Protein 4DRS (pdb70)

CATH classification: 3.40.1380.20 (+2 more: 3.20.20.60, 2.40.33.10)

Secondary structure (DSSP, 8-state):
-HHHHHHHH-----SEEEEE--GGG-SHHHHHHHHHHT--EEEEETTSS-HHHHHHHHHHHHHHHHT-TT---EEEEE---S--BB--BSTT--EE--TTSEEEEES--SS-B-SSEEEBS-TTSTTT--TT-EEEETTTTEEEEEEEE-SSEEEEE--S--EE-SS-BEE-TT------SS-HHHHHHIIIIIITTT-SEEEETT--SHHHHHHHHHHHHT--TTTTTPPP-PEEEEEE-SHHHHHTHHHHHHHSSEEEEE-TTHHHHS-GGGHHHHHHHHHHHHHHHT--EEEES-TTGGGGSSSS--HHHHHHHHHHHHHT-SEEEESHHHHS-S-HHHHHHHHHHHHHHHHTT--HHHHHHHHHHHSPSS--HHHHHHHHHHHHHHHTT-SEEEEE-SSSHHHHHHHHT--SSEEEEEES-HHHHHHGGGSTTEEEEE-S----HHHHHHHHHHHHHHTTS--TT-EEEEE---EEEEE--/-HHHHHHHH-----SEEEEE--GGG-SHHHHHHHHHHT--EEEEETTS--HHHHHHHHHHHHHHHHT-TT---EEEEE---S--BB-EESTT--EE--TTSEEEEES-SSSEE-SSEEEBS-TTSTTT--TT-EEEETTTTEEEEEEEE-SSEEEEEE-S--EE-SS-BEE-TTS-----SS-HHHHHHIIIIIITTT-SEEEETT--SHHHHHHHHHHHHH--TTTTTPPP--EEEEEE-SHHHHHTHHHHHHHSSEEEE--TTHHHHS-GGGHHHHHHHHHHHHHHHT--EEE-S-TTGGGGSSSS--HHHHHHHHHHHHHT-SEEEE-HHHHS-S-HHHHHHHHHHHHHHHHTT--HHHHHHHHHHHS-SSPPHHHHHHHHHHHHHHHTT-SEEEEE-SSSHHHHHHHHT--SSEEEEEES-HHHHHHGGGSTTEEEEE-S----HHHHHHHHHHHHHHTTS--TT-EEEEE---EEEEE--

Sequence (970 aa):
KATCLGMDKITQRKTQIICTIGPSCNNVESLIGLIDKGMSVARLNFSHGDHESHFKTLQNIREAAKARPHSTVGIMLDTKGPEIRTGMLEGGKPIELKAGQTLKITTDYSMLGNSECISCSYSLLPKSVQIGSTVLIADGSLSTQVLEIGDDFIVCKVLNSVTIGERKNMNLPGCKVHLPIIGDKDRHDIVDFALKYNLDFIALSFVQNGADVQLCRQIISENTQYSNGIPSSIKIISKIENLEGVINFDSICSESDGIMVARGDLGMEIPPEKIFVAQKCMISKCNVAGKPVVTATQMLESMIKSNRPTRAEMTDVANAVLDGSDCVMLSGETANGAFPFDAVNVMSRVCAQAETCIDYPVLYHAIHSSVPKPVAVPEAIACSAVESAHDVNAKLIITITETGNTARLISKYRPSQTIIACTAKPEVARGLKIARGVKTYVLNSIHHSEVVISNALALAKEESLIESGDFAIAVHNLMKIVRCPKATCLGMDKITQRKTQIICTIGPSCNNVESLIGLIDKGMSVARLNFSHGDHESHFKTLQNIREAAKARPHSTVGIMLDTKGPEIRTGMLEGGKPIELKAGQTLKITTDYSMLGNSECISCSYSLLPKSVQIGSTVLIADGSLSTQVLEIGDDFIVCKVLNSVTIGERKNMNLPGCKVHLPIIGDKDRHDIVDFALKYNLDFIALSFVQNGADVQLCRQIISENTQYSNGIPSSIKIISKIENLEGVINFDSICSESDGIMVARGDLGMEIPPEKIFVAQKCMISKCNVAGKPVVTATQMLESMIKSNRPTRAEMTDVANAVLDGSDCVMLSGETANGAFPFDAVNVMSRVCAQAETCIDYPVLYHAIHSSVPKPVAVPEAIACSAVESAHDVNAKLIITITETGNTARLISKYRPSQTIIACTAKPEVARGLKIARGVKTYVLNSIHHSEVVISNALALAKEESLIESGDFAIAVHNLMKIVRCP

B-factor: mean 62.02, std 28.25, range [27.48, 191.65]

Structure (mmCIF, N/CA/C/O backbone):
data_4DRS
#
_entry.id   4DRS
#
_cell.length_a   129.895
_cell.length_b   136.941
_cell.length_c   77.233
_cell.angle_alpha   90.00
_cell.angle_beta   90.00
_cell.angle_gamma   90.00
#
_symmetry.space_group_name_H-M   'P 21 21 2'
#
loop_
_entity.id
_entity.type
_entity.pdbx_description
1 polymer 'Pyruvate kinase'
2 non-polymer 'SULFATE ION'
3 non-polymer GLYCEROL
4 non-polymer 'ACETATE ION'
5 water water
#
loop_
_atom_site.group_PDB
_atom_site.id
_atom_site.type_symbol
_atom_site.label_atom_id
_atom_site.label_alt_id
_atom_site.label_comp_id
_atom_site.label_asym_id
_atom_site.label_entity_id
_atom_site.label_seq_id
_atom_site.pdbx_PDB_ins_code
_atom_site.Cartn_x
_atom_site.Cartn_y
_atom_site.Cartn_z
_atom_site.occupancy
_atom_site.B_iso_or_equiv
_atom_site.auth_seq_id
_atom_site.auth_comp_id
_atom_site.auth_asym_id
_atom_site.auth_atom_id
_atom_site.pdbx_PDB_model_num
ATOM 1 N N . LYS A 1 23 ? 0.426 -13.941 -29.456 1.00 76.78 23 LYS A N 1
ATOM 2 C CA . LYS A 1 23 ? 1.122 -12.832 -30.175 1.00 79.15 23 LYS A CA 1
ATOM 3 C C . LYS A 1 23 ? 2.536 -13.241 -30.588 1.00 77.34 23 LYS A C 1
ATOM 4 O O . LYS A 1 23 ? 2.852 -13.291 -31.777 1.00 77.87 23 LYS A O 1
ATOM 10 N N . ALA A 1 24 ? 3.382 -13.519 -29.600 1.00 76.29 24 ALA A N 1
ATOM 11 C CA . ALA A 1 24 ? 4.726 -14.030 -29.850 1.00 75.09 24 ALA A CA 1
ATOM 12 C C . ALA A 1 24 ? 4.661 -15.509 -30.218 1.00 74.68 24 ALA A C 1
ATOM 13 O O . ALA A 1 24 ? 5.439 -15.986 -31.050 1.00 74.49 24 ALA A O 1
ATOM 15 N N . THR A 1 25 ? 3.719 -16.220 -29.597 1.00 74.35 25 THR A N 1
ATOM 16 C CA . THR A 1 25 ? 3.481 -17.639 -29.869 1.00 73.49 25 THR A CA 1
ATOM 17 C C . THR A 1 25 ? 2.967 -17.871 -31.290 1.00 73.94 25 THR A C 1
ATOM 18 O O . THR A 1 25 ? 3.256 -18.904 -31.899 1.00 74.28 25 THR A O 1
ATOM 22 N N . CYS A 1 26 ? 2.206 -16.912 -31.813 1.00 73.14 26 CYS A N 1
ATOM 23 C CA . CYS A 1 26 ? 1.639 -17.040 -33.152 1.00 73.66 26 CYS A CA 1
ATOM 24 C C . CYS A 1 26 ? 2.624 -16.744 -34.280 1.00 76.43 26 CYS A C 1
ATOM 25 O O . CYS A 1 26 ? 2.526 -17.329 -35.362 1.00 76.48 26 CYS A O 1
ATOM 28 N N . LEU A 1 27 ? 3.564 -15.834 -34.025 1.00 78.77 27 LEU A N 1
ATOM 29 C CA . LEU A 1 27 ? 4.650 -15.554 -34.966 1.00 81.90 27 LEU A CA 1
ATOM 30 C C . LEU A 1 27 ? 5.499 -16.807 -35.188 1.00 81.74 27 LEU A C 1
ATOM 31 O O . LEU A 1 27 ? 6.008 -17.036 -36.289 1.00 82.37 27 LEU A O 1
ATOM 36 N N . GLY A 1 28 ? 5.633 -17.611 -34.133 1.00 80.22 28 GLY A N 1
ATOM 37 C CA . GLY A 1 28 ? 6.326 -18.895 -34.199 1.00 80.24 28 GLY A CA 1
ATOM 38 C C . GLY A 1 28 ? 5.600 -19.920 -35.054 1.00 81.81 28 GLY A C 1
ATOM 39 O O . GLY A 1 28 ? 6.238 -20.730 -35.729 1.00 82.14 28 GLY A O 1
ATOM 40 N N . MET A 1 29 ? 4.267 -19.878 -35.027 1.00 82.33 29 MET A N 1
ATOM 41 C CA . MET A 1 29 ? 3.436 -20.802 -35.805 1.00 83.55 29 MET A CA 1
ATOM 42 C C . MET A 1 29 ? 3.534 -20.538 -37.308 1.00 86.78 29 MET A C 1
ATOM 43 O O . MET A 1 29 ? 3.468 -21.470 -38.113 1.00 87.54 29 MET A O 1
ATOM 48 N N . ASP A 1 30 ? 3.691 -19.267 -37.674 1.00 90.32 30 ASP A N 1
ATOM 49 C CA . ASP A 1 30 ? 3.850 -18.864 -39.073 1.00 94.19 30 ASP A CA 1
ATOM 50 C C . ASP A 1 30 ? 5.160 -19.382 -39.673 1.00 95.23 30 ASP A C 1
ATOM 51 O O . ASP A 1 30 ? 5.264 -19.562 -40.888 1.00 96.65 30 ASP A O 1
ATOM 56 N N . LYS A 1 31 ? 6.146 -19.623 -38.811 1.00 95.42 31 LYS A N 1
ATOM 57 C CA . LYS A 1 31 ? 7.449 -20.146 -39.222 1.00 97.74 31 LYS A CA 1
ATOM 58 C C . LYS A 1 31 ? 7.458 -21.673 -39.317 1.00 98.11 31 LYS A C 1
ATOM 59 O O . LYS A 1 31 ? 8.271 -22.246 -40.046 1.00 98.96 31 LYS A O 1
ATOM 65 N N . ILE A 1 32 ? 6.560 -22.320 -38.575 1.00 98.21 32 ILE A N 1
ATOM 66 C CA . ILE A 1 32 ? 6.429 -23.782 -38.579 1.00 97.79 32 ILE A CA 1
ATOM 67 C C . ILE A 1 32 ? 6.058 -24.294 -39.973 1.00 100.54 32 ILE A C 1
ATOM 68 O O . ILE A 1 32 ? 6.653 -25.250 -40.474 1.00 102.82 32 ILE A O 1
ATOM 73 N N . THR A 1 42 ? 20.021 -17.933 -32.976 1.00 75.14 42 THR A N 1
ATOM 74 C CA . THR A 1 42 ? 19.345 -17.840 -31.645 1.00 72.68 42 THR A CA 1
ATOM 75 C C . THR A 1 42 ? 19.407 -19.163 -30.871 1.00 69.75 42 THR A C 1
ATOM 76 O O . THR A 1 42 ? 18.567 -20.054 -31.046 1.00 69.42 42 THR A O 1
ATOM 80 N N . GLN A 1 43 ? 20.417 -19.281 -30.014 1.00 66.03 43 GLN A N 1
ATOM 81 C CA . GLN A 1 43 ? 20.652 -20.510 -29.257 1.00 61.85 43 GLN A CA 1
ATOM 82 C C . GLN A 1 43 ? 19.901 -20.550 -27.922 1.00 55.94 43 GLN A C 1
ATOM 83 O O . GLN A 1 43 ? 19.549 -19.512 -27.363 1.00 54.79 43 GLN A O 1
ATOM 89 N N . ARG A 1 44 ? 19.668 -21.763 -27.429 1.00 50.55 44 ARG A N 1
ATOM 90 C CA . ARG A 1 44 ? 18.974 -22.009 -26.168 1.00 46.20 44 ARG A CA 1
ATOM 91 C C . ARG A 1 44 ? 19.598 -21.277 -24.968 1.00 44.14 44 ARG A C 1
ATOM 92 O O . ARG A 1 44 ? 20.822 -21.220 -24.822 1.00 43.53 44 ARG A O 1
ATOM 100 N N . LYS A 1 45 ? 18.740 -20.719 -24.118 1.00 41.67 45 LYS A N 1
ATOM 101 C CA . LYS A 1 45 ? 19.187 -19.959 -22.946 1.00 40.37 45 LYS A CA 1
ATOM 102 C C . LYS A 1 45 ? 19.098 -20.774 -21.664 1.00 37.92 45 LYS A C 1
ATOM 103 O O . LYS A 1 45 ? 19.986 -20.708 -20.814 1.00 36.97 45 LYS A O 1
ATOM 109 N N . THR A 1 46 ? 18.025 -21.544 -21.538 1.00 37.18 46 THR A N 1
ATOM 110 C CA . THR A 1 46 ? 17.820 -22.387 -20.372 1.00 37.12 46 THR A CA 1
ATOM 111 C C . THR A 1 46 ? 18.904 -23.457 -20.282 1.00 36.89 46 THR A C 1
ATOM 112 O O . THR A 1 46 ? 19.176 -24.170 -21.247 1.00 37.01 46 THR A O 1
ATOM 116 N N . GLN A 1 47 ? 19.526 -23.541 -19.113 1.00 36.12 47 GLN A N 1
ATOM 117 C CA . GLN A 1 47 ? 20.594 -24.494 -18.875 1.00 36.06 47 GLN A CA 1
ATOM 118 C C . GLN A 1 47 ? 20.026 -25.888 -18.640 1.00 36.19 47 GLN A C 1
ATOM 119 O O . GLN A 1 47 ? 18.891 -26.043 -18.180 1.00 36.16 47 GLN A O 1
ATOM 125 N N . ILE A 1 48 ? 20.821 -26.902 -18.963 1.00 36.53 48 ILE A N 1
ATOM 126 C CA . ILE A 1 48 ? 20.386 -28.287 -18.838 1.00 36.60 48 ILE A CA 1
ATOM 127 C C . ILE A 1 48 ? 21.313 -29.061 -17.914 1.00 37.34 48 ILE A C 1
ATOM 128 O O . ILE A 1 48 ? 22.525 -29.129 -18.144 1.00 37.45 48 ILE A O 1
ATOM 133 N N . ILE A 1 49 ? 20.723 -29.630 -16.865 1.00 33.78 49 ILE A N 1
ATOM 134 C CA . ILE A 1 49 ? 21.418 -30.528 -15.952 1.00 34.11 49 ILE A CA 1
ATOM 135 C C . ILE A 1 49 ? 21.088 -31.979 -16.311 1.00 34.39 49 ILE A C 1
ATOM 136 O O . ILE A 1 49 ? 19.917 -32.323 -16.492 1.00 34.77 49 ILE A O 1
ATOM 141 N N . CYS A 1 50 ? 22.119 -32.815 -16.423 1.00 34.45 50 CYS A N 1
ATOM 142 C CA . CYS A 1 50 ? 21.939 -34.252 -16.667 1.00 35.71 50 CYS A CA 1
ATOM 143 C C . CYS A 1 50 ? 22.501 -35.054 -15.516 1.00 35.58 50 CYS A C 1
ATOM 144 O O . CYS A 1 50 ? 23.615 -34.801 -15.061 1.00 35.12 50 CYS A O 1
ATOM 147 N N . THR A 1 51 ? 21.721 -36.022 -15.051 1.00 36.89 51 THR A N 1
ATOM 148 C CA . THR A 1 51 ? 22.157 -36.928 -14.006 1.00 38.21 51 THR A CA 1
ATOM 149 C C . THR A 1 51 ? 22.968 -38.040 -14.641 1.00 39.31 51 THR A C 1
ATOM 150 O O . THR A 1 51 ? 22.506 -38.702 -15.578 1.00 39.90 51 THR A O 1
ATOM 154 N N . ILE A 1 52 ? 24.183 -38.232 -14.138 1.00 39.87 52 ILE A N 1
ATOM 155 C CA . ILE A 1 52 ? 25.076 -39.237 -14.692 1.00 41.55 52 ILE A CA 1
ATOM 156 C C . ILE A 1 52 ? 24.977 -40.537 -13.905 1.00 43.47 52 ILE A C 1
ATOM 157 O O . ILE A 1 52 ? 25.169 -40.560 -12.691 1.00 44.17 52 ILE A O 1
ATOM 162 N N . GLY A 1 53 ? 24.664 -41.615 -14.611 1.00 46.19 53 GLY A N 1
ATOM 163 C CA . GLY A 1 53 ? 24.606 -42.940 -14.015 1.00 49.41 53 GLY A CA 1
ATOM 164 C C . GLY A 1 53 ? 25.203 -43.979 -14.944 1.00 52.44 53 GLY A C 1
ATOM 165 O O . GLY A 1 53 ? 25.925 -43.630 -15.884 1.00 51.27 53 GLY A O 1
ATOM 166 N N . PRO A 1 54 ? 24.889 -45.267 -14.700 1.00 55.28 54 PRO A N 1
ATOM 167 C CA . PRO A 1 54 ? 25.448 -46.391 -15.465 1.00 56.72 54 PRO A CA 1
ATOM 168 C C . PRO A 1 54 ? 25.306 -46.242 -16.981 1.00 57.80 54 PRO A C 1
ATOM 169 O O . PRO A 1 54 ? 26.242 -46.562 -17.714 1.00 59.68 54 PRO A O 1
ATOM 173 N N . SER A 1 55 ? 24.157 -45.745 -17.437 1.00 58.21 55 SER A N 1
ATOM 174 C CA . SER A 1 55 ? 23.860 -45.619 -18.869 1.00 58.36 55 SER A CA 1
ATOM 175 C C . SER A 1 55 ? 24.741 -44.632 -19.637 1.00 57.08 55 SER A C 1
ATOM 176 O O . SER A 1 55 ? 24.813 -44.699 -20.863 1.00 58.12 55 SER A O 1
ATOM 179 N N . CYS A 1 56 ? 25.398 -43.714 -18.928 1.00 54.82 56 CYS A N 1
ATOM 180 C CA . CYS A 1 56 ? 26.197 -42.676 -19.583 1.00 54.02 56 CYS A CA 1
ATOM 181 C C . CYS A 1 56 ? 27.443 -42.287 -18.788 1.00 52.33 56 CYS A C 1
ATOM 182 O O . CYS A 1 56 ? 27.860 -41.126 -18.786 1.00 51.19 56 CYS A O 1
ATOM 185 N N . ASN A 1 57 ? 28.047 -43.275 -18.141 1.00 52.75 57 ASN A N 1
ATOM 186 C CA . ASN A 1 57 ? 29.187 -43.056 -17.264 1.00 53.49 57 ASN A CA 1
ATOM 187 C C . ASN A 1 57 ? 30.541 -42.909 -17.973 1.00 53.69 57 ASN A C 1
ATOM 188 O O . ASN A 1 57 ? 31.503 -42.400 -17.383 1.00 53.18 57 ASN A O 1
ATOM 193 N N . ASN A 1 58 ? 30.622 -43.360 -19.223 1.00 51.90 58 ASN A N 1
ATOM 194 C CA . ASN A 1 58 ? 31.882 -43.337 -19.961 1.00 51.47 58 ASN A CA 1
ATOM 195 C C . ASN A 1 58 ? 32.116 -42.027 -20.720 1.00 49.96 58 ASN A C 1
ATOM 196 O O . ASN A 1 58 ? 31.169 -41.286 -20.998 1.00 49.13 58 ASN A O 1
ATOM 201 N N . VAL A 1 59 ? 33.385 -41.765 -21.043 1.00 48.44 59 VAL A N 1
ATOM 202 C CA . VAL A 1 59 ? 33.826 -40.535 -21.709 1.00 47.50 59 VAL A CA 1
ATOM 203 C C . VAL A 1 59 ? 33.046 -40.244 -22.994 1.00 47.89 59 VAL A C 1
ATOM 204 O O . VAL A 1 59 ? 32.560 -39.129 -23.194 1.00 47.42 59 VAL A O 1
ATOM 208 N N . GLU A 1 60 ? 32.932 -41.252 -23.854 1.00 49.25 60 GLU A N 1
ATOM 209 C CA . GLU A 1 60 ? 32.232 -41.115 -25.126 1.00 50.44 60 GLU A CA 1
ATOM 210 C C . GLU A 1 60 ? 30.794 -40.623 -24.942 1.00 48.68 60 GLU A C 1
ATOM 211 O O . GLU A 1 60 ? 30.360 -39.700 -25.637 1.00 47.89 60 GLU A O 1
ATOM 217 N N . SER A 1 61 ? 30.071 -41.235 -24.004 1.00 46.98 61 SER A N 1
ATOM 218 C CA . SER A 1 61 ? 28.695 -40.838 -23.700 1.00 45.95 61 SER A CA 1
ATOM 219 C C . SER A 1 61 ? 28.608 -39.424 -23.135 1.00 44.33 61 SER A C 1
ATOM 220 O O . SER A 1 61 ? 27.683 -38.674 -23.457 1.00 44.22 61 SER A O 1
ATOM 223 N N . LEU A 1 62 ? 29.568 -39.070 -22.286 1.00 41.93 62 LEU A N 1
ATOM 224 C CA . LEU A 1 62 ? 29.590 -37.750 -21.671 1.00 41.03 62 LEU A CA 1
ATOM 225 C C . LEU A 1 62 ? 29.859 -36.640 -22.694 1.00 40.09 62 LEU A C 1
ATOM 226 O O . LEU A 1 62 ? 29.240 -35.581 -22.638 1.00 38.64 62 LEU A O 1
ATOM 231 N N . ILE A 1 63 ? 30.764 -36.904 -23.633 1.00 40.30 63 ILE A N 1
ATOM 232 C CA . ILE A 1 63 ? 31.006 -36.006 -24.759 1.00 40.55 63 ILE A CA 1
ATOM 233 C C . ILE A 1 63 ? 29.706 -35.803 -25.537 1.00 41.01 63 ILE A C 1
ATOM 234 O O . ILE A 1 63 ? 29.330 -34.664 -25.851 1.00 41.25 63 ILE A O 1
ATOM 239 N N . GLY A 1 64 ? 29.019 -36.909 -25.825 1.00 40.77 64 GLY A N 1
ATOM 240 C CA . GLY A 1 64 ? 27.721 -36.871 -26.485 1.00 41.41 64 GLY A CA 1
ATOM 241 C C . GLY A 1 64 ? 26.736 -35.969 -25.760 1.00 41.29 64 GLY A C 1
ATOM 242 O O . GLY A 1 64 ? 26.079 -35.138 -26.385 1.00 41.47 64 GLY A O 1
ATOM 243 N N . LEU A 1 65 ? 26.655 -36.122 -24.438 1.00 40.26 65 LEU A N 1
ATOM 244 C CA . LEU A 1 65 ? 25.768 -35.304 -23.611 1.00 40.40 65 LEU A CA 1
ATOM 245 C C . LEU A 1 65 ? 26.082 -33.810 -23.689 1.00 40.05 65 LEU A C 1
ATOM 246 O O . LEU A 1 65 ? 25.164 -32.983 -23.710 1.00 40.16 65 LEU A O 1
ATOM 251 N N . ILE A 1 66 ? 27.370 -33.473 -23.738 1.00 39.09 66 ILE A N 1
ATOM 252 C CA . ILE A 1 66 ? 27.791 -32.093 -23.965 1.00 39.41 66 ILE A CA 1
ATOM 253 C C . ILE A 1 66 ? 27.290 -31.594 -25.331 1.00 41.14 66 ILE A C 1
ATOM 254 O O . ILE A 1 66 ? 26.730 -30.499 -25.429 1.00 40.65 66 ILE A O 1
ATOM 259 N N . ASP A 1 67 ? 27.467 -32.411 -26.371 1.00 42.72 67 ASP A N 1
ATOM 260 C CA . ASP A 1 67 ? 27.047 -32.045 -27.728 1.00 44.28 67 ASP A CA 1
ATOM 261 C C . ASP A 1 67 ? 25.538 -31.844 -27.844 1.00 45.47 67 ASP A C 1
ATOM 262 O O . ASP A 1 67 ? 25.076 -31.026 -28.644 1.00 45.42 67 ASP A O 1
ATOM 267 N N . LYS A 1 68 ? 24.781 -32.587 -27.039 1.00 45.01 68 LYS A N 1
ATOM 268 C CA . LYS A 1 68 ? 23.327 -32.501 -27.050 1.00 45.23 68 LYS A CA 1
ATOM 269 C C . LYS A 1 68 ? 22.820 -31.321 -26.219 1.00 44.62 68 LYS A C 1
ATOM 270 O O . LYS A 1 68 ? 21.678 -30.887 -26.387 1.00 45.65 68 LYS A O 1
ATOM 276 N N . GLY A 1 69 ? 23.654 -30.814 -25.313 1.00 43.08 69 GLY A N 1
ATOM 277 C CA . GLY A 1 69 ? 23.310 -29.609 -24.559 1.00 41.36 69 GLY A CA 1
ATOM 278 C C . GLY A 1 69 ? 23.529 -29.589 -23.056 1.00 40.05 69 GLY A C 1
ATOM 279 O O . GLY A 1 69 ? 23.080 -28.655 -22.388 1.00 39.52 69 GLY A O 1
ATOM 280 N N . MET A 1 70 ? 24.214 -30.595 -22.512 1.00 39.36 70 MET A N 1
ATOM 281 C CA . MET A 1 70 ? 24.452 -30.648 -21.058 1.00 39.07 70 MET A CA 1
ATOM 282 C C . MET A 1 70 ? 25.309 -29.477 -20.581 1.00 38.31 70 MET A C 1
ATOM 283 O O . MET A 1 70 ? 26.411 -29.262 -21.086 1.00 39.21 70 MET A O 1
ATOM 288 N N . SER A 1 71 ? 24.786 -28.721 -19.620 1.00 37.69 71 SER A N 1
ATOM 289 C CA . SER A 1 71 ? 25.525 -27.622 -18.993 1.00 37.28 71 SER A CA 1
ATOM 290 C C . SER A 1 71 ? 26.201 -28.101 -17.715 1.00 35.45 71 SER A C 1
ATOM 291 O O . SER A 1 71 ? 27.339 -27.727 -17.424 1.00 35.34 71 SER A O 1
ATOM 294 N N . VAL A 1 72 ? 25.472 -28.912 -16.951 1.00 34.06 72 VAL A N 1
ATOM 295 C CA . VAL A 1 72 ? 25.908 -29.383 -15.641 1.00 33.35 72 VAL A CA 1
ATOM 296 C C . VAL A 1 72 ? 25.703 -30.898 -15.543 1.00 33.48 72 VAL A C 1
ATOM 297 O O . VAL A 1 72 ? 24.649 -31.415 -15.930 1.00 33.57 72 VAL A O 1
ATOM 301 N N . ALA A 1 73 ? 26.714 -31.598 -15.033 1.00 33.23 73 ALA A N 1
ATOM 302 C CA . ALA A 1 73 ? 26.591 -33.020 -14.724 1.00 34.11 73 ALA A CA 1
ATOM 303 C C . ALA A 1 73 ? 26.301 -33.209 -13.235 1.00 34.47 73 ALA A C 1
ATOM 304 O O . ALA A 1 73 ? 26.978 -32.624 -12.382 1.00 34.63 73 ALA A O 1
ATOM 306 N N . ARG A 1 74 ? 25.287 -34.021 -12.936 1.00 34.69 74 ARG A N 1
ATOM 307 C CA . ARG A 1 74 ? 24.850 -34.267 -11.563 1.00 34.89 74 ARG A CA 1
ATOM 308 C C . ARG A 1 74 ? 25.151 -35.686 -11.112 1.00 35.44 74 ARG A C 1
ATOM 309 O O . ARG A 1 74 ? 24.881 -36.655 -11.827 1.00 35.46 74 ARG A O 1
ATOM 317 N N . LEU A 1 75 ? 25.712 -35.787 -9.913 1.00 36.26 75 LEU A N 1
ATOM 318 C CA . LEU A 1 75 ? 26.018 -37.059 -9.293 1.00 37.32 75 LEU A CA 1
ATOM 319 C C . LEU A 1 75 ? 25.069 -37.250 -8.133 1.00 38.36 75 LEU A C 1
ATOM 320 O O . LEU A 1 75 ? 25.147 -36.534 -7.132 1.00 39.06 75 LEU A O 1
ATOM 325 N N . ASN A 1 76 ? 24.153 -38.200 -8.282 1.00 39.36 76 ASN A N 1
ATOM 326 C CA . ASN A 1 76 ? 23.212 -38.529 -7.225 1.00 39.41 76 ASN A CA 1
ATOM 327 C C . ASN A 1 76 ? 23.866 -39.431 -6.184 1.00 40.13 76 ASN A C 1
ATOM 328 O O . ASN A 1 76 ? 24.050 -40.624 -6.416 1.00 41.54 76 ASN A O 1
ATOM 333 N N . PHE A 1 77 ? 24.207 -38.862 -5.032 1.00 40.45 77 PHE A N 1
ATOM 334 C CA . PHE A 1 77 ? 24.893 -39.624 -3.981 1.00 40.86 77 PHE A CA 1
ATOM 335 C C . PHE A 1 77 ? 23.957 -40.512 -3.150 1.00 42.14 77 PHE A C 1
ATOM 336 O O . PHE A 1 77 ? 24.352 -41.058 -2.120 1.00 42.71 77 PHE A O 1
ATOM 344 N N . SER A 1 78 ? 22.721 -40.664 -3.617 1.00 43.15 78 SER A N 1
ATOM 345 C CA . SER A 1 78 ? 21.839 -41.716 -3.122 1.00 45.33 78 SER A CA 1
ATOM 346 C C . SER A 1 78 ? 22.271 -43.072 -3.685 1.00 47.87 78 SER A C 1
ATOM 347 O O . SER A 1 78 ? 21.903 -44.118 -3.149 1.00 48.53 78 SER A O 1
ATOM 350 N N . HIS A 1 79 ? 23.056 -43.040 -4.763 1.00 49.41 79 HIS A N 1
ATOM 351 C CA . HIS A 1 79 ? 23.486 -44.252 -5.463 1.00 52.26 79 HIS A CA 1
ATOM 352 C C . HIS A 1 79 ? 24.977 -44.306 -5.622 1.00 53.73 79 HIS A C 1
ATOM 353 O O . HIS A 1 79 ? 25.662 -43.297 -5.456 1.00 52.74 79 HIS A O 1
ATOM 360 N N . GLY A 1 80 ? 25.488 -45.495 -5.935 1.00 57.34 80 GLY A N 1
ATOM 361 C CA . GLY A 1 80 ? 26.919 -45.711 -6.166 1.00 59.62 80 GLY A CA 1
ATOM 362 C C . GLY A 1 80 ? 27.766 -45.712 -4.905 1.00 62.69 80 GLY A C 1
ATOM 363 O O . GLY A 1 80 ? 27.255 -45.539 -3.795 1.00 62.82 80 GLY A O 1
ATOM 364 N N . ASP A 1 81 ? 29.068 -45.916 -5.086 1.00 66.43 81 ASP A N 1
ATOM 365 C CA . ASP A 1 81 ? 30.035 -45.871 -3.991 1.00 70.49 81 ASP A CA 1
ATOM 366 C C . ASP A 1 81 ? 31.147 -44.875 -4.313 1.00 71.74 81 ASP A C 1
ATOM 367 O O . ASP A 1 81 ? 31.109 -44.216 -5.355 1.00 70.35 81 ASP A O 1
ATOM 372 N N . HIS A 1 82 ? 32.134 -44.777 -3.422 1.00 74.12 82 HIS A N 1
ATOM 373 C CA . HIS A 1 82 ? 33.246 -43.841 -3.591 1.00 76.08 82 HIS A CA 1
ATOM 374 C C . HIS A 1 82 ? 33.985 -44.044 -4.883 1.00 74.69 82 HIS A C 1
ATOM 375 O O . HIS A 1 82 ? 34.372 -43.074 -5.540 1.00 73.20 82 HIS A O 1
ATOM 382 N N . GLU A 1 83 ? 34.190 -45.305 -5.258 1.00 74.25 83 GLU A N 1
ATOM 383 C CA . GLU A 1 83 ? 34.944 -45.627 -6.461 1.00 72.22 83 GLU A CA 1
ATOM 384 C C . GLU A 1 83 ? 34.158 -45.322 -7.732 1.00 67.55 83 GLU A C 1
ATOM 385 O O . GLU A 1 83 ? 34.733 -44.886 -8.725 1.00 67.00 83 GLU A O 1
ATOM 391 N N . SER A 1 84 ? 32.849 -45.559 -7.692 1.00 63.94 84 SER A N 1
ATOM 392 C CA . SER A 1 84 ? 31.964 -45.260 -8.814 1.00 59.88 84 SER A CA 1
ATOM 393 C C . SER A 1 84 ? 31.880 -43.748 -9.055 1.00 56.26 84 SER A C 1
ATOM 394 O O . SER A 1 84 ? 31.925 -43.292 -10.198 1.00 52.70 84 SER A O 1
ATOM 397 N N . HIS A 1 85 ? 31.766 -42.986 -7.966 1.00 53.94 85 HIS A N 1
ATOM 398 C CA . HIS A 1 85 ? 31.660 -41.527 -8.025 1.00 50.64 85 HIS A CA 1
ATOM 399 C C . HIS A 1 85 ? 32.916 -40.892 -8.551 1.00 49.63 85 HIS A C 1
ATOM 400 O O . HIS A 1 85 ? 32.856 -39.998 -9.400 1.00 47.48 85 HIS A O 1
ATOM 407 N N . PHE A 1 86 ? 34.062 -41.365 -8.058 1.00 49.54 86 PHE A N 1
ATOM 408 C CA . PHE A 1 86 ? 35.368 -40.841 -8.458 1.00 49.62 86 PHE A CA 1
ATOM 409 C C . PHE A 1 86 ? 35.674 -41.084 -9.942 1.00 49.26 86 PHE A C 1
ATOM 410 O O . PHE A 1 86 ? 36.153 -40.180 -10.631 1.00 48.45 86 PHE A O 1
ATOM 418 N N . LYS A 1 87 ? 35.398 -42.297 -10.420 1.00 50.06 87 LYS A N 1
ATOM 419 C CA . LYS A 1 87 ? 35.573 -42.638 -11.835 1.00 51.24 87 LYS A CA 1
ATOM 420 C C . LYS A 1 87 ? 34.708 -41.740 -12.717 1.00 48.83 87 LYS A C 1
ATOM 421 O O . LYS A 1 87 ? 35.190 -41.188 -13.713 1.00 46.89 87 LYS A O 1
ATOM 427 N N . THR A 1 88 ? 33.436 -41.604 -12.338 1.00 46.63 88 THR A N 1
ATOM 428 C CA . THR A 1 88 ? 32.490 -40.740 -13.039 1.00 45.85 88 THR A CA 1
ATOM 429 C C . THR A 1 88 ? 33.043 -39.311 -13.157 1.00 44.37 88 THR A C 1
ATOM 430 O O . THR A 1 88 ? 33.008 -38.704 -14.228 1.00 43.28 88 THR A O 1
ATOM 434 N N . LEU A 1 89 ? 33.561 -38.797 -12.046 1.00 43.55 89 LEU A N 1
ATOM 435 C CA . LEU A 1 89 ? 34.141 -37.466 -11.997 1.00 43.35 89 LEU A CA 1
ATOM 436 C C . LEU A 1 89 ? 35.303 -37.306 -12.979 1.00 43.41 89 LEU A C 1
ATOM 437 O O . LEU A 1 89 ? 35.393 -36.297 -13.680 1.00 43.90 89 LEU A O 1
ATOM 442 N N . GLN A 1 90 ? 36.188 -38.300 -13.019 1.00 43.73 90 GLN A N 1
ATOM 443 C CA . GLN A 1 90 ? 37.326 -38.298 -13.937 1.00 43.50 90 GLN A CA 1
ATOM 444 C C . GLN A 1 90 ? 36.857 -38.297 -15.385 1.00 41.96 90 GLN A C 1
ATOM 445 O O . GLN A 1 90 ? 37.403 -37.582 -16.229 1.00 41.36 90 GLN A O 1
ATOM 451 N N . ASN A 1 91 ? 35.839 -39.106 -15.653 1.00 41.04 91 ASN A N 1
ATOM 452 C CA . ASN A 1 91 ? 35.239 -39.199 -16.968 1.00 40.22 91 ASN A CA 1
ATOM 453 C C . ASN A 1 91 ? 34.592 -37.891 -17.416 1.00 39.29 91 ASN A C 1
ATOM 454 O O . ASN A 1 91 ? 34.768 -37.487 -18.566 1.00 38.58 91 ASN A O 1
ATOM 459 N N . ILE A 1 92 ? 33.867 -37.231 -16.508 1.00 38.33 92 ILE A N 1
ATOM 460 C CA . ILE A 1 92 ? 33.262 -35.924 -16.794 1.00 37.75 92 ILE A CA 1
ATOM 461 C C . ILE A 1 92 ? 34.339 -34.918 -17.203 1.00 37.85 92 ILE A C 1
ATOM 462 O O . ILE A 1 92 ? 34.209 -34.241 -18.225 1.00 37.09 92 ILE A O 1
ATOM 467 N N . ARG A 1 93 ? 35.409 -34.852 -16.413 1.00 38.93 93 ARG A N 1
ATOM 468 C CA . ARG A 1 93 ? 36.505 -33.915 -16.660 1.00 40.88 93 ARG A CA 1
ATOM 469 C C . ARG A 1 93 ? 37.308 -34.224 -17.924 1.00 41.73 93 ARG A C 1
ATOM 470 O O . ARG A 1 93 ? 37.712 -33.306 -18.639 1.00 42.69 93 ARG A O 1
ATOM 478 N N . GLU A 1 94 ? 37.518 -35.509 -18.201 1.00 42.68 94 GLU A N 1
ATOM 479 C CA . GLU A 1 94 ? 38.171 -35.932 -19.436 1.00 44.09 94 GLU A CA 1
ATOM 480 C C . GLU A 1 94 ? 37.304 -35.558 -20.641 1.00 43.49 94 GLU A C 1
ATOM 481 O O . GLU A 1 94 ? 37.809 -35.029 -21.637 1.00 44.45 94 GLU A O 1
ATOM 487 N N . ALA A 1 95 ? 36.002 -35.818 -20.533 1.00 41.65 95 ALA A N 1
ATOM 488 C CA . ALA A 1 95 ? 35.053 -35.462 -21.579 1.00 41.77 95 ALA A CA 1
ATOM 489 C C . ALA A 1 95 ? 35.012 -33.954 -21.804 1.00 41.88 95 ALA A C 1
ATOM 490 O O . ALA A 1 95 ? 34.916 -33.500 -22.946 1.00 42.29 95 ALA A O 1
ATOM 492 N N . ALA A 1 96 ? 35.092 -33.189 -20.717 1.00 41.45 96 ALA A N 1
ATOM 493 C CA . ALA A 1 96 ? 35.116 -31.728 -20.801 1.00 42.73 96 ALA A CA 1
ATOM 494 C C . ALA A 1 96 ? 36.372 -31.232 -21.503 1.00 43.04 96 ALA A C 1
ATOM 495 O O . ALA A 1 96 ? 36.312 -30.265 -22.260 1.00 43.25 96 ALA A O 1
ATOM 497 N N . LYS A 1 97 ? 37.499 -31.901 -21.259 1.00 44.47 97 LYS A N 1
ATOM 498 C CA . LYS A 1 97 ? 38.756 -31.565 -21.933 1.00 46.78 97 LYS A CA 1
ATOM 499 C C . LYS A 1 97 ? 38.660 -31.757 -23.441 1.00 45.35 97 LYS A C 1
ATOM 500 O O . LYS A 1 97 ? 39.274 -31.017 -24.204 1.00 45.94 97 LYS A O 1
ATOM 506 N N . ALA A 1 98 ? 37.872 -32.743 -23.860 1.00 44.25 98 ALA A N 1
ATOM 507 C CA . ALA A 1 98 ? 37.658 -33.021 -25.275 1.00 44.27 98 ALA A CA 1
ATOM 508 C C . ALA A 1 98 ? 36.731 -31.991 -25.935 1.00 44.39 98 ALA A C 1
ATOM 509 O O . ALA A 1 98 ? 36.486 -32.047 -27.142 1.00 43.84 98 ALA A O 1
ATOM 511 N N . ARG A 1 99 ? 36.218 -31.058 -25.135 1.00 44.71 99 ARG A N 1
ATOM 512 C CA . ARG A 1 99 ? 35.315 -30.019 -25.624 1.00 45.74 99 ARG A CA 1
ATOM 513 C C . ARG A 1 99 ? 35.731 -28.636 -25.111 1.00 46.70 99 ARG A C 1
ATOM 514 O O . ARG A 1 99 ? 35.034 -28.052 -24.278 1.00 47.03 99 ARG A O 1
ATOM 522 N N . PRO A 1 100 ? 36.856 -28.098 -25.631 1.00 47.78 100 PRO A N 1
ATOM 523 C CA . PRO A 1 100 ? 37.453 -26.852 -25.132 1.00 48.60 100 PRO A CA 1
ATOM 524 C C . PRO A 1 100 ? 36.558 -25.613 -25.261 1.00 49.81 100 PRO A C 1
ATOM 525 O O . PRO A 1 100 ? 36.763 -24.637 -24.534 1.00 50.86 100 PRO A O 1
ATOM 529 N N . HIS A 1 101 ? 35.588 -25.650 -26.173 1.00 50.97 101 HIS A N 1
ATOM 530 C CA . HIS A 1 101 ? 34.639 -24.540 -26.338 1.00 53.26 101 HIS A CA 1
ATOM 531 C C . HIS A 1 101 ? 33.416 -24.668 -25.461 1.00 52.27 101 HIS A C 1
ATOM 532 O O . HIS A 1 101 ? 32.455 -23.905 -25.603 1.00 52.69 101 HIS A O 1
ATOM 539 N N . SER A 1 102 ? 33.439 -25.636 -24.549 1.00 49.37 102 SER A N 1
ATOM 540 C CA . SER A 1 102 ? 32.343 -25.830 -23.611 1.00 47.71 102 SER A CA 1
ATOM 541 C C . SER A 1 102 ? 32.841 -25.755 -22.180 1.00 45.79 102 SER A C 1
ATOM 542 O O . SER A 1 102 ? 34.005 -26.042 -21.901 1.00 46.27 102 SER A O 1
ATOM 545 N N . THR A 1 103 ? 31.949 -25.342 -21.287 1.00 43.88 103 THR A N 1
ATOM 546 C CA . THR A 1 103 ? 32.212 -25.343 -19.855 1.00 41.88 103 THR A CA 1
ATOM 547 C C . THR A 1 103 ? 31.169 -26.247 -19.215 1.00 40.12 103 THR A C 1
ATOM 548 O O . THR A 1 103 ? 29.976 -26.098 -19.475 1.00 40.64 103 THR A O 1
ATOM 552 N N . VAL A 1 104 ? 31.621 -27.197 -18.401 1.00 39.10 104 VAL A N 1
ATOM 553 C CA . VAL A 1 104 ? 30.716 -28.119 -17.713 1.00 37.45 104 VAL A CA 1
ATOM 554 C C . VAL A 1 104 ? 30.850 -27.948 -16.203 1.00 37.14 104 VAL A C 1
ATOM 555 O O . VAL A 1 104 ? 31.947 -28.068 -15.655 1.00 37.44 104 VAL A O 1
ATOM 559 N N . GLY A 1 105 ? 29.734 -27.661 -15.536 1.00 36.23 105 GLY A N 1
ATOM 560 C CA . GLY A 1 105 ? 29.711 -27.615 -14.079 1.00 35.67 105 GLY A CA 1
ATOM 561 C C . GLY A 1 105 ? 29.425 -28.996 -13.521 1.00 35.76 105 GLY A C 1
ATOM 562 O O . GLY A 1 105 ? 28.794 -29.825 -14.188 1.00 35.92 105 GLY A O 1
ATOM 563 N N . ILE A 1 106 ? 29.892 -29.253 -12.301 1.00 35.36 106 ILE A N 1
ATOM 564 C CA . ILE A 1 106 ? 29.648 -30.541 -11.648 1.00 34.72 106 ILE A CA 1
ATOM 565 C C . ILE A 1 106 ? 28.921 -30.350 -10.319 1.00 34.93 106 ILE A C 1
ATOM 566 O O . ILE A 1 106 ? 29.345 -29.553 -9.479 1.00 34.78 106 ILE A O 1
ATOM 571 N N . MET A 1 107 ? 27.823 -31.093 -10.158 1.00 34.65 107 MET A N 1
ATOM 572 C CA . MET A 1 107 ? 26.914 -30.979 -9.021 1.00 34.46 107 MET A CA 1
ATOM 573 C C . MET A 1 107 ? 26.879 -32.276 -8.205 1.00 34.67 107 MET A C 1
ATOM 574 O O . MET A 1 107 ? 26.669 -33.366 -8.748 1.00 33.66 107 MET A O 1
ATOM 579 N N . LEU A 1 108 ? 27.081 -32.141 -6.897 1.00 34.86 108 LEU A N 1
ATOM 580 C CA . LEU A 1 108 ? 26.877 -33.240 -5.970 1.00 35.21 108 LEU A CA 1
ATOM 581 C C . LEU A 1 108 ? 25.508 -33.065 -5.305 1.00 35.69 108 LEU A C 1
ATOM 582 O O . LEU A 1 108 ? 25.221 -32.027 -4.702 1.00 34.58 108 LEU A O 1
ATOM 587 N N . ASP A 1 109 ? 24.665 -34.082 -5.452 1.00 37.09 109 ASP A N 1
ATOM 588 C CA . ASP A 1 109 ? 23.317 -34.091 -4.889 1.00 38.55 109 ASP A CA 1
ATOM 589 C C . ASP A 1 109 ? 23.355 -35.031 -3.692 1.00 39.32 109 ASP A C 1
ATOM 590 O O . ASP A 1 109 ? 23.583 -36.232 -3.858 1.00 39.82 109 ASP A O 1
ATOM 595 N N . THR A 1 110 ? 23.157 -34.487 -2.492 1.00 39.54 110 THR A N 1
ATOM 596 C CA . THR A 1 110 ? 23.304 -35.275 -1.262 1.00 41.42 110 THR A CA 1
ATOM 597 C C . THR A 1 110 ? 22.222 -36.331 -1.127 1.00 41.96 110 THR A C 1
ATOM 598 O O . THR A 1 110 ? 21.097 -36.144 -1.590 1.00 41.25 110 THR A O 1
ATOM 602 N N . LYS A 1 111 ? 22.587 -37.443 -0.496 1.00 44.45 111 LYS A N 1
ATOM 603 C CA . LYS A 1 111 ? 21.647 -38.501 -0.148 1.00 46.46 111 LYS A CA 1
ATOM 604 C C . LYS A 1 111 ? 20.541 -37.959 0.770 1.00 45.82 111 LYS A C 1
ATOM 605 O O . LYS A 1 111 ? 19.363 -38.216 0.543 1.00 45.93 111 LYS A O 1
ATOM 611 N N . GLY A 1 112 ? 20.929 -37.207 1.796 1.00 45.19 112 GLY A N 1
ATOM 612 C CA . GLY A 1 112 ? 19.972 -36.608 2.714 1.00 46.83 112 GLY A CA 1
ATOM 613 C C . GLY A 1 112 ? 19.239 -37.607 3.601 1.00 48.79 112 GLY A C 1
ATOM 614 O O . GLY A 1 112 ? 19.604 -38.786 3.657 1.00 48.53 112 GLY A O 1
ATOM 615 N N . PRO A 1 113 ? 18.190 -37.140 4.301 1.00 49.84 113 PRO A N 1
ATOM 616 C CA . PRO A 1 113 ? 17.479 -37.970 5.271 1.00 52.69 113 PRO A CA 1
ATOM 617 C C . PRO A 1 113 ? 16.475 -38.919 4.616 1.00 55.87 113 PRO A C 1
ATOM 618 O O . PRO A 1 113 ? 15.268 -38.781 4.823 1.00 58.55 113 PRO A O 1
ATOM 622 N N . GLU A 1 114 ? 16.973 -39.878 3.841 1.00 62.08 114 GLU A N 1
ATOM 623 C CA . GLU A 1 114 ? 16.111 -40.856 3.184 1.00 62.11 114 GLU A CA 1
ATOM 624 C C . GLU A 1 114 ? 16.116 -42.207 3.894 1.00 60.53 114 GLU A C 1
ATOM 625 O O . GLU A 1 114 ? 17.075 -42.557 4.579 1.00 60.80 114 GLU A O 1
ATOM 631 N N . ILE A 1 115 ? 15.024 -42.948 3.733 1.00 60.98 115 ILE A N 1
ATOM 632 C CA . ILE A 1 115 ? 14.911 -44.305 4.255 1.00 60.79 115 ILE A CA 1
ATOM 633 C C . ILE A 1 115 ? 14.871 -45.275 3.079 1.00 62.57 115 ILE A C 1
ATOM 634 O O . ILE A 1 115 ? 14.053 -45.124 2.166 1.00 62.56 115 ILE A O 1
ATOM 639 N N . ARG A 1 116 ? 15.760 -46.262 3.098 1.00 64.63 116 ARG A N 1
ATOM 640 C CA . ARG A 1 116 ? 15.787 -47.268 2.041 1.00 69.74 116 ARG A CA 1
ATOM 641 C C . ARG A 1 116 ? 15.681 -48.688 2.590 1.00 71.03 116 ARG A C 1
ATOM 642 O O . ARG A 1 116 ? 15.994 -48.939 3.759 1.00 71.02 116 ARG A O 1
ATOM 650 N N . THR A 1 117 ? 15.216 -49.603 1.743 1.00 73.61 117 THR A N 1
ATOM 651 C CA . THR A 1 117 ? 15.152 -51.023 2.092 1.00 77.29 117 THR A CA 1
ATOM 652 C C . THR A 1 117 ? 16.511 -51.688 1.859 1.00 79.91 117 THR A C 1
ATOM 653 O O . THR A 1 117 ? 17.392 -51.104 1.226 1.00 79.23 117 THR A O 1
ATOM 657 N N . GLY A 1 118 ? 16.676 -52.900 2.384 1.00 84.92 118 GLY A N 1
ATOM 658 C CA . GLY A 1 118 ? 17.936 -53.630 2.264 1.00 90.83 118 GLY A CA 1
ATOM 659 C C . GLY A 1 118 ? 18.029 -54.489 1.018 1.00 95.30 118 GLY A C 1
ATOM 660 O O . GLY A 1 118 ? 17.225 -54.350 0.092 1.00 94.80 118 GLY A O 1
ATOM 661 N N . MET A 1 119 ? 19.021 -55.375 1.001 1.00 100.35 119 MET A N 1
ATOM 662 C CA . MET A 1 119 ? 19.228 -56.300 -0.111 1.00 105.43 119 MET A CA 1
ATOM 663 C C . MET A 1 119 ? 18.266 -57.481 -0.011 1.00 107.91 119 MET A C 1
ATOM 664 O O . MET A 1 119 ? 17.939 -57.931 1.090 1.00 108.07 119 MET A O 1
ATOM 669 N N . LEU A 1 120 ? 17.819 -57.976 -1.164 1.00 110.69 120 LEU A N 1
ATOM 670 C CA . LEU A 1 120 ? 16.840 -59.063 -1.214 1.00 113.35 120 LEU A CA 1
ATOM 671 C C . LEU A 1 120 ? 17.480 -60.457 -1.270 1.00 117.73 120 LEU A C 1
ATOM 672 O O . LEU A 1 120 ? 18.698 -60.596 -1.125 1.00 117.59 120 LEU A O 1
ATOM 677 N N . GLU A 1 121 ? 16.641 -61.476 -1.473 1.00 122.86 121 GLU A N 1
ATOM 678 C CA . GLU A 1 121 ? 17.052 -62.884 -1.467 1.00 128.04 121 GLU A CA 1
ATOM 679 C C . GLU A 1 121 ? 18.209 -63.164 -2.430 1.00 129.88 121 GLU A C 1
ATOM 680 O O . GLU A 1 121 ? 18.003 -63.334 -3.637 1.00 129.85 121 GLU A O 1
ATOM 686 N N . GLY A 1 122 ? 19.423 -63.203 -1.883 1.00 131.30 122 GLY A N 1
ATOM 687 C CA . GLY A 1 122 ? 20.638 -63.401 -2.676 1.00 133.63 122 GLY A CA 1
ATOM 688 C C . GLY A 1 122 ? 20.963 -62.188 -3.528 1.00 132.68 122 GLY A C 1
ATOM 689 O O . GLY A 1 122 ? 22.050 -61.615 -3.424 1.00 133.80 122 GLY A O 1
ATOM 690 N N . GLY A 1 123 ? 20.009 -61.806 -4.373 1.00 131.08 123 GLY A N 1
ATOM 691 C CA . GLY A 1 123 ? 20.121 -60.630 -5.229 1.00 127.86 123 GLY A CA 1
ATOM 692 C C . GLY A 1 123 ? 18.950 -60.497 -6.186 1.00 127.01 123 GLY A C 1
ATOM 693 O O . GLY A 1 123 ? 18.950 -59.622 -7.052 1.00 126.52 123 GLY A O 1
ATOM 694 N N . LYS A 1 124 ? 17.948 -61.360 -6.022 1.00 127.64 124 LYS A N 1
ATOM 695 C CA . LYS A 1 124 ? 16.803 -61.409 -6.935 1.00 128.27 124 LYS A CA 1
ATOM 696 C C . LYS A 1 124 ? 15.547 -60.750 -6.353 1.00 126.56 124 LYS A C 1
ATOM 697 O O . LYS A 1 124 ? 15.201 -61.002 -5.196 1.00 126.32 124 LYS A O 1
ATOM 703 N N . PRO A 1 125 ? 14.860 -59.910 -7.161 1.00 126.58 125 PRO A N 1
ATOM 704 C CA . PRO A 1 125 ? 13.673 -59.139 -6.751 1.00 125.56 125 PRO A CA 1
ATOM 705 C C . PRO A 1 125 ? 12.509 -59.992 -6.248 1.00 127.99 125 PRO A C 1
ATOM 706 O O . PRO A 1 125 ? 12.404 -61.168 -6.604 1.00 131.20 125 PRO A O 1
ATOM 710 N N . ILE A 1 126 ? 11.643 -59.392 -5.428 1.00 129.38 126 ILE A N 1
ATOM 711 C CA . ILE A 1 126 ? 10.550 -60.118 -4.764 1.00 131.85 126 ILE A CA 1
ATOM 712 C C . ILE A 1 126 ? 9.208 -59.369 -4.800 1.00 131.15 126 ILE A C 1
ATOM 713 O O . ILE A 1 126 ? 9.151 -58.155 -4.585 1.00 128.84 126 ILE A O 1
ATOM 718 N N . GLU A 1 127 ? 8.137 -60.118 -5.066 1.00 134.09 127 GLU A N 1
ATOM 719 C CA . GLU A 1 127 ? 6.773 -59.584 -5.099 1.00 135.37 127 GLU A CA 1
ATOM 720 C C . GLU A 1 127 ? 6.004 -59.958 -3.835 1.00 133.97 127 GLU A C 1
ATOM 721 O O . GLU A 1 127 ? 6.330 -60.947 -3.172 1.00 134.03 127 GLU A O 1
ATOM 727 N N . LEU A 1 128 ? 4.974 -59.175 -3.516 1.00 131.62 128 LEU A N 1
ATOM 728 C CA . LEU A 1 128 ? 4.139 -59.434 -2.341 1.00 129.48 128 LEU A CA 1
ATOM 729 C C . LEU A 1 128 ? 2.643 -59.424 -2.661 1.00 129.46 128 LEU A C 1
ATOM 730 O O . LEU A 1 128 ? 2.204 -58.780 -3.617 1.00 129.47 128 LEU A O 1
ATOM 735 N N . LYS A 1 129 ? 1.877 -60.150 -1.849 1.00 129.23 129 LYS A N 1
ATOM 736 C CA . LYS A 1 129 ? 0.428 -60.258 -2.005 1.00 130.61 129 LYS A CA 1
ATOM 737 C C . LYS A 1 129 ? -0.291 -59.723 -0.764 1.00 128.10 129 LYS A C 1
ATOM 738 O O . LYS A 1 129 ? 0.132 -59.978 0.365 1.00 125.88 129 LYS A O 1
ATOM 744 N N . ALA A 1 130 ? -1.376 -58.981 -0.988 1.00 127.68 130 ALA A N 1
ATOM 745 C CA . ALA A 1 130 ? -2.186 -58.411 0.090 1.00 125.71 130 ALA A CA 1
ATOM 746 C C . ALA A 1 130 ? -2.691 -59.475 1.061 1.00 127.55 130 ALA A C 1
ATOM 747 O O . ALA A 1 130 ? -3.097 -60.562 0.644 1.00 131.40 130 ALA A O 1
ATOM 749 N N . GLY A 1 131 ? -2.654 -59.158 2.353 1.00 125.07 131 GLY A N 1
ATOM 750 C CA . GLY A 1 131 ? -3.108 -60.081 3.392 1.00 126.87 131 GLY A CA 1
ATOM 751 C C . GLY A 1 131 ? -1.988 -60.695 4.213 1.00 124.48 131 GLY A C 1
ATOM 752 O O . GLY A 1 131 ? -2.150 -60.927 5.414 1.00 124.60 131 GLY A O 1
ATOM 753 N N . GLN A 1 132 ? -0.855 -60.966 3.564 1.00 122.38 132 GLN A N 1
ATOM 754 C CA . GLN A 1 132 ? 0.316 -61.527 4.239 1.00 120.07 132 GLN A CA 1
ATOM 755 C C . GLN A 1 132 ? 0.909 -60.520 5.226 1.00 115.59 132 GLN A C 1
ATOM 756 O O . GLN A 1 132 ? 0.786 -59.306 5.036 1.00 112.61 132 GLN A O 1
ATOM 762 N N . THR A 1 133 ? 1.539 -61.029 6.281 1.00 114.20 133 THR A N 1
ATOM 763 C CA . THR A 1 133 ? 2.177 -60.167 7.274 1.00 109.30 133 THR A CA 1
ATOM 764 C C . THR A 1 133 ? 3.677 -60.057 7.001 1.00 106.02 133 THR A C 1
ATOM 765 O O . THR A 1 133 ? 4.428 -61.020 7.187 1.00 107.83 133 THR A O 1
ATOM 769 N N . LEU A 1 134 ? 4.098 -58.879 6.544 1.00 99.67 134 LEU A N 1
ATOM 770 C CA . LEU A 1 134 ? 5.501 -58.619 6.233 1.00 94.96 134 LEU A CA 1
ATOM 771 C C . LEU A 1 134 ? 6.240 -58.009 7.420 1.00 90.84 134 LEU A C 1
ATOM 772 O O . LEU A 1 134 ? 5.792 -57.019 8.001 1.00 88.01 134 LEU A O 1
ATOM 777 N N . LYS A 1 135 ? 7.374 -58.612 7.764 1.00 89.58 135 LYS A N 1
ATOM 778 C CA . LYS A 1 135 ? 8.245 -58.114 8.823 1.00 87.25 135 LYS A CA 1
ATOM 779 C C . LYS A 1 135 ? 9.302 -57.180 8.232 1.00 84.38 135 LYS A C 1
ATOM 780 O O . LYS A 1 135 ? 9.757 -57.384 7.103 1.00 84.91 135 LYS A O 1
ATOM 786 N N . ILE A 1 136 ? 9.673 -56.151 8.991 1.00 80.75 136 ILE A N 1
ATOM 787 C CA . ILE A 1 136 ? 10.715 -55.211 8.580 1.00 77.02 136 ILE A CA 1
ATOM 788 C C . ILE A 1 136 ? 11.693 -54.990 9.734 1.00 76.39 136 ILE A C 1
ATOM 789 O O . ILE A 1 136 ? 11.364 -54.324 10.716 1.00 75.63 136 ILE A O 1
ATOM 794 N N . THR A 1 137 ? 12.888 -55.564 9.612 1.00 76.73 137 THR A N 1
ATOM 795 C CA . THR A 1 137 ? 13.929 -55.427 10.635 1.00 76.52 137 THR A CA 1
ATOM 796 C C . THR A 1 137 ? 14.787 -54.182 10.397 1.00 73.65 137 THR A C 1
ATOM 797 O O . THR A 1 137 ? 14.839 -53.666 9.279 1.00 71.43 137 THR A O 1
ATOM 801 N N . THR A 1 138 ? 15.441 -53.703 11.454 1.00 73.95 138 THR A N 1
ATOM 802 C CA . THR A 1 138 ? 16.353 -52.558 11.361 1.00 73.87 138 THR A CA 1
ATOM 803 C C . THR A 1 138 ? 17.809 -53.017 11.226 1.00 77.69 138 THR A C 1
ATOM 804 O O . THR A 1 138 ? 18.724 -52.197 11.092 1.00 76.83 138 THR A O 1
ATOM 808 N N . ASP A 1 139 ? 18.011 -54.333 11.267 1.00 81.60 139 ASP A N 1
ATOM 809 C CA . ASP A 1 139 ? 19.308 -54.937 10.988 1.00 86.05 139 ASP A CA 1
ATOM 810 C C . ASP A 1 139 ? 19.571 -54.785 9.491 1.00 85.24 139 ASP A C 1
ATOM 811 O O . ASP A 1 139 ? 19.175 -55.639 8.692 1.00 85.92 139 ASP A O 1
ATOM 816 N N . TYR A 1 140 ? 20.224 -53.684 9.122 1.00 85.59 140 TYR A N 1
ATOM 817 C CA . TYR A 1 140 ? 20.394 -53.317 7.714 1.00 86.91 140 TYR A CA 1
ATOM 818 C C . TYR A 1 140 ? 21.217 -54.335 6.914 1.00 90.74 140 TYR A C 1
ATOM 819 O O . TYR A 1 140 ? 20.837 -54.701 5.799 1.00 91.01 140 TYR A O 1
ATOM 828 N N . SER A 1 141 ? 22.322 -54.801 7.493 1.00 95.93 141 SER A N 1
ATOM 829 C CA . SER A 1 141 ? 23.182 -55.791 6.838 1.00 101.02 141 SER A CA 1
ATOM 830 C C . SER A 1 141 ? 22.601 -57.202 6.946 1.00 102.67 141 SER A C 1
ATOM 831 O O . SER A 1 141 ? 23.184 -58.088 7.576 1.00 105.08 141 SER A O 1
ATOM 834 N N . MET A 1 142 ? 21.441 -57.393 6.323 1.00 102.58 142 MET A N 1
ATOM 835 C CA . MET A 1 142 ? 20.751 -58.677 6.309 1.00 105.34 142 MET A CA 1
ATOM 836 C C . MET A 1 142 ? 19.994 -58.839 4.998 1.00 104.65 142 MET A C 1
ATOM 837 O O . MET A 1 142 ? 19.293 -57.922 4.559 1.00 101.48 142 MET A O 1
ATOM 842 N N . LEU A 1 143 ? 20.143 -60.009 4.382 1.00 108.45 143 LEU A N 1
ATOM 843 C CA . LEU A 1 143 ? 19.426 -60.338 3.155 1.00 108.49 143 LEU A CA 1
ATOM 844 C C . LEU A 1 143 ? 17.962 -60.636 3.467 1.00 107.32 143 LEU A C 1
ATOM 845 O O . LEU A 1 143 ? 17.657 -61.513 4.278 1.00 109.09 143 LEU A O 1
ATOM 850 N N . GLY A 1 144 ? 17.066 -59.897 2.820 1.00 106.04 144 GLY A N 1
ATOM 851 C CA . GLY A 1 144 ? 15.636 -59.990 3.096 1.00 107.83 144 GLY A CA 1
ATOM 852 C C . GLY A 1 144 ? 14.849 -60.787 2.076 1.00 110.03 144 GLY A C 1
ATOM 853 O O . GLY A 1 144 ? 15.017 -60.607 0.870 1.00 108.56 144 GLY A O 1
ATOM 854 N N . ASN A 1 145 ? 13.983 -61.668 2.569 1.00 113.82 145 ASN A N 1
ATOM 855 C CA . ASN A 1 145 ? 13.127 -62.484 1.709 1.00 116.33 145 ASN A CA 1
ATOM 856 C C . ASN A 1 145 ? 11.743 -61.863 1.486 1.00 116.39 145 ASN A C 1
ATOM 857 O O . ASN A 1 145 ? 11.574 -60.644 1.586 1.00 113.63 145 ASN A O 1
ATOM 862 N N . SER A 1 146 ? 10.765 -62.714 1.179 1.00 119.71 146 SER A N 1
ATOM 863 C CA . SER A 1 146 ? 9.387 -62.296 0.930 1.00 119.65 146 SER A CA 1
ATOM 864 C C . SER A 1 146 ? 8.602 -62.109 2.230 1.00 120.22 146 SER A C 1
ATOM 865 O O . SER A 1 146 ? 7.426 -61.733 2.209 1.00 120.89 146 SER A O 1
ATOM 868 N N . GLU A 1 147 ? 9.260 -62.370 3.357 1.00 119.66 147 GLU A N 1
ATOM 869 C CA . GLU A 1 147 ? 8.605 -62.354 4.663 1.00 118.41 147 GLU A CA 1
ATOM 870 C C . GLU A 1 147 ? 9.234 -61.336 5.615 1.00 114.21 147 GLU A C 1
ATOM 871 O O . GLU A 1 147 ? 8.532 -60.720 6.420 1.00 114.22 147 GLU A O 1
ATOM 877 N N . CYS A 1 148 ? 10.551 -61.162 5.519 1.00 110.25 148 CYS A N 1
ATOM 878 C CA . CYS A 1 148 ? 11.278 -60.232 6.382 1.00 105.28 148 CYS A CA 1
ATOM 879 C C . CYS A 1 148 ? 12.324 -59.431 5.607 1.00 102.23 148 CYS A C 1
ATOM 880 O O . CYS A 1 148 ? 13.421 -59.926 5.334 1.00 104.58 148 CYS A O 1
ATOM 883 N N . ILE A 1 149 ? 11.973 -58.195 5.252 1.00 96.26 149 ILE A N 1
ATOM 884 C CA . ILE A 1 149 ? 12.904 -57.283 4.578 1.00 91.69 149 ILE A CA 1
ATOM 885 C C . ILE A 1 149 ? 13.663 -56.405 5.577 1.00 88.65 149 ILE A C 1
ATOM 886 O O . ILE A 1 149 ? 13.357 -56.397 6.774 1.00 88.55 149 ILE A O 1
ATOM 891 N N . SER A 1 150 ? 14.646 -55.667 5.072 1.00 85.29 150 SER A N 1
ATOM 892 C CA . SER A 1 150 ? 15.499 -54.835 5.910 1.00 82.40 150 SER A CA 1
ATOM 893 C C . SER A 1 150 ? 15.180 -53.348 5.755 1.00 77.95 150 SER A C 1
ATOM 894 O O . SER A 1 150 ? 14.473 -52.946 4.828 1.00 75.92 150 SER A O 1
ATOM 897 N N . CYS A 1 151 ? 15.715 -52.542 6.670 1.00 74.45 151 CYS A N 1
ATOM 898 C CA . CYS A 1 151 ? 15.457 -51.106 6.711 1.00 69.95 151 CYS A CA 1
ATOM 899 C C . CYS A 1 151 ? 16.689 -50.356 7.219 1.00 68.26 151 CYS A C 1
ATOM 900 O O . CYS A 1 151 ? 17.352 -50.800 8.162 1.00 70.17 151 CYS A O 1
ATOM 903 N N . SER A 1 152 ? 16.987 -49.220 6.594 1.00 64.45 152 SER A N 1
ATOM 904 C CA . SER A 1 152 ? 18.156 -48.416 6.953 1.00 63.81 152 SER A CA 1
ATOM 905 C C . SER A 1 152 ? 17.924 -47.539 8.183 1.00 62.24 152 SER A C 1
ATOM 906 O O . SER A 1 152 ? 18.875 -47.094 8.824 1.00 63.00 152 SER A O 1
ATOM 909 N N . TYR A 1 153 ? 16.655 -47.303 8.505 1.00 59.85 153 TYR A N 1
ATOM 910 C CA . TYR A 1 153 ? 16.265 -46.397 9.583 1.00 58.66 153 TYR A CA 1
ATOM 911 C C . TYR A 1 153 ? 16.118 -47.163 10.905 1.00 58.49 153 TYR A C 1
ATOM 912 O O . TYR A 1 153 ? 15.109 -47.829 11.142 1.00 58.31 153 TYR A O 1
ATOM 921 N N . SER A 1 154 ? 17.136 -47.069 11.758 1.00 60.13 154 SER A N 1
ATOM 922 C CA . SER A 1 154 ? 17.175 -47.840 13.009 1.00 61.76 154 SER A CA 1
ATOM 923 C C . SER A 1 154 ? 16.178 -47.345 14.063 1.00 62.08 154 SER A C 1
ATOM 924 O O . SER A 1 154 ? 15.843 -48.073 15.001 1.00 62.37 154 SER A O 1
ATOM 927 N N . LEU A 1 155 ? 15.714 -46.107 13.899 1.00 61.90 155 LEU A N 1
ATOM 928 C CA . LEU A 1 155 ? 14.700 -45.526 14.777 1.00 61.69 155 LEU A CA 1
ATOM 929 C C . LEU A 1 155 ? 13.267 -45.767 14.277 1.00 60.73 155 LEU A C 1
ATOM 930 O O . LEU A 1 155 ? 12.324 -45.120 14.745 1.00 59.76 155 LEU A O 1
ATOM 935 N N . LEU A 1 156 ? 13.110 -46.704 13.341 1.00 60.53 156 LEU A N 1
ATOM 936 C CA . LEU A 1 156 ? 11.791 -47.057 12.798 1.00 60.34 156 LEU A CA 1
ATOM 937 C C . LEU A 1 156 ? 10.766 -47.490 13.859 1.00 62.54 156 LEU A C 1
ATOM 938 O O . LEU A 1 156 ? 9.634 -46.996 13.840 1.00 62.08 156 LEU A O 1
ATOM 943 N N . PRO A 1 157 ? 11.150 -48.406 14.782 1.00 65.72 157 PRO A N 1
ATOM 944 C CA . PRO A 1 157 ? 10.177 -48.856 15.792 1.00 66.86 157 PRO A CA 1
ATOM 945 C C . PRO A 1 157 ? 9.632 -47.724 16.670 1.00 66.82 157 PRO A C 1
ATOM 946 O O . PRO A 1 157 ? 8.465 -47.757 17.064 1.00 67.11 157 PRO A O 1
ATOM 950 N N . LYS A 1 158 ? 10.471 -46.728 16.950 1.00 66.41 158 LYS A N 1
ATOM 951 C CA . LYS A 1 158 ? 10.106 -45.605 17.810 1.00 66.98 158 LYS A CA 1
ATOM 952 C C . LYS A 1 158 ? 9.499 -44.431 17.031 1.00 66.03 158 LYS A C 1
ATOM 953 O O . LYS A 1 158 ? 9.350 -43.335 17.571 1.00 68.33 158 LYS A O 1
ATOM 959 N N . SER A 1 159 ? 9.142 -44.668 15.770 1.00 64.92 159 SER A N 1
ATOM 960 C CA . SER A 1 159 ? 8.617 -43.614 14.896 1.00 64.34 159 SER A CA 1
ATOM 961 C C . SER A 1 159 ? 7.205 -43.897 14.384 1.00 62.84 159 SER A C 1
ATOM 962 O O . SER A 1 159 ? 6.531 -42.997 13.876 1.00 61.95 159 SER A O 1
ATOM 965 N N . VAL A 1 160 ? 6.774 -45.149 14.507 1.00 61.96 160 VAL A N 1
ATOM 966 C CA . VAL A 1 160 ? 5.418 -45.547 14.130 1.00 63.74 160 VAL A CA 1
ATOM 967 C C . VAL A 1 160 ? 4.606 -45.972 15.356 1.00 64.47 160 VAL A C 1
ATOM 968 O O . VAL A 1 160 ? 5.143 -46.090 16.458 1.00 65.11 160 VAL A O 1
ATOM 972 N N . GLN A 1 161 ? 3.310 -46.183 15.154 1.00 66.26 161 GLN A N 1
ATOM 973 C CA . GLN A 1 161 ? 2.445 -46.780 16.172 1.00 68.39 161 GLN A CA 1
ATOM 974 C C . GLN A 1 161 ? 1.535 -47.818 15.519 1.00 68.84 161 GLN A C 1
ATOM 975 O O . GLN A 1 161 ? 1.418 -47.854 14.293 1.00 67.47 161 GLN A O 1
ATOM 981 N N . ILE A 1 162 ? 0.914 -48.673 16.331 1.00 71.17 162 ILE A N 1
ATOM 982 C CA . ILE A 1 162 ? -0.028 -49.668 15.818 1.00 73.55 162 ILE A CA 1
ATOM 983 C C . ILE A 1 162 ? -1.080 -48.949 14.975 1.00 74.42 162 ILE A C 1
ATOM 984 O O . ILE A 1 162 ? -1.792 -48.076 15.475 1.00 75.37 162 ILE A O 1
ATOM 989 N N . GLY A 1 163 ? -1.146 -49.291 13.692 1.00 74.38 163 GLY A N 1
ATOM 990 C CA . GLY A 1 163 ? -2.109 -48.673 12.783 1.00 76.31 163 GLY A CA 1
ATOM 991 C C . GLY A 1 163 ? -1.520 -47.706 11.769 1.00 75.58 163 GLY A C 1
ATOM 992 O O . GLY A 1 163 ? -2.181 -47.368 10.782 1.00 76.16 163 GLY A O 1
ATOM 993 N N . SER A 1 164 ? -0.286 -47.258 12.008 1.00 73.29 164 SER A N 1
ATOM 994 C CA . SER A 1 164 ? 0.426 -46.376 11.071 1.00 72.35 164 SER A CA 1
ATOM 995 C C . SER A 1 164 ? 0.647 -47.055 9.722 1.00 71.97 164 SER A C 1
ATOM 996 O O . SER A 1 164 ? 0.773 -48.281 9.646 1.00 71.84 164 SER A O 1
ATOM 999 N N . THR A 1 165 ? 0.692 -46.250 8.665 1.00 72.34 165 THR A N 1
ATOM 1000 C CA . THR A 1 165 ? 0.929 -46.761 7.317 1.00 75.22 165 THR A CA 1
ATOM 1001 C C . THR A 1 165 ? 2.382 -46.547 6.885 1.00 72.51 165 THR A C 1
ATOM 1002 O O . THR A 1 165 ? 2.941 -45.463 7.067 1.00 70.27 165 THR A O 1
ATOM 1006 N N . VAL A 1 166 ? 2.988 -47.594 6.331 1.00 72.28 166 VAL A N 1
ATOM 1007 C CA . VAL A 1 166 ? 4.359 -47.530 5.835 1.00 71.64 166 VAL A CA 1
ATOM 1008 C C . VAL A 1 166 ? 4.342 -47.743 4.325 1.00 73.78 166 VAL A C 1
ATOM 1009 O O . VAL A 1 166 ? 3.825 -48.753 3.841 1.00 75.91 166 VAL A O 1
ATOM 1013 N N . LEU A 1 167 ? 4.894 -46.780 3.588 1.00 74.88 167 LEU A N 1
ATOM 1014 C CA . LEU A 1 167 ? 4.922 -46.837 2.125 1.00 77.18 167 LEU A CA 1
ATOM 1015 C C . LEU A 1 167 ? 6.311 -47.164 1.595 1.00 77.21 167 LEU A C 1
ATOM 1016 O O . LEU A 1 167 ? 7.303 -46.596 2.044 1.00 74.71 167 LEU A O 1
ATOM 1021 N N . ILE A 1 168 ? 6.371 -48.083 0.637 1.00 81.24 168 ILE A N 1
ATOM 1022 C CA . ILE A 1 168 ? 7.638 -48.493 0.038 1.00 83.43 168 ILE A CA 1
ATOM 1023 C C . ILE A 1 168 ? 7.616 -48.260 -1.474 1.00 88.28 168 ILE A C 1
ATOM 1024 O O . ILE A 1 168 ? 6.594 -48.487 -2.127 1.00 91.16 168 ILE A O 1
ATOM 1029 N N . ALA A 1 169 ? 8.749 -47.794 -2.006 1.00 91.17 169 ALA A N 1
ATOM 1030 C CA . ALA A 1 169 ? 8.930 -47.476 -3.431 1.00 95.29 169 ALA A CA 1
ATOM 1031 C C . ALA A 1 169 ? 7.970 -46.392 -3.940 1.00 99.42 169 ALA A C 1
ATOM 1032 O O . ALA A 1 169 ? 7.436 -46.488 -5.049 1.00 100.25 169 ALA A O 1
ATOM 1034 N N . ASP A 1 170 ? 7.774 -45.362 -3.114 1.00 102.90 170 ASP A N 1
ATOM 1035 C CA . ASP A 1 170 ? 6.887 -44.227 -3.410 1.00 107.01 170 ASP A CA 1
ATOM 1036 C C . ASP A 1 170 ? 5.465 -44.652 -3.789 1.00 109.75 170 ASP A C 1
ATOM 1037 O O . ASP A 1 170 ? 4.994 -44.379 -4.897 1.00 112.99 170 ASP A O 1
ATOM 1042 N N . GLY A 1 171 ? 4.792 -45.321 -2.857 1.00 109.23 171 GLY A N 1
ATOM 1043 C CA . GLY A 1 171 ? 3.413 -45.760 -3.054 1.00 112.89 171 GLY A CA 1
ATOM 1044 C C . GLY A 1 171 ? 3.285 -46.983 -3.942 1.00 113.40 171 GLY A C 1
ATOM 1045 O O . GLY A 1 171 ? 2.490 -46.992 -4.884 1.00 117.81 171 GLY A O 1
ATOM 1046 N N . SER A 1 172 ? 4.075 -48.010 -3.642 1.00 110.68 172 SER A N 1
ATOM 1047 C CA . SER A 1 172 ? 3.980 -49.290 -4.336 1.00 111.38 172 SER A CA 1
ATOM 1048 C C . SER A 1 172 ? 3.536 -50.362 -3.352 1.00 109.56 172 SER A C 1
ATOM 1049 O O . SER A 1 172 ? 2.508 -51.007 -3.550 1.00 113.64 172 SER A O 1
ATOM 1052 N N . LEU A 1 173 ? 4.310 -50.535 -2.284 1.00 105.53 173 LEU A N 1
ATOM 1053 C CA . LEU A 1 173 ? 3.954 -51.451 -1.212 1.00 103.69 173 LEU A CA 1
ATOM 1054 C C . LEU A 1 173 ? 3.378 -50.672 -0.030 1.00 102.95 173 LEU A C 1
ATOM 1055 O O . LEU A 1 173 ? 4.116 -50.060 0.750 1.00 99.27 173 LEU A O 1
ATOM 1060 N N . SER A 1 174 ? 2.050 -50.687 0.073 1.00 103.32 174 SER A N 1
ATOM 1061 C CA . SER A 1 174 ? 1.340 -50.031 1.164 1.00 101.06 174 SER A CA 1
ATOM 1062 C C . SER A 1 174 ? 1.051 -51.046 2.262 1.00 100.91 174 SER A C 1
ATOM 1063 O O . SER A 1 174 ? 0.459 -52.097 2.009 1.00 102.54 174 SER A O 1
ATOM 1066 N N . THR A 1 175 ? 1.490 -50.729 3.477 1.00 99.45 175 THR A N 1
ATOM 1067 C CA . THR A 1 175 ? 1.341 -51.632 4.617 1.00 99.43 175 THR A CA 1
ATOM 1068 C C . THR A 1 175 ? 0.741 -50.918 5.828 1.00 98.41 175 THR A C 1
ATOM 1069 O O . THR A 1 175 ? 0.503 -49.708 5.795 1.00 97.88 175 THR A O 1
ATOM 1073 N N . GLN A 1 176 ? 0.495 -51.678 6.892 1.00 97.57 176 GLN A N 1
ATOM 1074 C CA . GLN A 1 176 ? -0.049 -51.133 8.129 1.00 96.05 176 GLN A CA 1
ATOM 1075 C C . GLN A 1 176 ? 0.513 -51.902 9.320 1.00 94.44 176 GLN A C 1
ATOM 1076 O O . GLN A 1 176 ? 0.452 -53.133 9.358 1.00 97.66 176 GLN A O 1
ATOM 1082 N N . VAL A 1 177 ? 1.055 -51.164 10.286 1.00 89.43 177 VAL A N 1
ATOM 1083 C CA . VAL A 1 177 ? 1.733 -51.756 11.441 1.00 87.18 177 VAL A CA 1
ATOM 1084 C C . VAL A 1 177 ? 0.790 -52.623 12.274 1.00 89.11 177 VAL A C 1
ATOM 1085 O O . VAL A 1 177 ? -0.322 -52.206 12.608 1.00 90.63 177 VAL A O 1
ATOM 1089 N N . LEU A 1 178 ? 1.247 -53.834 12.588 1.00 88.97 178 LEU A N 1
ATOM 1090 C CA . LEU A 1 178 ? 0.516 -54.761 13.450 1.00 90.87 178 LEU A CA 1
ATOM 1091 C C . LEU A 1 178 ? 1.228 -54.952 14.786 1.00 90.09 178 LEU A C 1
ATOM 1092 O O . LEU A 1 178 ? 0.587 -55.188 15.812 1.00 93.50 178 LEU A O 1
ATOM 1097 N N . GLU A 1 179 ? 2.555 -54.853 14.760 1.00 86.70 179 GLU A N 1
ATOM 1098 C CA . GLU A 1 179 ? 3.382 -55.053 15.945 1.00 85.96 179 GLU A CA 1
ATOM 1099 C C . GLU A 1 179 ? 4.644 -54.197 15.865 1.00 81.66 179 GLU A C 1
ATOM 1100 O O . GLU A 1 179 ? 5.129 -53.893 14.773 1.00 79.93 179 GLU A O 1
ATOM 1106 N N . ILE A 1 180 ? 5.162 -53.809 17.026 1.00 79.60 180 ILE A N 1
ATOM 1107 C CA . ILE A 1 180 ? 6.416 -53.067 17.119 1.00 76.83 180 ILE A CA 1
ATOM 1108 C C . ILE A 1 180 ? 7.323 -53.737 18.149 1.00 79.58 180 ILE A C 1
ATOM 1109 O O . ILE A 1 180 ? 6.939 -53.909 19.310 1.00 81.19 180 ILE A O 1
ATOM 1114 N N . GLY A 1 181 ? 8.521 -54.119 17.713 1.00 79.47 181 GLY A N 1
ATOM 1115 C CA . GLY A 1 181 ? 9.511 -54.724 18.601 1.00 83.53 181 GLY A CA 1
ATOM 1116 C C . GLY A 1 181 ? 10.666 -53.792 18.908 1.00 82.87 181 GLY A C 1
ATOM 1117 O O . GLY A 1 181 ? 10.593 -52.589 18.638 1.00 80.50 181 GLY A O 1
ATOM 1118 N N . ASP A 1 182 ? 11.733 -54.350 19.475 1.00 85.77 182 ASP A N 1
ATOM 1119 C CA . ASP A 1 182 ? 12.930 -53.579 19.808 1.00 86.13 182 ASP A CA 1
ATOM 1120 C C . ASP A 1 182 ? 13.644 -53.063 18.556 1.00 83.87 182 ASP A C 1
ATOM 1121 O O . ASP A 1 182 ? 14.026 -51.892 18.490 1.00 80.78 182 ASP A O 1
ATOM 1126 N N . ASP A 1 183 ? 13.809 -53.942 17.569 1.00 84.41 183 ASP A N 1
ATOM 1127 C CA . ASP A 1 183 ? 14.534 -53.610 16.344 1.00 82.70 183 ASP A CA 1
ATOM 1128 C C . ASP A 1 183 ? 13.800 -54.035 15.064 1.00 81.02 183 ASP A C 1
ATOM 1129 O O . ASP A 1 183 ? 14.433 -54.381 14.062 1.00 80.22 183 ASP A O 1
ATOM 1134 N N . PHE A 1 184 ? 12.468 -53.999 15.104 1.00 80.34 184 PHE A N 1
ATOM 1135 C CA . PHE A 1 184 ? 11.642 -54.425 13.970 1.00 78.65 184 PHE A CA 1
ATOM 1136 C C . PHE A 1 184 ? 10.188 -53.972 14.089 1.00 76.92 184 PHE A C 1
ATOM 1137 O O . PHE A 1 184 ? 9.738 -53.564 15.160 1.00 76.80 184 PHE A O 1
ATOM 1145 N N . ILE A 1 185 ? 9.466 -54.054 12.973 1.00 76.59 185 ILE A N 1
ATOM 1146 C CA . ILE A 1 185 ? 8.009 -53.906 12.954 1.00 77.65 185 ILE A CA 1
ATOM 1147 C C . ILE A 1 185 ? 7.392 -54.989 12.074 1.00 80.56 185 ILE A C 1
ATOM 1148 O O . ILE A 1 185 ? 8.030 -55.479 11.141 1.00 80.63 185 ILE A O 1
ATOM 1153 N N . VAL A 1 186 ? 6.158 -55.369 12.388 1.00 84.94 186 VAL A N 1
ATOM 1154 C CA . VAL A 1 186 ? 5.405 -56.308 11.564 1.00 88.64 186 VAL A CA 1
ATOM 1155 C C . VAL A 1 186 ? 4.223 -55.561 10.953 1.00 90.09 186 VAL A C 1
ATOM 1156 O O . VAL A 1 186 ? 3.431 -54.942 11.667 1.00 90.38 186 VAL A O 1
ATOM 1160 N N . CYS A 1 187 ? 4.126 -55.613 9.629 1.00 92.33 187 CYS A N 1
ATOM 1161 C CA . CYS A 1 187 ? 3.078 -54.910 8.901 1.00 94.76 187 CYS A CA 1
ATOM 1162 C C . CYS A 1 187 ? 2.149 -55.876 8.176 1.00 101.01 187 CYS A C 1
ATOM 1163 O O . CYS A 1 187 ? 2.461 -57.060 8.029 1.00 102.41 187 CYS A O 1
ATOM 1166 N N . LYS A 1 188 ? 1.007 -55.357 7.733 1.00 105.70 188 LYS A N 1
ATOM 1167 C CA . LYS A 1 188 ? 0.057 -56.130 6.944 1.00 111.02 188 LYS A CA 1
ATOM 1168 C C . LYS A 1 188 ? -0.020 -55.540 5.540 1.00 112.68 188 LYS A C 1
ATOM 1169 O O . LYS A 1 188 ? -0.461 -54.400 5.361 1.00 111.56 188 LYS A O 1
ATOM 1175 N N . VAL A 1 189 ? 0.426 -56.323 4.557 1.00 114.79 189 VAL A N 1
ATOM 1176 C CA . VAL A 1 189 ? 0.415 -55.909 3.151 1.00 115.55 189 VAL A CA 1
ATOM 1177 C C . VAL A 1 189 ? -1.017 -55.616 2.705 1.00 118.49 189 VAL A C 1
ATOM 1178 O O . VAL A 1 189 ? -1.883 -56.493 2.746 1.00 122.02 189 VAL A O 1
ATOM 1182 N N . LEU A 1 190 ? -1.255 -54.372 2.297 1.00 117.90 190 LEU A N 1
ATOM 1183 C CA . LEU A 1 190 ? -2.598 -53.910 1.948 1.00 122.10 190 LEU A CA 1
ATOM 1184 C C . LEU A 1 190 ? -2.926 -54.113 0.471 1.00 126.30 190 LEU A C 1
ATOM 1185 O O . LEU A 1 190 ? -4.058 -54.456 0.127 1.00 130.90 190 LEU A O 1
ATOM 1190 N N . ASN A 1 191 ? -1.939 -53.887 -0.396 1.00 125.83 191 ASN A N 1
ATOM 1191 C CA . ASN A 1 191 ? -2.126 -54.026 -1.842 1.00 128.44 191 ASN A CA 1
ATOM 1192 C C . ASN A 1 191 ? -0.980 -54.781 -2.517 1.00 127.16 191 ASN A C 1
ATOM 1193 O O . ASN A 1 191 ? 0.195 -54.474 -2.292 1.00 122.58 191 ASN A O 1
ATOM 1198 N N . SER A 1 192 ? -1.339 -55.762 -3.346 1.00 130.21 192 SER A N 1
ATOM 1199 C CA . SER A 1 192 ? -0.377 -56.660 -3.993 1.00 129.92 192 SER A CA 1
ATOM 1200 C C . SER A 1 192 ? 0.377 -55.987 -5.142 1.00 129.06 192 SER A C 1
ATOM 1201 O O . SER A 1 192 ? -0.209 -55.700 -6.190 1.00 131.67 192 SER A O 1
ATOM 1204 N N . VAL A 1 193 ? 1.674 -55.746 -4.938 1.00 126.40 193 VAL A N 1
ATOM 1205 C CA . VAL A 1 193 ? 2.537 -55.094 -5.940 1.00 124.90 193 VAL A CA 1
ATOM 1206 C C . VAL A 1 193 ? 3.945 -55.720 -5.944 1.00 121.93 193 VAL A C 1
ATOM 1207 O O . VAL A 1 193 ? 4.279 -56.525 -5.070 1.00 119.99 193 VAL A O 1
ATOM 1211 N N . THR A 1 194 ? 4.753 -55.348 -6.938 1.00 121.10 194 THR A N 1
ATOM 1212 C CA . THR A 1 194 ? 6.126 -55.840 -7.089 1.00 119.10 194 THR A CA 1
ATOM 1213 C C . THR A 1 194 ? 7.176 -54.741 -6.852 1.00 115.13 194 THR A C 1
ATOM 1214 O O . THR A 1 194 ? 7.047 -53.627 -7.367 1.00 115.74 194 THR A O 1
ATOM 1218 N N . ILE A 1 195 ? 8.208 -55.069 -6.072 1.00 111.21 195 ILE A N 1
ATOM 1219 C CA . ILE A 1 195 ? 9.286 -54.123 -5.729 1.00 107.50 195 ILE A CA 1
ATOM 1220 C C . ILE A 1 195 ? 10.676 -54.773 -5.738 1.00 104.29 195 ILE A C 1
ATOM 1221 O O . ILE A 1 195 ? 10.800 -55.992 -5.607 1.00 103.78 195 ILE A O 1
ATOM 1226 N N . GLY A 1 196 ? 11.713 -53.947 -5.879 1.00 102.19 196 GLY A N 1
ATOM 1227 C CA . GLY A 1 196 ? 13.099 -54.420 -5.870 1.00 101.44 196 GLY A CA 1
ATOM 1228 C C . GLY A 1 196 ? 13.871 -54.067 -4.609 1.00 99.14 196 GLY A C 1
ATOM 1229 O O . GLY A 1 196 ? 13.290 -53.915 -3.531 1.00 99.33 196 GLY A O 1
ATOM 1230 N N . GLU A 1 197 ? 15.190 -53.945 -4.753 1.00 98.71 197 GLU A N 1
ATOM 1231 C CA . GLU A 1 197 ? 16.087 -53.618 -3.642 1.00 96.54 197 GLU A CA 1
ATOM 1232 C C . GLU A 1 197 ? 16.275 -52.107 -3.524 1.00 96.20 197 GLU A C 1
ATOM 1233 O O . GLU A 1 197 ? 15.891 -51.358 -4.429 1.00 96.26 197 GLU A O 1
ATOM 1239 N N . ARG A 1 198 ? 16.864 -51.671 -2.407 1.00 95.54 198 ARG A N 1
ATOM 1240 C CA . ARG A 1 198 ? 17.199 -50.260 -2.166 1.00 95.44 198 ARG A CA 1
ATOM 1241 C C . ARG A 1 198 ? 16.044 -49.304 -2.466 1.00 93.04 198 ARG A C 1
ATOM 1242 O O . ARG A 1 198 ? 16.266 -48.164 -2.880 1.00 92.37 198 ARG A O 1
ATOM 1250 N N . LYS A 1 199 ? 14.815 -49.771 -2.271 1.00 90.27 199 LYS A N 1
ATOM 1251 C CA . LYS A 1 199 ? 13.645 -48.969 -2.601 1.00 89.85 199 LYS A CA 1
ATOM 1252 C C . LYS A 1 199 ? 13.347 -47.914 -1.540 1.00 88.11 199 LYS A C 1
ATOM 1253 O O . LYS A 1 199 ? 13.692 -48.080 -0.368 1.00 86.90 199 LYS A O 1
ATOM 1259 N N . ASN A 1 200 ? 12.714 -46.828 -1.978 1.00 88.12 200 ASN A N 1
ATOM 1260 C CA . ASN A 1 200 ? 12.292 -45.733 -1.105 1.00 86.60 200 ASN A CA 1
ATOM 1261 C C . ASN A 1 200 ? 11.320 -46.212 -0.028 1.00 82.94 200 ASN A C 1
ATOM 1262 O O . ASN A 1 200 ? 10.617 -47.206 -0.216 1.00 83.95 200 ASN A O 1
ATOM 1267 N N . MET A 1 201 ? 11.291 -45.509 1.100 1.00 78.13 201 MET A N 1
ATOM 1268 C CA . MET A 1 201 ? 10.330 -45.801 2.159 1.00 75.85 201 MET A CA 1
ATOM 1269 C C . MET A 1 201 ? 9.772 -44.505 2.733 1.00 74.59 201 MET A C 1
ATOM 1270 O O . MET A 1 201 ? 10.494 -43.519 2.873 1.00 74.74 201 MET A O 1
ATOM 1275 N N . ASN A 1 202 ? 8.481 -44.512 3.052 1.00 74.33 202 ASN A N 1
ATOM 1276 C CA . ASN A 1 202 ? 7.795 -43.321 3.544 1.00 74.65 202 ASN A CA 1
ATOM 1277 C C . ASN A 1 202 ? 6.937 -43.611 4.766 1.00 74.24 202 ASN A C 1
ATOM 1278 O O . ASN A 1 202 ? 6.321 -44.676 4.865 1.00 74.24 202 ASN A O 1
ATOM 1283 N N . LEU A 1 203 ? 6.897 -42.649 5.686 1.00 72.86 203 LEU A N 1
ATOM 1284 C CA . LEU A 1 203 ? 6.084 -42.757 6.894 1.00 72.09 203 LEU A CA 1
ATOM 1285 C C . LEU A 1 203 ? 5.130 -41.561 7.013 1.00 75.30 203 LEU A C 1
ATOM 1286 O O . LEU A 1 203 ? 5.439 -40.584 7.705 1.00 74.53 203 LEU A O 1
ATOM 1291 N N . PRO A 1 204 ? 3.964 -41.636 6.331 1.00 77.66 204 PRO A N 1
ATOM 1292 C CA . PRO A 1 204 ? 2.966 -40.560 6.339 1.00 80.37 204 PRO A CA 1
ATOM 1293 C C . PRO A 1 204 ? 2.480 -40.217 7.745 1.00 80.23 204 PRO A C 1
ATOM 1294 O O . PRO A 1 204 ? 2.158 -41.115 8.528 1.00 80.02 204 PRO A O 1
ATOM 1298 N N . GLY A 1 205 ? 2.445 -38.923 8.054 1.00 80.71 205 GLY A N 1
ATOM 1299 C CA . GLY A 1 205 ? 2.008 -38.440 9.363 1.00 80.81 205 GLY A CA 1
ATOM 1300 C C . GLY A 1 205 ? 2.961 -38.742 10.511 1.00 79.49 205 GLY A C 1
ATOM 1301 O O . GLY A 1 205 ? 2.623 -38.520 11.676 1.00 80.46 205 GLY A O 1
ATOM 1302 N N . CYS A 1 206 ? 4.149 -39.247 10.185 1.00 76.02 206 CYS A N 1
ATOM 1303 C CA . CYS A 1 206 ? 5.150 -39.583 11.193 1.00 73.20 206 CYS A CA 1
ATOM 1304 C C . CYS A 1 206 ? 6.398 -38.719 11.035 1.00 72.29 206 CYS A C 1
ATOM 1305 O O . CYS A 1 206 ? 6.835 -38.437 9.917 1.00 72.19 206 CYS A O 1
ATOM 1308 N N . LYS A 1 207 ? 6.955 -38.292 12.165 1.00 79.34 207 LYS A N 1
ATOM 1309 C CA . LYS A 1 207 ? 8.198 -37.530 12.176 1.00 77.64 207 LYS A CA 1
ATOM 1310 C C . LYS A 1 207 ? 9.379 -38.480 11.997 1.00 75.30 207 LYS A C 1
ATOM 1311 O O . LYS A 1 207 ? 9.542 -39.437 12.759 1.00 75.64 207 LYS A O 1
ATOM 1317 N N . VAL A 1 208 ? 10.183 -38.217 10.971 1.00 71.90 208 VAL A N 1
ATOM 1318 C CA . VAL A 1 208 ? 11.392 -38.988 10.707 1.00 70.06 208 VAL A CA 1
ATOM 1319 C C . VAL A 1 208 ? 12.558 -38.340 11.450 1.00 68.60 208 VAL A C 1
ATOM 1320 O O . VAL A 1 208 ? 12.897 -37.180 11.199 1.00 68.01 208 VAL A O 1
ATOM 1324 N N . HIS A 1 209 ? 13.165 -39.089 12.366 1.00 67.72 209 HIS A N 1
ATOM 1325 C CA . HIS A 1 209 ? 14.242 -38.554 13.198 1.00 66.56 209 HIS A CA 1
ATOM 1326 C C . HIS A 1 209 ? 15.600 -38.713 12.556 1.00 64.21 209 HIS A C 1
ATOM 1327 O O . HIS A 1 209 ? 16.486 -39.395 13.079 1.00 65.16 209 HIS A O 1
ATOM 1334 N N . LEU A 1 210 ? 15.765 -38.071 11.402 1.00 60.06 210 LEU A N 1
ATOM 1335 C CA . LEU A 1 210 ? 17.048 -38.026 10.705 1.00 56.96 210 LEU A CA 1
ATOM 1336 C C . LEU A 1 210 ? 17.486 -36.577 10.485 1.00 54.13 210 LEU A C 1
ATOM 1337 O O . LEU A 1 210 ? 16.641 -35.699 10.295 1.00 53.45 210 LEU A O 1
ATOM 1342 N N . PRO A 1 211 ? 18.807 -36.316 10.516 1.00 52.76 211 PRO A N 1
ATOM 1343 C CA . PRO A 1 211 ? 19.271 -34.961 10.215 1.00 51.61 211 PRO A CA 1
ATOM 1344 C C . PRO A 1 211 ? 19.178 -34.656 8.716 1.00 50.57 211 PRO A C 1
ATOM 1345 O O . PRO A 1 211 ? 19.208 -35.575 7.888 1.00 50.10 211 PRO A O 1
ATOM 1349 N N . ILE A 1 212 ? 19.053 -33.377 8.378 1.00 48.70 212 ILE A N 1
ATOM 1350 C CA . ILE A 1 212 ? 19.073 -32.952 6.984 1.00 48.11 212 ILE A CA 1
ATOM 1351 C C . ILE A 1 212 ? 20.469 -33.192 6.403 1.00 47.54 212 ILE A C 1
ATOM 1352 O O . ILE A 1 212 ? 20.615 -33.686 5.288 1.00 46.65 212 ILE A O 1
ATOM 1357 N N . ILE A 1 213 ? 21.490 -32.852 7.179 1.00 47.88 213 ILE A N 1
ATOM 1358 C CA . ILE A 1 213 ? 22.862 -33.171 6.824 1.00 47.55 213 ILE A CA 1
ATOM 1359 C C . ILE A 1 213 ? 23.397 -34.139 7.880 1.00 47.07 213 ILE A C 1
ATOM 1360 O O . ILE A 1 213 ? 23.803 -33.729 8.967 1.00 46.56 213 ILE A O 1
ATOM 1365 N N . GLY A 1 214 ? 23.363 -35.429 7.561 1.00 46.91 214 GLY A N 1
ATOM 1366 C CA . GLY A 1 214 ? 23.849 -36.461 8.470 1.00 48.05 214 GLY A CA 1
ATOM 1367 C C . GLY A 1 214 ? 25.355 -36.626 8.395 1.00 49.36 214 GLY A C 1
ATOM 1368 O O . GLY A 1 214 ? 26.061 -35.780 7.835 1.00 48.98 214 GLY A O 1
ATOM 1369 N N . ASP A 1 215 ? 25.850 -37.729 8.949 1.00 50.39 215 ASP A N 1
ATOM 1370 C CA . ASP A 1 215 ? 27.278 -38.009 8.947 1.00 50.05 215 ASP A CA 1
ATOM 1371 C C . ASP A 1 215 ? 27.814 -38.317 7.545 1.00 49.28 215 ASP A C 1
ATOM 1372 O O . ASP A 1 215 ? 28.887 -37.831 7.169 1.00 48.31 215 ASP A O 1
ATOM 1377 N N . LYS A 1 216 ? 27.069 -39.116 6.780 1.00 48.33 216 LYS A N 1
ATOM 1378 C CA . LYS A 1 216 ? 27.444 -39.426 5.401 1.00 48.04 216 LYS A CA 1
ATOM 1379 C C . LYS A 1 216 ? 27.413 -38.187 4.493 1.00 46.91 216 LYS A C 1
ATOM 1380 O O . LYS A 1 216 ? 28.294 -38.017 3.645 1.00 46.24 216 LYS A O 1
ATOM 1386 N N . ASP A 1 217 ? 26.406 -37.332 4.676 1.00 46.43 217 ASP A N 1
ATOM 1387 C CA . ASP A 1 217 ? 26.277 -36.107 3.878 1.00 45.58 217 ASP A CA 1
ATOM 1388 C C . ASP A 1 217 ? 27.482 -35.194 4.107 1.00 44.41 217 ASP A C 1
ATOM 1389 O O . ASP A 1 217 ? 28.063 -34.681 3.153 1.00 42.70 217 ASP A O 1
ATOM 1394 N N . ARG A 1 218 ? 27.855 -35.019 5.374 1.00 45.04 218 ARG A N 1
ATOM 1395 C CA . ARG A 1 218 ? 29.033 -34.237 5.756 1.00 45.44 218 ARG A CA 1
ATOM 1396 C C . ARG A 1 218 ? 30.291 -34.792 5.106 1.00 43.70 218 ARG A C 1
ATOM 1397 O O . ARG A 1 218 ? 31.109 -34.041 4.578 1.00 42.83 218 ARG A O 1
ATOM 1405 N N . HIS A 1 219 ? 30.428 -36.114 5.142 1.00 43.57 219 HIS A N 1
ATOM 1406 C CA . HIS A 1 219 ? 31.562 -36.797 4.542 1.00 43.39 219 HIS A CA 1
ATOM 1407 C C . HIS A 1 219 ? 31.633 -36.540 3.060 1.00 43.46 219 HIS A C 1
ATOM 1408 O O . HIS A 1 219 ? 32.705 -36.245 2.530 1.00 43.39 219 HIS A O 1
ATOM 1415 N N . ASP A 1 220 ? 30.494 -36.644 2.378 1.00 42.55 220 ASP A N 1
ATOM 1416 C CA . ASP A 1 220 ? 30.439 -36.390 0.942 1.00 41.81 220 ASP A CA 1
ATOM 1417 C C . ASP A 1 220 ? 30.726 -34.929 0.597 1.00 40.60 220 ASP A C 1
ATOM 1418 O O . ASP A 1 220 ? 31.369 -34.644 -0.413 1.00 40.76 220 ASP A O 1
ATOM 1423 N N . ILE A 1 221 ? 30.243 -34.009 1.429 1.00 39.15 221 ILE A N 1
ATOM 1424 C CA . ILE A 1 221 ? 30.445 -32.579 1.195 1.00 38.55 221 ILE A CA 1
ATOM 1425 C C . ILE A 1 221 ? 31.924 -32.217 1.328 1.00 39.43 221 ILE A C 1
ATOM 1426 O O . ILE A 1 221 ? 32.504 -31.605 0.423 1.00 39.51 221 ILE A O 1
ATOM 1431 N N . VAL A 1 222 ? 32.526 -32.618 2.449 1.00 39.83 222 VAL A N 1
ATOM 1432 C CA . VAL A 1 222 ? 33.916 -32.301 2.745 1.00 40.20 222 VAL A CA 1
ATOM 1433 C C . VAL A 1 222 ? 34.872 -33.113 1.879 1.00 41.10 222 VAL A C 1
ATOM 1434 O O . VAL A 1 222 ? 35.746 -32.544 1.224 1.00 42.25 222 VAL A O 1
ATOM 1438 N N . ASP A 1 223 ? 34.694 -34.434 1.869 1.00 41.86 223 ASP A N 1
ATOM 1439 C CA . ASP A 1 223 ? 35.668 -35.350 1.261 1.00 42.68 223 ASP A CA 1
ATOM 1440 C C . ASP A 1 223 ? 35.433 -35.661 -0.211 1.00 42.05 223 ASP A C 1
ATOM 1441 O O . ASP A 1 223 ? 36.170 -36.456 -0.802 1.00 42.96 223 ASP A O 1
ATOM 1446 N N . PHE A 1 224 ? 34.415 -35.051 -0.806 1.00 40.30 224 PHE A N 1
ATOM 1447 C CA . PHE A 1 224 ? 34.222 -35.184 -2.244 1.00 39.22 224 PHE A CA 1
ATOM 1448 C C . PHE A 1 224 ? 34.033 -33.828 -2.930 1.00 38.33 224 PHE A C 1
ATOM 1449 O O . PHE A 1 224 ? 34.866 -33.430 -3.745 1.00 38.04 224 PHE A O 1
ATOM 1457 N N . ALA A 1 225 ? 32.955 -33.122 -2.583 1.00 37.58 225 ALA A N 1
ATOM 1458 C CA . ALA A 1 225 ? 32.647 -31.811 -3.172 1.00 37.04 225 ALA A CA 1
ATOM 1459 C C . ALA A 1 225 ? 33.752 -30.777 -2.949 1.00 36.86 225 ALA A C 1
ATOM 1460 O O . ALA A 1 225 ? 34.207 -30.140 -3.894 1.00 36.72 225 ALA A O 1
ATOM 1462 N N . LEU A 1 226 ? 34.192 -30.617 -1.706 1.00 37.01 226 LEU A N 1
ATOM 1463 C CA . LEU A 1 226 ? 35.252 -29.664 -1.419 1.00 37.59 226 LEU A CA 1
ATOM 1464 C C . LEU A 1 226 ? 36.600 -30.210 -1.864 1.00 39.12 226 LEU A C 1
ATOM 1465 O O . LEU A 1 226 ? 37.379 -29.504 -2.515 1.00 39.45 226 LEU A O 1
ATOM 1470 N N . LYS A 1 227 ? 36.855 -31.474 -1.528 1.00 39.91 227 LYS A N 1
ATOM 1471 C CA . LYS A 1 227 ? 38.121 -32.128 -1.834 1.00 40.78 227 LYS A CA 1
ATOM 1472 C C . LYS A 1 227 ? 38.442 -32.077 -3.328 1.00 40.96 227 LYS A C 1
ATOM 1473 O O . LYS A 1 227 ? 39.548 -31.699 -3.714 1.00 41.99 227 LYS A O 1
ATOM 1479 N N . TYR A 1 228 ? 37.471 -32.438 -4.161 1.00 40.54 228 TYR A N 1
ATOM 1480 C CA . TYR A 1 228 ? 37.684 -32.470 -5.605 1.00 40.03 228 TYR A CA 1
ATOM 1481 C C . TYR A 1 228 ? 37.214 -31.209 -6.331 1.00 38.48 228 TYR A C 1
ATOM 1482 O O . TYR A 1 228 ? 37.127 -31.197 -7.562 1.00 37.80 228 TYR A O 1
ATOM 1491 N N . ASN A 1 229 ? 36.919 -30.155 -5.570 1.00 36.88 229 ASN A N 1
ATOM 1492 C CA . ASN A 1 229 ? 36.624 -28.841 -6.144 1.00 36.17 229 ASN A CA 1
ATOM 1493 C C . ASN A 1 229 ? 35.380 -28.828 -7.063 1.00 35.38 229 ASN A C 1
ATOM 1494 O O . ASN A 1 229 ? 35.422 -28.316 -8.184 1.00 35.36 229 ASN A O 1
ATOM 1499 N N . LEU A 1 230 ? 34.281 -29.403 -6.584 1.00 34.11 230 LEU A N 1
ATOM 1500 C CA . LEU A 1 230 ? 33.023 -29.386 -7.326 1.00 34.01 230 LEU A CA 1
ATOM 1501 C C . LEU A 1 230 ? 32.368 -27.996 -7.299 1.00 33.52 230 LEU A C 1
ATOM 1502 O O . LEU A 1 230 ? 32.793 -27.118 -6.554 1.00 33.03 230 LEU A O 1
ATOM 1507 N N . ASP A 1 231 ? 31.340 -27.804 -8.117 1.00 33.42 231 ASP A N 1
ATOM 1508 C CA . ASP A 1 231 ? 30.754 -26.479 -8.314 1.00 33.66 231 ASP A CA 1
ATOM 1509 C C . ASP A 1 231 ? 29.431 -26.237 -7.592 1.00 33.47 231 ASP A C 1
ATOM 1510 O O . ASP A 1 231 ? 29.117 -25.095 -7.226 1.00 34.07 231 ASP A O 1
ATOM 1515 N N . PHE A 1 232 ? 28.666 -27.301 -7.379 1.00 32.86 232 PHE A N 1
ATOM 1516 C CA . PHE A 1 232 ? 27.362 -27.187 -6.738 1.00 32.74 232 PHE A CA 1
ATOM 1517 C C . PHE A 1 232 ? 27.129 -28.311 -5.733 1.00 33.11 232 PHE A C 1
ATOM 1518 O O . PHE A 1 232 ? 27.562 -29.453 -5.942 1.00 33.83 232 PHE A O 1
ATOM 1526 N N . ILE A 1 233 ? 26.445 -27.968 -4.646 1.00 32.14 233 ILE A N 1
ATOM 1527 C CA . ILE A 1 233 ? 25.922 -28.940 -3.705 1.00 32.59 233 ILE A CA 1
ATOM 1528 C C . ILE A 1 233 ? 24.399 -28.811 -3.729 1.00 32.49 233 ILE A C 1
ATOM 1529 O O . ILE A 1 233 ? 23.843 -27.803 -3.282 1.00 32.32 233 ILE A O 1
ATOM 1534 N N . ALA A 1 234 ? 23.730 -29.819 -4.277 1.00 32.47 234 ALA A N 1
ATOM 1535 C CA . ALA A 1 234 ? 22.277 -29.878 -4.237 1.00 32.43 234 ALA A CA 1
ATOM 1536 C C . ALA A 1 234 ? 21.887 -30.536 -2.925 1.00 32.77 234 ALA A C 1
ATOM 1537 O O . ALA A 1 234 ? 22.043 -31.745 -2.747 1.00 33.68 234 ALA A O 1
ATOM 1539 N N . LEU A 1 235 ? 21.406 -29.720 -2.000 1.00 33.07 235 LEU A N 1
ATOM 1540 C CA . LEU A 1 235 ? 21.120 -30.162 -0.646 1.00 34.41 235 LEU A CA 1
ATOM 1541 C C . LEU A 1 235 ? 19.699 -30.728 -0.574 1.00 35.02 235 LEU A C 1
ATOM 1542 O O . LEU A 1 235 ? 18.718 -29.985 -0.710 1.00 35.51 235 LEU A O 1
ATOM 1547 N N . SER A 1 236 ? 19.593 -32.042 -0.389 1.00 35.08 236 SER A N 1
ATOM 1548 C CA . SER A 1 236 ? 18.288 -32.720 -0.374 1.00 36.22 236 SER A CA 1
ATOM 1549 C C . SER A 1 236 ? 17.461 -32.434 0.879 1.00 36.54 236 SER A C 1
ATOM 1550 O O . SER A 1 236 ? 17.998 -32.376 1.987 1.00 36.69 236 SER A O 1
ATOM 1553 N N . PHE A 1 237 ? 16.153 -32.271 0.684 1.00 37.19 237 PHE A N 1
ATOM 1554 C CA . PHE A 1 237 ? 15.172 -32.093 1.772 1.00 38.84 237 PHE A CA 1
ATOM 1555 C C . PHE A 1 237 ? 15.467 -30.951 2.749 1.00 39.33 237 PHE A C 1
ATOM 1556 O O . PHE A 1 237 ? 15.314 -31.117 3.956 1.00 40.20 237 PHE A O 1
ATOM 1564 N N . VAL A 1 238 ? 15.886 -29.801 2.232 1.00 39.78 238 VAL A N 1
ATOM 1565 C CA . VAL A 1 238 ? 16.064 -28.610 3.066 1.00 40.65 238 VAL A CA 1
ATOM 1566 C C . VAL A 1 238 ? 14.699 -28.173 3.589 1.00 42.30 238 VAL A C 1
ATOM 1567 O O . VAL A 1 238 ? 13.713 -28.196 2.850 1.00 42.24 238 VAL A O 1
ATOM 1571 N N . GLN A 1 239 ? 14.643 -27.792 4.863 1.00 44.73 239 GLN A N 1
ATOM 1572 C CA . GLN A 1 239 ? 13.371 -27.480 5.518 1.00 46.66 239 GLN A CA 1
ATOM 1573 C C . GLN A 1 239 ? 13.321 -26.097 6.165 1.00 47.86 239 GLN A C 1
ATOM 1574 O O . GLN A 1 239 ? 12.237 -25.585 6.451 1.00 48.59 239 GLN A O 1
ATOM 1580 N N . ASN A 1 240 ? 14.492 -25.503 6.394 1.00 48.18 240 ASN A N 1
ATOM 1581 C CA . ASN A 1 240 ? 14.600 -24.143 6.928 1.00 48.89 240 ASN A CA 1
ATOM 1582 C C . ASN A 1 240 ? 15.986 -23.566 6.681 1.00 48.09 240 ASN A C 1
ATOM 1583 O O . ASN A 1 240 ? 16.905 -24.296 6.311 1.00 47.68 240 ASN A O 1
ATOM 1588 N N . GLY A 1 241 ? 16.126 -22.257 6.893 1.00 48.17 241 GLY A N 1
ATOM 1589 C CA . GLY A 1 241 ? 17.398 -21.553 6.708 1.00 47.47 241 GLY A CA 1
ATOM 1590 C C . GLY A 1 241 ? 18.551 -22.107 7.527 1.00 47.81 241 GLY A C 1
ATOM 1591 O O . GLY A 1 241 ? 19.713 -21.977 7.138 1.00 48.33 241 GLY A O 1
ATOM 1592 N N . ALA A 1 242 ? 18.229 -22.730 8.660 1.00 47.21 242 ALA A N 1
ATOM 1593 C CA . ALA A 1 242 ? 19.235 -23.323 9.535 1.00 47.16 242 ALA A CA 1
ATOM 1594 C C . ALA A 1 242 ? 19.950 -24.499 8.868 1.00 46.60 242 ALA A C 1
ATOM 1595 O O . ALA A 1 242 ? 21.131 -24.739 9.141 1.00 46.01 242 ALA A O 1
ATOM 1597 N N . ASP A 1 243 ? 19.234 -25.220 8.003 1.00 45.47 243 ASP A N 1
ATOM 1598 C CA . ASP A 1 243 ? 19.826 -26.304 7.213 1.00 44.42 243 ASP A CA 1
ATOM 1599 C C . ASP A 1 243 ? 20.892 -25.755 6.269 1.00 43.52 243 ASP A C 1
ATOM 1600 O O . ASP A 1 243 ? 21.976 -26.330 6.140 1.00 42.59 243 ASP A O 1
ATOM 1605 N N . VAL A 1 244 ? 20.571 -24.638 5.616 1.00 43.03 244 VAL A N 1
ATOM 1606 C CA . VAL A 1 244 ? 21.496 -23.959 4.710 1.00 42.52 244 VAL A CA 1
ATOM 1607 C C . VAL A 1 244 ? 22.718 -23.449 5.481 1.00 42.85 244 VAL A C 1
ATOM 1608 O O . VAL A 1 244 ? 23.857 -23.623 5.038 1.00 41.57 244 VAL A O 1
ATOM 1612 N N . GLN A 1 245 ? 22.470 -22.836 6.638 1.00 44.91 245 GLN A N 1
ATOM 1613 C CA . GLN A 1 245 ? 23.532 -22.276 7.483 1.00 46.82 245 GLN A CA 1
ATOM 1614 C C . GLN A 1 245 ? 24.492 -23.319 8.053 1.00 44.98 245 GLN A C 1
ATOM 1615 O O . GLN A 1 245 ? 25.677 -23.035 8.224 1.00 44.24 245 GLN A O 1
ATOM 1621 N N . LEU A 1 246 ? 23.987 -24.519 8.334 1.00 43.55 246 LEU A N 1
ATOM 1622 C CA . LEU A 1 246 ? 24.850 -25.632 8.718 1.00 43.18 246 LEU A CA 1
ATOM 1623 C C . LEU A 1 246 ? 25.832 -25.958 7.589 1.00 42.84 246 LEU A C 1
ATOM 1624 O O . LEU A 1 246 ? 27.027 -26.151 7.831 1.00 44.01 246 LEU A O 1
ATOM 1629 N N . CYS A 1 247 ? 25.331 -25.996 6.357 1.00 41.30 247 CYS A N 1
ATOM 1630 C CA . CYS A 1 247 ? 26.173 -26.264 5.198 1.00 40.08 247 CYS A CA 1
ATOM 1631 C C . CYS A 1 247 ? 27.208 -25.155 4.964 1.00 40.00 247 CYS A C 1
ATOM 1632 O O . CYS A 1 247 ? 28.352 -25.438 4.603 1.00 38.84 247 CYS A O 1
ATOM 1635 N N . ARG A 1 248 ? 26.802 -23.902 5.173 1.00 40.00 248 ARG A N 1
ATOM 1636 C CA . ARG A 1 248 ? 27.722 -22.761 5.105 1.00 40.95 248 ARG A CA 1
ATOM 1637 C C . ARG A 1 248 ? 28.859 -22.925 6.108 1.00 42.12 248 ARG A C 1
ATOM 1638 O O . ARG A 1 248 ? 30.029 -22.704 5.778 1.00 42.91 248 ARG A O 1
ATOM 1646 N N . GLN A 1 249 ? 28.495 -23.306 7.332 1.00 43.18 249 GLN A N 1
ATOM 1647 C CA . GLN A 1 249 ? 29.449 -23.488 8.416 1.00 44.87 249 GLN A CA 1
ATOM 1648 C C . GLN A 1 249 ? 30.444 -24.597 8.086 1.00 43.37 249 GLN A C 1
ATOM 1649 O O . GLN A 1 249 ? 31.649 -24.418 8.250 1.00 43.00 249 GLN A O 1
ATOM 1655 N N . ILE A 1 250 ? 29.933 -25.729 7.603 1.00 41.91 250 ILE A N 1
ATOM 1656 C CA . ILE A 1 250 ? 30.784 -26.835 7.174 1.00 41.25 250 ILE A CA 1
ATOM 1657 C C . ILE A 1 250 ? 31.804 -26.366 6.130 1.00 41.39 250 ILE A C 1
ATOM 1658 O O . ILE A 1 250 ? 32.996 -26.657 6.250 1.00 43.29 250 ILE A O 1
ATOM 1663 N N . ILE A 1 251 ? 31.341 -25.625 5.126 1.00 39.90 251 ILE A N 1
ATOM 1664 C CA . ILE A 1 251 ? 32.226 -25.099 4.087 1.00 39.10 251 ILE A CA 1
ATOM 1665 C C . ILE A 1 251 ? 33.305 -24.198 4.694 1.00 40.30 251 ILE A C 1
ATOM 1666 O O . ILE A 1 251 ? 34.484 -24.345 4.373 1.00 39.64 251 ILE A O 1
ATOM 1671 N N . SER A 1 252 ? 32.905 -23.291 5.584 1.00 41.47 252 SER A N 1
ATOM 1672 C CA . SER A 1 252 ? 33.853 -22.355 6.195 1.00 43.37 252 SER A CA 1
ATOM 1673 C C . SER A 1 252 ? 34.861 -23.012 7.156 1.00 44.40 252 SER A C 1
ATOM 1674 O O . SER A 1 252 ? 35.966 -22.497 7.327 1.00 45.49 252 SER A O 1
ATOM 1677 N N . GLU A 1 253 ? 34.488 -24.144 7.758 1.00 44.86 253 GLU A N 1
ATOM 1678 C CA . GLU A 1 253 ? 35.365 -24.871 8.697 1.00 46.17 253 GLU A CA 1
ATOM 1679 C C . GLU A 1 253 ? 36.207 -25.959 8.032 1.00 45.81 253 GLU A C 1
ATOM 1680 O O . GLU A 1 253 ? 36.931 -26.691 8.713 1.00 46.53 253 GLU A O 1
ATOM 1686 N N . ASN A 1 254 ? 36.087 -26.088 6.717 1.00 44.74 254 ASN A N 1
ATOM 1687 C CA . ASN A 1 254 ? 36.798 -27.118 5.980 1.00 45.11 254 ASN A CA 1
ATOM 1688 C C . ASN A 1 254 ? 37.469 -26.534 4.756 1.00 46.30 254 ASN A C 1
ATOM 1689 O O . ASN A 1 254 ? 36.931 -26.583 3.652 1.00 47.17 254 ASN A O 1
ATOM 1694 N N . THR A 1 255 ? 38.654 -25.977 4.973 1.00 48.63 255 THR A N 1
ATOM 1695 C CA . THR A 1 255 ? 39.427 -25.327 3.925 1.00 49.53 255 THR A CA 1
ATOM 1696 C C . THR A 1 255 ? 40.766 -26.037 3.743 1.00 50.39 255 THR A C 1
ATOM 1697 O O . THR A 1 255 ? 41.672 -25.518 3.086 1.00 51.07 255 THR A O 1
ATOM 1701 N N . GLN A 1 256 ? 40.882 -27.231 4.324 1.00 50.41 256 GLN A N 1
ATOM 1702 C CA . GLN A 1 256 ? 42.119 -28.018 4.249 1.00 51.27 256 GLN A CA 1
ATOM 1703 C C . GLN A 1 256 ? 42.498 -28.427 2.823 1.00 52.04 256 GLN A C 1
ATOM 1704 O O . GLN A 1 256 ? 43.666 -28.710 2.548 1.00 53.19 256 GLN A O 1
ATOM 1710 N N . TYR A 1 257 ? 41.517 -28.450 1.922 1.00 52.00 257 TYR A N 1
ATOM 1711 C CA . TYR A 1 257 ? 41.767 -28.854 0.540 1.00 51.68 257 TYR A CA 1
ATOM 1712 C C . TYR A 1 257 ? 41.960 -27.673 -0.405 1.00 51.46 257 TYR A C 1
ATOM 1713 O O . TYR A 1 257 ? 42.139 -27.865 -1.607 1.00 52.08 257 TYR A O 1
ATOM 1722 N N . SER A 1 258 ? 41.940 -26.456 0.138 1.00 51.40 258 SER A N 1
ATOM 1723 C CA . SER A 1 258 ? 42.078 -25.248 -0.680 1.00 52.08 258 SER A CA 1
ATOM 1724 C C . SER A 1 258 ? 42.932 -24.153 -0.028 1.00 53.27 258 SER A C 1
ATOM 1725 O O . SER A 1 258 ? 42.609 -22.963 -0.117 1.00 53.49 258 SER A O 1
ATOM 1728 N N . ASN A 1 259 ? 44.022 -24.566 0.617 1.00 55.48 259 ASN A N 1
ATOM 1729 C CA . ASN A 1 259 ? 44.990 -23.649 1.241 1.00 57.55 259 ASN A CA 1
ATOM 1730 C C . ASN A 1 259 ? 44.387 -22.589 2.165 1.00 56.62 259 ASN A C 1
ATOM 1731 O O . ASN A 1 259 ? 44.817 -21.430 2.158 1.00 56.77 259 ASN A O 1
ATOM 1736 N N . GLY A 1 260 ? 43.390 -22.984 2.952 1.00 54.57 260 GLY A N 1
ATOM 1737 C CA . GLY A 1 260 ? 42.748 -22.067 3.888 1.00 53.84 260 GLY A CA 1
ATOM 1738 C C . GLY A 1 260 ? 41.782 -21.075 3.260 1.00 53.68 260 GLY A C 1
ATOM 1739 O O . GLY A 1 260 ? 41.248 -20.208 3.954 1.00 55.12 260 GLY A O 1
ATOM 1740 N N . ILE A 1 261 ? 41.553 -21.199 1.953 1.00 51.61 261 ILE A N 1
ATOM 1741 C CA . ILE A 1 261 ? 40.634 -20.310 1.241 1.00 51.18 261 ILE A CA 1
ATOM 1742 C C . ILE A 1 261 ? 39.256 -20.969 1.077 1.00 49.71 261 ILE A C 1
ATOM 1743 O O . ILE A 1 261 ? 39.136 -21.998 0.408 1.00 48.67 261 ILE A O 1
ATOM 1748 N N . PRO A 1 262 ? 38.215 -20.374 1.697 1.00 48.72 262 PRO A N 1
ATOM 1749 C CA . PRO A 1 262 ? 36.856 -20.930 1.652 1.00 47.24 262 PRO A CA 1
ATOM 1750 C C . PRO A 1 262 ? 36.368 -21.107 0.218 1.00 44.86 262 PRO A C 1
ATOM 1751 O O . PRO A 1 262 ? 36.468 -20.185 -0.594 1.00 44.29 262 PRO A O 1
ATOM 1755 N N . SER A 1 263 ? 35.863 -22.298 -0.083 1.00 42.33 263 SER A N 1
ATOM 1756 C CA . SER A 1 263 ? 35.351 -22.604 -1.405 1.00 41.45 263 SER A CA 1
ATOM 1757 C C . SER A 1 263 ? 34.199 -21.670 -1.779 1.00 40.61 263 SER A C 1
ATOM 1758 O O . SER A 1 263 ? 33.404 -21.274 -0.926 1.00 40.00 263 SER A O 1
ATOM 1761 N N . SER A 1 264 ? 34.117 -21.319 -3.056 1.00 40.00 264 SER A N 1
ATOM 1762 C CA . SER A 1 264 ? 32.978 -20.551 -3.547 1.00 39.96 264 SER A CA 1
ATOM 1763 C C . SER A 1 264 ? 31.905 -21.481 -4.140 1.00 38.76 264 SER A C 1
ATOM 1764 O O . SER A 1 264 ? 31.050 -21.047 -4.911 1.00 40.23 264 SER A O 1
ATOM 1767 N N . ILE A 1 265 ? 31.958 -22.758 -3.761 1.00 36.85 265 ILE A N 1
ATOM 1768 C CA . ILE A 1 265 ? 30.963 -23.754 -4.160 1.00 35.46 265 ILE A CA 1
ATOM 1769 C C . ILE A 1 265 ? 29.552 -23.291 -3.781 1.00 35.02 265 ILE A C 1
ATOM 1770 O O . ILE A 1 265 ? 29.335 -22.761 -2.694 1.00 33.98 265 ILE A O 1
ATOM 1775 N N . LYS A 1 266 ? 28.600 -23.501 -4.687 1.00 35.20 266 LYS A N 1
ATOM 1776 C CA . LYS A 1 266 ? 27.253 -22.957 -4.527 1.00 34.95 266 LYS A CA 1
ATOM 1777 C C . LYS A 1 266 ? 26.256 -23.942 -3.935 1.00 34.18 266 LYS A C 1
ATOM 1778 O O . LYS A 1 266 ? 26.202 -25.107 -4.325 1.00 34.05 266 LYS A O 1
ATOM 1784 N N . ILE A 1 267 ? 25.485 -23.454 -2.970 1.00 33.92 267 ILE A N 1
ATOM 1785 C CA . ILE A 1 267 ? 24.479 -24.253 -2.286 1.00 33.23 267 ILE A CA 1
ATOM 1786 C C . ILE A 1 267 ? 23.138 -24.091 -2.983 1.00 32.56 267 ILE A C 1
ATOM 1787 O O . ILE A 1 267 ? 22.596 -22.985 -3.073 1.00 32.70 267 ILE A O 1
ATOM 1792 N N . ILE A 1 268 ? 22.619 -25.204 -3.479 1.00 31.89 268 ILE A N 1
ATOM 1793 C CA . ILE A 1 268 ? 21.325 -25.227 -4.134 1.00 32.65 268 ILE A CA 1
ATOM 1794 C C . ILE A 1 268 ? 20.387 -26.060 -3.272 1.00 33.30 268 ILE A C 1
ATOM 1795 O O . ILE A 1 268 ? 20.568 -27.267 -3.134 1.00 33.95 268 ILE A O 1
ATOM 1800 N N . SER A 1 269 ? 19.413 -25.403 -2.654 1.00 33.74 269 SER A N 1
ATOM 1801 C CA . SER A 1 269 ? 18.506 -26.089 -1.745 1.00 34.66 269 SER A CA 1
ATOM 1802 C C . SER A 1 269 ? 17.340 -26.704 -2.503 1.00 35.30 269 SER A C 1
ATOM 1803 O O . SER A 1 269 ? 16.714 -26.047 -3.338 1.00 35.74 269 SER A O 1
ATOM 1806 N N . LYS A 1 270 ? 17.077 -27.974 -2.212 1.00 35.89 270 LYS A N 1
ATOM 1807 C CA . LYS A 1 270 ? 15.993 -28.715 -2.837 1.00 36.54 270 LYS A CA 1
ATOM 1808 C C . LYS A 1 270 ? 14.756 -28.669 -1.959 1.00 37.67 270 LYS A C 1
ATOM 1809 O O . LYS A 1 270 ? 14.768 -29.141 -0.816 1.00 37.39 270 LYS A O 1
ATOM 1815 N N . ILE A 1 271 ? 13.697 -28.072 -2.497 1.00 38.08 271 ILE A N 1
ATOM 1816 C CA . ILE A 1 271 ? 12.404 -28.051 -1.844 1.00 38.47 271 ILE A CA 1
ATOM 1817 C C . ILE A 1 271 ? 11.677 -29.323 -2.258 1.00 40.27 271 ILE A C 1
ATOM 1818 O O . ILE A 1 271 ? 11.277 -29.475 -3.414 1.00 42.25 271 ILE A O 1
ATOM 1823 N N . GLU A 1 272 ? 11.535 -30.241 -1.311 1.00 41.62 272 GLU A N 1
ATOM 1824 C CA . GLU A 1 272 ? 11.041 -31.588 -1.588 1.00 43.20 272 GLU A CA 1
ATOM 1825 C C . GLU A 1 272 ? 9.897 -31.998 -0.660 1.00 43.85 272 GLU A C 1
ATOM 1826 O O . GLU A 1 272 ? 9.427 -33.135 -0.718 1.00 44.22 272 GLU A O 1
ATOM 1832 N N . ASN A 1 273 ? 9.471 -31.087 0.210 1.00 43.47 273 ASN A N 1
ATOM 1833 C CA . ASN A 1 273 ? 8.366 -31.366 1.125 1.00 44.82 273 ASN A CA 1
ATOM 1834 C C . ASN A 1 273 ? 7.663 -30.110 1.629 1.00 45.23 273 ASN A C 1
ATOM 1835 O O . ASN A 1 273 ? 8.095 -28.989 1.334 1.00 44.94 273 ASN A O 1
ATOM 1840 N N . LEU A 1 274 ? 6.591 -30.313 2.392 1.00 46.52 274 LEU A N 1
ATOM 1841 C CA . LEU A 1 274 ? 5.734 -29.224 2.864 1.00 47.42 274 LEU A CA 1
ATOM 1842 C C . LEU A 1 274 ? 6.489 -28.208 3.722 1.00 47.45 274 LEU A C 1
ATOM 1843 O O . LEU A 1 274 ? 6.306 -27.000 3.552 1.00 47.73 274 LEU A O 1
ATOM 1848 N N . GLU A 1 275 ? 7.338 -28.698 4.626 1.00 48.00 275 GLU A N 1
ATOM 1849 C CA . GLU A 1 275 ? 8.150 -27.825 5.477 1.00 49.50 275 GLU A CA 1
ATOM 1850 C C . GLU A 1 275 ? 8.968 -26.838 4.653 1.00 47.61 275 GLU A C 1
ATOM 1851 O O . GLU A 1 275 ? 8.941 -25.630 4.910 1.00 47.47 275 GLU A O 1
ATOM 1857 N N . GLY A 1 276 ? 9.679 -27.362 3.658 1.00 45.77 276 GLY A N 1
ATOM 1858 C CA . GLY A 1 276 ? 10.447 -26.543 2.728 1.00 44.35 276 GLY A CA 1
ATOM 1859 C C . GLY A 1 276 ? 9.612 -25.489 2.025 1.00 43.59 276 GLY A C 1
ATOM 1860 O O . GLY A 1 276 ? 10.063 -24.356 1.856 1.00 43.59 276 GLY A O 1
ATOM 1861 N N . VAL A 1 277 ? 8.400 -25.863 1.614 1.00 42.66 277 VAL A N 1
ATOM 1862 C CA . VAL A 1 277 ? 7.470 -24.923 0.979 1.00 43.05 277 VAL A CA 1
ATOM 1863 C C . VAL A 1 277 ? 7.044 -23.814 1.956 1.00 44.25 277 VAL A C 1
ATOM 1864 O O . VAL A 1 277 ? 7.064 -22.632 1.602 1.00 44.05 277 VAL A O 1
ATOM 1868 N N . ILE A 1 278 ? 6.667 -24.205 3.177 1.00 45.27 278 ILE A N 1
ATOM 1869 C CA . ILE A 1 278 ? 6.291 -23.262 4.236 1.00 45.73 278 ILE A CA 1
ATOM 1870 C C . ILE A 1 278 ? 7.432 -22.281 4.530 1.00 45.79 278 ILE A C 1
ATOM 1871 O O . ILE A 1 278 ? 7.204 -21.076 4.658 1.00 46.28 278 ILE A O 1
ATOM 1876 N N . ASN A 1 279 ? 8.656 -22.796 4.612 1.00 44.85 279 ASN A N 1
ATOM 1877 C CA . ASN A 1 279 ? 9.816 -21.965 4.928 1.00 44.93 279 ASN A CA 1
ATOM 1878 C C . ASN A 1 279 ? 10.597 -21.479 3.707 1.00 44.21 279 ASN A C 1
ATOM 1879 O O . ASN A 1 279 ? 11.744 -21.037 3.838 1.00 43.96 279 ASN A O 1
ATOM 1884 N N . PHE A 1 280 ? 9.962 -21.532 2.535 1.00 43.64 280 PHE A N 1
ATOM 1885 C CA . PHE A 1 280 ? 10.630 -21.218 1.277 1.00 42.43 280 PHE A CA 1
ATOM 1886 C C . PHE A 1 280 ? 11.422 -19.917 1.308 1.00 43.07 280 PHE A C 1
ATOM 1887 O O . PHE A 1 280 ? 12.599 -19.909 0.963 1.00 43.66 280 PHE A O 1
ATOM 1895 N N . ASP A 1 281 ? 10.775 -18.828 1.717 1.00 45.08 281 ASP A N 1
ATOM 1896 C CA . ASP A 1 281 ? 11.387 -17.497 1.694 1.00 46.89 281 ASP A CA 1
ATOM 1897 C C . ASP A 1 281 ? 12.729 -17.459 2.414 1.00 46.39 281 ASP A C 1
ATOM 1898 O O . ASP A 1 281 ? 13.706 -16.934 1.890 1.00 46.26 281 ASP A O 1
ATOM 1903 N N . SER A 1 282 ? 12.758 -18.036 3.610 1.00 46.79 282 SER A N 1
ATOM 1904 C CA . SER A 1 282 ? 13.964 -18.148 4.413 1.00 46.77 282 SER A CA 1
ATOM 1905 C C . SER A 1 282 ? 15.041 -18.965 3.680 1.00 45.87 282 SER A C 1
ATOM 1906 O O . SER A 1 282 ? 16.194 -18.541 3.579 1.00 45.13 282 SER A O 1
ATOM 1909 N N . ILE A 1 283 ? 14.643 -20.119 3.152 1.00 43.99 283 ILE A N 1
ATOM 1910 C CA . ILE A 1 283 ? 15.551 -21.011 2.442 1.00 43.32 283 ILE A CA 1
ATOM 1911 C C . ILE A 1 283 ? 16.125 -20.338 1.188 1.00 43.88 283 ILE A C 1
ATOM 1912 O O . ILE A 1 283 ? 17.345 -20.321 0.985 1.00 43.95 283 ILE A O 1
ATOM 1917 N N . CYS A 1 284 ? 15.239 -19.768 0.375 1.00 43.90 284 CYS A N 1
ATOM 1918 C CA . CYS A 1 284 ? 15.615 -19.052 -0.841 1.00 44.37 284 CYS A CA 1
ATOM 1919 C C . CYS A 1 284 ? 16.568 -17.897 -0.548 1.00 44.95 284 CYS A C 1
ATOM 1920 O O . CYS A 1 284 ? 17.555 -17.703 -1.255 1.00 45.47 284 CYS A O 1
ATOM 1923 N N . SER A 1 285 ? 16.265 -17.143 0.500 1.00 46.43 285 SER A N 1
ATOM 1924 C CA . SER A 1 285 ? 17.086 -16.013 0.933 1.00 47.30 285 SER A CA 1
ATOM 1925 C C . SER A 1 285 ? 18.494 -16.436 1.394 1.00 47.29 285 SER A C 1
ATOM 1926 O O . SER A 1 285 ? 19.462 -15.707 1.191 1.00 46.01 285 SER A O 1
ATOM 1929 N N . GLU A 1 286 ? 18.597 -17.613 2.009 1.00 47.14 286 GLU A N 1
ATOM 1930 C CA . GLU A 1 286 ? 19.884 -18.125 2.494 1.00 47.09 286 GLU A CA 1
ATOM 1931 C C . GLU A 1 286 ? 20.724 -18.794 1.401 1.00 43.82 286 GLU A C 1
ATOM 1932 O O . GLU A 1 286 ? 21.950 -18.787 1.470 1.00 43.34 286 GLU A O 1
ATOM 1938 N N . SER A 1 287 ? 20.061 -19.375 0.404 1.00 41.09 287 SER A N 1
ATOM 1939 C CA . SER A 1 287 ? 20.728 -20.236 -0.575 1.00 38.95 287 SER A CA 1
ATOM 1940 C C . SER A 1 287 ? 21.298 -19.474 -1.773 1.00 37.51 287 SER A C 1
ATOM 1941 O O . SER A 1 287 ? 20.996 -18.304 -1.965 1.00 37.31 287 SER A O 1
ATOM 1944 N N . ASP A 1 288 ? 22.137 -20.143 -2.564 1.00 36.74 288 ASP A N 1
ATOM 1945 C CA . ASP A 1 288 ? 22.643 -19.578 -3.816 1.00 36.18 288 ASP A CA 1
ATOM 1946 C C . ASP A 1 288 ? 21.694 -19.908 -4.961 1.00 35.26 288 ASP A C 1
ATOM 1947 O O . ASP A 1 288 ? 21.783 -19.319 -6.032 1.00 35.74 288 ASP A O 1
ATOM 1952 N N . GLY A 1 289 ? 20.795 -20.858 -4.724 1.00 33.93 289 GLY A N 1
ATOM 1953 C CA . GLY A 1 289 ? 19.826 -21.285 -5.717 1.00 33.11 289 GLY A CA 1
ATOM 1954 C C . GLY A 1 289 ? 18.809 -22.252 -5.140 1.00 32.87 289 GLY A C 1
ATOM 1955 O O . GLY A 1 289 ? 18.987 -22.770 -4.032 1.00 32.14 289 GLY A O 1
ATOM 1956 N N . ILE A 1 290 ? 17.741 -22.486 -5.899 1.00 32.52 290 ILE A N 1
ATOM 1957 C CA . ILE A 1 290 ? 16.673 -23.411 -5.515 1.00 32.98 290 ILE A CA 1
ATOM 1958 C C . ILE A 1 290 ? 16.473 -24.512 -6.564 1.00 33.32 290 ILE A C 1
ATOM 1959 O O . ILE A 1 290 ? 16.552 -24.262 -7.767 1.00 32.37 290 ILE A O 1
ATOM 1964 N N . MET A 1 291 ? 16.237 -25.730 -6.093 1.00 34.82 291 MET A N 1
ATOM 1965 C CA . MET A 1 291 ? 15.757 -26.808 -6.947 1.00 36.96 291 MET A CA 1
ATOM 1966 C C . MET A 1 291 ? 14.371 -27.255 -6.481 1.00 38.16 291 MET A C 1
ATOM 1967 O O . MET A 1 291 ? 14.161 -27.533 -5.299 1.00 37.12 291 MET A O 1
ATOM 1972 N N . VAL A 1 292 ? 13.431 -27.295 -7.417 1.00 39.94 292 VAL A N 1
ATOM 1973 C CA . VAL A 1 292 ? 12.108 -27.838 -7.163 1.00 42.53 292 VAL A CA 1
ATOM 1974 C C . VAL A 1 292 ? 12.094 -29.277 -7.663 1.00 44.87 292 VAL A C 1
ATOM 1975 O O . VAL A 1 292 ? 12.235 -29.523 -8.864 1.00 43.62 292 VAL A O 1
ATOM 1979 N N . ALA A 1 293 ? 11.944 -30.217 -6.731 1.00 48.43 293 ALA A N 1
ATOM 1980 C CA . ALA A 1 293 ? 12.014 -31.646 -7.041 1.00 52.50 293 ALA A CA 1
ATOM 1981 C C . ALA A 1 293 ? 10.861 -32.449 -6.436 1.00 55.81 293 ALA A C 1
ATOM 1982 O O . ALA A 1 293 ? 10.170 -31.979 -5.532 1.00 55.42 293 ALA A O 1
ATOM 1984 N N . ARG A 1 294 ? 10.687 -33.670 -6.941 1.00 61.26 294 ARG A N 1
ATOM 1985 C CA . ARG A 1 294 ? 9.569 -34.555 -6.592 1.00 64.83 294 ARG A CA 1
ATOM 1986 C C . ARG A 1 294 ? 9.443 -34.801 -5.081 1.00 64.96 294 ARG A C 1
ATOM 1987 O O . ARG A 1 294 ? 8.416 -34.470 -4.479 1.00 65.62 294 ARG A O 1
ATOM 1995 N N . GLY A 1 295 ? 10.489 -35.367 -4.481 1.00 64.27 295 GLY A N 1
ATOM 1996 C CA . GLY A 1 295 ? 10.527 -35.642 -3.042 1.00 64.24 295 GLY A CA 1
ATOM 1997 C C . GLY A 1 295 ? 9.261 -36.257 -2.468 1.00 65.71 295 GLY A C 1
ATOM 1998 O O . GLY A 1 295 ? 8.687 -37.179 -3.049 1.00 65.28 295 GLY A O 1
ATOM 1999 N N . ASP A 1 296 ? 8.829 -35.730 -1.325 1.00 66.32 296 ASP A N 1
ATOM 2000 C CA . ASP A 1 296 ? 7.640 -36.212 -0.626 1.00 69.24 296 ASP A CA 1
ATOM 2001 C C . ASP A 1 296 ? 6.406 -35.346 -0.862 1.00 68.07 296 ASP A C 1
ATOM 2002 O O . ASP A 1 296 ? 5.295 -35.744 -0.504 1.00 69.40 296 ASP A O 1
ATOM 2007 N N . LEU A 1 297 ? 6.608 -34.170 -1.457 1.00 65.40 297 LEU A N 1
ATOM 2008 C CA . LEU A 1 297 ? 5.551 -33.169 -1.634 1.00 63.91 297 LEU A CA 1
ATOM 2009 C C . LEU A 1 297 ? 4.220 -33.756 -2.115 1.00 65.11 297 LEU A C 1
ATOM 2010 O O . LEU A 1 297 ? 3.160 -33.424 -1.573 1.00 63.62 297 LEU A O 1
ATOM 2015 N N . GLY A 1 298 ? 4.290 -34.643 -3.109 1.00 65.98 298 GLY A N 1
ATOM 2016 C CA . GLY A 1 298 ? 3.107 -35.284 -3.685 1.00 68.98 298 GLY A CA 1
ATOM 2017 C C . GLY A 1 298 ? 2.321 -36.187 -2.748 1.00 72.65 298 GLY A C 1
ATOM 2018 O O . GLY A 1 298 ? 1.319 -36.781 -3.151 1.00 74.25 298 GLY A O 1
ATOM 2019 N N . MET A 1 299 ? 2.772 -36.284 -1.499 1.00 74.26 299 MET A N 1
ATOM 2020 C CA . MET A 1 299 ? 2.130 -37.124 -0.491 1.00 75.71 299 MET A CA 1
ATOM 2021 C C . MET A 1 299 ? 1.644 -36.323 0.715 1.00 74.73 299 MET A C 1
ATOM 2022 O O . MET A 1 299 ? 0.951 -36.860 1.582 1.00 75.55 299 MET A O 1
ATOM 2027 N N . GLU A 1 300 ? 2.015 -35.046 0.770 1.00 72.02 300 GLU A N 1
ATOM 2028 C CA . GLU A 1 300 ? 1.706 -34.203 1.923 1.00 70.10 300 GLU A CA 1
ATOM 2029 C C . GLU A 1 300 ? 0.651 -33.153 1.583 1.00 69.19 300 GLU A C 1
ATOM 2030 O O . GLU A 1 300 ? -0.015 -32.615 2.469 1.00 70.80 300 GLU A O 1
ATOM 2036 N N . ILE A 1 301 ? 0.512 -32.871 0.291 1.00 67.24 301 ILE A N 1
ATOM 2037 C CA . ILE A 1 301 ? -0.489 -31.933 -0.209 1.00 65.75 301 ILE A CA 1
ATOM 2038 C C . ILE A 1 301 ? -1.286 -32.604 -1.330 1.00 65.03 301 ILE A C 1
ATOM 2039 O O . ILE A 1 301 ? -0.849 -33.626 -1.863 1.00 65.08 301 ILE A O 1
ATOM 2044 N N . PRO A 1 302 ? -2.471 -32.058 -1.672 1.00 64.78 302 PRO A N 1
ATOM 2045 C CA . PRO A 1 302 ? -3.179 -32.567 -2.848 1.00 64.18 302 PRO A CA 1
ATOM 2046 C C . PRO A 1 302 ? -2.351 -32.381 -4.125 1.00 63.02 302 PRO A C 1
ATOM 2047 O O . PRO A 1 302 ? -1.757 -31.319 -4.320 1.00 61.10 302 PRO A O 1
ATOM 2051 N N . PRO A 1 303 ? -2.301 -33.419 -4.982 1.00 63.86 303 PRO A N 1
ATOM 2052 C CA . PRO A 1 303 ? -1.487 -33.437 -6.206 1.00 62.05 303 PRO A CA 1
ATOM 2053 C C . PRO A 1 303 ? -1.849 -32.345 -7.212 1.00 60.19 303 PRO A C 1
ATOM 2054 O O . PRO A 1 303 ? -0.990 -31.914 -7.984 1.00 61.61 303 PRO A O 1
ATOM 2058 N N . GLU A 1 304 ? -3.105 -31.905 -7.201 1.00 58.54 304 GLU A N 1
ATOM 2059 C CA . GLU A 1 304 ? -3.536 -30.806 -8.061 1.00 56.64 304 GLU A CA 1
ATOM 2060 C C . GLU A 1 304 ? -2.903 -29.475 -7.654 1.00 53.70 304 GLU A C 1
ATOM 2061 O O . GLU A 1 304 ? -2.955 -28.511 -8.409 1.00 53.35 304 GLU A O 1
ATOM 2067 N N . LYS A 1 305 ? -2.302 -29.432 -6.469 1.00 51.89 305 LYS A N 1
ATOM 2068 C CA . LYS A 1 305 ? -1.712 -28.202 -5.949 1.00 50.13 305 LYS A CA 1
ATOM 2069 C C . LYS A 1 305 ? -0.214 -28.078 -6.220 1.00 47.79 305 LYS A C 1
ATOM 2070 O O . LYS A 1 305 ? 0.348 -26.990 -6.092 1.00 47.05 305 LYS A O 1
ATOM 2076 N N . ILE A 1 306 ? 0.423 -29.185 -6.602 1.00 45.84 306 ILE A N 1
ATOM 2077 C CA . ILE A 1 306 ? 1.871 -29.205 -6.837 1.00 45.01 306 ILE A CA 1
ATOM 2078 C C . ILE A 1 306 ? 2.325 -28.173 -7.882 1.00 43.02 306 ILE A C 1
ATOM 2079 O O . ILE A 1 306 ? 3.298 -27.446 -7.651 1.00 41.91 306 ILE A O 1
ATOM 2084 N N . PHE A 1 307 ? 1.614 -28.091 -9.007 1.00 41.15 307 PHE A N 1
ATOM 2085 C CA . PHE A 1 307 ? 1.982 -27.144 -10.065 1.00 39.65 307 PHE A CA 1
ATOM 2086 C C . PHE A 1 307 ? 1.888 -25.681 -9.604 1.00 38.87 307 PHE A C 1
ATOM 2087 O O . PHE A 1 307 ? 2.644 -24.832 -10.076 1.00 37.70 307 PHE A O 1
ATOM 2095 N N . VAL A 1 308 ? 0.964 -25.401 -8.685 1.00 39.01 308 VAL A N 1
ATOM 2096 C CA . VAL A 1 308 ? 0.783 -24.060 -8.125 1.00 39.24 308 VAL A CA 1
ATOM 2097 C C . VAL A 1 308 ? 2.013 -23.663 -7.305 1.00 39.53 308 VAL A C 1
ATOM 2098 O O . VAL A 1 308 ? 2.548 -22.563 -7.462 1.00 39.22 308 VAL A O 1
ATOM 2102 N N . ALA A 1 309 ? 2.463 -24.579 -6.450 1.00 39.95 309 ALA A N 1
ATOM 2103 C CA . ALA A 1 309 ? 3.633 -24.364 -5.612 1.00 39.93 309 ALA A CA 1
ATOM 2104 C C . ALA A 1 309 ? 4.890 -24.166 -6.451 1.00 39.35 309 ALA A C 1
ATOM 2105 O O . ALA A 1 309 ? 5.713 -23.302 -6.140 1.00 39.29 309 ALA A O 1
ATOM 2107 N N . GLN A 1 310 ? 5.027 -24.955 -7.518 1.00 39.52 310 GLN A N 1
ATOM 2108 C CA . GLN A 1 310 ? 6.170 -24.826 -8.425 1.00 39.55 310 GLN A CA 1
ATOM 2109 C C . GLN A 1 310 ? 6.193 -23.462 -9.111 1.00 38.66 310 GLN A C 1
ATOM 2110 O O . GLN A 1 310 ? 7.214 -22.780 -9.089 1.00 38.31 310 GLN A O 1
ATOM 2116 N N . LYS A 1 311 ? 5.068 -23.072 -9.705 1.00 38.75 311 LYS A N 1
ATOM 2117 C CA . LYS A 1 311 ? 4.948 -21.773 -10.371 1.00 39.76 311 LYS A CA 1
ATOM 2118 C C . LYS A 1 311 ? 5.312 -20.636 -9.422 1.00 39.74 311 LYS A C 1
ATOM 2119 O O . LYS A 1 311 ? 6.062 -19.732 -9.788 1.00 38.88 311 LYS A O 1
ATOM 2125 N N . CYS A 1 312 ? 4.793 -20.706 -8.200 1.00 41.56 312 CYS A N 1
ATOM 2126 C CA . CYS A 1 312 ? 5.039 -19.680 -7.194 1.00 44.02 312 CYS A CA 1
ATOM 2127 C C . CYS A 1 312 ? 6.513 -19.598 -6.774 1.00 42.52 312 CYS A C 1
ATOM 2128 O O . CYS A 1 312 ? 7.069 -18.502 -6.681 1.00 42.12 312 CYS A O 1
ATOM 2131 N N . MET A 1 313 ? 7.138 -20.751 -6.537 1.00 40.49 313 MET A N 1
ATOM 2132 C CA . MET A 1 313 ? 8.555 -20.793 -6.159 1.00 40.12 313 MET A CA 1
ATOM 2133 C C . MET A 1 313 ? 9.471 -20.273 -7.272 1.00 38.54 313 MET A C 1
ATOM 2134 O O . MET A 1 313 ? 10.464 -19.593 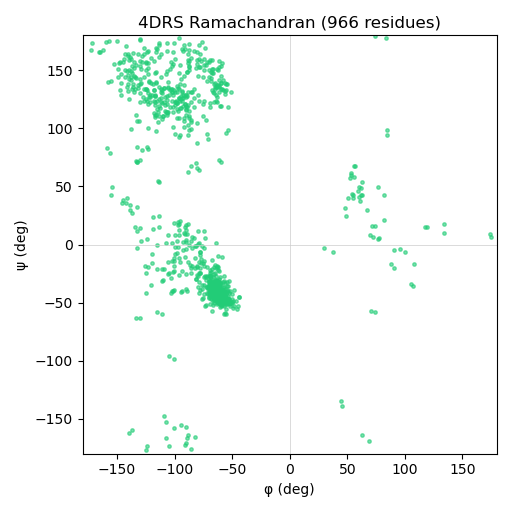-6.998 1.00 37.89 313 MET A O 1
ATOM 2139 N N . ILE A 1 314 ? 9.122 -20.579 -8.519 1.00 36.86 314 ILE A N 1
ATOM 2140 C CA . ILE A 1 314 ? 9.878 -20.082 -9.667 1.00 36.28 314 ILE A CA 1
ATOM 2141 C C . ILE A 1 314 ? 9.817 -18.553 -9.757 1.00 36.91 314 ILE A C 1
ATOM 2142 O O . ILE A 1 314 ? 10.854 -17.902 -9.895 1.00 37.23 314 ILE A O 1
ATOM 2147 N N . SER A 1 315 ? 8.613 -17.985 -9.657 1.00 38.20 315 SER A N 1
ATOM 2148 C CA . SER A 1 315 ? 8.429 -16.528 -9.699 1.00 39.27 315 SER A CA 1
ATOM 2149 C C . SER A 1 315 ? 9.217 -15.816 -8.608 1.00 39.32 315 SER A C 1
ATOM 2150 O O . SER A 1 315 ? 9.871 -14.802 -8.870 1.00 40.08 315 SER A O 1
ATOM 2153 N N . LYS A 1 316 ? 9.148 -16.350 -7.392 1.00 38.24 316 LYS A N 1
ATOM 2154 C CA . LYS A 1 316 ? 9.886 -15.795 -6.260 1.00 39.90 316 LYS A CA 1
ATOM 2155 C C . LYS A 1 316 ? 11.405 -15.824 -6.471 1.00 39.58 316 LYS A C 1
ATOM 2156 O O . LYS A 1 316 ? 12.096 -14.871 -6.103 1.00 40.22 316 LYS A O 1
ATOM 2162 N N . CYS A 1 317 ? 11.913 -16.902 -7.072 1.00 38.43 317 CYS A N 1
ATOM 2163 C CA . CYS A 1 317 ? 13.335 -16.989 -7.416 1.00 38.45 317 CYS A CA 1
ATOM 2164 C C . CYS A 1 317 ? 13.720 -15.981 -8.492 1.00 38.77 317 CYS A C 1
ATOM 2165 O O . CYS A 1 317 ? 14.810 -15.404 -8.438 1.00 38.94 317 CYS A O 1
ATOM 2168 N N . ASN A 1 318 ? 12.827 -15.774 -9.462 1.00 38.31 318 ASN A N 1
ATOM 2169 C CA . ASN A 1 318 ? 13.040 -14.769 -10.506 1.00 39.45 318 ASN A CA 1
ATOM 2170 C C . ASN A 1 318 ? 13.167 -13.355 -9.922 1.00 40.37 318 ASN A C 1
ATOM 2171 O O . ASN A 1 318 ? 14.074 -12.604 -10.290 1.00 40.63 318 ASN A O 1
ATOM 2176 N N . VAL A 1 319 ? 12.258 -13.013 -9.008 1.00 40.64 319 VAL A N 1
ATOM 2177 C CA . VAL A 1 319 ? 12.250 -11.703 -8.341 1.00 41.78 319 VAL A CA 1
ATOM 2178 C C . VAL A 1 319 ? 13.490 -11.514 -7.461 1.00 41.96 319 VAL A C 1
ATOM 2179 O O . VAL A 1 319 ? 14.068 -10.422 -7.414 1.00 43.01 319 VAL A O 1
ATOM 2183 N N . ALA A 1 320 ? 13.903 -12.580 -6.780 1.00 40.89 320 ALA A N 1
ATOM 2184 C CA . ALA A 1 320 ? 15.095 -12.531 -5.927 1.00 40.60 320 ALA A CA 1
ATOM 2185 C C . ALA A 1 320 ? 16.394 -12.596 -6.728 1.00 40.43 320 ALA A C 1
ATOM 2186 O O . ALA A 1 320 ? 17.469 -12.336 -6.188 1.00 41.84 320 ALA A O 1
ATOM 2188 N N . GLY A 1 321 ? 16.295 -12.940 -8.009 1.00 39.32 321 GLY A N 1
ATOM 2189 C CA . GLY A 1 321 ? 17.477 -13.126 -8.838 1.00 39.51 321 GLY A CA 1
ATOM 2190 C C . GLY A 1 321 ? 18.317 -14.322 -8.418 1.00 39.65 321 GLY A C 1
ATOM 2191 O O . GLY A 1 321 ? 19.539 -14.314 -8.580 1.00 41.10 321 GLY A O 1
ATOM 2192 N N . LYS A 1 322 ? 17.665 -15.342 -7.861 1.00 38.61 322 LYS A N 1
ATOM 2193 C CA . LYS A 1 322 ? 18.328 -16.599 -7.517 1.00 38.39 322 LYS A CA 1
ATOM 2194 C C . LYS A 1 322 ? 17.994 -17.640 -8.582 1.00 37.12 322 LYS A C 1
ATOM 2195 O O . LYS A 1 322 ? 16.826 -17.805 -8.929 1.00 36.58 322 LYS A O 1
ATOM 2201 N N . PRO A 1 323 ? 19.014 -18.348 -9.103 1.00 36.44 323 PRO A N 1
ATOM 2202 C CA . PRO A 1 323 ? 18.752 -19.378 -10.123 1.00 35.54 323 PRO A CA 1
ATOM 2203 C C . PRO A 1 323 ? 17.819 -20.459 -9.582 1.00 34.74 323 PRO A C 1
ATOM 2204 O O . PRO A 1 323 ? 17.947 -20.856 -8.423 1.00 34.20 323 PRO A O 1
ATOM 2208 N N . VAL A 1 324 ? 16.874 -20.903 -10.408 1.00 33.86 324 VAL A N 1
ATOM 2209 C CA . VAL A 1 324 ? 15.939 -21.959 -10.020 1.00 33.24 324 VAL A CA 1
ATOM 2210 C C . VAL A 1 324 ? 15.956 -23.117 -11.014 1.00 32.95 324 VAL A C 1
ATOM 2211 O O . VAL A 1 324 ? 15.914 -22.916 -12.231 1.00 32.19 324 VAL A O 1
ATOM 2215 N N . VAL A 1 325 ? 16.021 -24.327 -10.467 1.00 33.29 325 VAL A N 1
ATOM 2216 C CA . VAL A 1 325 ? 16.099 -25.549 -11.252 1.00 34.06 325 VAL A CA 1
ATOM 2217 C C . VAL A 1 325 ? 14.786 -26.321 -11.143 1.00 35.60 325 VAL A C 1
ATOM 2218 O O . VAL A 1 325 ? 14.348 -26.661 -10.042 1.00 35.40 325 VAL A O 1
ATOM 2222 N N . THR A 1 326 ? 14.161 -26.578 -12.290 1.00 38.32 326 THR A N 1
ATOM 2223 C CA . THR A 1 326 ? 12.990 -27.456 -12.371 1.00 41.38 326 THR A CA 1
ATOM 2224 C C . THR A 1 326 ? 13.431 -28.886 -12.696 1.00 43.74 326 THR A C 1
ATOM 2225 O O . THR A 1 326 ? 14.125 -29.122 -13.679 1.00 42.93 326 THR A O 1
ATOM 2229 N N . ALA A 1 327 ? 13.013 -29.834 -11.867 1.00 48.99 327 ALA A N 1
ATOM 2230 C CA . ALA A 1 327 ? 13.508 -31.203 -11.943 1.00 54.61 327 ALA A CA 1
ATOM 2231 C C . ALA A 1 327 ? 12.519 -32.188 -11.350 1.00 60.50 327 ALA A C 1
ATOM 2232 O O . ALA A 1 327 ? 12.694 -32.632 -10.214 1.00 64.54 327 ALA A O 1
ATOM 2234 N N . THR A 1 328 ? 11.483 -32.531 -12.108 1.00 86.72 328 THR A N 1
ATOM 2235 C CA . THR A 1 328 ? 10.470 -33.471 -11.619 1.00 91.26 328 THR A CA 1
ATOM 2236 C C . THR A 1 328 ? 10.493 -34.776 -12.418 1.00 90.43 328 THR A C 1
ATOM 2237 O O . THR A 1 328 ? 9.499 -35.507 -12.462 1.00 92.50 328 THR A O 1
ATOM 2241 N N . GLN A 1 329 ? 11.650 -35.066 -13.016 1.00 90.83 329 GLN A N 1
ATOM 2242 C CA . GLN A 1 329 ? 11.821 -36.159 -13.982 1.00 91.13 329 GLN A CA 1
ATOM 2243 C C . GLN A 1 329 ? 10.824 -35.992 -15.132 1.00 90.32 329 GLN A C 1
ATOM 2244 O O . GLN A 1 329 ? 9.894 -36.788 -15.298 1.00 91.22 329 GLN A O 1
ATOM 2250 N N . MET A 1 330 ? 11.035 -34.940 -15.917 1.00 90.69 330 MET A N 1
ATOM 2251 C CA . MET A 1 330 ? 10.064 -34.505 -16.920 1.00 92.36 330 MET A CA 1
ATOM 2252 C C . MET A 1 330 ? 9.854 -35.478 -18.085 1.00 90.77 330 MET A C 1
ATOM 2253 O O . MET A 1 330 ? 8.773 -35.506 -18.673 1.00 91.39 330 MET A O 1
ATOM 2258 N N . LEU A 1 331 ? 10.871 -36.274 -18.409 1.00 88.26 331 LEU A N 1
ATOM 2259 C CA . LEU A 1 331 ? 10.791 -37.172 -19.568 1.00 89.43 331 LEU A CA 1
ATOM 2260 C C . LEU A 1 331 ? 10.818 -38.660 -19.187 1.00 90.06 331 LEU A C 1
ATOM 2261 O O . LEU A 1 331 ? 11.639 -39.427 -19.695 1.00 87.77 331 LEU A O 1
ATOM 2266 N N . GLU A 1 332 ? 9.898 -39.058 -18.306 1.00 93.45 332 GLU A N 1
ATOM 2267 C CA . GLU A 1 332 ? 9.777 -40.451 -17.843 1.00 95.89 332 GLU A CA 1
ATOM 2268 C C . GLU A 1 332 ? 9.742 -41.467 -18.982 1.00 95.53 332 GLU A C 1
ATOM 2269 O O . GLU A 1 332 ? 10.480 -42.451 -18.960 1.00 97.63 332 GLU A O 1
ATOM 2275 N N . SER A 1 333 ? 8.884 -41.213 -19.969 1.00 94.72 333 SER A N 1
ATOM 2276 C CA . SER A 1 333 ? 8.684 -42.108 -21.111 1.00 97.18 333 SER A CA 1
ATOM 2277 C C . SER A 1 333 ? 9.948 -42.370 -21.934 1.00 95.72 333 SER A C 1
ATOM 2278 O O . SER A 1 333 ? 9.963 -43.262 -22.782 1.00 97.70 333 SER A O 1
ATOM 2281 N N . MET A 1 334 ? 11.004 -41.603 -21.674 1.00 92.74 334 MET A N 1
ATOM 2282 C CA . MET A 1 334 ? 12.242 -41.712 -22.448 1.00 94.18 334 MET A CA 1
ATOM 2283 C C . MET A 1 334 ? 13.307 -42.597 -21.788 1.00 95.52 334 MET A C 1
ATOM 2284 O O . MET A 1 334 ? 14.498 -42.512 -22.113 1.00 95.83 334 MET A O 1
ATOM 2289 N N . ILE A 1 335 ? 12.862 -43.446 -20.864 1.00 97.55 335 ILE A N 1
ATOM 2290 C CA . ILE A 1 335 ? 13.700 -44.492 -20.281 1.00 99.19 335 ILE A CA 1
ATOM 2291 C C . ILE A 1 335 ? 13.488 -45.781 -21.081 1.00 103.88 335 ILE A C 1
ATOM 2292 O O . ILE A 1 335 ? 14.348 -46.665 -21.100 1.00 105.87 335 ILE A O 1
ATOM 2297 N N . LYS A 1 336 ? 12.340 -45.866 -21.752 1.00 106.85 336 LYS A N 1
ATOM 2298 C CA . LYS A 1 336 ? 11.956 -47.052 -22.519 1.00 113.14 336 LYS A CA 1
ATOM 2299 C C . LYS A 1 336 ? 11.393 -46.713 -23.906 1.00 113.39 336 LYS A C 1
ATOM 2300 O O . LYS A 1 336 ? 10.774 -47.564 -24.552 1.00 119.16 336 LYS A O 1
ATOM 2306 N N . SER A 1 337 ? 11.607 -45.479 -24.361 1.00 109.17 337 SER A N 1
ATOM 2307 C CA . SER A 1 337 ? 11.093 -45.031 -25.661 1.00 110.01 337 SER A CA 1
ATOM 2308 C C . SER A 1 337 ? 12.016 -44.022 -26.348 1.00 106.55 337 SER A C 1
ATOM 2309 O O . SER A 1 337 ? 12.672 -43.215 -25.684 1.00 102.40 337 SER A O 1
ATOM 2312 N N . ASN A 1 338 ? 12.047 -44.083 -27.680 1.00 109.13 338 ASN A N 1
ATOM 2313 C CA . ASN A 1 338 ? 12.885 -43.219 -28.518 1.00 107.31 338 ASN A CA 1
ATOM 2314 C C . ASN A 1 338 ? 12.580 -41.728 -28.365 1.00 102.19 338 ASN A C 1
ATOM 2315 O O . ASN A 1 338 ? 13.479 -40.889 -28.453 1.00 100.07 338 ASN A O 1
ATOM 2320 N N . ARG A 1 339 ? 11.308 -41.410 -28.139 1.00 100.55 339 ARG A N 1
ATOM 2321 C CA . ARG A 1 339 ? 10.865 -40.026 -28.018 1.00 97.42 339 ARG A CA 1
ATOM 2322 C C . ARG A 1 339 ? 9.741 -39.908 -26.978 1.00 93.29 339 ARG A C 1
ATOM 2323 O O . ARG A 1 339 ? 9.059 -40.899 -26.691 1.00 92.95 339 ARG A O 1
ATOM 2331 N N . PRO A 1 340 ? 9.542 -38.700 -26.408 1.00 89.05 340 PRO A N 1
ATOM 2332 C CA . PRO A 1 340 ? 8.562 -38.577 -25.337 1.00 86.38 340 PRO A CA 1
ATOM 2333 C C . PRO A 1 340 ? 7.152 -38.345 -25.867 1.00 86.16 340 PRO A C 1
ATOM 2334 O O . PRO A 1 340 ? 6.928 -38.348 -27.083 1.00 86.06 340 PRO A O 1
ATOM 2338 N N . THR A 1 341 ? 6.212 -38.146 -24.949 1.00 83.21 341 THR A N 1
ATOM 2339 C CA . THR A 1 341 ? 4.858 -37.767 -25.316 1.00 81.81 341 THR A CA 1
ATOM 2340 C C . THR A 1 341 ? 4.674 -36.271 -25.096 1.00 76.59 341 THR A C 1
ATOM 2341 O O . THR A 1 341 ? 5.502 -35.629 -24.445 1.00 72.61 341 THR A O 1
ATOM 2345 N N . ARG A 1 342 ? 3.594 -35.731 -25.655 1.00 76.68 342 ARG A N 1
ATOM 2346 C CA . ARG A 1 342 ? 3.278 -34.306 -25.574 1.00 76.98 342 ARG A CA 1
ATOM 2347 C C . ARG A 1 342 ? 3.359 -33.727 -24.161 1.00 75.47 342 ARG A C 1
ATOM 2348 O O . ARG A 1 342 ? 3.989 -32.687 -23.955 1.00 74.68 342 ARG A O 1
ATOM 2356 N N . ALA A 1 343 ? 2.731 -34.411 -23.202 1.00 74.91 343 ALA A N 1
ATOM 2357 C CA . ALA A 1 343 ? 2.644 -33.948 -21.813 1.00 74.37 343 ALA A CA 1
ATOM 2358 C C . ALA A 1 343 ? 4.008 -33.628 -21.199 1.00 71.42 343 ALA A C 1
ATOM 2359 O O . ALA A 1 343 ? 4.144 -32.682 -20.419 1.00 71.20 343 ALA A O 1
ATOM 2361 N N . GLU A 1 344 ? 5.010 -34.416 -21.575 1.00 68.22 344 GLU A N 1
ATOM 2362 C CA . GLU A 1 344 ? 6.365 -34.268 -21.059 1.00 66.15 344 GLU A CA 1
ATOM 2363 C C . GLU A 1 344 ? 7.096 -33.087 -21.691 1.00 63.15 344 GLU A C 1
ATOM 2364 O O . GLU A 1 344 ? 7.846 -32.378 -21.015 1.00 62.92 344 GLU A O 1
ATOM 2370 N N . MET A 1 345 ? 6.876 -32.884 -22.987 1.00 58.88 345 MET A N 1
ATOM 2371 C CA . MET A 1 345 ? 7.467 -31.761 -23.704 1.00 55.96 345 MET A CA 1
ATOM 2372 C C . MET A 1 345 ? 6.856 -30.436 -23.255 1.00 53.03 345 MET A C 1
ATOM 2373 O O . MET A 1 345 ? 7.580 -29.467 -23.027 1.00 51.33 345 MET A O 1
ATOM 2378 N N . THR A 1 346 ? 5.532 -30.406 -23.111 1.00 51.37 346 THR A N 1
ATOM 2379 C CA . THR A 1 346 ? 4.841 -29.198 -22.654 1.00 51.15 346 THR A CA 1
ATOM 2380 C C . THR A 1 346 ? 5.232 -28.823 -21.219 1.00 49.16 346 THR A C 1
ATOM 2381 O O . THR A 1 346 ? 5.253 -27.642 -20.869 1.00 47.46 346 THR A O 1
ATOM 2385 N N . ASP A 1 347 ? 5.563 -29.829 -20.407 1.00 48.22 347 ASP A N 1
ATOM 2386 C CA . ASP A 1 347 ? 6.026 -29.604 -19.036 1.00 47.83 347 ASP A CA 1
ATOM 2387 C C . ASP A 1 347 ? 7.331 -28.812 -18.990 1.00 46.00 347 ASP A C 1
ATOM 2388 O O . ASP A 1 347 ? 7.474 -27.885 -18.187 1.00 44.78 347 ASP A O 1
ATOM 2393 N N . VAL A 1 348 ? 8.271 -29.176 -19.862 1.00 44.56 348 VAL A N 1
ATOM 2394 C CA . VAL A 1 348 ? 9.550 -28.472 -19.965 1.00 42.88 348 VAL A CA 1
ATOM 2395 C C . VAL A 1 348 ? 9.362 -27.090 -20.592 1.00 41.82 348 VAL A C 1
ATOM 2396 O O . VAL A 1 348 ? 9.950 -26.107 -20.130 1.00 41.77 348 VAL A O 1
ATOM 2400 N N . ALA A 1 349 ? 8.542 -27.024 -21.637 1.00 40.55 349 ALA A N 1
ATOM 2401 C CA . ALA A 1 349 ? 8.195 -25.763 -22.278 1.00 40.23 349 ALA A CA 1
ATOM 2402 C C . ALA A 1 349 ? 7.600 -24.775 -21.280 1.00 39.94 349 ALA A C 1
ATOM 2403 O O . ALA A 1 349 ? 8.006 -23.613 -21.224 1.00 39.46 349 ALA A O 1
ATOM 2405 N N . ASN A 1 350 ? 6.640 -25.245 -20.490 1.00 40.48 350 ASN A N 1
ATOM 2406 C CA . ASN A 1 350 ? 5.983 -24.394 -19.506 1.00 40.86 350 ASN A CA 1
ATOM 2407 C C . ASN A 1 350 ? 6.853 -24.077 -18.290 1.00 39.72 350 ASN A C 1
ATOM 2408 O O . ASN A 1 350 ? 6.682 -23.027 -17.671 1.00 39.84 350 ASN A O 1
ATOM 2413 N N . ALA A 1 351 ? 7.791 -24.963 -17.964 1.00 38.31 351 ALA A N 1
ATOM 2414 C CA . ALA A 1 351 ? 8.778 -24.656 -16.925 1.00 37.61 351 ALA A CA 1
ATOM 2415 C C . ALA A 1 351 ? 9.664 -23.495 -17.374 1.00 36.96 351 ALA A C 1
ATOM 2416 O O . ALA A 1 351 ? 9.901 -22.569 -16.603 1.00 37.17 351 ALA A O 1
ATOM 2418 N N . VAL A 1 352 ? 10.121 -23.529 -18.627 1.00 36.78 352 VAL A N 1
ATOM 2419 C CA . VAL A 1 352 ? 10.891 -22.418 -19.199 1.00 36.99 352 VAL A CA 1
ATOM 2420 C C . VAL A 1 352 ? 10.074 -21.117 -19.193 1.00 37.73 352 VAL A C 1
ATOM 2421 O O . VAL A 1 352 ? 10.582 -20.048 -18.827 1.00 37.56 352 VAL A O 1
ATOM 2425 N N . LEU A 1 353 ? 8.804 -21.216 -19.575 1.00 37.94 353 LEU A N 1
ATOM 2426 C CA . LEU A 1 353 ? 7.934 -20.048 -19.626 1.00 38.26 353 LEU A CA 1
ATOM 2427 C C . LEU A 1 353 ? 7.573 -19.518 -18.231 1.00 39.13 353 LEU A C 1
ATOM 2428 O O . LEU A 1 353 ? 7.310 -18.325 -18.063 1.00 39.00 353 LEU A O 1
ATOM 2433 N N . ASP A 1 354 ? 7.578 -20.398 -17.234 1.00 39.25 354 ASP A N 1
ATOM 2434 C CA . ASP A 1 354 ? 7.359 -19.981 -15.851 1.00 40.32 354 ASP A CA 1
ATOM 2435 C C . ASP A 1 354 ? 8.533 -19.156 -15.320 1.00 39.89 354 ASP A C 1
ATOM 2436 O O . ASP A 1 354 ? 8.377 -18.398 -14.366 1.00 41.03 354 ASP A O 1
ATOM 2441 N N . GLY A 1 355 ? 9.702 -19.312 -15.940 1.00 38.79 355 GLY A N 1
ATOM 2442 C CA . GLY A 1 355 ? 10.880 -18.523 -15.595 1.00 38.05 355 GLY A CA 1
ATOM 2443 C C . GLY A 1 355 ? 12.050 -19.334 -15.067 1.00 37.99 355 GLY A C 1
ATOM 2444 O O . GLY A 1 355 ? 12.991 -18.782 -14.492 1.00 38.08 355 GLY A O 1
ATOM 2445 N N . SER A 1 356 ? 11.998 -20.645 -15.271 1.00 38.07 356 SER A N 1
ATOM 2446 C CA . SER A 1 356 ? 13.050 -21.547 -14.808 1.00 38.47 356 SER A CA 1
ATOM 2447 C C . SER A 1 356 ? 14.412 -21.287 -15.471 1.00 37.97 356 SER A C 1
ATOM 2448 O O . SER A 1 356 ? 14.497 -21.090 -16.685 1.00 38.10 356 SER A O 1
ATOM 2451 N N . ASP A 1 357 ? 15.468 -21.288 -14.663 1.00 38.45 357 ASP A N 1
ATOM 2452 C CA . ASP A 1 357 ? 16.835 -21.101 -15.161 1.00 39.29 357 ASP A CA 1
ATOM 2453 C C . ASP A 1 357 ? 17.417 -22.370 -15.781 1.00 39.23 357 ASP A C 1
ATOM 2454 O O . ASP A 1 357 ? 18.089 -22.303 -16.811 1.00 39.17 357 ASP A O 1
ATOM 2459 N N . CYS A 1 358 ? 17.179 -23.512 -15.134 1.00 39.42 358 CYS A N 1
ATOM 2460 C CA . CYS A 1 358 ? 17.646 -24.805 -15.629 1.00 39.86 358 CYS A CA 1
ATOM 2461 C C . CYS A 1 358 ? 16.547 -25.831 -15.575 1.00 38.72 358 CYS A C 1
ATOM 2462 O O . CYS A 1 358 ? 15.636 -25.743 -14.752 1.00 38.37 358 CYS A O 1
ATOM 2465 N N . VAL A 1 359 ? 16.666 -26.819 -16.449 1.00 38.19 359 VAL A N 1
ATOM 2466 C CA . VAL A 1 359 ? 15.850 -28.018 -16.381 1.00 39.33 359 VAL A CA 1
ATOM 2467 C C . VAL A 1 359 ? 16.783 -29.198 -16.138 1.00 40.87 359 VAL A C 1
ATOM 2468 O O . VAL A 1 359 ? 17.935 -29.192 -16.583 1.00 40.88 359 VAL A O 1
ATOM 2472 N N . MET A 1 360 ? 16.291 -30.195 -15.416 1.00 43.19 360 MET A N 1
ATOM 2473 C CA . MET A 1 360 ? 17.104 -31.337 -15.049 1.00 46.38 360 MET A CA 1
ATOM 2474 C C . MET A 1 360 ? 16.488 -32.655 -15.497 1.00 48.39 360 MET A C 1
ATOM 2475 O O . MET A 1 360 ? 15.301 -32.892 -15.286 1.00 48.57 360 MET A O 1
ATOM 2480 N N . LEU A 1 361 ? 17.314 -33.502 -16.108 1.00 52.42 361 LEU A N 1
ATOM 2481 C CA . LEU A 1 361 ? 16.951 -34.881 -16.438 1.00 56.44 361 LEU A CA 1
ATOM 2482 C C . LEU A 1 361 ? 17.442 -35.833 -15.362 1.00 59.07 361 LEU A C 1
ATOM 2483 O O . LEU A 1 361 ? 18.589 -35.742 -14.927 1.00 59.69 361 LEU A O 1
ATOM 2488 N N . SER A 1 362 ? 16.575 -36.747 -14.941 1.00 63.74 362 SER A N 1
ATOM 2489 C CA . SER A 1 362 ? 16.924 -37.712 -13.902 1.00 69.20 362 SER A CA 1
ATOM 2490 C C . SER A 1 362 ? 17.294 -39.080 -14.481 1.00 72.74 362 SER A C 1
ATOM 2491 O O . SER A 1 362 ? 18.427 -39.284 -14.925 1.00 71.67 362 SER A O 1
ATOM 2494 N N . GLY A 1 363 ? 16.336 -40.007 -14.476 1.00 76.30 363 GLY A N 1
ATOM 2495 C CA . GLY A 1 363 ? 16.558 -41.374 -14.950 1.00 79.41 363 GLY A CA 1
ATOM 2496 C C . GLY A 1 363 ? 16.543 -41.538 -16.461 1.00 81.00 363 GLY A C 1
ATOM 2497 O O . GLY A 1 363 ? 16.701 -42.649 -16.970 1.00 83.42 363 GLY A O 1
ATOM 2498 N N . GLU A 1 364 ? 16.352 -40.431 -17.175 1.00 81.65 364 GLU A N 1
ATOM 2499 C CA . GLU A 1 364 ? 16.354 -40.422 -18.637 1.00 82.08 364 GLU A CA 1
ATOM 2500 C C . GLU A 1 364 ? 17.770 -40.616 -19.164 1.00 82.99 364 GLU A C 1
ATOM 2501 O O . GLU A 1 364 ? 17.980 -41.278 -20.185 1.00 85.38 364 GLU A O 1
ATOM 2507 N N . THR A 1 365 ? 18.733 -40.036 -18.451 1.00 82.58 365 THR A N 1
ATOM 2508 C CA . THR A 1 365 ? 20.150 -40.153 -18.788 1.00 82.29 365 THR A CA 1
ATOM 2509 C C . THR A 1 365 ? 20.882 -41.145 -17.875 1.00 83.16 365 THR A C 1
ATOM 2510 O O . THR A 1 365 ? 21.692 -41.945 -18.351 1.00 83.53 365 THR A O 1
ATOM 2514 N N . ALA A 1 366 ? 20.578 -41.092 -16.576 1.00 81.64 366 ALA A N 1
ATOM 2515 C CA . ALA A 1 366 ? 21.236 -41.926 -15.565 1.00 82.01 366 ALA A CA 1
ATOM 2516 C C . ALA A 1 366 ? 21.155 -43.426 -15.863 1.00 84.26 366 ALA A C 1
ATOM 2517 O O . ALA A 1 366 ? 22.180 -44.105 -15.934 1.00 82.60 366 ALA A O 1
ATOM 2519 N N . ASN A 1 367 ? 19.939 -43.936 -16.040 1.00 84.76 367 ASN A N 1
ATOM 2520 C CA . ASN A 1 367 ? 19.739 -45.356 -16.337 1.00 87.35 367 ASN A CA 1
ATOM 2521 C C . ASN A 1 367 ? 18.660 -45.623 -17.394 1.00 87.52 367 ASN A C 1
ATOM 2522 O O . ASN A 1 367 ? 18.009 -46.672 -17.385 1.00 89.48 367 ASN A O 1
ATOM 2527 N N . GLY A 1 368 ? 18.494 -44.668 -18.308 1.00 86.13 368 GLY A N 1
ATOM 2528 C CA . GLY A 1 368 ? 17.543 -44.793 -19.410 1.00 84.97 368 GLY A CA 1
ATOM 2529 C C . GLY A 1 368 ? 18.125 -45.514 -20.613 1.00 85.18 368 GLY A C 1
ATOM 2530 O O . GLY A 1 368 ? 19.346 -45.616 -20.759 1.00 84.54 368 GLY A O 1
ATOM 2531 N N . ALA A 1 369 ? 17.244 -46.015 -21.476 1.00 84.63 369 ALA A N 1
ATOM 2532 C CA . ALA A 1 369 ? 17.661 -46.701 -22.695 1.00 85.91 369 ALA A CA 1
ATOM 2533 C C . ALA A 1 369 ? 18.071 -45.712 -23.786 1.00 86.17 369 ALA A C 1
ATOM 2534 O O . ALA A 1 369 ? 18.857 -46.054 -24.672 1.00 87.01 369 ALA A O 1
ATOM 2536 N N . PHE A 1 370 ? 17.541 -44.490 -23.713 1.00 85.54 370 PHE A N 1
ATOM 2537 C CA . PHE A 1 370 ? 17.819 -43.455 -24.713 1.00 83.94 370 PHE A CA 1
ATOM 2538 C C . PHE A 1 370 ? 18.233 -42.122 -24.075 1.00 82.29 370 PHE A C 1
ATOM 2539 O O . PHE A 1 370 ? 17.457 -41.161 -24.081 1.00 80.55 370 PHE A O 1
ATOM 2547 N N . PRO A 1 371 ? 19.468 -42.057 -23.531 1.00 82.01 371 PRO A N 1
ATOM 2548 C CA . PRO A 1 371 ? 19.951 -40.860 -22.836 1.00 80.55 371 PRO A CA 1
ATOM 2549 C C . PRO A 1 371 ? 20.196 -39.673 -23.769 1.00 78.51 371 PRO A C 1
ATOM 2550 O O . PRO A 1 371 ? 19.857 -38.539 -23.418 1.00 78.29 371 PRO A O 1
ATOM 2554 N N . PHE A 1 372 ? 20.774 -39.936 -24.940 1.00 76.60 372 PHE A N 1
ATOM 2555 C CA . PHE A 1 372 ? 21.127 -38.883 -25.897 1.00 74.76 372 PHE A CA 1
ATOM 2556 C C . PHE A 1 372 ? 19.913 -38.238 -26.562 1.00 72.17 372 PHE A C 1
ATOM 2557 O O . PHE A 1 372 ? 19.881 -37.019 -26.748 1.00 69.86 372 PHE A O 1
ATOM 2565 N N . ASP A 1 373 ? 18.927 -39.063 -26.915 1.00 71.86 373 ASP A N 1
ATOM 2566 C CA . ASP A 1 373 ? 17.679 -38.588 -27.515 1.00 70.64 373 ASP A CA 1
ATOM 2567 C C . ASP A 1 373 ? 16.942 -37.589 -26.618 1.00 67.04 373 ASP A C 1
ATOM 2568 O O . ASP A 1 373 ? 16.483 -36.548 -27.091 1.00 65.78 373 ASP A O 1
ATOM 2573 N N . ALA A 1 374 ? 16.851 -37.910 -25.328 1.00 63.42 374 ALA A N 1
ATOM 2574 C CA . ALA A 1 374 ? 16.139 -37.084 -24.351 1.00 60.47 374 ALA A CA 1
ATOM 2575 C C . ALA A 1 374 ? 16.699 -35.665 -24.232 1.00 57.73 374 ALA A C 1
ATOM 2576 O O . ALA A 1 374 ? 15.955 -34.689 -24.363 1.00 55.63 374 ALA A O 1
ATOM 2578 N N . VAL A 1 375 ? 18.007 -35.560 -23.996 1.00 55.54 375 VAL A N 1
ATOM 2579 C CA . VAL A 1 375 ? 18.685 -34.270 -23.884 1.00 53.39 375 VAL A CA 1
ATOM 2580 C C . VAL A 1 375 ? 18.423 -33.411 -25.115 1.00 52.65 375 VAL A C 1
ATOM 2581 O O . VAL A 1 375 ? 18.083 -32.232 -25.000 1.00 51.47 375 VAL A O 1
ATOM 2585 N N . ASN A 1 376 ? 18.580 -34.019 -26.285 1.00 52.91 376 ASN A N 1
ATOM 2586 C CA . ASN A 1 376 ? 18.418 -33.327 -27.551 1.00 53.47 376 ASN A CA 1
ATOM 2587 C C . ASN A 1 376 ? 16.999 -32.786 -27.734 1.00 51.96 376 ASN A C 1
ATOM 2588 O O . ASN A 1 376 ? 16.808 -31.636 -28.131 1.00 49.63 376 ASN A O 1
ATOM 2593 N N . VAL A 1 377 ? 16.016 -33.626 -27.428 1.00 51.87 377 VAL A N 1
ATOM 2594 C CA . VAL A 1 377 ? 14.610 -33.231 -27.399 1.00 52.89 377 VAL A CA 1
ATOM 2595 C C . VAL A 1 377 ? 14.375 -32.072 -26.411 1.00 51.11 377 VAL A C 1
ATOM 2596 O O . VAL A 1 377 ? 13.807 -31.038 -26.781 1.00 49.52 377 VAL A O 1
ATOM 2600 N N . MET A 1 378 ? 14.837 -32.247 -25.174 1.00 50.23 378 MET A N 1
ATOM 2601 C CA . MET A 1 378 ? 14.666 -31.244 -24.124 1.00 50.69 378 MET A CA 1
ATOM 2602 C C . MET A 1 378 ? 15.261 -29.899 -24.542 1.00 48.09 378 MET A C 1
ATOM 2603 O O . MET A 1 378 ? 14.650 -28.849 -24.331 1.00 45.66 378 MET A O 1
ATOM 2608 N N . SER A 1 379 ? 16.443 -29.951 -25.151 1.00 46.73 379 SER A N 1
ATOM 2609 C CA . SER A 1 379 ? 17.142 -28.763 -25.627 1.00 46.40 379 SER A CA 1
ATOM 2610 C C . SER A 1 379 ? 16.336 -27.984 -26.669 1.00 46.59 379 SER A C 1
ATOM 2611 O O . SER A 1 379 ? 16.211 -26.760 -26.578 1.00 45.86 379 SER A O 1
ATOM 2614 N N . ARG A 1 380 ? 15.791 -28.705 -27.646 1.00 47.15 380 ARG A N 1
ATOM 2615 C CA . ARG A 1 380 ? 15.003 -28.104 -28.720 1.00 48.56 380 ARG A CA 1
ATOM 2616 C C . ARG A 1 380 ? 13.709 -27.493 -28.178 1.00 46.44 380 ARG A C 1
ATOM 2617 O O . ARG A 1 380 ? 13.327 -26.387 -28.576 1.00 45.68 380 ARG A O 1
ATOM 2625 N N . VAL A 1 381 ? 13.057 -28.209 -27.261 1.00 44.13 381 VAL A N 1
ATOM 2626 C CA . VAL A 1 381 ? 11.867 -27.703 -26.573 1.00 42.95 381 VAL A CA 1
ATOM 2627 C C . VAL A 1 381 ? 12.151 -26.373 -25.877 1.00 42.03 381 VAL A C 1
ATOM 2628 O O . VAL A 1 381 ? 11.392 -25.415 -26.045 1.00 41.41 381 VAL A O 1
ATOM 2632 N N . CYS A 1 382 ? 13.244 -26.317 -25.113 1.00 40.80 382 CYS A N 1
ATOM 2633 C CA . CYS A 1 382 ? 13.645 -25.083 -24.432 1.00 40.31 382 CYS A CA 1
ATOM 2634 C C . CYS A 1 382 ? 13.768 -23.922 -25.408 1.00 40.66 382 CYS A C 1
ATOM 2635 O O . CYS A 1 382 ? 13.185 -22.859 -25.184 1.00 40.17 382 CYS A O 1
ATOM 2638 N N . ALA A 1 383 ? 14.510 -24.145 -26.493 1.00 41.58 383 ALA A N 1
ATOM 2639 C CA . ALA A 1 383 ? 14.720 -23.135 -27.534 1.00 43.19 383 ALA A CA 1
ATOM 2640 C C . ALA A 1 383 ? 13.394 -22.673 -28.133 1.00 44.44 383 ALA A C 1
ATOM 2641 O O . ALA A 1 383 ? 13.187 -21.485 -28.367 1.00 45.07 383 ALA A O 1
ATOM 2643 N N . GLN A 1 384 ? 12.495 -23.624 -28.357 1.00 45.74 384 GLN A N 1
ATOM 2644 C CA . GLN A 1 384 ? 11.178 -23.333 -28.908 1.00 47.10 384 GLN A CA 1
ATOM 2645 C C . GLN A 1 384 ? 10.332 -22.506 -27.932 1.00 46.57 384 GLN A C 1
ATOM 2646 O O . GLN A 1 384 ? 9.683 -21.541 -28.336 1.00 47.04 384 GLN A O 1
ATOM 2652 N N . ALA A 1 385 ? 10.369 -22.866 -26.649 1.00 46.24 385 ALA A N 1
ATOM 2653 C CA . ALA A 1 385 ? 9.607 -22.155 -25.611 1.00 45.38 385 ALA A CA 1
ATOM 2654 C C . ALA A 1 385 ? 10.099 -20.724 -25.432 1.00 44.94 385 ALA A C 1
ATOM 2655 O O . ALA A 1 385 ? 9.313 -19.813 -25.166 1.00 45.26 385 ALA A O 1
ATOM 2657 N N . GLU A 1 386 ? 11.403 -20.535 -25.603 1.00 44.37 386 GLU A N 1
ATOM 2658 C CA . GLU A 1 386 ? 12.022 -19.214 -25.509 1.00 44.52 386 GLU A CA 1
ATOM 2659 C C . GLU A 1 386 ? 11.606 -18.251 -26.636 1.00 46.08 386 GLU A C 1
ATOM 2660 O O . GLU A 1 386 ? 11.707 -17.032 -26.478 1.00 46.24 386 GLU A O 1
ATOM 2666 N N . THR A 1 387 ? 11.122 -18.787 -27.758 1.00 47.59 387 THR A N 1
ATOM 2667 C CA . THR A 1 387 ? 10.577 -17.934 -28.831 1.00 49.46 387 THR A CA 1
ATOM 2668 C C . THR A 1 387 ? 9.188 -17.373 -28.486 1.00 49.87 387 THR A C 1
ATOM 2669 O O . THR A 1 387 ? 8.727 -16.420 -29.115 1.00 51.23 387 THR A O 1
ATOM 2673 N N . CYS A 1 388 ? 8.540 -17.962 -27.482 1.00 49.58 388 CYS A N 1
ATOM 2674 C CA . CYS A 1 388 ? 7.212 -17.540 -27.038 1.00 50.80 388 CYS A CA 1
ATOM 2675 C C . CYS A 1 388 ? 7.258 -16.382 -26.044 1.00 50.54 388 CYS A C 1
ATOM 2676 O O . CYS A 1 388 ? 6.216 -15.880 -25.619 1.00 52.11 388 CYS A O 1
ATOM 2679 N N . ILE A 1 389 ? 8.465 -15.968 -25.672 1.00 49.61 389 ILE A N 1
ATOM 2680 C CA . ILE A 1 389 ? 8.653 -14.934 -24.660 1.00 48.81 389 ILE A CA 1
ATOM 2681 C C . ILE A 1 389 ? 8.564 -13.546 -25.279 1.00 49.74 389 ILE A C 1
ATOM 2682 O O . ILE A 1 389 ? 9.193 -13.267 -26.299 1.00 50.08 389 ILE A O 1
ATOM 2687 N N . ASP A 1 390 ? 7.764 -12.691 -24.652 1.00 51.21 390 ASP A N 1
ATOM 2688 C CA . ASP A 1 390 ? 7.737 -11.273 -24.968 1.00 52.55 390 ASP A CA 1
ATOM 2689 C C . ASP A 1 390 ? 8.793 -10.583 -24.104 1.00 50.96 390 ASP A C 1
ATOM 2690 O O . ASP A 1 390 ? 8.525 -10.218 -22.955 1.00 50.73 390 ASP A O 1
ATOM 2695 N N . TYR A 1 391 ? 9.993 -10.416 -24.659 1.00 49.76 391 TYR A N 1
ATOM 2696 C CA . TYR A 1 391 ? 11.151 -9.938 -23.888 1.00 48.82 391 TYR A CA 1
ATOM 2697 C C . TYR A 1 391 ? 11.010 -8.545 -23.269 1.00 49.06 391 TYR A C 1
ATOM 2698 O O . TYR A 1 391 ? 11.259 -8.390 -22.073 1.00 48.07 391 TYR A O 1
ATOM 2707 N N . PRO A 1 392 ? 10.607 -7.531 -24.065 1.00 50.55 392 PRO A N 1
ATOM 2708 C CA . PRO A 1 392 ? 10.352 -6.221 -23.454 1.00 51.72 392 PRO A CA 1
ATOM 2709 C C . PRO A 1 392 ? 9.381 -6.282 -22.271 1.00 52.23 392 PRO A C 1
ATOM 2710 O O . PRO A 1 392 ? 9.624 -5.639 -21.248 1.00 52.85 392 PRO A O 1
ATOM 2714 N N . VAL A 1 393 ? 8.310 -7.065 -22.404 1.00 52.78 393 VAL A N 1
ATOM 2715 C CA . VAL A 1 393 ? 7.311 -7.197 -21.340 1.00 53.32 393 VAL A CA 1
ATOM 2716 C C . VAL A 1 393 ? 7.912 -7.876 -20.114 1.00 52.47 393 VAL A C 1
ATOM 2717 O O . VAL A 1 393 ? 7.719 -7.413 -18.984 1.00 54.14 393 VAL A O 1
ATOM 2721 N N . LEU A 1 394 ? 8.653 -8.958 -20.342 1.00 50.33 394 LEU A N 1
ATOM 2722 C CA . LEU A 1 394 ? 9.313 -9.680 -19.257 1.00 48.64 394 LEU A CA 1
ATOM 2723 C C . LEU A 1 394 ? 10.281 -8.769 -18.501 1.00 48.51 394 LEU A C 1
ATOM 2724 O O . LEU A 1 394 ? 10.322 -8.787 -17.267 1.00 48.94 394 LEU A O 1
ATOM 2729 N N . TYR A 1 395 ? 11.042 -7.969 -19.247 1.00 48.17 395 TYR A N 1
ATOM 2730 C CA . TYR A 1 395 ? 11.996 -7.039 -18.652 1.00 48.25 395 TYR A CA 1
ATOM 2731 C C . TYR A 1 395 ? 11.327 -6.048 -17.705 1.00 49.29 395 TYR A C 1
ATOM 2732 O O . TYR A 1 395 ? 11.792 -5.849 -16.584 1.00 48.56 395 TYR A O 1
ATOM 2741 N N . HIS A 1 396 ? 10.242 -5.428 -18.164 1.00 51.19 396 HIS A N 1
ATOM 2742 C CA . HIS A 1 396 ? 9.545 -4.425 -17.365 1.00 53.10 396 HIS A CA 1
ATOM 2743 C C . HIS A 1 396 ? 8.922 -5.004 -16.129 1.00 52.13 396 HIS A C 1
ATOM 2744 O O . HIS A 1 396 ? 8.908 -4.357 -15.084 1.00 53.33 396 HIS A O 1
ATOM 2751 N N . ALA A 1 397 ? 8.424 -6.235 -16.229 1.00 51.13 397 ALA A N 1
ATOM 2752 C CA . ALA A 1 397 ? 7.858 -6.941 -15.077 1.00 50.72 397 ALA A CA 1
ATOM 2753 C C . ALA A 1 397 ? 8.895 -7.116 -13.960 1.00 50.28 397 ALA A C 1
ATOM 2754 O O . ALA A 1 397 ? 8.644 -6.743 -12.810 1.00 49.91 397 ALA A O 1
ATOM 2756 N N . ILE A 1 398 ? 10.062 -7.658 -14.311 1.00 49.88 398 ILE A N 1
ATOM 2757 C CA . ILE A 1 398 ? 11.153 -7.852 -13.351 1.00 49.17 398 ILE A CA 1
ATOM 2758 C C . ILE A 1 398 ? 11.681 -6.516 -12.820 1.00 49.22 398 ILE A C 1
ATOM 2759 O O . ILE A 1 398 ? 11.863 -6.356 -11.615 1.00 49.64 398 ILE A O 1
ATOM 2764 N N . HIS A 1 399 ? 11.902 -5.558 -13.715 1.00 49.72 399 HIS A N 1
ATOM 2765 C CA . HIS A 1 399 ? 12.406 -4.236 -13.328 1.00 51.67 399 HIS A CA 1
ATOM 2766 C C . HIS A 1 399 ? 11.509 -3.537 -12.333 1.00 53.25 399 HIS A C 1
ATOM 2767 O O . HIS A 1 399 ? 11.993 -2.910 -11.387 1.00 53.20 399 HIS A O 1
ATOM 2774 N N . SER A 1 400 ? 10.196 -3.655 -12.533 1.00 55.04 400 SER A N 1
ATOM 2775 C CA . SER A 1 400 ? 9.199 -3.072 -11.622 1.00 57.70 400 SER A CA 1
ATOM 2776 C C . SER A 1 400 ? 9.120 -3.778 -10.266 1.00 58.14 400 SER A C 1
ATOM 2777 O O . SER A 1 400 ? 8.828 -3.141 -9.255 1.00 59.69 400 SER A O 1
ATOM 2780 N N . SER A 1 401 ? 9.366 -5.087 -10.254 1.00 57.89 401 SER A N 1
ATOM 2781 C CA . SER A 1 401 ? 9.289 -5.888 -9.026 1.00 58.58 401 SER A CA 1
ATOM 2782 C C . SER A 1 401 ? 10.473 -5.667 -8.078 1.00 57.90 401 SER A C 1
ATOM 2783 O O . SER A 1 401 ? 10.422 -6.061 -6.912 1.00 58.48 401 SER A O 1
ATOM 2786 N N . VAL A 1 402 ? 11.534 -5.043 -8.583 1.00 56.68 402 VAL A N 1
ATOM 2787 C CA . VAL A 1 402 ? 12.751 -4.838 -7.803 1.00 56.22 402 VAL A CA 1
ATOM 2788 C C . VAL A 1 402 ? 12.743 -3.465 -7.127 1.00 57.35 402 VAL A C 1
ATOM 2789 O O . VAL A 1 402 ? 12.710 -2.438 -7.804 1.00 57.65 402 VAL A O 1
ATOM 2793 N N . PRO A 1 403 ? 12.767 -3.450 -5.782 1.00 58.74 403 PRO A N 1
ATOM 2794 C CA . PRO A 1 403 ? 12.719 -2.203 -5.012 1.00 59.17 403 PRO A CA 1
ATOM 2795 C C . PRO A 1 403 ? 13.943 -1.316 -5.235 1.00 58.41 403 PRO A C 1
ATOM 2796 O O . PRO A 1 403 ? 15.077 -1.805 -5.252 1.00 58.20 403 PRO A O 1
ATOM 2800 N N . LYS A 1 404 ? 13.695 -0.020 -5.412 1.00 57.67 404 LYS A N 1
ATOM 2801 C CA . LYS A 1 404 ? 14.750 0.954 -5.669 1.00 56.76 404 LYS A CA 1
ATOM 2802 C C . LYS A 1 404 ? 15.025 1.767 -4.403 1.00 56.26 404 LYS A C 1
ATOM 2803 O O . LYS A 1 404 ? 14.121 1.954 -3.589 1.00 58.36 404 LYS A O 1
ATOM 2809 N N . PRO A 1 405 ? 16.271 2.253 -4.223 1.00 54.62 405 PRO A N 1
ATOM 2810 C CA . PRO A 1 405 ? 17.442 2.134 -5.106 1.00 52.56 405 PRO A CA 1
ATOM 2811 C C . PRO A 1 405 ? 18.123 0.770 -5.042 1.00 50.69 405 PRO A C 1
ATOM 2812 O O . PRO A 1 405 ? 17.970 0.047 -4.058 1.00 51.47 405 PRO A O 1
ATOM 2816 N N . VAL A 1 406 ? 18.864 0.434 -6.094 1.00 48.59 406 VAL A N 1
ATOM 2817 C CA . VAL A 1 406 ? 19.644 -0.800 -6.147 1.00 47.15 406 VAL A CA 1
ATOM 2818 C C . VAL A 1 406 ? 21.126 -0.467 -5.990 1.00 47.48 406 VAL A C 1
ATOM 2819 O O . VAL A 1 406 ? 21.498 0.708 -5.966 1.00 49.17 406 VAL A O 1
ATOM 2823 N N . ALA A 1 407 ? 21.968 -1.492 -5.874 1.00 46.38 407 ALA A N 1
ATOM 2824 C CA . ALA A 1 407 ? 23.415 -1.288 -5.867 1.00 46.16 407 ALA A CA 1
ATOM 2825 C C . ALA A 1 407 ? 23.900 -0.967 -7.281 1.00 45.07 407 ALA A C 1
ATOM 2826 O O . ALA A 1 407 ? 23.209 -1.264 -8.264 1.00 44.41 407 ALA A O 1
ATOM 2828 N N . VAL A 1 408 ? 25.083 -0.360 -7.375 1.00 44.02 408 VAL A N 1
ATOM 2829 C CA . VAL A 1 408 ? 25.668 0.032 -8.661 1.00 43.05 408 VAL A CA 1
ATOM 2830 C C . VAL A 1 408 ? 25.708 -1.121 -9.674 1.00 42.85 408 VAL A C 1
ATOM 2831 O O . VAL A 1 408 ? 25.211 -0.961 -10.792 1.00 43.48 408 VAL A O 1
ATOM 2835 N N . PRO A 1 409 ? 26.280 -2.287 -9.289 1.00 42.69 409 PRO A N 1
ATOM 2836 C CA . PRO A 1 409 ? 26.339 -3.408 -10.237 1.00 41.28 409 PRO A CA 1
ATOM 2837 C C . PRO A 1 409 ? 24.986 -3.784 -10.848 1.00 40.67 409 PRO A C 1
ATOM 2838 O O . PRO A 1 409 ? 24.916 -4.079 -12.045 1.00 39.88 409 PRO A O 1
ATOM 2842 N N . GLU A 1 410 ? 23.924 -3.769 -10.047 1.00 40.61 410 GLU A N 1
ATOM 2843 C CA . GLU A 1 410 ? 22.605 -4.124 -10.564 1.00 40.12 410 GLU A CA 1
ATOM 2844 C C . GLU A 1 410 ? 22.057 -3.058 -11.516 1.00 40.23 410 GLU A C 1
ATOM 2845 O O . GLU A 1 410 ? 21.395 -3.385 -12.505 1.00 40.42 410 GLU A O 1
ATOM 2851 N N . ALA A 1 411 ? 22.332 -1.790 -11.215 1.00 40.39 411 ALA A N 1
ATOM 2852 C CA . ALA A 1 411 ? 21.927 -0.696 -12.091 1.00 40.08 411 ALA A CA 1
ATOM 2853 C C . ALA A 1 411 ? 22.625 -0.791 -13.450 1.00 40.24 411 ALA A C 1
ATOM 2854 O O . ALA A 1 411 ? 21.988 -0.616 -14.485 1.00 40.31 411 ALA A O 1
ATOM 2856 N N . ILE A 1 412 ? 23.928 -1.077 -13.440 1.00 40.76 412 ILE A N 1
ATOM 2857 C CA . ILE A 1 412 ? 24.688 -1.279 -14.678 1.00 41.62 412 ILE A CA 1
ATOM 2858 C C . ILE A 1 412 ? 24.088 -2.431 -15.487 1.00 41.61 412 ILE A C 1
ATOM 2859 O O . ILE A 1 412 ? 23.951 -2.329 -16.712 1.00 42.64 412 ILE A O 1
ATOM 2864 N N . ALA A 1 413 ? 23.718 -3.510 -14.795 1.00 41.12 413 ALA A N 1
ATOM 2865 C CA . ALA A 1 413 ? 23.111 -4.684 -15.425 1.00 40.95 413 ALA A CA 1
ATOM 2866 C C . ALA A 1 413 ? 21.825 -4.336 -16.170 1.00 41.12 413 ALA A C 1
ATOM 2867 O O . ALA A 1 413 ? 21.664 -4.716 -17.331 1.00 41.14 413 ALA A O 1
ATOM 2869 N N . CYS A 1 414 ? 20.926 -3.612 -15.502 1.00 41.49 414 CYS A N 1
ATOM 2870 C CA . CYS A 1 414 ? 19.672 -3.147 -16.110 1.00 43.20 414 CYS A CA 1
ATOM 2871 C C . CYS A 1 414 ? 19.888 -2.278 -17.330 1.00 42.19 414 CYS A C 1
ATOM 2872 O O . CYS A 1 414 ? 19.204 -2.435 -18.338 1.00 42.29 414 CYS A O 1
ATOM 2875 N N . SER A 1 415 ? 20.824 -1.343 -17.219 1.00 41.48 415 SER A N 1
ATOM 2876 C CA . SER A 1 415 ? 21.113 -0.435 -18.311 1.00 42.64 415 SER A CA 1
ATOM 2877 C C . SER A 1 415 ? 21.694 -1.163 -19.519 1.00 42.15 415 SER A C 1
ATOM 2878 O O . SER A 1 415 ? 21.424 -0.779 -20.655 1.00 41.89 415 SER A O 1
ATOM 2881 N N . ALA A 1 416 ? 22.469 -2.219 -19.265 1.00 41.26 416 ALA A N 1
ATOM 2882 C CA . ALA A 1 416 ? 23.007 -3.063 -20.330 1.00 41.58 416 ALA A CA 1
ATOM 2883 C C . ALA A 1 416 ? 21.882 -3.724 -21.115 1.00 41.38 416 ALA A C 1
ATOM 2884 O O . ALA A 1 416 ? 21.904 -3.734 -22.347 1.00 41.35 416 ALA A O 1
ATOM 2886 N N . VAL A 1 417 ? 20.896 -4.256 -20.395 1.00 41.06 417 VAL A N 1
ATOM 2887 C CA . VAL A 1 417 ? 19.744 -4.912 -21.012 1.00 41.43 417 VAL A CA 1
ATOM 2888 C C . VAL A 1 417 ? 18.877 -3.913 -21.783 1.00 42.87 417 VAL A C 1
ATOM 2889 O O . VAL A 1 417 ? 18.409 -4.221 -22.884 1.00 43.18 417 VAL A O 1
ATOM 2893 N N . GLU A 1 418 ? 18.671 -2.726 -21.212 1.00 43.57 418 GLU A N 1
ATOM 2894 C CA . GLU A 1 418 ? 17.905 -1.680 -21.890 1.00 46.16 418 GLU A CA 1
ATOM 2895 C C . GLU A 1 418 ? 18.637 -1.188 -23.145 1.00 45.82 418 GLU A C 1
ATOM 2896 O O . GLU A 1 418 ? 18.023 -1.035 -24.205 1.00 45.25 418 GLU A O 1
ATOM 2902 N N . SER A 1 419 ? 19.945 -0.957 -23.013 1.00 40.70 419 SER A N 1
ATOM 2903 C CA . SER A 1 419 ? 20.794 -0.537 -24.131 1.00 41.39 419 SER A CA 1
ATOM 2904 C C . SER A 1 419 ? 20.795 -1.534 -25.282 1.00 41.07 419 SER A C 1
ATOM 2905 O O . SER A 1 419 ? 20.699 -1.140 -26.445 1.00 40.69 419 SER A O 1
ATOM 2908 N N . ALA A 1 420 ? 20.904 -2.821 -24.947 1.00 40.44 420 ALA A N 1
ATOM 2909 C CA . ALA A 1 420 ? 20.928 -3.885 -25.944 1.00 40.69 420 ALA A CA 1
ATOM 2910 C C . ALA A 1 420 ? 19.643 -3.872 -26.759 1.00 41.39 420 ALA A C 1
ATOM 2911 O O . ALA A 1 420 ? 19.665 -4.079 -27.971 1.00 41.03 420 ALA A O 1
ATOM 2913 N N . HIS A 1 421 ? 18.533 -3.607 -26.077 1.00 42.32 421 HIS A N 1
ATOM 2914 C CA . HIS A 1 421 ? 17.230 -3.513 -26.712 1.00 44.33 421 HIS A CA 1
ATOM 2915 C C . HIS A 1 421 ? 17.132 -2.303 -27.601 1.00 45.04 421 HIS A C 1
ATOM 2916 O O . HIS A 1 421 ? 16.677 -2.401 -28.740 1.00 46.21 421 HIS A O 1
ATOM 2923 N N . ASP A 1 422 ? 17.578 -1.158 -27.091 1.00 45.18 422 ASP A N 1
ATOM 2924 C CA . ASP A 1 422 ? 17.465 0.113 -27.803 1.00 46.08 422 ASP A CA 1
ATOM 2925 C C . ASP A 1 422 ? 18.292 0.193 -29.091 1.00 45.72 422 ASP A C 1
ATOM 2926 O O . ASP A 1 422 ? 17.885 0.863 -30.036 1.00 45.76 422 ASP A O 1
ATOM 2931 N N . VAL A 1 423 ? 19.445 -0.472 -29.131 1.00 44.94 423 VAL A N 1
ATOM 2932 C CA . VAL A 1 423 ? 20.261 -0.488 -30.355 1.00 45.44 423 VAL A CA 1
ATOM 2933 C C . VAL A 1 423 ? 20.125 -1.786 -31.143 1.00 45.89 423 VAL A C 1
ATOM 2934 O O . VAL A 1 423 ? 20.766 -1.953 -32.179 1.00 46.71 423 VAL A O 1
ATOM 2938 N N . ASN A 1 424 ? 19.290 -2.695 -30.645 1.00 46.75 424 ASN A N 1
ATOM 2939 C CA . ASN A 1 424 ? 19.099 -4.012 -31.254 1.00 47.67 424 ASN A CA 1
ATOM 2940 C C . ASN A 1 424 ? 20.407 -4.817 -31.319 1.00 47.54 424 ASN A C 1
ATOM 2941 O O . ASN A 1 424 ? 20.747 -5.411 -32.350 1.00 48.20 424 ASN A O 1
ATOM 2946 N N . ALA A 1 425 ? 21.131 -4.823 -30.200 1.00 45.87 425 ALA A N 1
ATOM 2947 C CA . ALA A 1 425 ? 22.393 -5.547 -30.074 1.00 44.97 425 ALA A CA 1
ATOM 2948 C C . ALA A 1 425 ? 22.180 -7.056 -30.122 1.00 45.72 425 ALA A C 1
ATOM 2949 O O . ALA A 1 425 ? 21.079 -7.547 -29.860 1.00 45.45 425 ALA A O 1
ATOM 2951 N N . LYS A 1 426 ? 23.240 -7.786 -30.455 1.00 46.85 426 LYS A N 1
ATOM 2952 C CA . LYS A 1 426 ? 23.168 -9.237 -30.563 1.00 47.01 426 LYS A CA 1
ATOM 2953 C C . LYS A 1 426 ? 23.755 -9.932 -29.344 1.00 45.10 426 LYS A C 1
ATOM 2954 O O . LYS A 1 426 ? 23.407 -11.078 -29.058 1.00 45.69 426 LYS A O 1
ATOM 2960 N N . LEU A 1 427 ? 24.641 -9.241 -28.629 1.00 43.35 427 LEU A N 1
ATOM 2961 C CA . LEU A 1 427 ? 25.311 -9.818 -27.465 1.00 41.73 427 LEU A CA 1
ATOM 2962 C C . LEU A 1 427 ? 25.485 -8.828 -26.324 1.00 41.01 427 LEU A C 1
ATOM 2963 O O . LEU A 1 427 ? 25.628 -7.621 -26.545 1.00 40.95 427 LEU A O 1
ATOM 2968 N N . ILE A 1 428 ? 25.477 -9.357 -25.104 1.00 39.24 428 ILE A N 1
ATOM 2969 C CA . ILE A 1 428 ? 25.907 -8.613 -23.931 1.00 37.95 428 ILE A CA 1
ATOM 2970 C C . ILE A 1 428 ? 27.147 -9.307 -23.367 1.00 38.65 428 ILE A C 1
ATOM 2971 O O . ILE A 1 428 ? 27.066 -10.432 -22.865 1.00 38.58 428 ILE A O 1
ATOM 2976 N N . ILE A 1 429 ? 28.294 -8.639 -23.475 1.00 39.23 429 ILE A N 1
ATOM 2977 C CA . ILE A 1 429 ? 29.557 -9.188 -22.990 1.00 39.92 429 ILE A CA 1
ATOM 2978 C C . ILE A 1 429 ? 29.912 -8.563 -21.645 1.00 41.14 429 ILE A C 1
ATOM 2979 O O . ILE A 1 429 ? 29.908 -7.339 -21.506 1.00 42.00 429 ILE A O 1
ATOM 2984 N N . THR A 1 430 ? 30.205 -9.407 -20.658 1.00 41.59 430 THR A N 1
ATOM 2985 C CA . THR A 1 430 ? 30.568 -8.924 -19.329 1.00 43.52 430 THR A CA 1
ATOM 2986 C C . THR A 1 430 ? 31.921 -9.466 -18.857 1.00 44.72 430 THR A C 1
ATOM 2987 O O . THR A 1 430 ? 32.154 -10.674 -18.851 1.00 45.35 430 THR A O 1
ATOM 2991 N N . ILE A 1 431 ? 32.817 -8.557 -18.495 1.00 45.81 431 ILE A N 1
ATOM 2992 C CA . ILE A 1 431 ? 34.107 -8.929 -17.934 1.00 47.77 431 ILE A CA 1
ATOM 2993 C C . ILE A 1 431 ? 33.914 -9.013 -16.426 1.00 48.19 431 ILE A C 1
ATOM 2994 O O . ILE A 1 431 ? 33.586 -8.022 -15.781 1.00 48.14 431 ILE A O 1
ATOM 2999 N N . THR A 1 432 ? 34.098 -10.208 -15.876 1.00 49.77 432 THR A N 1
ATOM 3000 C CA . THR A 1 432 ? 33.793 -10.462 -14.473 1.00 51.41 432 THR A CA 1
ATOM 3001 C C . THR A 1 432 ? 34.829 -11.370 -13.815 1.00 53.39 432 THR A C 1
ATOM 3002 O O . THR A 1 432 ? 35.383 -12.263 -14.457 1.00 54.32 432 THR A O 1
ATOM 3006 N N . GLU A 1 433 ? 35.090 -11.124 -12.535 1.00 56.02 433 GLU A N 1
ATOM 3007 C CA . GLU A 1 433 ? 36.030 -11.934 -11.771 1.00 58.77 433 GLU A CA 1
ATOM 3008 C C . GLU A 1 433 ? 35.294 -12.863 -10.804 1.00 56.66 433 GLU A C 1
ATOM 3009 O O . GLU A 1 433 ? 35.886 -13.804 -10.275 1.00 57.00 433 GLU A O 1
ATOM 3015 N N . THR A 1 434 ? 34.007 -12.595 -10.577 1.00 53.56 434 THR A N 1
ATOM 3016 C CA . THR A 1 434 ? 33.199 -13.385 -9.643 1.00 52.44 434 THR A CA 1
ATOM 3017 C C . THR A 1 434 ? 31.954 -13.987 -10.288 1.00 50.12 434 THR A C 1
ATOM 3018 O O . THR A 1 434 ? 31.376 -14.928 -9.750 1.00 50.77 434 THR A O 1
ATOM 3022 N N . GLY A 1 435 ? 31.540 -13.434 -11.427 1.00 48.36 435 GLY A N 1
ATOM 3023 C CA . GLY A 1 435 ? 30.315 -13.863 -12.102 1.00 45.41 435 GLY A CA 1
ATOM 3024 C C . GLY A 1 435 ? 29.072 -13.101 -11.671 1.00 43.82 435 GLY A C 1
ATOM 3025 O O . GLY A 1 435 ? 27.989 -13.303 -12.229 1.00 42.41 435 GLY A O 1
ATOM 3026 N N . ASN A 1 436 ? 29.222 -12.219 -10.686 1.00 43.45 436 ASN A N 1
ATOM 3027 C CA . ASN A 1 436 ? 28.077 -11.507 -10.118 1.00 44.34 436 ASN A CA 1
ATOM 3028 C C . ASN A 1 436 ? 27.327 -10.633 -11.130 1.00 42.64 436 ASN A C 1
ATOM 3029 O O . ASN A 1 436 ? 26.096 -10.674 -11.199 1.00 41.36 436 ASN A O 1
ATOM 3034 N N . THR A 1 437 ? 28.069 -9.862 -11.919 1.00 41.06 437 THR A N 1
ATOM 3035 C CA . THR A 1 437 ? 27.466 -9.051 -12.971 1.00 40.43 437 THR A CA 1
ATOM 3036 C C . THR A 1 437 ? 26.748 -9.928 -14.006 1.00 38.88 437 THR A C 1
ATOM 3037 O O . THR A 1 437 ? 25.677 -9.562 -14.492 1.00 38.80 437 THR A O 1
ATOM 3041 N N . ALA A 1 438 ? 27.325 -11.085 -14.324 1.00 37.28 438 ALA A N 1
ATOM 3042 C CA . ALA A 1 438 ? 26.698 -12.021 -15.257 1.00 35.69 438 ALA A CA 1
ATOM 3043 C C . ALA A 1 438 ? 25.379 -12.576 -14.700 1.00 34.44 438 ALA A C 1
ATOM 3044 O O . ALA A 1 438 ? 24.409 -12.725 -15.433 1.00 34.24 438 ALA A O 1
ATOM 3046 N N . ARG A 1 439 ? 25.347 -12.857 -13.403 1.00 34.47 439 ARG A N 1
ATOM 3047 C CA . ARG A 1 439 ? 24.120 -13.283 -12.723 1.00 34.88 439 ARG A CA 1
ATOM 3048 C C . ARG A 1 439 ? 23.053 -12.182 -12.698 1.00 34.68 439 ARG A C 1
ATOM 3049 O O . ARG A 1 439 ? 21.864 -12.456 -12.873 1.00 34.78 439 ARG A O 1
ATOM 3057 N N . LEU A 1 440 ? 23.489 -10.940 -12.491 1.00 34.52 440 LEU A N 1
ATOM 3058 C CA . LEU A 1 440 ? 22.588 -9.790 -12.475 1.00 34.10 440 LEU A CA 1
ATOM 3059 C C . LEU A 1 440 ? 21.992 -9.491 -13.854 1.00 33.11 440 LEU A C 1
ATOM 3060 O O . LEU A 1 440 ? 20.817 -9.153 -13.957 1.00 32.84 440 LEU A O 1
ATOM 3065 N N . ILE A 1 441 ? 22.798 -9.615 -14.907 1.00 32.49 441 ILE A N 1
ATOM 3066 C CA . ILE A 1 441 ? 22.289 -9.440 -16.268 1.00 32.51 441 ILE A CA 1
ATOM 3067 C C . ILE A 1 441 ? 21.258 -10.531 -16.562 1.00 33.46 441 ILE A C 1
ATOM 3068 O O . ILE A 1 441 ? 20.190 -10.244 -17.107 1.00 33.84 441 ILE A O 1
ATOM 3073 N N . SER A 1 442 ? 21.573 -11.768 -16.163 1.00 33.88 442 SER A N 1
ATOM 3074 C CA . SER A 1 442 ? 20.681 -12.922 -16.340 1.00 34.13 442 SER A CA 1
ATOM 3075 C C . SER A 1 442 ? 19.323 -12.727 -15.665 1.00 34.81 442 SER A C 1
ATOM 3076 O O . SER A 1 442 ? 18.288 -13.113 -16.207 1.00 35.14 442 SER A O 1
ATOM 3079 N N . LYS A 1 443 ? 19.344 -12.122 -14.480 1.00 35.55 443 LYS A N 1
ATOM 3080 C CA . LYS A 1 443 ? 18.140 -11.769 -13.728 1.00 35.82 443 LYS A CA 1
ATOM 3081 C C . LYS A 1 443 ? 17.156 -10.912 -14.542 1.00 36.71 443 LYS A C 1
ATOM 3082 O O . LYS A 1 443 ? 15.940 -11.017 -14.365 1.00 37.23 443 LYS A O 1
ATOM 3088 N N . TYR A 1 444 ? 17.675 -10.073 -15.438 1.00 36.18 444 TYR A N 1
ATOM 3089 C CA . TYR A 1 444 ? 16.804 -9.171 -16.193 1.00 36.54 444 TYR A CA 1
ATOM 3090 C C . TYR A 1 444 ? 16.413 -9.697 -17.566 1.00 37.30 444 TYR A C 1
ATOM 3091 O O . TYR A 1 444 ? 15.801 -8.975 -18.358 1.00 38.17 444 TYR A O 1
ATOM 3100 N N . ARG A 1 445 ? 16.764 -10.959 -17.818 1.00 37.25 445 ARG A N 1
ATOM 3101 C CA . ARG A 1 445 ? 16.259 -11.749 -18.948 1.00 37.69 445 ARG A CA 1
ATOM 3102 C C . ARG A 1 445 ? 16.391 -11.100 -20.333 1.00 37.72 445 ARG A C 1
ATOM 3103 O O . ARG A 1 445 ? 15.395 -10.935 -21.045 1.00 38.00 445 ARG A O 1
ATOM 3111 N N . PRO A 1 446 ? 17.622 -10.744 -20.727 1.00 36.96 446 PRO A N 1
ATOM 3112 C CA . PRO A 1 446 ? 17.789 -10.149 -22.051 1.00 37.25 446 PRO A CA 1
ATOM 3113 C C . PRO A 1 446 ? 17.499 -11.157 -23.161 1.00 38.31 446 PRO A C 1
ATOM 3114 O O . PRO A 1 446 ? 17.688 -12.359 -22.965 1.00 39.52 446 PRO A O 1
ATOM 3118 N N . SER A 1 447 ? 17.046 -10.678 -24.315 1.00 38.68 447 SER A N 1
ATOM 3119 C CA . SER A 1 447 ? 16.896 -11.555 -25.470 1.00 40.18 447 SER A CA 1
ATOM 3120 C C . SER A 1 447 ? 18.273 -11.921 -26.012 1.00 40.03 447 SER A C 1
ATOM 3121 O O . SER A 1 447 ? 18.441 -12.971 -26.626 1.00 40.44 447 SER A O 1
ATOM 3124 N N . GLN A 1 448 ? 19.249 -11.044 -25.786 1.00 39.35 448 GLN A N 1
ATOM 3125 C CA . GLN A 1 448 ? 20.614 -11.275 -26.255 1.00 39.96 448 GLN A CA 1
ATOM 3126 C C . GLN A 1 448 ? 21.292 -12.311 -25.380 1.00 39.97 448 GLN A C 1
ATOM 3127 O O . GLN A 1 448 ? 21.066 -12.357 -24.166 1.00 39.65 448 GLN A O 1
ATOM 3133 N N . THR A 1 449 ? 22.123 -13.142 -26.001 1.00 40.18 449 THR A N 1
ATOM 3134 C CA . THR A 1 449 ? 22.976 -14.066 -25.265 1.00 40.21 449 THR A CA 1
ATOM 3135 C C . THR A 1 449 ? 23.983 -13.270 -24.436 1.00 38.56 449 THR A C 1
ATOM 3136 O O . THR A 1 449 ? 24.510 -12.254 -24.898 1.00 37.78 449 THR A O 1
ATOM 3140 N N . ILE A 1 450 ? 24.213 -13.722 -23.205 1.00 36.97 450 ILE A N 1
ATOM 3141 C CA . ILE A 1 450 ? 25.183 -13.100 -22.318 1.00 35.95 450 ILE A CA 1
ATOM 3142 C C . ILE A 1 450 ? 26.493 -13.878 -22.369 1.00 36.92 450 ILE A C 1
ATOM 3143 O O . ILE A 1 450 ? 26.526 -15.077 -22.082 1.00 36.99 450 ILE A O 1
ATOM 3148 N N . ILE A 1 451 ? 27.570 -13.187 -22.728 1.00 37.52 451 ILE A N 1
ATOM 3149 C CA . ILE A 1 451 ? 28.895 -13.795 -22.751 1.00 38.81 451 ILE A CA 1
ATOM 3150 C C . ILE A 1 451 ? 29.727 -13.274 -21.585 1.00 38.92 451 ILE A C 1
ATOM 3151 O O . ILE A 1 451 ? 30.043 -12.084 -21.522 1.00 39.55 451 ILE A O 1
ATOM 3156 N N . ALA A 1 452 ? 30.059 -14.174 -20.662 1.00 38.87 452 ALA A N 1
ATOM 3157 C CA . ALA A 1 452 ? 30.837 -13.835 -19.476 1.00 39.12 452 ALA A CA 1
ATOM 3158 C C . ALA A 1 452 ? 32.311 -14.175 -19.660 1.00 40.58 452 ALA A C 1
ATOM 3159 O O . ALA A 1 452 ? 32.658 -15.334 -19.906 1.00 41.02 452 ALA A O 1
ATOM 3161 N N . CYS A 1 453 ? 33.166 -13.160 -19.528 1.00 41.06 453 CYS A N 1
ATOM 3162 C CA . CYS A 1 453 ? 34.609 -13.318 -19.682 1.00 42.28 453 CYS A CA 1
ATOM 3163 C C . CYS A 1 453 ? 35.305 -13.255 -18.340 1.00 42.70 453 CYS A C 1
ATOM 3164 O O . CYS A 1 453 ? 35.221 -12.253 -17.627 1.00 42.59 453 CYS A O 1
ATOM 3167 N N . THR A 1 454 ? 36.013 -14.329 -18.013 1.00 42.98 454 THR A N 1
ATOM 3168 C CA . THR A 1 454 ? 36.680 -14.449 -16.728 1.00 43.23 454 THR A CA 1
ATOM 3169 C C . THR A 1 454 ? 38.002 -15.189 -16.900 1.00 43.84 454 THR A C 1
ATOM 3170 O O . THR A 1 454 ? 38.200 -15.898 -17.889 1.00 43.95 454 THR A O 1
ATOM 3174 N N . ALA A 1 455 ? 38.901 -15.010 -15.937 1.00 44.62 455 ALA A N 1
ATOM 3175 C CA . ALA A 1 455 ? 40.177 -15.721 -15.928 1.00 47.19 455 ALA A CA 1
ATOM 3176 C C . ALA A 1 455 ? 40.124 -16.941 -15.012 1.00 47.70 455 ALA A C 1
ATOM 3177 O O . ALA A 1 455 ? 41.062 -17.740 -14.975 1.00 49.02 455 ALA A O 1
ATOM 3179 N N . LYS A 1 456 ? 39.021 -17.078 -14.278 1.00 47.37 456 LYS A N 1
ATOM 3180 C CA . LYS A 1 456 ? 38.863 -18.155 -13.306 1.00 47.27 456 LYS A CA 1
ATOM 3181 C C . LYS A 1 456 ? 37.877 -19.202 -13.822 1.00 46.02 456 LYS A C 1
ATOM 3182 O O . LYS A 1 456 ? 36.681 -18.925 -13.945 1.00 45.44 456 LYS A O 1
ATOM 3188 N N . PRO A 1 457 ? 38.377 -20.413 -14.135 1.00 45.99 457 PRO A N 1
ATOM 3189 C CA . PRO A 1 457 ? 37.501 -21.491 -14.618 1.00 43.84 457 PRO A CA 1
ATOM 3190 C C . PRO A 1 457 ? 36.359 -21.837 -13.651 1.00 41.89 457 PRO A C 1
ATOM 3191 O O . PRO A 1 457 ? 35.275 -22.221 -14.100 1.00 41.00 457 PRO A O 1
ATOM 3195 N N . GLU A 1 458 ? 36.588 -21.689 -12.348 1.00 41.65 458 GLU A N 1
ATOM 3196 C CA . GLU A 1 458 ? 35.548 -21.992 -11.352 1.00 41.44 458 GLU A CA 1
ATOM 3197 C C . GLU A 1 458 ? 34.339 -21.065 -11.507 1.00 39.96 458 GLU A C 1
ATOM 3198 O O . GLU A 1 458 ? 33.197 -21.502 -11.387 1.00 38.39 458 GLU A O 1
ATOM 3204 N N . VAL A 1 459 ? 34.608 -19.791 -11.794 1.00 39.66 459 VAL A N 1
ATOM 3205 C CA . VAL A 1 459 ? 33.562 -18.798 -12.051 1.00 38.10 459 VAL A CA 1
ATOM 3206 C C . VAL A 1 459 ? 32.703 -19.215 -13.246 1.00 37.35 459 VAL A C 1
ATOM 3207 O O . VAL A 1 459 ? 31.476 -19.166 -13.177 1.00 37.17 459 VAL A O 1
ATOM 3211 N N . ALA A 1 460 ? 33.349 -19.646 -14.325 1.00 37.23 460 ALA A N 1
ATOM 3212 C CA . ALA A 1 460 ? 32.634 -20.121 -15.507 1.00 36.81 460 ALA A CA 1
ATOM 3213 C C . ALA A 1 460 ? 31.708 -21.313 -15.200 1.00 36.83 460 ALA A C 1
ATOM 3214 O O . ALA A 1 460 ? 30.558 -21.335 -15.638 1.00 36.99 460 ALA A O 1
ATOM 3216 N N . ARG A 1 461 ? 32.199 -22.288 -14.438 1.00 36.83 461 ARG A N 1
ATOM 3217 C CA . ARG A 1 461 ? 31.385 -23.453 -14.081 1.00 37.17 461 ARG A CA 1
ATOM 3218 C C . ARG A 1 461 ? 30.209 -23.061 -13.197 1.00 36.76 461 ARG A C 1
ATOM 3219 O O . ARG A 1 461 ? 29.122 -23.632 -13.309 1.00 36.64 461 ARG A O 1
ATOM 3227 N N . GLY A 1 462 ? 30.440 -22.094 -12.313 1.00 36.02 462 GLY A N 1
ATOM 3228 C CA . GLY A 1 462 ? 29.405 -21.605 -11.420 1.00 36.32 462 GLY A CA 1
ATOM 3229 C C . GLY A 1 462 ? 28.251 -20.998 -12.189 1.00 36.35 462 GLY A C 1
ATOM 3230 O O . GLY A 1 462 ? 27.097 -21.085 -11.764 1.00 37.16 462 GLY A O 1
ATOM 3231 N N . LEU A 1 463 ? 28.566 -20.400 -13.336 1.00 36.02 463 LEU A N 1
ATOM 3232 C CA . LEU A 1 463 ? 27.575 -19.714 -14.160 1.00 35.47 463 LEU A CA 1
ATOM 3233 C C . LEU A 1 463 ? 26.734 -20.653 -15.029 1.00 36.36 463 LEU A C 1
ATOM 3234 O O . LEU A 1 463 ? 25.855 -20.201 -15.772 1.00 37.08 463 LEU A O 1
ATOM 3239 N N . LYS A 1 464 ? 26.989 -21.953 -14.927 1.00 36.84 464 LYS A N 1
ATOM 3240 C CA . LYS A 1 464 ? 26.300 -22.923 -15.769 1.00 37.51 464 LYS A CA 1
ATOM 3241 C C . LYS A 1 464 ? 24.865 -23.198 -15.328 1.00 37.54 464 LYS A C 1
ATOM 3242 O O . LYS A 1 464 ? 24.158 -23.971 -15.972 1.00 37.33 464 LYS A O 1
ATOM 3248 N N . ILE A 1 465 ? 24.441 -22.558 -14.239 1.00 36.93 465 ILE A N 1
ATOM 3249 C CA . ILE A 1 465 ? 23.049 -22.626 -13.797 1.00 37.55 465 ILE A CA 1
ATOM 3250 C C . ILE A 1 465 ? 22.283 -21.312 -14.031 1.00 37.47 465 ILE A C 1
ATOM 3251 O O . ILE A 1 465 ? 21.104 -21.201 -13.684 1.00 38.19 465 ILE A O 1
ATOM 3256 N N . ALA A 1 466 ? 22.955 -20.325 -14.621 1.00 36.29 466 ALA A N 1
ATOM 3257 C CA . ALA A 1 466 ? 22.332 -19.037 -14.917 1.00 35.89 466 ALA A CA 1
ATOM 3258 C C . ALA A 1 466 ? 21.832 -19.002 -16.359 1.00 35.62 466 ALA A C 1
ATOM 3259 O O . ALA A 1 466 ? 22.600 -19.259 -17.293 1.00 35.28 466 ALA A O 1
ATOM 3261 N N . ARG A 1 467 ? 20.552 -18.675 -16.533 1.00 35.21 467 ARG A N 1
ATOM 3262 C CA . ARG A 1 467 ? 19.936 -18.660 -17.858 1.00 35.37 467 ARG A CA 1
ATOM 3263 C C . ARG A 1 467 ? 20.630 -17.690 -18.814 1.00 35.29 467 ARG A C 1
ATOM 3264 O O . ARG A 1 467 ? 20.944 -16.546 -18.446 1.00 34.89 467 ARG A O 1
ATOM 3272 N N . GLY A 1 468 ? 20.877 -18.173 -20.030 1.00 35.23 468 GLY A N 1
ATOM 3273 C CA . GLY A 1 468 ? 21.401 -17.364 -21.121 1.00 36.36 468 GLY A CA 1
ATOM 3274 C C . GLY A 1 468 ? 22.849 -16.930 -20.998 1.00 37.09 468 GLY A C 1
ATOM 3275 O O . GLY A 1 468 ? 23.281 -16.022 -21.704 1.00 37.55 468 GLY A O 1
ATOM 3276 N N . VAL A 1 469 ? 23.603 -17.570 -20.109 1.00 37.40 469 VAL A N 1
ATOM 3277 C CA . VAL A 1 469 ? 25.002 -17.210 -19.911 1.00 37.46 469 VAL A CA 1
ATOM 3278 C C . VAL A 1 469 ? 25.942 -18.223 -20.567 1.00 39.04 469 VAL A C 1
ATOM 3279 O O . VAL A 1 469 ? 25.944 -19.408 -20.233 1.00 39.36 469 VAL A O 1
ATOM 3283 N N . LYS A 1 470 ? 26.724 -17.740 -21.522 1.00 41.43 470 LYS A N 1
ATOM 3284 C CA . LYS A 1 470 ? 27.814 -18.511 -22.099 1.00 44.05 470 LYS A CA 1
ATOM 3285 C C . LYS A 1 470 ? 29.104 -17.895 -21.567 1.00 44.18 470 LYS A C 1
ATOM 3286 O O . LYS A 1 470 ? 29.158 -16.686 -21.336 1.00 43.93 470 LYS A O 1
ATOM 3292 N N . THR A 1 471 ? 30.133 -18.712 -21.363 1.00 44.39 471 THR A N 1
ATOM 3293 C CA . THR A 1 471 ? 31.370 -18.225 -20.753 1.00 45.00 471 THR A CA 1
ATOM 3294 C C . THR A 1 471 ? 32.617 -18.395 -21.629 1.00 46.66 471 THR A C 1
ATOM 3295 O O . THR A 1 471 ? 32.790 -19.417 -22.295 1.00 47.49 471 THR A O 1
ATOM 3299 N N . TYR A 1 472 ? 33.476 -17.378 -21.625 1.00 47.02 472 TYR A N 1
ATOM 3300 C CA . TYR A 1 472 ? 34.807 -17.480 -22.219 1.00 48.25 472 TYR A CA 1
ATOM 3301 C C . TYR A 1 472 ? 35.851 -17.395 -21.117 1.00 47.93 472 TYR A C 1
ATOM 3302 O O . TYR A 1 472 ? 35.938 -16.382 -20.418 1.00 46.57 472 TYR A O 1
ATOM 3311 N N . VAL A 1 473 ? 36.626 -18.465 -20.956 1.00 48.63 473 VAL A N 1
ATOM 3312 C CA . VAL A 1 473 ? 37.708 -18.498 -19.976 1.00 51.10 473 VAL A CA 1
ATOM 3313 C C . VAL A 1 473 ? 39.004 -18.002 -20.614 1.00 54.33 473 VAL A C 1
ATOM 3314 O O . VAL A 1 473 ? 39.417 -18.494 -21.667 1.00 55.27 473 VAL A O 1
ATOM 3318 N N . LEU A 1 474 ? 39.638 -17.028 -19.970 1.00 56.94 474 LEU A N 1
ATOM 3319 C CA . LEU A 1 474 ? 40.848 -16.415 -20.506 1.00 60.77 474 LEU A CA 1
ATOM 3320 C C . LEU A 1 474 ? 42.042 -16.568 -19.567 1.00 64.54 474 LEU A C 1
ATOM 3321 O O . LEU A 1 474 ? 41.879 -16.841 -18.374 1.00 64.41 474 LEU A O 1
ATOM 3326 N N . ASN A 1 475 ? 43.243 -16.406 -20.122 1.00 68.72 475 ASN A N 1
ATOM 3327 C CA . ASN A 1 475 ? 44.471 -16.381 -19.328 1.00 71.64 475 ASN A CA 1
ATOM 3328 C C . ASN A 1 475 ? 44.523 -15.142 -18.434 1.00 70.92 475 ASN A C 1
ATOM 3329 O O . ASN A 1 475 ? 44.857 -15.232 -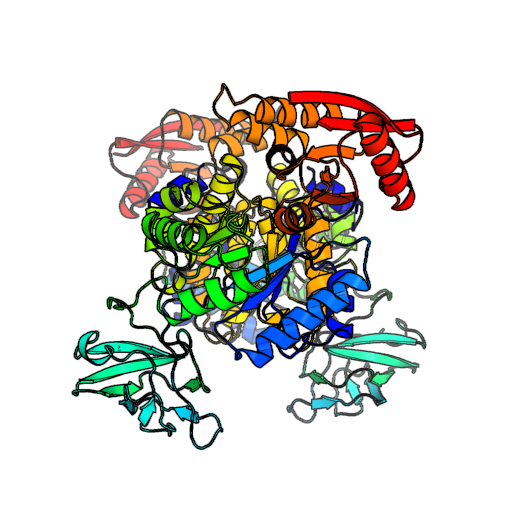17.252 1.00 70.37 475 ASN A O 1
ATOM 3334 N N . SER A 1 476 ? 44.170 -13.993 -19.006 1.00 71.32 476 SER A N 1
ATOM 3335 C CA . SER A 1 476 ? 44.134 -12.733 -18.273 1.00 72.77 476 SER A CA 1
ATOM 3336 C C . SER A 1 476 ? 42.870 -11.943 -18.591 1.00 72.11 476 SER A C 1
ATOM 3337 O O . SER A 1 476 ? 42.252 -12.127 -19.642 1.00 71.47 476 SER A O 1
ATOM 3340 N N . ILE A 1 477 ? 42.506 -11.053 -17.676 1.00 72.75 477 ILE A N 1
ATOM 3341 C CA . ILE A 1 477 ? 41.276 -10.284 -17.792 1.00 72.78 477 ILE A CA 1
ATOM 3342 C C . ILE A 1 477 ? 41.538 -8.782 -17.581 1.00 75.73 477 ILE A C 1
ATOM 3343 O O . ILE A 1 477 ? 40.608 -7.984 -17.414 1.00 74.85 477 ILE A O 1
ATOM 3348 N N . HIS A 1 478 ? 42.818 -8.408 -17.637 1.00 78.78 478 HIS A N 1
ATOM 3349 C CA . HIS A 1 478 ? 43.268 -7.055 -17.293 1.00 81.37 478 HIS A CA 1
ATOM 3350 C C . HIS A 1 478 ? 43.063 -6.019 -18.366 1.00 80.76 478 HIS A C 1
ATOM 3351 O O . HIS A 1 478 ? 42.751 -4.863 -18.057 1.00 79.57 478 HIS A O 1
ATOM 3358 N N . HIS A 1 479 ? 43.242 -6.408 -19.628 1.00 79.04 479 HIS A N 1
ATOM 3359 C CA . HIS A 1 479 ? 43.095 -5.467 -20.742 1.00 78.27 479 HIS A CA 1
ATOM 3360 C C . HIS A 1 479 ? 41.726 -5.516 -21.373 1.00 73.39 479 HIS A C 1
ATOM 3361 O O . HIS A 1 479 ? 41.479 -6.315 -22.281 1.00 71.55 479 HIS A O 1
ATOM 3368 N N . SER A 1 480 ? 40.831 -4.654 -20.887 1.00 70.27 480 SER A N 1
ATOM 3369 C CA . SER A 1 480 ? 39.439 -4.582 -21.353 1.00 69.38 480 SER A CA 1
ATOM 3370 C C . SER A 1 480 ? 39.300 -4.631 -22.876 1.00 69.89 480 SER A C 1
ATOM 3371 O O . SER A 1 480 ? 38.551 -5.455 -23.407 1.00 68.16 480 SER A O 1
ATOM 3374 N N . GLU A 1 481 ? 40.032 -3.752 -23.561 1.00 71.37 481 GLU A N 1
ATOM 3375 C CA . GLU A 1 481 ? 39.985 -3.636 -25.021 1.00 72.30 481 GLU A CA 1
ATOM 3376 C C . GLU A 1 481 ? 40.282 -4.972 -25.703 1.00 69.87 481 GLU A C 1
ATOM 3377 O O . GLU A 1 481 ? 39.518 -5.419 -26.563 1.00 69.19 481 GLU A O 1
ATOM 3383 N N . VAL A 1 482 ? 41.384 -5.603 -25.301 1.00 67.55 482 VAL A N 1
ATOM 3384 C CA . VAL A 1 482 ? 41.818 -6.890 -25.854 1.00 66.36 482 VAL A CA 1
ATOM 3385 C C . VAL A 1 482 ? 40.794 -7.994 -25.574 1.00 62.96 482 VAL A C 1
ATOM 3386 O O . VAL A 1 482 ? 40.413 -8.739 -26.483 1.00 61.12 482 VAL A O 1
ATOM 3390 N N . VAL A 1 483 ? 40.357 -8.082 -24.315 1.00 60.98 483 VAL A N 1
ATOM 3391 C CA . VAL A 1 483 ? 39.354 -9.060 -23.883 1.00 58.81 483 VAL A CA 1
ATOM 3392 C C . VAL A 1 483 ? 38.099 -8.990 -24.755 1.00 57.18 483 VAL A C 1
ATOM 3393 O O . VAL A 1 483 ? 37.610 -10.016 -25.223 1.00 57.89 483 VAL A O 1
ATOM 3397 N N . ILE A 1 484 ? 37.603 -7.777 -24.981 1.00 55.87 484 ILE A N 1
ATOM 3398 C CA . ILE A 1 484 ? 36.408 -7.556 -25.794 1.00 56.05 484 ILE A CA 1
ATOM 3399 C C . ILE A 1 484 ? 36.643 -7.966 -27.249 1.00 57.33 484 ILE A C 1
ATOM 3400 O O . ILE A 1 484 ? 35.791 -8.623 -27.859 1.00 57.14 484 ILE A O 1
ATOM 3405 N N . SER A 1 485 ? 37.803 -7.587 -27.789 1.00 58.62 485 SER A N 1
ATOM 3406 C CA . SER A 1 485 ? 38.199 -7.949 -29.152 1.00 59.18 485 SER A CA 1
ATOM 3407 C C . SER A 1 485 ? 38.199 -9.460 -29.355 1.00 58.55 485 SER A C 1
ATOM 3408 O O . SER A 1 485 ? 37.572 -9.962 -30.288 1.00 59.64 485 SER A O 1
ATOM 3411 N N . ASN A 1 486 ? 38.896 -10.178 -28.476 1.00 57.47 486 ASN A N 1
ATOM 3412 C CA . ASN A 1 486 ? 38.946 -11.636 -28.546 1.00 57.95 486 ASN A CA 1
ATOM 3413 C C . ASN A 1 486 ? 37.559 -12.260 -28.421 1.00 57.06 486 ASN A C 1
ATOM 3414 O O . ASN A 1 486 ? 37.233 -13.204 -29.144 1.00 57.37 486 ASN A O 1
ATOM 3419 N N . ALA A 1 487 ? 36.745 -11.713 -27.516 1.00 55.58 487 ALA A N 1
ATOM 3420 C CA . ALA A 1 487 ? 35.390 -12.210 -27.275 1.00 54.73 487 ALA A CA 1
ATOM 3421 C C . ALA A 1 487 ? 34.480 -12.022 -28.491 1.00 54.78 487 ALA A C 1
ATOM 3422 O O . ALA A 1 487 ? 33.700 -12.910 -28.827 1.00 53.83 487 ALA A O 1
ATOM 3424 N N . LEU A 1 488 ? 34.591 -10.870 -29.148 1.00 55.48 488 LEU A N 1
ATOM 3425 C CA . LEU A 1 488 ? 33.857 -10.615 -30.388 1.00 56.43 488 LEU A CA 1
ATOM 3426 C C . LEU A 1 488 ? 34.355 -11.490 -31.545 1.00 58.95 488 LEU A C 1
ATOM 3427 O O . LEU A 1 488 ? 33.561 -11.935 -32.380 1.00 59.34 488 LEU A O 1
ATOM 3432 N N . ALA A 1 489 ? 35.666 -11.732 -31.589 1.00 59.74 489 ALA A N 1
ATOM 3433 C CA . ALA A 1 489 ? 36.257 -12.595 -32.611 1.00 62.04 489 ALA A CA 1
ATOM 3434 C C . ALA A 1 489 ? 35.827 -14.047 -32.412 1.00 62.65 489 ALA A C 1
ATOM 3435 O O . ALA A 1 489 ? 35.413 -14.716 -33.365 1.00 63.47 489 ALA A O 1
ATOM 3437 N N . LEU A 1 490 ? 35.913 -14.522 -31.171 1.00 62.20 490 LEU A N 1
ATOM 3438 C CA . LEU A 1 490 ? 35.488 -15.878 -30.836 1.00 62.53 490 LEU A CA 1
ATOM 3439 C C . LEU A 1 490 ? 33.984 -16.060 -31.052 1.00 62.56 490 LEU A C 1
ATOM 3440 O O . LEU A 1 490 ? 33.555 -17.096 -31.566 1.00 63.94 490 LEU A O 1
ATOM 3445 N N . ALA A 1 491 ? 33.196 -15.049 -30.683 1.00 60.35 491 ALA A N 1
ATOM 3446 C CA . ALA A 1 491 ? 31.742 -15.091 -30.877 1.00 59.78 491 ALA A CA 1
ATOM 3447 C C . ALA A 1 491 ? 31.350 -15.067 -32.354 1.00 61.03 491 ALA A C 1
ATOM 3448 O O . ALA A 1 491 ? 30.368 -15.702 -32.751 1.00 59.98 491 ALA A O 1
ATOM 3450 N N . LYS A 1 492 ? 32.114 -14.327 -33.155 1.00 63.23 492 LYS A N 1
ATOM 3451 C CA . LYS A 1 492 ? 31.937 -14.308 -34.608 1.00 66.26 492 LYS A CA 1
ATOM 3452 C C . LYS A 1 492 ? 32.208 -15.697 -35.187 1.00 68.36 492 LYS A C 1
ATOM 3453 O O . LYS A 1 492 ? 31.447 -16.180 -36.027 1.00 68.85 492 LYS A O 1
ATOM 3459 N N . GLU A 1 493 ? 33.281 -16.333 -34.714 1.00 70.30 493 GLU A N 1
ATOM 3460 C CA . GLU A 1 493 ? 33.649 -17.700 -35.108 1.00 73.67 493 GLU A CA 1
ATOM 3461 C C . GLU A 1 493 ? 32.563 -18.724 -34.743 1.00 74.08 493 GLU A C 1
ATOM 3462 O O . GLU A 1 493 ? 32.360 -19.703 -35.465 1.00 76.18 493 GLU A O 1
ATOM 3468 N N . GLU A 1 494 ? 31.868 -18.487 -33.631 1.00 72.55 494 GLU A N 1
ATOM 3469 C CA . GLU A 1 494 ? 30.819 -19.392 -33.146 1.00 71.40 494 GLU A CA 1
ATOM 3470 C C . GLU A 1 494 ? 29.431 -19.046 -33.685 1.00 70.28 494 GLU A C 1
ATOM 3471 O O . GLU A 1 494 ? 28.428 -19.609 -33.237 1.00 68.04 494 GLU A O 1
ATOM 3477 N N . SER A 1 495 ? 29.386 -18.122 -34.646 1.00 71.33 495 SER A N 1
ATOM 3478 C CA . SER A 1 495 ? 28.148 -17.696 -35.310 1.00 71.31 495 SER A CA 1
ATOM 3479 C C . SER A 1 495 ? 27.133 -17.071 -34.344 1.00 70.40 495 SER A C 1
ATOM 3480 O O . SER A 1 495 ? 25.921 -17.267 -34.482 1.00 70.59 495 SER A O 1
ATOM 3483 N N . LEU A 1 496 ? 27.639 -16.317 -33.370 1.00 68.89 496 LEU A N 1
ATOM 3484 C CA . LEU A 1 496 ? 26.786 -15.642 -32.394 1.00 65.61 496 LEU A CA 1
ATOM 3485 C C . LEU A 1 496 ? 26.599 -14.168 -32.740 1.00 64.18 496 LEU A C 1
ATOM 3486 O O . LEU A 1 496 ? 25.621 -13.549 -32.324 1.00 64.99 496 LEU A O 1
ATOM 3491 N N . ILE A 1 497 ? 27.539 -13.620 -33.509 1.00 64.11 497 ILE A N 1
ATOM 3492 C CA . ILE A 1 497 ? 27.510 -12.216 -33.935 1.00 63.73 497 ILE A CA 1
ATOM 3493 C C . ILE A 1 497 ? 28.162 -12.050 -35.317 1.00 66.09 497 ILE A C 1
ATOM 3494 O O . ILE A 1 497 ? 28.975 -12.880 -35.730 1.00 66.80 497 ILE A O 1
ATOM 3499 N N . GLU A 1 498 ? 27.794 -10.982 -36.022 1.00 68.02 498 GLU A N 1
ATOM 3500 C CA . GLU A 1 498 ? 28.355 -10.668 -37.340 1.00 70.45 498 GLU A CA 1
ATOM 3501 C C . GLU A 1 498 ? 28.963 -9.265 -37.360 1.00 70.18 498 GLU A C 1
ATOM 3502 O O . GLU A 1 498 ? 28.714 -8.464 -36.458 1.00 68.78 498 GLU A O 1
ATOM 3508 N N . SER A 1 499 ? 29.760 -8.976 -38.388 1.00 70.99 499 SER A N 1
ATOM 3509 C CA . SER A 1 499 ? 30.349 -7.647 -38.571 1.00 70.18 499 SER A CA 1
ATOM 3510 C C . SER A 1 499 ? 29.262 -6.587 -38.708 1.00 68.16 499 SER A C 1
ATOM 3511 O O . SER A 1 499 ? 28.240 -6.816 -39.359 1.00 68.50 499 SER A O 1
ATOM 3514 N N . GLY A 1 500 ? 29.478 -5.435 -38.080 1.00 65.59 500 GLY A N 1
ATOM 3515 C CA . GLY A 1 500 ? 28.499 -4.350 -38.109 1.00 63.30 500 GLY A CA 1
ATOM 3516 C C . GLY A 1 500 ? 27.442 -4.416 -37.017 1.00 60.58 500 GLY A C 1
ATOM 3517 O O . GLY A 1 500 ? 26.758 -3.424 -36.759 1.00 60.01 500 GLY A O 1
ATOM 3518 N N . ASP A 1 501 ? 27.301 -5.581 -36.382 1.00 58.83 501 ASP A N 1
ATOM 3519 C CA . ASP A 1 501 ? 26.362 -5.758 -35.270 1.00 56.10 501 ASP A CA 1
ATOM 3520 C C . ASP A 1 501 ? 26.870 -5.105 -33.984 1.00 53.37 501 ASP A C 1
ATOM 3521 O O . ASP A 1 501 ? 28.081 -5.009 -33.757 1.00 52.37 501 ASP A O 1
ATOM 3526 N N . PHE A 1 502 ? 25.935 -4.663 -33.147 1.00 49.69 502 PHE A N 1
ATOM 3527 C CA . PHE A 1 502 ? 26.279 -4.070 -31.862 1.00 46.82 502 PHE A CA 1
ATOM 3528 C C . PHE A 1 502 ? 26.366 -5.113 -30.755 1.00 45.31 502 PHE A C 1
ATOM 3529 O O . PHE A 1 502 ? 25.662 -6.128 -30.777 1.00 44.29 502 PHE A O 1
ATOM 3537 N N . ALA A 1 503 ? 27.251 -4.847 -29.800 1.00 43.75 503 ALA A N 1
ATOM 3538 C CA . ALA A 1 503 ? 27.324 -5.599 -28.558 1.00 42.16 503 ALA A CA 1
ATOM 3539 C C . ALA A 1 503 ? 27.468 -4.618 -27.405 1.00 41.40 503 ALA A C 1
ATOM 3540 O O . ALA A 1 503 ? 28.098 -3.567 -27.546 1.00 41.87 503 ALA A O 1
ATOM 3542 N N . ILE A 1 504 ? 26.866 -4.959 -26.271 1.00 40.42 504 ILE A N 1
ATOM 3543 C CA . ILE A 1 504 ? 27.050 -4.189 -25.052 1.00 40.33 504 ILE A CA 1
ATOM 3544 C C . ILE A 1 504 ? 28.197 -4.813 -24.271 1.00 40.75 504 ILE A C 1
ATOM 3545 O O . ILE A 1 504 ? 28.185 -6.011 -23.992 1.00 40.93 504 ILE A O 1
ATOM 3550 N N . ALA A 1 505 ? 29.187 -3.996 -23.933 1.00 41.88 505 ALA A N 1
ATOM 3551 C CA . ALA A 1 505 ? 30.289 -4.439 -23.090 1.00 42.91 505 ALA A CA 1
ATOM 3552 C C . ALA A 1 505 ? 30.128 -3.882 -21.683 1.00 42.88 505 ALA A C 1
ATOM 3553 O O . ALA A 1 505 ? 29.931 -2.683 -21.501 1.00 43.40 505 ALA A O 1
ATOM 3555 N N . VAL A 1 506 ? 30.201 -4.767 -20.695 1.00 43.89 506 VAL A N 1
ATOM 3556 C CA . VAL A 1 506 ? 30.109 -4.389 -19.285 1.00 45.83 506 VAL A CA 1
ATOM 3557 C C . VAL A 1 506 ? 31.332 -4.895 -18.527 1.00 48.33 506 VAL A C 1
ATOM 3558 O O . VAL A 1 506 ? 31.735 -6.045 -18.698 1.00 48.61 506 VAL A O 1
ATOM 3562 N N . HIS A 1 507 ? 31.929 -4.032 -17.706 1.00 53.74 507 HIS A N 1
ATOM 3563 C CA . HIS A 1 507 ? 32.998 -4.448 -16.791 1.00 59.90 507 HIS A CA 1
ATOM 3564 C C . HIS A 1 507 ? 33.125 -3.559 -15.589 1.00 64.57 507 HIS A C 1
ATOM 3565 O O . HIS A 1 507 ? 32.117 -3.048 -15.096 1.00 66.19 507 HIS A O 1
ATOM 3572 N N . ASN A 1 518 ? 30.832 -1.672 -12.896 1.00 61.84 518 ASN A N 1
ATOM 3573 C CA . ASN A 1 518 ? 30.523 -0.220 -12.719 1.00 63.81 518 ASN A CA 1
ATOM 3574 C C . ASN A 1 518 ? 30.546 0.582 -14.026 1.00 62.08 518 ASN A C 1
ATOM 3575 O O . ASN A 1 518 ? 30.244 1.777 -14.030 1.00 61.79 518 ASN A O 1
ATOM 3580 N N . LEU A 1 519 ? 30.889 -0.087 -15.126 1.00 59.36 519 LEU A N 1
ATOM 3581 C CA . LEU A 1 519 ? 31.051 0.560 -16.425 1.00 57.93 519 LEU A CA 1
ATOM 3582 C C . LEU A 1 519 ? 30.289 -0.172 -17.532 1.00 56.03 519 LEU A C 1
ATOM 3583 O O . LEU A 1 519 ? 30.236 -1.400 -17.560 1.00 54.54 519 LEU A O 1
ATOM 3588 N N . MET A 1 520 ? 29.718 0.598 -18.455 1.00 55.23 520 MET A N 1
ATOM 3589 C CA . MET A 1 520 ? 29.003 0.044 -19.602 1.00 53.14 520 MET A CA 1
ATOM 3590 C C . MET A 1 520 ? 29.364 0.809 -20.876 1.00 51.83 520 MET A C 1
ATOM 3591 O O . MET A 1 520 ? 29.396 2.039 -20.876 1.00 51.81 520 MET A O 1
ATOM 3596 N N . LYS A 1 521 ? 29.645 0.078 -21.951 1.00 50.07 521 LYS A N 1
ATOM 3597 C CA . LYS A 1 521 ? 29.829 0.692 -23.267 1.00 51.63 521 LYS A CA 1
ATOM 3598 C C . LYS A 1 521 ? 29.166 -0.109 -24.382 1.00 50.14 521 LYS A C 1
ATOM 3599 O O . LYS A 1 521 ? 28.868 -1.295 -24.218 1.00 49.25 521 LYS A O 1
ATOM 3605 N N . ILE A 1 522 ? 28.920 0.551 -25.507 1.00 49.79 522 ILE A N 1
ATOM 3606 C CA . ILE A 1 522 ? 28.379 -0.119 -26.682 1.00 49.77 522 ILE A CA 1
ATOM 3607 C C . ILE A 1 522 ? 29.427 -0.115 -27.787 1.00 51.55 522 ILE A C 1
ATOM 3608 O O . ILE A 1 522 ? 29.859 0.945 -28.237 1.00 53.36 522 ILE A O 1
ATOM 3613 N N . VAL A 1 523 ? 29.835 -1.309 -28.206 1.00 52.86 523 VAL A N 1
ATOM 3614 C CA . VAL A 1 523 ? 30.853 -1.470 -29.245 1.00 55.35 523 VAL A CA 1
ATOM 3615 C C . VAL A 1 523 ? 30.262 -2.092 -30.510 1.00 57.48 523 VAL A C 1
ATOM 3616 O O . VAL A 1 523 ? 29.184 -2.694 -30.472 1.00 57.69 523 VAL A O 1
ATOM 3620 N N . ARG A 1 524 ? 30.971 -1.940 -31.626 1.00 60.34 524 ARG A N 1
ATOM 3621 C CA . ARG A 1 524 ? 30.566 -2.551 -32.887 1.00 63.09 524 ARG A CA 1
ATOM 3622 C C . ARG A 1 524 ? 31.515 -3.693 -33.244 1.00 64.65 524 ARG A C 1
ATOM 3623 O O . ARG A 1 524 ? 32.738 -3.555 -33.139 1.00 65.67 524 ARG A O 1
ATOM 3631 N N . CYS A 1 525 ? 30.940 -4.822 -33.653 1.00 65.31 525 CYS A N 1
ATOM 3632 C CA . CYS A 1 525 ? 31.713 -6.004 -34.022 1.00 66.70 525 CYS A CA 1
ATOM 3633 C C . CYS A 1 525 ? 32.495 -5.790 -35.321 1.00 68.94 525 CYS A C 1
ATOM 3634 O O . CYS A 1 525 ? 31.893 -5.556 -36.373 1.00 69.21 525 CYS A O 1
ATOM 3637 N N . PRO A 1 526 ? 33.839 -5.869 -35.247 1.00 70.86 526 PRO A N 1
ATOM 3638 C CA . PRO A 1 526 ? 34.688 -5.690 -36.429 1.00 74.07 526 PRO A CA 1
ATOM 3639 C C . PRO A 1 526 ? 34.433 -6.758 -37.492 1.00 75.55 526 PRO A C 1
ATOM 3640 O O . PRO A 1 526 ? 34.278 -6.440 -38.671 1.00 77.18 526 PRO A O 1
ATOM 3645 N N . LYS B 1 23 ? 2.235 -14.015 -8.400 1.00 86.51 23 LYS B N 1
ATOM 3646 C CA . LYS B 1 23 ? 1.253 -13.142 -7.690 1.00 88.60 23 LYS B CA 1
ATOM 3647 C C . LYS B 1 23 ? -0.017 -13.915 -7.324 1.00 86.91 23 LYS B C 1
ATOM 3648 O O . LYS B 1 23 ? -0.295 -14.139 -6.142 1.00 86.86 23 LYS B O 1
ATOM 3654 N N . ALA B 1 24 ? -0.782 -14.311 -8.340 1.00 84.37 24 ALA B N 1
ATOM 3655 C CA . ALA B 1 24 ? -1.996 -15.100 -8.138 1.00 82.54 24 ALA B CA 1
ATOM 3656 C C . ALA B 1 24 ? -1.657 -16.547 -7.778 1.00 81.11 24 ALA B C 1
ATOM 3657 O O . ALA B 1 24 ? -2.360 -17.179 -6.981 1.00 79.73 24 ALA B O 1
ATOM 3659 N N . THR B 1 25 ? -0.573 -17.056 -8.364 1.00 79.33 25 THR B N 1
ATOM 3660 C CA . THR B 1 25 ? -0.089 -18.407 -8.076 1.00 77.15 25 THR B CA 1
ATOM 3661 C C . THR B 1 25 ? 0.444 -18.510 -6.645 1.00 78.20 25 THR B C 1
ATOM 3662 O O . THR B 1 25 ? 0.347 -19.565 -6.016 1.00 79.22 25 THR B O 1
ATOM 3666 N N . CYS B 1 26 ? 0.996 -17.412 -6.132 1.00 76.71 26 CYS B N 1
ATOM 3667 C CA . CYS B 1 26 ? 1.572 -17.406 -4.787 1.00 75.75 26 CYS B CA 1
ATOM 3668 C C . CYS B 1 26 ? 0.551 -17.264 -3.658 1.00 77.92 26 CYS B C 1
ATOM 3669 O O . CYS B 1 26 ? 0.801 -17.719 -2.540 1.00 77.88 26 CYS B O 1
ATOM 3672 N N . LEU B 1 27 ? -0.589 -16.639 -3.949 1.00 79.64 27 LEU B N 1
ATOM 3673 C CA . LEU B 1 27 ? -1.709 -16.611 -3.006 1.00 81.95 27 LEU B CA 1
ATOM 3674 C C . LEU B 1 27 ? -2.227 -18.031 -2.770 1.00 82.78 27 LEU B C 1
ATOM 3675 O O . LEU B 1 27 ? -2.662 -18.369 -1.667 1.00 84.58 27 LEU B O 1
ATOM 3680 N N . GLY B 1 28 ? -2.165 -18.851 -3.817 1.00 82.12 28 GLY B N 1
ATOM 3681 C CA . GLY B 1 28 ? -2.550 -20.254 -3.742 1.00 83.50 28 GLY B CA 1
ATOM 3682 C C . GLY B 1 28 ? -1.597 -21.095 -2.913 1.00 85.30 28 GLY B C 1
ATOM 3683 O O . GLY B 1 28 ? -2.017 -22.070 -2.290 1.00 86.46 28 GLY B O 1
ATOM 3684 N N . MET B 1 29 ? -0.317 -20.719 -2.905 1.00 86.47 29 MET B N 1
ATOM 3685 C CA . MET B 1 29 ? 0.709 -21.453 -2.155 1.00 87.78 29 MET B CA 1
ATOM 3686 C C . MET B 1 29 ? 0.548 -21.289 -0.641 1.00 90.57 29 MET B C 1
ATOM 3687 O O . MET B 1 29 ? 0.884 -22.195 0.126 1.00 91.92 29 MET B O 1
ATOM 3692 N N . ASP B 1 30 ? 0.027 -20.137 -0.222 1.00 92.96 30 ASP B N 1
ATOM 3693 C CA . ASP B 1 30 ? -0.233 -19.860 1.192 1.00 94.97 30 ASP B CA 1
ATOM 3694 C C . ASP B 1 30 ? -1.376 -20.718 1.737 1.00 94.62 30 ASP B C 1
ATOM 3695 O O . ASP B 1 30 ? -1.380 -21.079 2.916 1.00 96.29 30 ASP B O 1
ATOM 3700 N N . LYS B 1 31 ? -2.331 -21.047 0.869 1.00 93.88 31 LYS B N 1
ATOM 3701 C CA . LYS B 1 31 ? -3.478 -21.882 1.233 1.00 94.55 31 LYS B CA 1
ATOM 3702 C C . LYS B 1 31 ? -3.140 -23.374 1.297 1.00 94.92 31 LYS B C 1
ATOM 3703 O O . LYS B 1 31 ? -3.821 -24.137 1.989 1.00 95.76 31 LYS B O 1
ATOM 3709 N N . ILE B 1 32 ? -2.097 -23.780 0.571 1.00 94.61 32 ILE B N 1
ATOM 3710 C CA . ILE B 1 32 ? -1.650 -25.176 0.533 1.00 93.90 32 ILE B CA 1
ATOM 3711 C C . ILE B 1 32 ? -1.268 -25.675 1.931 1.00 96.34 32 ILE B C 1
ATOM 3712 O O . ILE B 1 32 ? -1.828 -26.657 2.420 1.00 97.81 32 ILE B O 1
ATOM 3717 N N . THR B 1 42 ? -16.401 -21.821 -5.241 1.00 73.03 42 THR B N 1
ATOM 3718 C CA . THR B 1 42 ? -15.917 -21.516 -6.625 1.00 72.78 42 THR B CA 1
ATOM 3719 C C . THR B 1 42 ? -15.773 -22.785 -7.483 1.00 70.87 42 THR B C 1
ATOM 3720 O O . THR B 1 42 ? -14.776 -23.511 -7.399 1.00 71.25 42 THR B O 1
ATOM 3724 N N . GLN B 1 43 ? -16.785 -23.044 -8.304 1.00 68.05 43 GLN B N 1
ATOM 3725 C CA . GLN B 1 43 ? -16.814 -24.247 -9.126 1.00 65.59 43 GLN B CA 1
ATOM 3726 C C . GLN B 1 43 ? -15.938 -24.136 -10.378 1.00 60.41 43 GLN B C 1
ATOM 3727 O O . GLN B 1 43 ? -15.594 -23.037 -10.817 1.00 59.17 43 GLN B O 1
ATOM 3733 N N . ARG B 1 44 ? -15.586 -25.292 -10.934 1.00 55.09 44 ARG B N 1
ATOM 3734 C CA . ARG B 1 44 ? -14.793 -25.388 -12.153 1.00 50.90 44 ARG B CA 1
ATOM 3735 C C . ARG B 1 44 ? -15.515 -24.753 -13.346 1.00 48.36 44 ARG B C 1
ATOM 3736 O O . ARG B 1 44 ? -16.720 -24.933 -13.521 1.00 47.55 44 ARG B O 1
ATOM 3744 N N . LYS B 1 45 ? -14.767 -24.001 -14.150 1.00 45.35 45 LYS B N 1
ATOM 3745 C CA . LYS B 1 45 ? -15.321 -23.298 -15.304 1.00 43.25 45 LYS B CA 1
ATOM 3746 C C . LYS B 1 45 ? -15.043 -24.042 -16.605 1.00 41.74 45 LYS B C 1
ATOM 3747 O O . LYS B 1 45 ? -15.893 -24.084 -17.496 1.00 41.28 45 LYS B O 1
ATOM 3753 N N . THR B 1 46 ? -13.848 -24.617 -16.710 1.00 40.53 46 THR B N 1
ATOM 3754 C CA . THR B 1 46 ? -13.443 -25.367 -17.891 1.00 39.76 46 THR B CA 1
ATOM 3755 C C . THR B 1 46 ? -14.288 -26.635 -18.027 1.00 39.16 46 THR B C 1
ATOM 3756 O O . THR B 1 46 ? -14.456 -27.382 -17.060 1.00 39.27 46 THR B O 1
ATOM 3760 N N . GLN B 1 47 ? -14.822 -26.849 -19.231 1.00 37.71 47 GLN B N 1
ATOM 3761 C CA . GLN B 1 47 ? -15.697 -27.985 -19.524 1.00 36.51 47 GLN B CA 1
ATOM 3762 C C . GLN B 1 47 ? -14.869 -29.231 -19.795 1.00 36.00 47 GLN B C 1
ATOM 3763 O O . GLN B 1 47 ? -13.732 -29.141 -20.252 1.00 35.75 47 GLN B O 1
ATOM 3769 N N . ILE B 1 48 ? -15.439 -30.396 -19.506 1.00 35.86 48 ILE B N 1
ATOM 3770 C CA . ILE B 1 48 ? -14.720 -31.655 -19.677 1.00 36.02 48 ILE B CA 1
ATOM 3771 C C . ILE B 1 48 ? -15.445 -32.594 -20.639 1.00 36.05 48 ILE B C 1
ATOM 3772 O O . ILE B 1 48 ? -16.635 -32.882 -20.475 1.00 35.84 48 ILE B O 1
ATOM 3777 N N . ILE B 1 49 ? -14.706 -33.053 -21.646 1.00 36.30 49 ILE B N 1
ATOM 3778 C CA . ILE B 1 49 ? -15.204 -34.017 -22.609 1.00 37.09 49 ILE B CA 1
ATOM 3779 C C . ILE B 1 49 ? -14.659 -35.405 -22.283 1.00 37.97 49 ILE B C 1
ATOM 3780 O O . ILE B 1 49 ? -13.443 -35.602 -22.202 1.00 38.28 49 ILE B O 1
ATOM 3785 N N . CYS B 1 50 ? -15.566 -36.357 -22.085 1.00 38.57 50 CYS B N 1
ATOM 3786 C CA . CYS B 1 50 ? -15.182 -37.747 -21.879 1.00 39.79 50 CYS B CA 1
ATOM 3787 C C . CYS B 1 50 ? -15.547 -38.587 -23.084 1.00 40.27 50 CYS B C 1
ATOM 3788 O O . CYS B 1 50 ? -16.656 -38.478 -23.624 1.00 40.51 50 CYS B O 1
ATOM 3791 N N . THR B 1 51 ? -14.601 -39.419 -23.500 1.00 40.84 51 THR B N 1
ATOM 3792 C CA . THR B 1 51 ? -14.823 -40.380 -24.562 1.00 42.17 51 THR B CA 1
ATOM 3793 C C . THR B 1 51 ? -15.427 -41.634 -23.955 1.00 43.69 51 THR B C 1
ATOM 3794 O O . THR B 1 51 ? -14.850 -42.238 -23.053 1.00 44.22 51 THR B O 1
ATOM 3798 N N . ILE B 1 52 ? -16.600 -42.011 -24.446 1.00 45.82 52 ILE B N 1
ATOM 3799 C CA . ILE B 1 52 ? -17.309 -43.162 -23.907 1.00 48.32 52 ILE B CA 1
ATOM 3800 C C . ILE B 1 52 ? -16.971 -44.409 -24.715 1.00 50.64 52 ILE B C 1
ATOM 3801 O O . ILE B 1 52 ? -17.143 -44.437 -25.931 1.00 51.54 52 ILE B O 1
ATOM 3806 N N . GLY B 1 53 ? -16.473 -45.429 -24.024 1.00 53.59 53 GLY B N 1
ATOM 3807 C CA . GLY B 1 53 ? -16.155 -46.716 -24.634 1.00 56.13 53 GLY B CA 1
ATOM 3808 C C . GLY B 1 53 ? -16.623 -47.860 -23.753 1.00 59.25 53 GLY B C 1
ATOM 3809 O O . GLY B 1 53 ? -17.491 -47.665 -22.897 1.00 59.12 53 GLY B O 1
ATOM 3810 N N . PRO B 1 54 ? -16.046 -49.064 -23.949 1.00 61.44 54 PRO B N 1
ATOM 3811 C CA . PRO B 1 54 ? -16.451 -50.271 -23.216 1.00 61.93 54 PRO B CA 1
ATOM 3812 C C . PRO B 1 54 ? -16.387 -50.127 -21.692 1.00 62.24 54 PRO B C 1
ATOM 3813 O O . PRO B 1 54 ? -17.312 -50.552 -20.999 1.00 64.24 54 PRO B O 1
ATOM 3817 N N . SER B 1 55 ? -15.318 -49.513 -21.188 1.00 62.14 55 SER B N 1
ATOM 3818 C CA . SER B 1 55 ? -15.094 -49.355 -19.746 1.00 62.02 55 SER B CA 1
ATOM 3819 C C . SER B 1 55 ? -16.160 -48.531 -19.019 1.00 61.17 55 SER B C 1
ATOM 3820 O O . SER B 1 55 ? -16.275 -48.615 -17.794 1.00 60.66 55 SER B O 1
ATOM 3823 N N . CYS B 1 56 ? -16.927 -47.736 -19.764 1.00 59.42 56 CYS B N 1
ATOM 3824 C CA . CYS B 1 56 ? -17.894 -46.819 -19.156 1.00 59.55 56 CYS B CA 1
ATOM 3825 C C . CYS B 1 56 ? -19.171 -46.654 -19.984 1.00 59.39 56 CYS B C 1
ATOM 3826 O O . CYS B 1 56 ? -19.744 -45.564 -20.062 1.00 58.30 56 CYS B O 1
ATOM 3829 N N . ASN B 1 57 ? -19.620 -47.755 -20.573 1.00 61.02 57 ASN B N 1
ATOM 3830 C CA . ASN B 1 57 ? -20.761 -47.752 -21.481 1.00 61.96 57 ASN B CA 1
ATOM 3831 C C . ASN B 1 57 ? -22.120 -47.761 -20.779 1.00 61.61 57 ASN B C 1
ATOM 3832 O O . ASN B 1 57 ? -23.095 -47.235 -21.314 1.00 62.12 57 ASN B O 1
ATOM 3837 N N . ASN B 1 58 ? -22.180 -48.354 -19.590 1.00 56.75 58 ASN B N 1
ATOM 3838 C CA . ASN B 1 58 ? -23.449 -48.538 -18.879 1.00 56.77 58 ASN B CA 1
ATOM 3839 C C . ASN B 1 58 ? -23.940 -47.297 -18.128 1.00 54.66 58 ASN B C 1
ATOM 3840 O O . ASN B 1 58 ? -23.156 -46.401 -17.807 1.00 54.34 58 ASN B O 1
ATOM 3845 N N . VAL B 1 59 ? -25.242 -47.269 -17.847 1.00 53.41 59 VAL B N 1
ATOM 3846 C CA . VAL B 1 59 ? -25.907 -46.141 -17.181 1.00 52.64 59 VAL B CA 1
ATOM 3847 C C . VAL B 1 59 ? -25.211 -45.726 -15.877 1.00 53.02 59 VAL B C 1
ATOM 3848 O O . VAL B 1 59 ? -24.909 -44.543 -15.670 1.00 51.33 59 VAL B O 1
ATOM 3852 N N . GLU B 1 60 ? -24.956 -46.707 -15.015 1.00 54.27 60 GLU B N 1
ATOM 3853 C CA . GLU B 1 60 ? -24.309 -46.484 -13.725 1.00 55.05 60 GLU B CA 1
ATOM 3854 C C . GLU B 1 60 ? -22.974 -45.739 -13.868 1.00 52.91 60 GLU B C 1
ATOM 3855 O O . GLU B 1 60 ? -22.698 -44.805 -13.113 1.00 51.06 60 GLU B O 1
ATOM 3861 N N . SER B 1 61 ? -22.164 -46.154 -14.843 1.00 51.43 61 SER B N 1
ATOM 3862 C CA . SER B 1 61 ? -20.866 -45.530 -15.106 1.00 49.70 61 SER B CA 1
ATOM 3863 C C . SER B 1 61 ? -21.018 -44.090 -15.573 1.00 47.68 61 SER B C 1
ATOM 3864 O O . SER B 1 61 ? -20.290 -43.202 -15.129 1.00 47.39 61 SER B O 1
ATOM 3867 N N . LEU B 1 62 ? -21.965 -43.873 -16.478 1.00 45.24 62 LEU B N 1
ATOM 3868 C CA . LEU B 1 62 ? -22.208 -42.552 -17.035 1.00 43.78 62 LEU B CA 1
ATOM 3869 C C . LEU B 1 62 ? -22.746 -41.572 -15.993 1.00 43.23 62 LEU B C 1
ATOM 3870 O O . LEU B 1 62 ? -22.400 -40.390 -16.015 1.00 42.55 62 LEU B O 1
ATOM 3875 N N . ILE B 1 63 ? -23.574 -42.072 -15.075 1.00 42.83 63 ILE B N 1
ATOM 3876 C CA . ILE B 1 63 ? -23.991 -41.294 -13.910 1.00 42.57 63 ILE B CA 1
ATOM 3877 C C . ILE B 1 63 ? -22.757 -40.883 -13.106 1.00 42.46 63 ILE B C 1
ATOM 3878 O O . ILE B 1 63 ? -22.623 -39.723 -12.710 1.00 42.84 63 ILE B O 1
ATOM 3883 N N . GLY B 1 64 ? -21.852 -41.834 -12.889 1.00 42.50 64 GLY B N 1
ATOM 3884 C CA . GLY B 1 64 ? -20.598 -41.572 -12.189 1.00 42.93 64 GLY B CA 1
ATOM 3885 C C . GLY B 1 64 ? -19.779 -40.485 -12.859 1.00 43.03 64 GLY B C 1
ATOM 3886 O O . GLY B 1 64 ? -19.286 -39.573 -12.191 1.00 43.32 64 GLY B O 1
ATOM 3887 N N . LEU B 1 65 ? -19.652 -40.579 -14.182 1.00 42.66 65 LEU B N 1
ATOM 3888 C CA . LEU B 1 65 ? -18.905 -39.601 -14.969 1.00 43.00 65 LEU B CA 1
ATOM 3889 C C . LEU B 1 65 ? -19.493 -38.195 -14.874 1.00 42.79 65 LEU B C 1
ATOM 3890 O O . LEU B 1 65 ? -18.743 -37.213 -14.835 1.00 43.22 65 LEU B O 1
ATOM 3895 N N . ILE B 1 66 ? -20.823 -38.102 -14.830 1.00 41.80 66 ILE B N 1
ATOM 3896 C CA . ILE B 1 66 ? -21.500 -36.820 -14.617 1.00 41.72 66 ILE B CA 1
ATOM 3897 C C . ILE B 1 66 ? -21.104 -36.227 -13.260 1.00 42.27 66 ILE B C 1
ATOM 3898 O O . ILE B 1 66 ? -20.731 -35.053 -13.176 1.00 41.45 66 ILE B O 1
ATOM 3903 N N . ASP B 1 67 ? -21.170 -37.049 -12.213 1.00 42.81 67 ASP B N 1
ATOM 3904 C CA . ASP B 1 67 ? -20.793 -36.622 -10.864 1.00 44.21 67 ASP B CA 1
ATOM 3905 C C . ASP B 1 67 ? -19.317 -36.221 -10.742 1.00 45.26 67 ASP B C 1
ATOM 3906 O O . ASP B 1 67 ? -18.986 -35.344 -9.945 1.00 46.06 67 ASP B O 1
ATOM 3911 N N . LYS B 1 68 ? -18.439 -36.850 -11.527 1.00 45.15 68 LYS B N 1
ATOM 3912 C CA . LYS B 1 68 ? -17.014 -36.488 -11.515 1.00 45.72 68 LYS B CA 1
ATOM 3913 C C . LYS B 1 68 ? -16.733 -35.203 -12.299 1.00 44.75 68 LYS B C 1
ATOM 3914 O O . LYS B 1 68 ? -15.736 -34.533 -12.048 1.00 45.55 68 LYS B O 1
ATOM 3920 N N . GLY B 1 69 ? -17.603 -34.872 -13.253 1.00 43.77 69 GLY B N 1
ATOM 3921 C CA . GLY B 1 69 ? -17.544 -33.576 -13.930 1.00 41.78 69 GLY B CA 1
ATOM 3922 C C . GLY B 1 69 ? -17.669 -33.559 -15.442 1.00 40.42 69 GLY B C 1
ATOM 3923 O O . GLY B 1 69 ? -17.311 -32.565 -16.074 1.00 40.45 69 GLY B O 1
ATOM 3924 N N . MET B 1 70 ? -18.176 -34.645 -16.027 1.00 39.62 70 MET B N 1
ATOM 3925 C CA . MET B 1 70 ? -18.367 -34.724 -17.479 1.00 38.61 70 MET B CA 1
ATOM 3926 C C . MET B 1 70 ? -19.426 -33.735 -17.963 1.00 37.44 70 MET B C 1
ATOM 3927 O O . MET B 1 70 ? -20.568 -33.759 -17.510 1.00 37.77 70 MET B O 1
ATOM 3932 N N . SER B 1 71 ? -19.026 -32.869 -18.888 1.00 37.25 71 SER B N 1
ATOM 3933 C CA . SER B 1 71 ? -19.931 -31.932 -19.549 1.00 36.86 71 SER B CA 1
ATOM 3934 C C . SER B 1 71 ? -20.457 -32.505 -20.864 1.00 35.74 71 SER B C 1
ATOM 3935 O O . SER B 1 71 ? -21.624 -32.321 -21.201 1.00 35.80 71 SER B O 1
ATOM 3938 N N . VAL B 1 72 ? -19.574 -33.172 -21.607 1.00 35.20 72 VAL B N 1
ATOM 3939 C CA . VAL B 1 72 ? -19.877 -33.680 -22.945 1.00 35.17 72 VAL B CA 1
ATOM 3940 C C . VAL B 1 72 ? -19.388 -35.123 -23.101 1.00 35.21 72 VAL B C 1
ATOM 3941 O O . VAL B 1 72 ? -18.256 -35.456 -22.732 1.00 35.84 72 VAL B O 1
ATOM 3945 N N . ALA B 1 73 ? -20.250 -35.970 -23.651 1.00 34.87 73 ALA B N 1
ATOM 3946 C CA . ALA B 1 73 ? -19.893 -37.349 -23.969 1.00 35.39 73 ALA B CA 1
ATOM 3947 C C . ALA B 1 73 ? -19.541 -37.471 -25.452 1.00 35.96 73 ALA B C 1
ATOM 3948 O O . ALA B 1 73 ? -20.350 -37.126 -26.321 1.00 35.45 73 ALA B O 1
ATOM 3950 N N . ARG B 1 74 ? -18.328 -37.951 -25.729 1.00 36.94 74 ARG B N 1
ATOM 3951 C CA . ARG B 1 74 ? -17.834 -38.110 -27.093 1.00 37.71 74 ARG B CA 1
ATOM 3952 C C . ARG B 1 74 ? -17.893 -39.559 -27.561 1.00 38.88 74 ARG B C 1
ATOM 3953 O O . ARG B 1 74 ? -17.443 -40.475 -26.865 1.00 38.68 74 ARG B O 1
ATOM 3961 N N . LEU B 1 75 ? -18.450 -39.744 -28.754 1.00 40.34 75 LEU B N 1
ATOM 3962 C CA . LEU B 1 75 ? -18.484 -41.036 -29.407 1.00 42.18 75 LEU B CA 1
ATOM 3963 C C . LEU B 1 75 ? -17.505 -41.007 -30.570 1.00 42.84 75 LEU B C 1
ATOM 3964 O O . LEU B 1 75 ? -17.684 -40.249 -31.528 1.00 42.72 75 LEU B O 1
ATOM 3969 N N . ASN B 1 76 ? -16.450 -41.809 -30.457 1.00 43.70 76 ASN B N 1
ATOM 3970 C CA . ASN B 1 76 ? -15.434 -41.916 -31.491 1.00 43.93 76 ASN B CA 1
ATOM 3971 C C . ASN B 1 76 ? -15.852 -42.941 -32.533 1.00 45.20 76 ASN B C 1
ATOM 3972 O O . ASN B 1 76 ? -15.683 -44.145 -32.331 1.00 46.90 76 ASN B O 1
ATOM 3977 N N . PHE B 1 77 ? -16.380 -42.459 -33.654 1.00 44.97 77 PHE B N 1
ATOM 3978 C CA . PHE B 1 77 ? -16.904 -43.344 -34.698 1.00 45.86 77 PHE B CA 1
ATOM 3979 C C . PHE B 1 77 ? -15.821 -44.051 -35.522 1.00 47.44 77 PHE B C 1
ATOM 3980 O O . PHE B 1 77 ? -16.114 -44.664 -36.552 1.00 47.68 77 PHE B O 1
ATOM 3988 N N . SER B 1 78 ? -14.575 -43.970 -35.058 1.00 48.49 78 SER B N 1
ATOM 3989 C CA . SER B 1 78 ? -13.501 -44.784 -35.616 1.00 50.59 78 SER B CA 1
ATOM 3990 C C . SER B 1 78 ? -13.602 -46.217 -35.088 1.00 53.10 78 SER B C 1
ATOM 3991 O O . SER B 1 78 ? -12.994 -47.131 -35.646 1.00 53.49 78 SER B O 1
ATOM 3994 N N . HIS B 1 79 ? -14.378 -46.396 -34.017 1.00 54.62 79 HIS B N 1
ATOM 3995 C CA . HIS B 1 79 ? -14.596 -47.704 -33.396 1.00 57.83 79 HIS B CA 1
ATOM 3996 C C . HIS B 1 79 ? -16.058 -47.980 -33.182 1.00 59.37 79 HIS B C 1
ATOM 3997 O O . HIS B 1 79 ? -16.866 -47.051 -33.120 1.00 58.12 79 HIS B O 1
ATOM 4004 N N . GLY B 1 80 ? -16.405 -49.263 -33.066 1.00 62.11 80 GLY B N 1
ATOM 4005 C CA . GLY B 1 80 ? -17.783 -49.693 -32.815 1.00 64.38 80 GLY B CA 1
ATOM 4006 C C . GLY B 1 80 ? -18.643 -49.785 -34.064 1.00 66.80 80 GLY B C 1
ATOM 4007 O O . GLY B 1 80 ? -18.192 -49.473 -35.166 1.00 65.93 80 GLY B O 1
ATOM 4008 N N . ASP B 1 81 ? -19.887 -50.221 -33.885 1.00 71.08 81 ASP B N 1
ATOM 4009 C CA . ASP B 1 81 ? -20.853 -50.331 -34.982 1.00 75.00 81 ASP B CA 1
ATOM 4010 C C . ASP B 1 81 ? -22.116 -49.534 -34.654 1.00 76.02 81 ASP B C 1
ATOM 4011 O O . ASP B 1 81 ? -22.157 -48.830 -33.643 1.00 75.27 81 ASP B O 1
ATOM 4016 N N . HIS B 1 82 ? -23.141 -49.645 -35.501 1.00 78.49 82 HIS B N 1
ATOM 4017 C CA . HIS B 1 82 ? -24.398 -48.928 -35.281 1.00 79.62 82 HIS B CA 1
ATOM 4018 C C . HIS B 1 82 ? -25.010 -49.237 -33.943 1.00 78.29 82 HIS B C 1
ATOM 4019 O O . HIS B 1 82 ? -25.388 -48.322 -33.211 1.00 77.13 82 HIS B O 1
ATOM 4026 N N . GLU B 1 83 ? -25.110 -50.526 -33.617 1.00 76.96 83 GLU B N 1
ATOM 4027 C CA . GLU B 1 83 ? -25.743 -50.970 -32.375 1.00 76.46 83 GLU B CA 1
ATOM 4028 C C . GLU B 1 83 ? -24.968 -50.576 -31.117 1.00 71.73 83 GLU B C 1
ATOM 4029 O O . GLU B 1 83 ? -25.568 -50.246 -30.091 1.00 70.36 83 GLU B O 1
ATOM 4035 N N . SER B 1 84 ? -23.642 -50.616 -31.204 1.00 67.63 84 SER B N 1
ATOM 4036 C CA . SER B 1 84 ? -22.774 -50.176 -30.117 1.00 63.94 84 SER B CA 1
ATOM 4037 C C . SER B 1 84 ? -22.983 -48.686 -29.821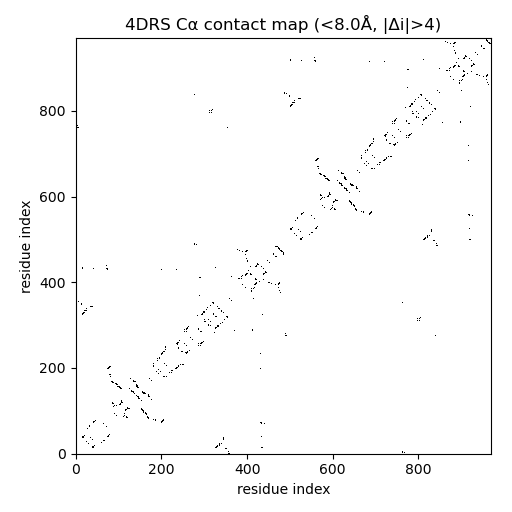 1.00 60.58 84 SER B C 1
ATOM 4038 O O . SER B 1 84 ? -23.114 -48.289 -28.657 1.00 58.66 84 SER B O 1
ATOM 4041 N N . HIS B 1 85 ? -23.026 -47.877 -30.880 1.00 56.64 85 HIS B N 1
ATOM 4042 C CA . HIS B 1 85 ? -23.213 -46.434 -30.746 1.00 53.90 85 HIS B CA 1
ATOM 4043 C C . HIS B 1 85 ? -24.590 -46.080 -30.269 1.00 53.20 85 HIS B C 1
ATOM 4044 O O . HIS B 1 85 ? -24.746 -45.171 -29.445 1.00 52.79 85 HIS B O 1
ATOM 4051 N N . PHE B 1 86 ? -25.597 -46.793 -30.776 1.00 52.19 86 PHE B N 1
ATOM 4052 C CA . PHE B 1 86 ? -26.989 -46.530 -30.412 1.00 52.30 86 PHE B CA 1
ATOM 4053 C C . PHE B 1 86 ? -27.296 -46.863 -28.954 1.00 52.44 86 PHE B C 1
ATOM 4054 O O . PHE B 1 86 ? -28.029 -46.126 -28.296 1.00 53.17 86 PHE B O 1
ATOM 4062 N N . LYS B 1 87 ? -26.742 -47.969 -28.460 1.00 53.50 87 LYS B N 1
ATOM 4063 C CA . LYS B 1 87 ? -26.909 -48.357 -27.057 1.00 54.88 87 LYS B CA 1
ATOM 4064 C C . LYS B 1 87 ? -26.294 -47.302 -26.143 1.00 52.99 87 LYS B C 1
ATOM 4065 O O . LYS B 1 87 ? -26.917 -46.871 -25.165 1.00 51.28 87 LYS B O 1
ATOM 4071 N N . THR B 1 88 ? -25.073 -46.892 -26.484 1.00 51.16 88 THR B N 1
ATOM 4072 C CA . THR B 1 88 ? -24.344 -45.859 -25.755 1.00 49.98 88 THR B CA 1
ATOM 4073 C C . THR B 1 88 ? -25.144 -44.556 -25.693 1.00 48.46 88 THR B C 1
ATOM 4074 O O . THR B 1 88 ? -25.259 -43.941 -24.629 1.00 46.93 88 THR B O 1
ATOM 4078 N N . LEU B 1 89 ? -25.705 -44.158 -26.834 1.00 47.69 89 LEU B N 1
ATOM 4079 C CA . LEU B 1 89 ? -26.527 -42.954 -26.924 1.00 47.55 89 LEU B CA 1
ATOM 4080 C C . LEU B 1 89 ? -27.719 -43.001 -25.965 1.00 48.14 89 LEU B C 1
ATOM 4081 O O . LEU B 1 89 ? -28.069 -41.988 -25.352 1.00 48.34 89 LEU B O 1
ATOM 4086 N N . GLN B 1 90 ? -28.333 -44.178 -25.843 1.00 48.31 90 GLN B N 1
ATOM 4087 C CA . GLN B 1 90 ? -29.461 -44.378 -24.936 1.00 48.14 90 GLN B CA 1
ATOM 4088 C C . GLN B 1 90 ? -29.012 -44.307 -23.481 1.00 46.39 90 GLN B C 1
ATOM 4089 O O . GLN B 1 90 ? -29.672 -43.688 -22.650 1.00 46.55 90 GLN B O 1
ATOM 4095 N N . ASN B 1 91 ? -27.882 -44.937 -23.185 1.00 45.35 91 ASN B N 1
ATOM 4096 C CA . ASN B 1 91 ? -27.338 -44.933 -21.838 1.00 44.54 91 ASN B CA 1
ATOM 4097 C C . ASN B 1 91 ? -26.981 -43.527 -21.362 1.00 43.20 91 ASN B C 1
ATOM 4098 O O . ASN B 1 91 ? -27.334 -43.146 -20.247 1.00 42.33 91 ASN B O 1
ATOM 4103 N N . ILE B 1 92 ? -26.312 -42.758 -22.223 1.00 42.28 92 ILE B N 1
ATOM 4104 C CA . ILE B 1 92 ? -26.008 -41.347 -21.955 1.00 41.06 92 ILE B CA 1
ATOM 4105 C C . ILE B 1 92 ? -27.284 -40.594 -21.585 1.00 41.64 92 ILE B C 1
ATOM 4106 O O . ILE B 1 92 ? -27.334 -39.903 -20.563 1.00 41.73 92 ILE B O 1
ATOM 4111 N N . ARG B 1 93 ? -28.313 -40.757 -22.412 1.00 42.58 93 ARG B N 1
ATOM 4112 C CA . ARG B 1 93 ? -29.581 -40.053 -22.236 1.00 44.64 93 ARG B CA 1
ATOM 4113 C C . ARG B 1 93 ? -30.378 -40.515 -21.019 1.00 45.57 93 ARG B C 1
ATOM 4114 O O . ARG B 1 93 ? -31.076 -39.712 -20.397 1.00 45.24 93 ARG B O 1
ATOM 4122 N N . GLU B 1 94 ? -30.261 -41.795 -20.671 1.00 47.23 94 GLU B N 1
ATOM 4123 C CA . GLU B 1 94 ? -30.881 -42.302 -19.452 1.00 48.75 94 GLU B CA 1
ATOM 4124 C C . GLU B 1 94 ? -30.138 -41.777 -18.218 1.00 48.32 94 GLU B C 1
ATOM 4125 O O . GLU B 1 94 ? -30.768 -41.384 -17.228 1.00 48.93 94 GLU B O 1
ATOM 4131 N N . ALA B 1 95 ? -28.807 -41.756 -18.293 1.00 46.41 95 ALA B N 1
ATOM 4132 C CA . ALA B 1 95 ? -27.974 -41.229 -17.211 1.00 46.27 95 ALA B CA 1
ATOM 4133 C C . ALA B 1 95 ? -28.218 -39.739 -16.981 1.00 46.51 95 ALA B C 1
ATOM 4134 O O . ALA B 1 95 ? -28.255 -39.286 -15.837 1.00 47.68 95 ALA B O 1
ATOM 4136 N N . ALA B 1 96 ? -28.388 -38.987 -18.066 1.00 46.17 96 ALA B N 1
ATOM 4137 C CA . ALA B 1 96 ? -28.685 -37.556 -17.978 1.00 46.43 96 ALA B CA 1
ATOM 4138 C C . ALA B 1 96 ? -30.016 -37.289 -17.272 1.00 47.18 96 ALA B C 1
ATOM 4139 O O . ALA B 1 96 ? -30.154 -36.296 -16.552 1.00 47.37 96 ALA B O 1
ATOM 4141 N N . LYS B 1 97 ? -30.987 -38.180 -17.472 1.00 48.12 97 LYS B N 1
ATOM 4142 C CA . LYS B 1 97 ? -32.295 -38.050 -16.823 1.00 49.54 97 LYS B CA 1
ATOM 4143 C C . LYS B 1 97 ? -32.207 -38.258 -15.315 1.00 48.34 97 LYS B C 1
ATOM 4144 O O . LYS B 1 97 ? -32.996 -37.688 -14.565 1.00 49.32 97 LYS B O 1
ATOM 4150 N N . ALA B 1 98 ? -31.233 -39.058 -14.887 1.00 46.81 98 ALA B N 1
ATOM 4151 C CA . ALA B 1 98 ? -30.976 -39.299 -13.469 1.00 46.35 98 ALA B CA 1
ATOM 4152 C C . ALA B 1 98 ? -30.232 -38.142 -12.804 1.00 46.30 98 ALA B C 1
ATOM 4153 O O . ALA B 1 98 ? -30.030 -38.150 -11.588 1.00 46.78 98 ALA B O 1
ATOM 4155 N N . ARG B 1 99 ? -29.812 -37.160 -13.601 1.00 45.57 99 ARG B N 1
ATOM 4156 C CA . ARG B 1 99 ? -29.175 -35.954 -13.071 1.00 45.63 99 ARG B CA 1
ATOM 4157 C C . ARG B 1 99 ? -29.779 -34.685 -13.691 1.00 46.61 99 ARG B C 1
ATOM 4158 O O . ARG B 1 99 ? -29.124 -34.008 -14.483 1.00 47.13 99 ARG B O 1
ATOM 4166 N N . PRO B 1 100 ? -31.033 -34.355 -13.320 1.00 47.67 100 PRO B N 1
ATOM 4167 C 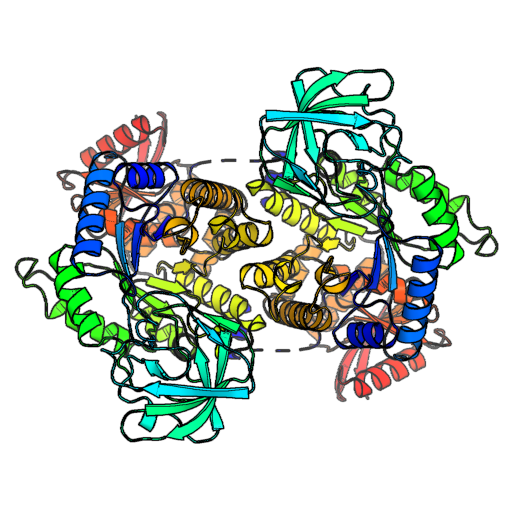CA . PRO B 1 100 ? -31.774 -33.258 -13.964 1.00 47.92 100 PRO B CA 1
ATOM 4168 C C . PRO B 1 100 ? -31.166 -31.856 -13.789 1.00 47.88 100 PRO B C 1
ATOM 4169 O O . PRO B 1 100 ? -31.502 -30.953 -14.559 1.00 47.28 100 PRO B O 1
ATOM 4173 N N . HIS B 1 101 ? -30.295 -31.674 -12.796 1.00 47.82 101 HIS B N 1
ATOM 4174 C CA . HIS B 1 101 ? -29.611 -30.384 -12.608 1.00 48.08 101 HIS B CA 1
ATOM 4175 C C . HIS B 1 101 ? -28.410 -30.218 -13.496 1.00 48.14 101 HIS B C 1
ATOM 4176 O O . HIS B 1 101 ? -27.863 -29.118 -13.603 1.00 49.98 101 HIS B O 1
ATOM 4183 N N . SER B 1 102 ? -27.984 -31.305 -14.133 1.00 47.00 102 SER B N 1
ATOM 4184 C CA . SER B 1 102 ? -26.862 -31.269 -15.066 1.00 45.89 102 SER B CA 1
ATOM 4185 C C . SER B 1 102 ? -27.356 -31.215 -16.507 1.00 45.32 102 SER B C 1
ATOM 4186 O O . SER B 1 102 ? -28.503 -31.552 -16.787 1.00 46.14 102 SER B O 1
ATOM 4189 N N . THR B 1 103 ? -26.493 -30.767 -17.412 1.00 43.79 103 THR B N 1
ATOM 4190 C CA . THR B 1 103 ? -26.776 -30.816 -18.839 1.00 42.94 103 THR B CA 1
ATOM 4191 C C . THR B 1 103 ? -25.617 -31.515 -19.533 1.00 42.09 103 THR B C 1
ATOM 4192 O O . THR B 1 103 ? -24.468 -31.098 -19.405 1.00 42.49 103 THR B O 1
ATOM 4196 N N . VAL B 1 104 ? -25.918 -32.585 -20.260 1.00 41.20 104 VAL B N 1
ATOM 4197 C CA . VAL B 1 104 ? -24.874 -33.336 -20.959 1.00 40.16 104 VAL B CA 1
ATOM 4198 C C . VAL B 1 104 ? -24.992 -33.179 -22.477 1.00 39.21 104 VAL B C 1
ATOM 4199 O O . VAL B 1 104 ? -26.030 -33.487 -23.068 1.00 38.52 104 VAL B O 1
ATOM 4203 N N . GLY B 1 105 ? -23.921 -32.685 -23.093 1.00 37.71 105 GLY B N 1
ATOM 4204 C CA . GLY B 1 105 ? -23.846 -32.580 -24.548 1.00 37.28 105 GLY B CA 1
ATOM 4205 C C . GLY B 1 105 ? -23.306 -33.864 -25.152 1.00 36.48 105 GLY B C 1
ATOM 4206 O O . GLY B 1 105 ? -22.557 -34.598 -24.500 1.00 36.45 105 GLY B O 1
ATOM 4207 N N . ILE B 1 106 ? -23.691 -34.147 -26.392 1.00 35.43 106 ILE B N 1
ATOM 4208 C CA . ILE B 1 106 ? -23.241 -35.367 -27.061 1.00 35.46 106 ILE B CA 1
ATOM 4209 C C . ILE B 1 106 ? -22.549 -35.039 -28.371 1.00 35.07 106 ILE B C 1
ATOM 4210 O O . ILE B 1 106 ? -23.124 -34.392 -29.241 1.00 34.66 106 ILE B O 1
ATOM 4215 N N . MET B 1 107 ? -21.305 -35.499 -28.481 1.00 36.09 107 MET B N 1
ATOM 4216 C CA . MET B 1 107 ? -20.428 -35.226 -29.615 1.00 36.61 107 MET B CA 1
ATOM 4217 C C . MET B 1 107 ? -20.157 -36.490 -30.442 1.00 37.50 107 MET B C 1
ATOM 4218 O O . MET B 1 107 ? -19.810 -37.547 -29.894 1.00 37.22 107 MET B O 1
ATOM 4223 N N . LEU B 1 108 ? -20.325 -36.365 -31.759 1.00 37.71 108 LEU B N 1
ATOM 4224 C CA . LEU B 1 108 ? -19.907 -37.389 -32.709 1.00 38.20 108 LEU B CA 1
ATOM 4225 C C . LEU B 1 108 ? -18.567 -37.002 -33.331 1.00 38.89 108 LEU B C 1
ATOM 4226 O O . LEU B 1 108 ? -18.442 -35.953 -33.973 1.00 38.02 108 LEU B O 1
ATOM 4231 N N . ASP B 1 109 ? -17.571 -37.858 -33.131 1.00 40.39 109 ASP B N 1
ATOM 4232 C CA . ASP B 1 109 ? -16.245 -37.663 -33.704 1.00 41.65 109 ASP B CA 1
ATOM 4233 C C . ASP B 1 109 ? -16.106 -38.563 -34.936 1.00 41.90 109 ASP B C 1
ATOM 4234 O O . ASP B 1 109 ? -16.111 -39.791 -34.818 1.00 41.50 109 ASP B O 1
ATOM 4239 N N . THR B 1 110 ? -15.990 -37.943 -36.109 1.00 41.66 110 THR B N 1
ATOM 4240 C CA . THR B 1 110 ? -15.988 -38.673 -37.380 1.00 43.80 110 THR B CA 1
ATOM 4241 C C . THR B 1 110 ? -14.747 -39.545 -37.565 1.00 45.67 110 THR B C 1
ATOM 4242 O O . THR B 1 110 ? -13.655 -39.205 -37.097 1.00 45.68 110 THR B O 1
ATOM 4246 N N . LYS B 1 111 ? -14.931 -40.672 -38.247 1.00 47.85 111 LYS B N 1
ATOM 4247 C CA . LYS B 1 111 ? -13.821 -41.528 -38.650 1.00 50.27 111 LYS B CA 1
ATOM 4248 C C . LYS B 1 111 ? -12.858 -40.761 -39.559 1.00 49.88 111 LYS B C 1
ATOM 4249 O O . LYS B 1 111 ? -11.645 -40.824 -39.381 1.00 50.30 111 LYS B O 1
ATOM 4255 N N . GLY B 1 112 ? -13.409 -40.033 -40.525 1.00 50.36 112 GLY B N 1
ATOM 4256 C CA . GLY B 1 112 ? -12.604 -39.269 -41.473 1.00 52.66 112 GLY B CA 1
ATOM 4257 C C . GLY B 1 112 ? -11.693 -40.136 -42.333 1.00 55.09 112 GLY B C 1
ATOM 4258 O O . GLY B 1 112 ? -11.880 -41.354 -42.410 1.00 54.37 112 GLY B O 1
ATOM 4259 N N . PRO B 1 113 ? -10.696 -39.510 -42.986 1.00 62.26 113 PRO B N 1
ATOM 4260 C CA . PRO B 1 113 ? -9.779 -40.225 -43.870 1.00 62.09 113 PRO B CA 1
ATOM 4261 C C . PRO B 1 113 ? -8.675 -40.948 -43.102 1.00 64.71 113 PRO B C 1
ATOM 4262 O O . PRO B 1 113 ? -7.597 -40.392 -42.891 1.00 67.91 113 PRO B O 1
ATOM 4266 N N . GLU B 1 114 ? -8.945 -42.178 -42.683 1.00 66.33 114 GLU B N 1
ATOM 4267 C CA . GLU B 1 114 ? -7.939 -42.967 -41.984 1.00 69.11 114 GLU B CA 1
ATOM 4268 C C . GLU B 1 114 ? -7.684 -44.296 -42.687 1.00 69.64 114 GLU B C 1
ATOM 4269 O O . GLU B 1 114 ? -8.526 -44.789 -43.441 1.00 68.49 114 GLU B O 1
ATOM 4275 N N . ILE B 1 115 ? -6.504 -44.856 -42.447 1.00 71.38 115 ILE B N 1
ATOM 4276 C CA . ILE B 1 115 ? -6.147 -46.157 -42.988 1.00 73.76 115 ILE B CA 1
ATOM 4277 C C . ILE B 1 115 ? -5.922 -47.122 -41.829 1.00 77.57 115 ILE B C 1
ATOM 4278 O O . ILE B 1 115 ? -5.068 -46.891 -40.970 1.00 78.38 115 ILE B O 1
ATOM 4283 N N . ARG B 1 116 ? -6.712 -48.191 -41.804 1.00 81.74 116 ARG B N 1
ATOM 4284 C CA . ARG B 1 116 ? -6.612 -49.204 -40.760 1.00 87.72 116 ARG B CA 1
ATOM 4285 C C . ARG B 1 116 ? -6.395 -50.585 -41.366 1.00 90.94 116 ARG B C 1
ATOM 4286 O O . ARG B 1 116 ? -6.840 -50.858 -42.485 1.00 89.66 116 ARG B O 1
ATOM 4294 N N . THR B 1 117 ? -5.704 -51.447 -40.625 1.00 96.11 117 THR B N 1
ATOM 4295 C CA . THR B 1 117 ? -5.477 -52.829 -41.050 1.00 101.11 117 THR B CA 1
ATOM 4296 C C . THR B 1 117 ? -6.744 -53.668 -40.860 1.00 104.94 117 THR B C 1
ATOM 4297 O O . THR B 1 117 ? -7.743 -53.186 -40.317 1.00 104.37 117 THR B O 1
ATOM 4301 N N . GLY B 1 118 ? -6.700 -54.919 -41.313 1.00 110.12 118 GLY B N 1
ATOM 4302 C CA . GLY B 1 118 ? -7.826 -55.836 -41.160 1.00 116.06 118 GLY B CA 1
ATOM 4303 C C . GLY B 1 118 ? -7.766 -56.636 -39.872 1.00 122.05 118 GLY B C 1
ATOM 4304 O O . GLY B 1 118 ? -7.126 -56.224 -38.900 1.00 121.46 118 GLY B O 1
ATOM 4305 N N . MET B 1 119 ? -8.444 -57.780 -39.870 1.00 129.13 119 MET B N 1
ATOM 4306 C CA . MET B 1 119 ? -8.447 -58.689 -38.724 1.00 136.78 119 MET B CA 1
ATOM 4307 C C . MET B 1 119 ? -7.288 -59.678 -38.832 1.00 140.53 119 MET B C 1
ATOM 4308 O O . MET B 1 119 ? -6.887 -60.054 -39.936 1.00 140.10 119 MET B O 1
ATOM 4313 N N . LEU B 1 120 ? -6.756 -60.093 -37.685 1.00 144.15 120 LEU B N 1
ATOM 4314 C CA . LEU B 1 120 ? -5.592 -60.982 -37.651 1.00 148.78 120 LEU B CA 1
ATOM 4315 C C . LEU B 1 120 ? -5.965 -62.471 -37.642 1.00 154.22 120 LEU B C 1
ATOM 4316 O O . LEU B 1 120 ? -7.127 -62.826 -37.855 1.00 154.71 120 LEU B O 1
ATOM 4321 N N . GLU B 1 121 ? -4.966 -63.326 -37.414 1.00 158.29 121 GLU B N 1
ATOM 4322 C CA . GLU B 1 121 ? -5.122 -64.785 -37.466 1.00 164.88 121 GLU B CA 1
ATOM 4323 C C . GLU B 1 121 ? -6.233 -65.287 -36.540 1.00 168.44 121 GLU B C 1
ATOM 4324 O O . GLU B 1 121 ? -6.019 -65.485 -35.340 1.00 171.27 121 GLU B O 1
ATOM 4330 N N . GLY B 1 122 ? -7.421 -65.481 -37.112 1.00 168.27 122 GLY B N 1
ATOM 4331 C CA . GLY B 1 122 ? -8.602 -65.893 -36.354 1.00 170.44 122 GLY B CA 1
ATOM 4332 C C . GLY B 1 122 ? -9.168 -64.757 -35.521 1.00 166.59 122 GLY B C 1
ATOM 4333 O O . GLY B 1 122 ? -10.331 -64.379 -35.678 1.00 164.17 122 GLY B O 1
ATOM 4334 N N . GLY B 1 123 ? -8.334 -64.220 -34.634 1.00 165.85 123 GLY B N 1
ATOM 4335 C CA . GLY B 1 123 ? -8.699 -63.100 -33.771 1.00 163.33 123 GLY B CA 1
ATOM 4336 C C . GLY B 1 123 ? -7.623 -62.776 -32.750 1.00 164.57 123 GLY B C 1
ATOM 4337 O O . GLY B 1 123 ? -7.843 -61.969 -31.844 1.00 163.52 123 GLY B O 1
ATOM 4338 N N . LYS B 1 124 ? -6.457 -63.403 -32.901 1.00 167.21 124 LYS B N 1
ATOM 4339 C CA . LYS B 1 124 ? -5.346 -63.238 -31.962 1.00 170.14 124 LYS B CA 1
ATOM 4340 C C . LYS B 1 124 ? -4.226 -62.364 -32.541 1.00 167.10 124 LYS B C 1
ATOM 4341 O O . LYS B 1 124 ? -3.899 -62.487 -33.724 1.00 165.31 124 LYS B O 1
ATOM 4347 N N . PRO B 1 125 ? -3.638 -61.480 -31.704 1.00 167.02 125 PRO B N 1
ATOM 4348 C CA . PRO B 1 125 ? -2.589 -60.535 -32.121 1.00 163.67 125 PRO B CA 1
ATOM 4349 C C . PRO B 1 125 ? -1.310 -61.202 -32.637 1.00 165.78 125 PRO B C 1
ATOM 4350 O O . PRO B 1 125 ? -1.038 -62.360 -32.310 1.00 171.47 125 PRO B O 1
ATOM 4354 N N . ILE B 1 126 ? -0.538 -60.463 -33.436 1.00 162.56 126 ILE B N 1
ATOM 4355 C CA . ILE B 1 126 ? 0.677 -60.989 -34.072 1.00 162.65 126 ILE B CA 1
ATOM 4356 C C . ILE B 1 126 ? 1.856 -60.012 -33.987 1.00 160.66 126 ILE B C 1
ATOM 4357 O O . ILE B 1 126 ? 1.704 -58.812 -34.231 1.00 156.29 126 ILE B O 1
ATOM 4362 N N . GLU B 1 127 ? 3.027 -60.550 -33.648 1.00 164.87 127 GLU B N 1
ATOM 4363 C CA . GLU B 1 127 ? 4.270 -59.781 -33.565 1.00 164.10 127 GLU B CA 1
ATOM 4364 C C . GLU B 1 127 ? 5.127 -60.014 -34.807 1.00 161.93 127 GLU B C 1
ATOM 4365 O O . GLU B 1 127 ? 5.010 -61.053 -35.460 1.00 162.84 127 GLU B O 1
ATOM 4371 N N . LEU B 1 128 ? 5.993 -59.052 -35.122 1.00 158.29 128 LEU B N 1
ATOM 4372 C CA . LEU B 1 128 ? 6.870 -59.159 -36.291 1.00 155.96 128 LEU B CA 1
ATOM 4373 C C . LEU B 1 128 ? 8.339 -58.889 -35.960 1.00 157.50 128 LEU B C 1
ATOM 4374 O O . LEU B 1 128 ? 8.650 -58.139 -35.032 1.00 158.02 128 LEU B O 1
ATOM 4379 N N . LYS B 1 129 ? 9.229 -59.514 -36.729 1.00 157.59 129 LYS B N 1
ATOM 4380 C CA . LYS B 1 129 ? 10.671 -59.352 -36.561 1.00 159.94 129 LYS B CA 1
ATOM 4381 C C . LYS B 1 129 ? 11.282 -58.705 -37.805 1.00 155.21 129 LYS B C 1
ATOM 4382 O O . LYS B 1 129 ? 10.906 -59.035 -38.931 1.00 151.95 129 LYS B O 1
ATOM 4388 N N . ALA B 1 130 ? 12.221 -57.785 -37.588 1.00 154.49 130 ALA B N 1
ATOM 4389 C CA . ALA B 1 130 ? 12.904 -57.075 -38.670 1.00 151.06 130 ALA B CA 1
ATOM 4390 C C . ALA B 1 130 ? 13.622 -58.024 -39.630 1.00 152.56 130 ALA B C 1
ATOM 4391 O O . ALA B 1 130 ? 14.206 -59.025 -39.207 1.00 157.81 130 ALA B O 1
ATOM 4393 N N . GLY B 1 131 ? 13.569 -57.702 -40.921 1.00 147.00 131 GLY B N 1
ATOM 4394 C CA . GLY B 1 131 ? 14.203 -58.522 -41.951 1.00 145.91 131 GLY B CA 1
ATOM 4395 C C . GLY B 1 131 ? 13.217 -59.336 -42.768 1.00 143.39 131 GLY B C 1
ATOM 4396 O O . GLY B 1 131 ? 13.434 -59.562 -43.961 1.00 142.42 131 GLY B O 1
ATOM 4397 N N . GLN B 1 132 ? 12.138 -59.780 -42.124 1.00 142.95 132 GLN B N 1
ATOM 4398 C CA . GLN B 1 132 ? 11.093 -60.555 -42.794 1.00 141.65 132 GLN B CA 1
ATOM 4399 C C . GLN B 1 132 ? 10.296 -59.678 -43.759 1.00 136.08 132 GLN B C 1
ATOM 4400 O O . GLN B 1 132 ? 10.150 -58.470 -43.542 1.00 132.42 132 GLN B O 1
ATOM 4406 N N . THR B 1 133 ? 9.789 -60.292 -44.823 1.00 135.31 133 THR B N 1
ATOM 4407 C CA . THR B 1 133 ? 9.013 -59.572 -45.829 1.00 129.82 133 THR B CA 1
ATOM 4408 C C . THR B 1 133 ? 7.517 -59.706 -45.555 1.00 128.02 133 THR B C 1
ATOM 4409 O O . THR B 1 133 ? 6.936 -60.782 -45.728 1.00 130.93 133 THR B O 1
ATOM 4413 N N . LEU B 1 134 ? 6.904 -58.609 -45.117 1.00 123.99 134 LEU B N 1
ATOM 4414 C CA . LEU B 1 134 ? 5.471 -58.582 -44.830 1.00 121.41 134 LEU B CA 1
ATOM 4415 C C . LEU B 1 134 ? 4.663 -58.104 -46.035 1.00 115.96 134 LEU B C 1
ATOM 4416 O O . LEU B 1 134 ? 4.988 -57.089 -46.654 1.00 113.42 134 LEU B O 1
ATOM 4421 N N . LYS B 1 135 ? 3.607 -58.847 -46.353 1.00 114.40 135 LYS B N 1
ATOM 4422 C CA . LYS B 1 135 ? 2.686 -58.491 -47.428 1.00 110.05 135 LYS B CA 1
ATOM 4423 C C . LYS B 1 135 ? 1.468 -57.744 -46.873 1.00 106.34 135 LYS B C 1
ATOM 4424 O O . LYS B 1 135 ? 1.041 -57.990 -45.743 1.00 108.16 135 LYS B O 1
ATOM 4430 N N . ILE B 1 136 ? 0.929 -56.823 -47.673 1.00 100.97 136 ILE B N 1
ATOM 4431 C CA . ILE B 1 136 ? -0.270 -56.061 -47.318 1.00 96.52 136 ILE B CA 1
ATOM 4432 C C . ILE B 1 136 ? -1.239 -56.040 -48.504 1.00 95.00 136 ILE B C 1
ATOM 4433 O O . ILE B 1 136 ? -0.951 -55.424 -49.528 1.00 93.08 136 ILE B O 1
ATOM 4438 N N . THR B 1 137 ? -2.379 -56.713 -48.360 1.00 97.15 137 THR B N 1
ATOM 4439 C CA . THR B 1 137 ? -3.401 -56.761 -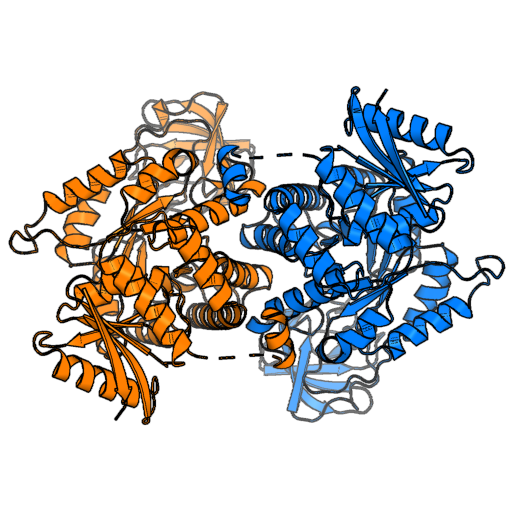49.417 1.00 98.05 137 THR B CA 1
ATOM 4440 C C . THR B 1 137 ? -4.488 -55.701 -49.220 1.00 96.71 137 THR B C 1
ATOM 4441 O O . THR B 1 137 ? -4.735 -55.258 -48.094 1.00 96.74 137 THR B O 1
ATOM 4445 N N . THR B 1 138 ? -5.132 -55.300 -50.317 1.00 96.25 138 THR B N 1
ATOM 4446 C CA . THR B 1 138 ? -6.217 -54.313 -50.259 1.00 94.84 138 THR B CA 1
ATOM 4447 C C . THR B 1 138 ? -7.588 -54.973 -50.138 1.00 97.64 138 THR B C 1
ATOM 4448 O O . THR B 1 138 ? -8.603 -54.284 -50.008 1.00 95.78 138 THR B O 1
ATOM 4452 N N . ASP B 1 139 ? -7.609 -56.305 -50.193 1.00 103.01 139 ASP B N 1
ATOM 4453 C CA . ASP B 1 139 ? -8.815 -57.079 -49.905 1.00 107.16 139 ASP B CA 1
ATOM 4454 C C . ASP B 1 139 ? -9.083 -57.001 -48.403 1.00 107.05 139 ASP B C 1
ATOM 4455 O O . ASP B 1 139 ? -8.515 -57.767 -47.617 1.00 108.56 139 ASP B O 1
ATOM 4460 N N . TYR B 1 140 ? -9.944 -56.061 -48.018 1.00 105.00 140 TYR B N 1
ATOM 4461 C CA . TYR B 1 140 ? -10.196 -55.757 -46.610 1.00 105.29 140 TYR B CA 1
ATOM 4462 C C . TYR B 1 140 ? -10.879 -56.907 -45.872 1.00 110.28 140 TYR B C 1
ATOM 4463 O O . TYR B 1 140 ? -10.618 -57.131 -44.687 1.00 110.18 140 TYR B O 1
ATOM 4472 N N . SER B 1 141 ? -11.732 -57.642 -46.583 1.00 114.40 141 SER B N 1
ATOM 4473 C CA . SER B 1 141 ? -12.411 -58.814 -46.031 1.00 120.00 141 SER B CA 1
ATOM 4474 C C . SER B 1 141 ? -11.508 -60.049 -46.072 1.00 123.87 141 SER B C 1
ATOM 4475 O O . SER B 1 141 ? -11.746 -60.980 -46.847 1.00 127.96 141 SER B O 1
ATOM 4478 N N . MET B 1 142 ? -10.474 -60.047 -45.232 1.00 123.90 142 MET B N 1
ATOM 4479 C CA . MET B 1 142 ? -9.512 -61.148 -45.167 1.00 127.85 142 MET B CA 1
ATOM 4480 C C . MET B 1 142 ? -8.830 -61.221 -43.802 1.00 128.93 142 MET B C 1
ATOM 4481 O O . MET B 1 142 ? -8.494 -60.192 -43.211 1.00 125.44 142 MET B O 1
ATOM 4486 N N . LEU B 1 143 ? -8.625 -62.445 -43.315 1.00 134.63 143 LEU B N 1
ATOM 4487 C CA . LEU B 1 143 ? -7.903 -62.683 -42.065 1.00 136.86 143 LEU B CA 1
ATOM 4488 C C . LEU B 1 143 ? -6.397 -62.686 -42.303 1.00 136.70 143 LEU B C 1
ATOM 4489 O O . LEU B 1 143 ? -5.879 -63.519 -43.051 1.00 138.27 143 LEU B O 1
ATOM 4494 N N . GLY B 1 144 ? -5.702 -61.754 -41.657 1.00 135.61 144 GLY B N 1
ATOM 4495 C CA . GLY B 1 144 ? -4.267 -61.577 -41.850 1.00 136.19 144 GLY B CA 1
ATOM 4496 C C . GLY B 1 144 ? -3.404 -62.365 -40.886 1.00 141.37 144 GLY B C 1
ATOM 4497 O O . GLY B 1 144 ? -3.686 -62.422 -39.690 1.00 142.62 144 GLY B O 1
ATOM 4498 N N . ASN B 1 145 ? -2.347 -62.976 -41.413 1.00 143.89 145 ASN B N 1
ATOM 4499 C CA . ASN B 1 145 ? -1.378 -63.688 -40.584 1.00 148.66 145 ASN B CA 1
ATOM 4500 C C . ASN B 1 145 ? -0.111 -62.866 -40.329 1.00 148.13 145 ASN B C 1
ATOM 4501 O O . ASN B 1 145 ? -0.128 -61.634 -40.423 1.00 143.45 145 ASN B O 1
ATOM 4506 N N . SER B 1 146 ? 0.978 -63.557 -40.001 1.00 152.86 146 SER B N 1
ATOM 4507 C CA . SER B 1 146 ? 2.264 -62.922 -39.721 1.00 153.22 146 SER B CA 1
ATOM 4508 C C . SER B 1 146 ? 3.054 -62.629 -41.002 1.00 151.14 146 SER B C 1
ATOM 4509 O O . SER B 1 146 ? 4.204 -62.180 -40.948 1.00 150.16 146 SER B O 1
ATOM 4512 N N . GLU B 1 147 ? 2.428 -62.883 -42.150 1.00 148.67 147 GLU B N 1
ATOM 4513 C CA . GLU B 1 147 ? 3.076 -62.730 -43.451 1.00 144.49 147 GLU B CA 1
ATOM 4514 C C . GLU B 1 147 ? 2.286 -61.805 -44.374 1.00 138.87 147 GLU B C 1
ATOM 4515 O O . GLU B 1 147 ? 2.870 -60.983 -45.080 1.00 135.13 147 GLU B O 1
ATOM 4521 N N . CYS B 1 148 ? 0.962 -61.949 -44.366 1.00 137.23 148 CYS B N 1
ATOM 4522 C CA . CYS B 1 148 ? 0.082 -61.139 -45.206 1.00 131.31 148 CYS B CA 1
ATOM 4523 C C . CYS B 1 148 ? -1.072 -60.542 -44.401 1.00 128.51 148 CYS B C 1
ATOM 4524 O O . CYS B 1 148 ? -2.010 -61.250 -44.027 1.00 131.16 148 CYS B O 1
ATOM 4527 N N . ILE B 1 149 ? -0.990 -59.239 -44.138 1.00 122.26 149 ILE B N 1
ATOM 4528 C CA . ILE B 1 149 ? -2.058 -58.513 -43.440 1.00 117.96 149 ILE B CA 1
ATOM 4529 C C . ILE B 1 149 ? -2.999 -57.828 -44.434 1.00 112.67 149 ILE B C 1
ATOM 4530 O O . ILE B 1 149 ? -2.784 -57.894 -45.645 1.00 112.08 149 ILE B O 1
ATOM 4535 N N . SER B 1 150 ? -4.035 -57.175 -43.916 1.00 109.98 150 SER B N 1
ATOM 4536 C CA . SER B 1 150 ? -5.042 -56.524 -44.753 1.00 107.17 150 SER B CA 1
ATOM 4537 C C . SER B 1 150 ? -5.018 -54.997 -44.603 1.00 102.57 150 SER B C 1
ATOM 4538 O O . SER B 1 150 ? -4.301 -54.463 -43.752 1.00 102.47 150 SER B O 1
ATOM 4541 N N . CYS B 1 151 ? -5.804 -54.308 -45.434 1.00 98.47 151 CYS B N 1
ATOM 4542 C CA . CYS B 1 151 ? -5.818 -52.841 -45.488 1.00 92.18 151 CYS B CA 1
ATOM 4543 C C . CYS B 1 151 ? -7.124 -52.290 -46.076 1.00 88.94 151 CYS B C 1
ATOM 4544 O O . CYS B 1 151 ? -7.651 -52.829 -47.055 1.00 89.34 151 CYS B O 1
ATOM 4547 N N . SER B 1 152 ? -7.628 -51.207 -45.483 1.00 84.61 152 SER B N 1
ATOM 4548 C CA . SER B 1 152 ? -8.904 -50.599 -45.896 1.00 81.18 152 SER B CA 1
ATOM 4549 C C . SER B 1 152 ? -8.777 -49.615 -47.062 1.00 76.64 152 SER B C 1
ATOM 4550 O O . SER B 1 152 ? -9.769 -49.296 -47.720 1.00 74.98 152 SER B O 1
ATOM 4553 N N . TYR B 1 153 ? -7.559 -49.139 -47.305 1.00 74.74 153 TYR B N 1
ATOM 4554 C CA . TYR B 1 153 ? -7.288 -48.180 -48.376 1.00 72.19 153 TYR B CA 1
ATOM 4555 C C . TYR B 1 153 ? -6.994 -48.904 -49.696 1.00 72.38 153 TYR B C 1
ATOM 4556 O O . TYR B 1 153 ? -5.896 -49.430 -49.898 1.00 72.31 153 TYR B O 1
ATOM 4565 N N . SER B 1 154 ? -7.989 -48.927 -50.582 1.00 72.02 154 SER B N 1
ATOM 4566 C CA . SER B 1 154 ? -7.905 -49.654 -51.856 1.00 73.31 154 SER B CA 1
ATOM 4567 C C . SER B 1 154 ? -6.922 -49.048 -52.868 1.00 71.55 154 SER B C 1
ATOM 4568 O O . SER B 1 154 ? -6.418 -49.752 -53.746 1.00 70.99 154 SER B O 1
ATOM 4571 N N . LEU B 1 155 ? -6.661 -47.748 -52.743 1.00 68.78 155 LEU B N 1
ATOM 4572 C CA . LEU B 1 155 ? -5.714 -47.059 -53.619 1.00 67.58 155 LEU B CA 1
ATOM 4573 C C . LEU B 1 155 ? -4.285 -47.076 -53.066 1.00 66.94 155 LEU B C 1
ATOM 4574 O O . LEU B 1 155 ? -3.430 -46.307 -53.513 1.00 65.99 155 LEU B O 1
ATOM 4579 N N . LEU B 1 156 ? -4.036 -47.963 -52.103 1.00 67.59 156 LEU B N 1
ATOM 4580 C CA . LEU B 1 156 ? -2.711 -48.133 -51.503 1.00 68.11 156 LEU B CA 1
ATOM 4581 C C . LEU B 1 156 ? -1.579 -48.397 -52.516 1.00 68.35 156 LEU B C 1
ATOM 4582 O O . LEU B 1 156 ? -0.527 -47.763 -52.416 1.00 68.08 156 LEU B O 1
ATOM 4587 N N . PRO B 1 157 ? -1.784 -49.322 -53.487 1.00 69.29 157 PRO B N 1
ATOM 4588 C CA . PRO B 1 157 ? -0.718 -49.581 -54.468 1.00 69.62 157 PRO B CA 1
ATOM 4589 C C . PRO B 1 157 ? -0.346 -48.362 -55.320 1.00 68.03 157 PRO B C 1
ATOM 4590 O O . PRO B 1 157 ? 0.831 -48.161 -55.629 1.00 67.38 157 PRO B O 1
ATOM 4594 N N . LYS B 1 158 ? -1.341 -47.553 -55.670 1.00 67.35 158 LYS B N 1
ATOM 4595 C CA . LYS B 1 158 ? -1.131 -46.368 -56.504 1.00 67.80 158 LYS B CA 1
ATOM 4596 C C . LYS B 1 158 ? -0.694 -45.128 -55.708 1.00 65.97 158 LYS B C 1
ATOM 4597 O O . LYS B 1 158 ? -0.576 -44.036 -56.267 1.00 65.41 158 LYS B O 1
ATOM 4603 N N . SER B 1 159 ? -0.440 -45.304 -54.413 1.00 65.46 159 SER B N 1
ATOM 4604 C CA . SER B 1 159 ? -0.041 -44.194 -53.544 1.00 65.82 159 SER B CA 1
ATOM 4605 C C . SER B 1 159 ? 1.414 -44.279 -53.076 1.00 66.43 159 SER B C 1
ATOM 4606 O O . SER B 1 159 ? 2.006 -43.271 -52.685 1.00 67.96 159 SER B O 1
ATOM 4609 N N . VAL B 1 160 ? 1.985 -45.479 -53.120 1.00 67.12 160 VAL B N 1
ATOM 4610 C CA . VAL B 1 160 ? 3.373 -45.692 -52.705 1.00 68.70 160 VAL B CA 1
ATOM 4611 C C . VAL B 1 160 ? 4.259 -46.044 -53.899 1.00 69.89 160 VAL B C 1
ATOM 4612 O O . VAL B 1 160 ? 3.760 -46.393 -54.971 1.00 70.46 160 VAL B O 1
ATOM 4616 N N . GLN B 1 161 ? 5.570 -45.938 -53.706 1.00 70.90 161 GLN B N 1
ATOM 4617 C CA . GLN B 1 161 ? 6.539 -46.401 -54.695 1.00 72.85 161 GLN B CA 1
ATOM 4618 C C . GLN B 1 161 ? 7.586 -47.292 -54.029 1.00 74.70 161 GLN B C 1
ATOM 4619 O O . GLN B 1 161 ? 7.549 -47.488 -52.813 1.00 76.20 161 GLN B O 1
ATOM 4625 N N . ILE B 1 162 ? 8.499 -47.846 -54.825 1.00 76.47 162 ILE B N 1
ATOM 4626 C CA . ILE B 1 162 ? 9.602 -48.645 -54.290 1.00 78.81 162 ILE B CA 1
ATOM 4627 C C . ILE B 1 162 ? 10.477 -47.756 -53.409 1.00 79.98 162 ILE B C 1
ATOM 4628 O O . ILE B 1 162 ? 10.976 -46.723 -53.859 1.00 79.06 162 ILE B O 1
ATOM 4633 N N . GLY B 1 163 ? 10.632 -48.152 -52.149 1.00 82.45 163 GLY B N 1
ATOM 4634 C CA . GLY B 1 163 ? 11.422 -47.385 -51.188 1.00 86.40 163 GLY B CA 1
ATOM 4635 C C . GLY B 1 163 ? 10.601 -46.523 -50.243 1.00 87.38 163 GLY B C 1
ATOM 4636 O O . GLY B 1 163 ? 11.148 -45.915 -49.321 1.00 89.82 163 GLY B O 1
ATOM 4637 N N . SER B 1 164 ? 9.290 -46.464 -50.475 1.00 85.86 164 SER B N 1
ATOM 4638 C CA . SER B 1 164 ? 8.384 -45.734 -49.594 1.00 85.00 164 SER B CA 1
ATOM 4639 C C . SER B 1 164 ? 8.286 -46.419 -48.240 1.00 86.57 164 SER B C 1
ATOM 4640 O O . SER B 1 164 ? 8.304 -47.649 -48.151 1.00 86.63 164 SER B O 1
ATOM 4643 N N . THR B 1 165 ? 8.192 -45.609 -47.192 1.00 88.24 165 THR B N 1
ATOM 4644 C CA . THR B 1 165 ? 8.054 -46.111 -45.831 1.00 91.16 165 THR B CA 1
ATOM 4645 C C . THR B 1 165 ? 6.578 -46.196 -45.455 1.00 90.01 165 THR B C 1
ATOM 4646 O O . THR B 1 165 ? 5.821 -45.249 -45.668 1.00 88.11 165 THR B O 1
ATOM 4650 N N . VAL B 1 166 ? 6.172 -47.343 -44.917 1.00 92.02 166 VAL B N 1
ATOM 4651 C CA . VAL B 1 166 ? 4.793 -47.544 -44.472 1.00 92.34 166 VAL B CA 1
ATOM 4652 C C . VAL B 1 166 ? 4.770 -47.790 -42.964 1.00 95.67 166 VAL B C 1
ATOM 4653 O O . VAL B 1 166 ? 5.248 -48.821 -42.485 1.00 98.20 166 VAL B O 1
ATOM 4657 N N . LEU B 1 167 ? 4.224 -46.828 -42.225 1.00 96.93 167 LEU B N 1
ATOM 4658 C CA . LEU B 1 167 ? 4.138 -46.924 -40.770 1.00 100.28 167 LEU B CA 1
ATOM 4659 C C . LEU B 1 167 ? 2.798 -47.494 -40.328 1.00 100.25 167 LEU B C 1
ATOM 4660 O O . LEU B 1 167 ? 1.762 -47.198 -40.922 1.00 97.75 167 LEU B O 1
ATOM 4665 N N . ILE B 1 168 ? 2.832 -48.320 -39.286 1.00 105.33 168 ILE B N 1
ATOM 4666 C CA . ILE B 1 168 ? 1.628 -48.955 -38.748 1.00 107.07 168 ILE B CA 1
ATOM 4667 C C . ILE B 1 168 ? 1.582 -48.797 -37.225 1.00 112.39 168 ILE B C 1
ATOM 4668 O O . ILE B 1 168 ? 2.602 -48.954 -36.549 1.00 115.59 168 ILE B O 1
ATOM 4673 N N . ALA B 1 169 ? 0.392 -48.478 -36.708 1.00 114.10 169 ALA B N 1
ATOM 4674 C CA . ALA B 1 169 ? 0.149 -48.224 -35.279 1.00 117.07 169 ALA B CA 1
ATOM 4675 C C . ALA B 1 169 ? 0.946 -47.031 -34.743 1.00 120.03 169 ALA B C 1
ATOM 4676 O O . ALA B 1 169 ? 1.506 -47.080 -33.644 1.00 123.85 169 ALA B O 1
ATOM 4678 N N . ASP B 1 170 ? 0.980 -45.963 -35.543 1.00 119.64 170 ASP B N 1
ATOM 4679 C CA . ASP B 1 170 ? 1.650 -44.697 -35.208 1.00 121.90 170 ASP B CA 1
ATOM 4680 C C . ASP B 1 170 ? 3.118 -44.846 -34.792 1.00 124.73 170 ASP B C 1
ATOM 4681 O O . ASP B 1 170 ? 3.506 -44.473 -33.682 1.00 129.09 170 ASP B O 1
ATOM 4686 N N . GLY B 1 171 ? 3.926 -45.391 -35.697 1.00 123.51 171 GLY B N 1
ATOM 4687 C CA . GLY B 1 171 ? 5.357 -45.561 -35.463 1.00 127.08 171 GLY B CA 1
ATOM 4688 C C . GLY B 1 171 ? 5.703 -46.790 -34.644 1.00 130.64 171 GLY B C 1
ATOM 4689 O O . GLY B 1 171 ? 6.552 -46.732 -33.753 1.00 135.03 171 GLY B O 1
ATOM 4690 N N . SER B 1 172 ? 5.037 -47.903 -34.945 1.00 129.57 172 SER B N 1
ATOM 4691 C CA . SER B 1 172 ? 5.339 -49.180 -34.310 1.00 133.14 172 SER B CA 1
ATOM 4692 C C . SER B 1 172 ? 5.971 -50.112 -35.337 1.00 132.28 172 SER B C 1
ATOM 4693 O O . SER B 1 172 ? 7.109 -50.550 -35.170 1.00 136.59 172 SER B O 1
ATOM 4696 N N . LEU B 1 173 ? 5.232 -50.392 -36.407 1.00 127.29 173 LEU B N 1
ATOM 4697 C CA . LEU B 1 173 ? 5.728 -51.235 -37.484 1.00 125.31 173 LEU B CA 1
ATOM 4698 C C . LEU B 1 173 ? 6.208 -50.379 -38.652 1.00 121.89 173 LEU B C 1
ATOM 4699 O O . LEU B 1 173 ? 5.415 -49.963 -39.503 1.00 119.02 173 LEU B O 1
ATOM 4704 N N . SER B 1 174 ? 7.511 -50.106 -38.668 1.00 122.15 174 SER B N 1
ATOM 4705 C CA . SER B 1 174 ? 8.135 -49.364 -39.754 1.00 119.14 174 SER B CA 1
ATOM 4706 C C . SER B 1 174 ? 8.571 -50.337 -40.841 1.00 118.12 174 SER B C 1
ATOM 4707 O O . SER B 1 174 ? 9.370 -51.241 -40.593 1.00 121.15 174 SER B O 1
ATOM 4710 N N . THR B 1 175 ? 8.024 -50.156 -42.040 1.00 114.97 175 THR B N 1
ATOM 4711 C CA . THR B 1 175 ? 8.312 -51.040 -43.170 1.00 113.54 175 THR B CA 1
ATOM 4712 C C . THR B 1 175 ? 8.776 -50.249 -44.395 1.00 110.49 175 THR B C 1
ATOM 4713 O O . THR B 1 175 ? 8.682 -49.017 -44.419 1.00 108.91 175 THR B O 1
ATOM 4717 N N . GLN B 1 176 ? 9.274 -50.963 -45.405 1.00 108.38 176 GLN B N 1
ATOM 4718 C CA . GLN B 1 176 ? 9.745 -50.339 -46.639 1.00 104.60 176 GLN B CA 1
ATOM 4719 C C . GLN B 1 176 ? 9.328 -51.156 -47.861 1.00 101.85 176 GLN B C 1
ATOM 4720 O O . GLN B 1 176 ? 9.629 -52.348 -47.948 1.00 104.61 176 GLN B O 1
ATOM 4726 N N . VAL B 1 177 ? 8.645 -50.498 -48.798 1.00 96.67 177 VAL B N 1
ATOM 4727 C CA . VAL B 1 177 ? 8.058 -51.153 -49.976 1.00 93.93 177 VAL B CA 1
ATOM 4728 C C . VAL B 1 177 ? 9.108 -51.779 -50.902 1.00 94.81 177 VAL B C 1
ATOM 4729 O O . VAL B 1 177 ? 10.055 -51.113 -51.334 1.00 93.47 177 VAL B O 1
ATOM 4733 N N . LEU B 1 178 ? 8.922 -53.065 -51.197 1.00 95.64 178 LEU B N 1
ATOM 4734 C CA . LEU B 1 178 ? 9.818 -53.818 -52.072 1.00 96.40 178 LEU B CA 1
ATOM 4735 C C . LEU B 1 178 ? 9.150 -54.162 -53.402 1.00 94.62 178 LEU B C 1
ATOM 4736 O O . LEU B 1 178 ? 9.822 -54.270 -54.430 1.00 94.81 178 LEU B O 1
ATOM 4741 N N . GLU B 1 179 ? 7.830 -54.342 -53.370 1.00 91.82 179 GLU B N 1
ATOM 4742 C CA . GLU B 1 179 ? 7.057 -54.694 -54.562 1.00 91.15 179 GLU B CA 1
ATOM 4743 C C . GLU B 1 179 ? 5.637 -54.133 -54.495 1.00 87.94 179 GLU B C 1
ATOM 4744 O O . GLU B 1 179 ? 5.035 -54.075 -53.422 1.00 88.39 179 GLU B O 1
ATOM 4750 N N . ILE B 1 180 ? 5.114 -53.722 -55.650 1.00 85.37 180 ILE B N 1
ATOM 4751 C CA . ILE B 1 180 ? 3.745 -53.217 -55.760 1.00 81.81 180 ILE B CA 1
ATOM 4752 C C . ILE B 1 180 ? 2.964 -54.035 -56.786 1.00 83.57 180 ILE B C 1
ATOM 4753 O O . ILE B 1 180 ? 3.346 -54.112 -57.954 1.00 84.92 180 ILE B O 1
ATOM 4758 N N . GLY B 1 181 ? 1.872 -54.646 -56.338 1.00 85.75 181 GLY B N 1
ATOM 4759 C CA . GLY B 1 181 ? 0.982 -55.392 -57.224 1.00 88.80 181 GLY B CA 1
ATOM 4760 C C . GLY B 1 181 ? -0.307 -54.644 -57.508 1.00 87.98 181 GLY B C 1
ATOM 4761 O O . GLY B 1 181 ? -0.466 -53.492 -57.104 1.00 85.47 181 GLY B O 1
ATOM 4762 N N . ASP B 1 182 ? -1.228 -55.308 -58.202 1.00 91.68 182 ASP B N 1
ATOM 4763 C CA . ASP B 1 182 ? -2.516 -54.718 -58.575 1.00 92.77 182 ASP B CA 1
ATOM 4764 C C . ASP B 1 182 ? -3.394 -54.384 -57.360 1.00 91.91 182 ASP B C 1
ATOM 4765 O O . ASP B 1 182 ? -4.076 -53.355 -57.343 1.00 89.83 182 ASP B O 1
ATOM 4770 N N . ASP B 1 183 ? -3.369 -55.254 -56.353 1.00 92.62 183 ASP B N 1
ATOM 4771 C CA . ASP B 1 183 ? -4.161 -55.058 -55.138 1.00 91.78 183 ASP B CA 1
ATOM 4772 C C . ASP B 1 183 ? -3.398 -55.421 -53.858 1.00 91.21 183 ASP B C 1
ATOM 4773 O O . ASP B 1 183 ? -3.991 -55.906 -52.891 1.00 92.95 183 ASP B O 1
ATOM 4778 N N . PHE B 1 184 ? -2.088 -55.176 -53.858 1.00 89.76 184 PHE B N 1
ATOM 4779 C CA . PHE B 1 184 ? -1.233 -55.477 -52.706 1.00 89.92 184 PHE B CA 1
ATOM 4780 C C . PHE B 1 184 ? 0.132 -54.794 -52.796 1.00 88.00 184 PHE B C 1
ATOM 4781 O O . PHE B 1 184 ? 0.524 -54.308 -53.859 1.00 87.31 184 PHE B O 1
ATOM 4789 N N . ILE B 1 185 ? 0.843 -54.767 -51.669 1.00 88.34 185 ILE B N 1
ATOM 4790 C CA . ILE B 1 185 ? 2.247 -54.343 -51.613 1.00 88.63 185 ILE B CA 1
ATOM 4791 C C . ILE B 1 185 ? 3.059 -55.288 -50.720 1.00 92.87 185 ILE B C 1
ATOM 4792 O O . ILE B 1 185 ? 2.530 -55.848 -49.754 1.00 94.64 185 ILE B O 1
ATOM 4797 N N . VAL B 1 186 ? 4.334 -55.475 -51.054 1.00 94.84 186 VAL B N 1
ATOM 4798 C CA . VAL B 1 186 ? 5.231 -56.285 -50.229 1.00 98.99 186 VAL B CA 1
ATOM 4799 C C . VAL B 1 186 ? 6.288 -55.382 -49.601 1.00 98.96 186 VAL B C 1
ATOM 4800 O O . VAL B 1 186 ? 7.012 -54.676 -50.305 1.00 97.17 186 VAL B O 1
ATOM 4804 N N . CYS B 1 187 ? 6.359 -55.408 -48.273 1.00 102.73 187 CYS B N 1
ATOM 4805 C CA . CYS B 1 187 ? 7.249 -54.531 -47.519 1.00 105.11 187 CYS B CA 1
ATOM 4806 C C . CYS B 1 187 ? 8.342 -55.292 -46.770 1.00 110.47 187 CYS B C 1
ATOM 4807 O O . CYS B 1 187 ? 8.296 -56.519 -46.660 1.00 111.75 187 CYS B O 1
ATOM 4810 N N . LYS B 1 188 ? 9.322 -54.546 -46.264 1.00 113.75 188 LYS B N 1
ATOM 4811 C CA . LYS B 1 188 ? 10.407 -55.109 -45.471 1.00 120.32 188 LYS B CA 1
ATOM 4812 C C . LYS B 1 188 ? 10.366 -54.509 -44.069 1.00 122.50 188 LYS B C 1
ATOM 4813 O O . LYS B 1 188 ? 10.603 -53.310 -43.893 1.00 121.13 188 LYS B O 1
ATOM 4819 N N . VAL B 1 189 ? 10.055 -55.350 -43.082 1.00 126.51 189 VAL B N 1
ATOM 4820 C CA . VAL B 1 189 ? 9.979 -54.927 -41.681 1.00 129.65 189 VAL B CA 1
ATOM 4821 C C . VAL B 1 189 ? 11.339 -54.387 -41.235 1.00 133.61 189 VAL B C 1
ATOM 4822 O O . VAL B 1 189 ? 12.340 -55.105 -41.269 1.00 136.90 189 VAL B O 1
ATOM 4826 N N . LEU B 1 190 ? 11.366 -53.116 -40.839 1.00 135.18 190 LEU B N 1
ATOM 4827 C CA . LEU B 1 190 ? 12.610 -52.442 -40.455 1.00 140.23 190 LEU B CA 1
ATOM 4828 C C . LEU B 1 190 ? 12.933 -52.595 -38.968 1.00 148.34 190 LEU B C 1
ATOM 4829 O O . LEU B 1 190 ? 14.095 -52.782 -38.600 1.00 153.83 190 LEU B O 1
ATOM 4834 N N . ASN B 1 191 ? 11.909 -52.505 -38.120 1.00 150.66 191 ASN B N 1
ATOM 4835 C CA . ASN B 1 191 ? 12.082 -52.629 -36.670 1.00 156.42 191 ASN B CA 1
ATOM 4836 C C . ASN B 1 191 ? 11.100 -53.618 -36.041 1.00 157.50 191 ASN B C 1
ATOM 4837 O O . ASN B 1 191 ? 9.891 -53.545 -36.281 1.00 154.51 191 ASN B O 1
ATOM 4842 N N . SER B 1 192 ? 11.638 -54.534 -35.235 1.00 161.59 192 SER B N 1
ATOM 4843 C CA . SER B 1 192 ? 10.859 -55.608 -34.609 1.00 162.83 192 SER B CA 1
ATOM 4844 C C . SER B 1 192 ? 9.966 -55.099 -33.475 1.00 163.45 192 SER B C 1
ATOM 4845 O O . SER B 1 192 ? 10.457 -54.755 -32.396 1.00 166.99 192 SER B O 1
ATOM 4848 N N . VAL B 1 193 ? 8.656 -55.057 -33.729 1.00 160.26 193 VAL B N 1
ATOM 4849 C CA . VAL B 1 193 ? 7.665 -54.582 -32.750 1.00 160.73 193 VAL B CA 1
ATOM 4850 C C . VAL B 1 193 ? 6.389 -55.442 -32.792 1.00 159.28 193 VAL B C 1
ATOM 4851 O O . VAL B 1 193 ? 6.161 -56.187 -33.750 1.00 156.88 193 VAL B O 1
ATOM 4855 N N . THR B 1 194 ? 5.572 -55.330 -31.743 1.00 161.50 194 THR B N 1
ATOM 4856 C CA . THR B 1 194 ? 4.303 -56.058 -31.629 1.00 161.40 194 THR B CA 1
ATOM 4857 C C . THR B 1 194 ? 3.083 -55.149 -31.855 1.00 156.73 194 THR B C 1
ATOM 4858 O O . THR B 1 194 ? 3.027 -54.033 -31.331 1.00 157.09 194 THR B O 1
ATOM 4862 N N . ILE B 1 195 ? 2.119 -55.636 -32.640 1.00 152.83 195 ILE B N 1
ATOM 4863 C CA . ILE B 1 195 ? 0.886 -54.890 -32.953 1.00 147.35 195 ILE B CA 1
ATOM 4864 C C . ILE B 1 195 ? -0.359 -55.786 -32.965 1.00 146.64 195 ILE B C 1
ATOM 4865 O O . ILE B 1 195 ? -0.252 -57.010 -33.068 1.00 148.88 195 ILE B O 1
ATOM 4870 N N . GLY B 1 196 ? -1.534 -55.165 -32.871 1.00 143.73 196 GLY B N 1
ATOM 4871 C CA . GLY B 1 196 ? -2.806 -55.887 -32.881 1.00 143.66 196 GLY B CA 1
ATOM 4872 C C . GLY B 1 196 ? -3.617 -55.687 -34.151 1.00 139.26 196 GLY B C 1
ATOM 4873 O O . GLY B 1 196 ? -3.055 -55.523 -35.238 1.00 137.41 196 GLY B O 1
ATOM 4874 N N . GLU B 1 197 ? -4.941 -55.710 -34.005 1.00 137.13 197 GLU B N 1
ATOM 4875 C CA . GLU B 1 197 ? -5.872 -55.547 -35.126 1.00 131.99 197 GLU B CA 1
ATOM 4876 C C . GLU B 1 197 ? -6.295 -54.089 -35.285 1.00 126.50 197 GLU B C 1
ATOM 4877 O O . GLU B 1 197 ? -6.039 -53.265 -34.404 1.00 126.30 197 GLU B O 1
ATOM 4883 N N . ARG B 1 198 ? -6.937 -53.783 -36.416 1.00 122.32 198 ARG B N 1
ATOM 4884 C CA . ARG B 1 198 ? -7.507 -52.456 -36.696 1.00 118.74 198 ARG B CA 1
ATOM 4885 C C . ARG B 1 198 ? -6.551 -51.288 -36.430 1.00 116.60 198 ARG B C 1
ATOM 4886 O O . ARG B 1 198 ? -6.996 -50.166 -36.178 1.00 116.05 198 ARG B O 1
ATOM 4894 N N . LYS B 1 199 ? -5.248 -51.549 -36.483 1.00 115.18 199 LYS B N 1
ATOM 4895 C CA . LYS B 1 199 ? -4.250 -50.544 -36.117 1.00 114.31 199 LYS B CA 1
ATOM 4896 C C . LYS B 1 199 ? -4.106 -49.435 -37.160 1.00 110.59 199 LYS B C 1
ATOM 4897 O O . LYS B 1 199 ? -4.407 -49.632 -38.340 1.00 107.66 199 LYS B O 1
ATOM 4903 N N . ASN B 1 200 ? -3.650 -48.271 -36.699 1.00 109.96 200 ASN B N 1
ATOM 4904 C CA . ASN B 1 200 ? -3.433 -47.096 -37.545 1.00 107.44 200 ASN B CA 1
ATOM 4905 C C . ASN B 1 200 ? -2.396 -47.365 -38.634 1.00 105.79 200 ASN B C 1
ATOM 4906 O O . ASN B 1 200 ? -1.519 -48.210 -38.460 1.00 107.38 200 ASN B O 1
ATOM 4911 N N . MET B 1 201 ? -2.500 -46.654 -39.754 1.00 102.12 201 MET B N 1
ATOM 4912 C CA . MET B 1 201 ? -1.525 -46.791 -40.838 1.00 99.49 201 MET B CA 1
ATOM 4913 C C . MET B 1 201 ? -1.198 -45.445 -41.477 1.00 94.52 201 MET B C 1
ATOM 4914 O O . MET B 1 201 ? -2.096 -44.671 -41.812 1.00 91.77 201 MET B O 1
ATOM 4919 N N . ASN B 1 202 ? 0.095 -45.180 -41.642 1.00 92.08 202 ASN B N 1
ATOM 4920 C CA . ASN B 1 202 ? 0.569 -43.907 -42.173 1.00 89.96 202 ASN B CA 1
ATOM 4921 C C . ASN B 1 202 ? 1.508 -44.086 -43.362 1.00 87.25 202 ASN B C 1
ATOM 4922 O O . ASN B 1 202 ? 2.296 -45.034 -43.406 1.00 88.30 202 ASN B O 1
ATOM 4927 N N . LEU B 1 203 ? 1.415 -43.166 -44.320 1.00 83.75 203 LEU B N 1
ATOM 4928 C CA . LEU B 1 203 ? 2.276 -43.171 -45.500 1.00 80.78 203 LEU B CA 1
ATOM 4929 C C . LEU B 1 203 ? 3.029 -41.842 -45.595 1.00 81.85 203 LEU B C 1
ATOM 4930 O O . LEU B 1 203 ? 2.609 -40.945 -46.331 1.00 80.46 203 LEU B O 1
ATOM 4935 N N . PRO B 1 204 ? 4.142 -41.708 -44.843 1.00 84.94 204 PRO B N 1
ATOM 4936 C CA . PRO B 1 204 ? 4.893 -40.450 -44.789 1.00 87.20 204 PRO B CA 1
ATOM 4937 C C . PRO B 1 204 ? 5.336 -39.967 -46.168 1.00 86.99 204 PRO B C 1
ATOM 4938 O O . PRO B 1 204 ? 5.870 -40.748 -46.962 1.00 84.64 204 PRO B O 1
ATOM 4942 N N . GLY B 1 205 ? 5.089 -38.688 -46.443 1.00 86.32 205 GLY B N 1
ATOM 4943 C CA . GLY B 1 205 ? 5.470 -38.066 -47.707 1.00 87.73 205 GLY B CA 1
ATOM 4944 C C . GLY B 1 205 ? 4.636 -38.487 -48.905 1.00 89.39 205 GLY B C 1
ATOM 4945 O O . GLY B 1 205 ? 4.943 -38.110 -50.037 1.00 90.00 205 GLY B O 1
ATOM 4946 N N . CYS B 1 206 ? 3.584 -39.268 -48.658 1.00 89.17 206 CYS B N 1
ATOM 4947 C CA . CYS B 1 206 ? 2.697 -39.741 -49.721 1.00 89.20 206 CYS B CA 1
ATOM 4948 C C . CYS B 1 206 ? 1.309 -39.133 -49.572 1.00 88.28 206 CYS B C 1
ATOM 4949 O O . CYS B 1 206 ? 0.763 -39.084 -48.468 1.00 88.50 206 CYS B O 1
ATOM 4952 N N . LYS B 1 207 ? 0.746 -38.670 -50.685 1.00 88.70 207 LYS B N 1
ATOM 4953 C CA . LYS B 1 207 ? -0.603 -38.116 -50.682 1.00 88.79 207 LYS B CA 1
ATOM 4954 C C . LYS B 1 207 ? -1.645 -39.227 -50.585 1.00 87.52 207 LYS B C 1
ATOM 4955 O O . LYS B 1 207 ? -1.704 -40.120 -51.436 1.00 88.35 207 LYS B O 1
ATOM 4961 N N . VAL B 1 208 ? -2.453 -39.161 -49.531 1.00 85.63 208 VAL B N 1
ATOM 4962 C CA . VAL B 1 208 ? -3.540 -40.108 -49.308 1.00 82.92 208 VAL B CA 1
ATOM 4963 C C . VAL B 1 208 ? -4.787 -39.598 -50.025 1.00 81.47 208 VAL B C 1
ATOM 4964 O O . VAL B 1 208 ? -5.327 -38.542 -49.680 1.00 81.04 208 VAL B O 1
ATOM 4968 N N . HIS B 1 209 ? -5.235 -40.350 -51.026 1.00 80.70 209 HIS B N 1
ATOM 4969 C CA . HIS B 1 209 ? -6.378 -39.949 -51.844 1.00 79.09 209 HIS B CA 1
ATOM 4970 C C . HIS B 1 209 ? -7.681 -40.372 -51.223 1.00 75.49 209 HIS B C 1
ATOM 4971 O O . HIS B 1 209 ? -8.390 -41.241 -51.741 1.00 74.68 209 HIS B O 1
ATOM 4978 N N . LEU B 1 210 ? -7.991 -39.753 -50.087 1.00 71.43 210 LEU B N 1
ATOM 4979 C CA . LEU B 1 210 ? -9.245 -39.984 -49.373 1.00 67.76 210 LEU B CA 1
ATOM 4980 C C . LEU B 1 210 ? -9.930 -38.657 -49.054 1.00 64.75 210 LEU B C 1
ATOM 4981 O O . LEU B 1 210 ? -9.264 -37.694 -48.669 1.00 64.49 210 LEU B O 1
ATOM 4986 N N . PRO B 1 211 ? -11.265 -38.600 -49.207 1.00 62.88 211 PRO B N 1
ATOM 4987 C CA . PRO B 1 211 ? -11.973 -37.364 -48.880 1.00 61.24 211 PRO B CA 1
ATOM 4988 C C . PRO B 1 211 ? -12.022 -37.125 -47.361 1.00 59.13 211 PRO B C 1
ATOM 4989 O O . PRO B 1 211 ? -11.887 -38.070 -46.574 1.00 57.67 211 PRO B O 1
ATOM 4993 N N . ILE B 1 212 ? -12.202 -35.869 -46.963 1.00 56.66 212 ILE B N 1
ATOM 4994 C CA . ILE B 1 212 ? -12.333 -35.530 -45.548 1.00 56.35 212 ILE B CA 1
ATOM 4995 C C . ILE B 1 212 ? -13.677 -36.038 -45.016 1.00 55.69 212 ILE B C 1
ATOM 4996 O O . ILE B 1 212 ? -13.763 -36.523 -43.888 1.00 54.63 212 ILE B O 1
ATOM 5001 N N . ILE B 1 213 ? -14.717 -35.943 -45.841 1.00 55.02 213 ILE B N 1
ATOM 5002 C CA . ILE B 1 213 ? -16.014 -36.518 -45.511 1.00 54.88 213 ILE B CA 1
ATOM 5003 C C . ILE B 1 213 ? -16.411 -37.497 -46.612 1.00 56.41 213 ILE B C 1
ATOM 5004 O O . ILE B 1 213 ? -16.881 -37.091 -47.679 1.00 56.92 213 ILE B O 1
ATOM 5009 N N . GLY B 1 214 ? -16.207 -38.786 -46.348 1.00 56.80 214 GLY B N 1
ATOM 5010 C CA . GLY B 1 214 ? -16.542 -39.834 -47.309 1.00 56.56 214 GLY B CA 1
ATOM 5011 C C . GLY B 1 214 ? -17.969 -40.326 -47.168 1.00 56.55 214 GLY B C 1
ATOM 5012 O O . GLY B 1 214 ? -18.798 -39.671 -46.529 1.00 55.78 214 GLY B O 1
ATOM 5013 N N . ASP B 1 215 ? -18.248 -41.483 -47.769 1.00 57.01 215 ASP B N 1
ATOM 5014 C CA . ASP B 1 215 ? -19.568 -42.110 -47.715 1.00 57.36 215 ASP B CA 1
ATOM 5015 C C . ASP B 1 215 ? -19.963 -42.458 -46.285 1.00 56.39 215 ASP B C 1
ATOM 5016 O O . ASP B 1 215 ? -21.077 -42.155 -45.856 1.00 55.59 215 ASP B O 1
ATOM 5021 N N . LYS B 1 216 ? -19.042 -43.094 -45.561 1.00 55.72 216 LYS B N 1
ATOM 5022 C CA . LYS B 1 216 ? -19.258 -43.479 -44.171 1.00 55.23 216 LYS B CA 1
ATOM 5023 C C . LYS B 1 216 ? -19.465 -42.256 -43.269 1.00 53.59 216 LYS B C 1
ATOM 5024 O O . LYS B 1 216 ? -20.332 -42.265 -42.397 1.00 52.21 216 LYS B O 1
ATOM 5030 N N . ASP B 1 217 ? -18.673 -41.210 -43.493 1.00 52.63 217 ASP B N 1
ATOM 5031 C CA . ASP B 1 217 ? -18.768 -39.990 -42.697 1.00 51.74 217 ASP B CA 1
ATOM 5032 C C . ASP B 1 217 ? -20.110 -39.296 -42.909 1.00 50.87 217 ASP B C 1
ATOM 5033 O O . ASP B 1 217 ? -20.743 -38.876 -41.941 1.00 48.94 217 ASP B O 1
ATOM 5038 N N . ARG B 1 218 ? -20.538 -39.189 -44.170 1.00 51.45 218 ARG B N 1
ATOM 5039 C CA . ARG B 1 218 ? -21.851 -38.631 -44.507 1.00 52.04 218 ARG B CA 1
ATOM 5040 C C . ARG B 1 218 ? -22.964 -39.424 -43.835 1.00 49.59 218 ARG B C 1
ATOM 5041 O O . ARG B 1 218 ? -23.895 -38.851 -43.271 1.00 47.41 218 ARG B O 1
ATOM 5049 N N . HIS B 1 219 ? -22.847 -40.747 -43.906 1.00 48.75 219 HIS B N 1
ATOM 5050 C CA . HIS B 1 219 ? -23.787 -41.665 -43.284 1.00 48.08 219 HIS B CA 1
ATOM 5051 C C . HIS B 1 219 ? -23.871 -41.428 -41.799 1.00 46.80 219 HIS B C 1
ATOM 5052 O O . HIS B 1 219 ? -24.963 -41.335 -41.236 1.00 46.09 219 HIS B O 1
ATOM 5059 N N . ASP B 1 220 ? -22.714 -41.309 -41.156 1.00 45.69 220 ASP B N 1
ATOM 5060 C CA . ASP B 1 220 ? -22.650 -41.064 -39.717 1.00 44.66 220 ASP B CA 1
ATOM 5061 C C . ASP B 1 220 ? -23.194 -39.707 -39.292 1.00 42.26 220 ASP B C 1
ATOM 5062 O O . ASP B 1 220 ? -23.829 -39.597 -38.249 1.00 41.43 220 ASP B O 1
ATOM 5067 N N . ILE B 1 221 ? -22.945 -38.683 -40.104 1.00 40.58 221 ILE B N 1
ATOM 5068 C CA . ILE B 1 221 ? -23.437 -37.338 -39.821 1.00 38.84 221 ILE B CA 1
ATOM 5069 C C . ILE B 1 221 ? -24.962 -37.263 -39.958 1.00 38.92 221 ILE B C 1
ATOM 5070 O O . ILE B 1 221 ? -25.647 -36.801 -39.037 1.00 38.09 221 ILE B O 1
ATOM 5075 N N . VAL B 1 222 ? -25.481 -37.740 -41.093 1.00 38.90 222 VAL B N 1
ATOM 5076 C CA . VAL B 1 222 ? -26.915 -37.682 -41.398 1.00 39.04 222 VAL B CA 1
ATOM 5077 C C . VAL B 1 222 ? -27.717 -38.701 -40.581 1.00 39.60 222 VAL B C 1
ATOM 5078 O O . VAL B 1 222 ? -28.684 -38.342 -39.907 1.00 39.57 222 VAL B O 1
ATOM 5082 N N . ASP B 1 223 ? -27.310 -39.967 -40.640 1.00 40.25 223 ASP B N 1
ATOM 5083 C CA . ASP B 1 223 ? -28.101 -41.049 -40.047 1.00 41.30 223 ASP B CA 1
ATOM 5084 C C . ASP B 1 223 ? -27.728 -41.365 -38.601 1.00 41.45 223 ASP B C 1
ATOM 5085 O O . ASP B 1 223 ? -28.193 -42.356 -38.037 1.00 42.42 223 ASP B O 1
ATOM 5090 N N . PHE B 1 224 ? -26.896 -40.520 -37.998 1.00 40.92 224 PHE B N 1
ATOM 5091 C CA . PHE B 1 224 ? -26.687 -40.598 -36.559 1.00 40.13 224 PHE B CA 1
ATOM 5092 C C . PHE B 1 224 ? -26.755 -39.241 -35.867 1.00 39.31 224 PHE B C 1
ATOM 5093 O O . PHE B 1 224 ? -27.642 -39.013 -35.038 1.00 39.21 224 PHE B O 1
ATOM 5101 N N . ALA B 1 225 ? -25.833 -38.343 -36.209 1.00 38.03 225 ALA B N 1
ATOM 5102 C CA . ALA B 1 225 ? -25.776 -37.020 -35.575 1.00 37.86 225 ALA B CA 1
ATOM 5103 C C . ALA B 1 225 ? -27.049 -36.198 -35.800 1.00 37.69 225 ALA B C 1
ATOM 5104 O O . ALA B 1 225 ? -27.625 -35.674 -34.847 1.00 37.60 225 ALA B O 1
ATOM 5106 N N . LEU B 1 226 ? -27.490 -36.100 -37.051 1.00 37.64 226 LEU B N 1
ATOM 5107 C CA . LEU B 1 226 ? -28.696 -35.342 -37.364 1.00 37.88 226 LEU B CA 1
ATOM 5108 C C . LEU B 1 226 ? -29.952 -36.115 -36.974 1.00 39.40 226 LEU B C 1
ATOM 5109 O O . LEU B 1 226 ? -30.845 -35.569 -36.321 1.00 39.12 226 LEU B O 1
ATOM 5114 N N . LYS B 1 227 ? -29.992 -37.391 -37.353 1.00 40.45 227 LYS B N 1
ATOM 5115 C CA . LYS B 1 227 ? -31.132 -38.256 -37.077 1.00 41.78 227 LYS B CA 1
ATOM 5116 C C . LYS B 1 227 ? -31.463 -38.355 -35.588 1.00 42.44 227 LYS B C 1
ATOM 5117 O O . LYS B 1 227 ? -32.635 -38.314 -35.206 1.00 42.48 227 LYS B O 1
ATOM 5123 N N . TYR B 1 228 ? -30.435 -38.485 -34.752 1.00 42.79 228 TYR B N 1
ATOM 5124 C CA . TYR B 1 228 ? -30.650 -38.631 -33.315 1.00 42.33 228 TYR B CA 1
ATOM 5125 C C . TYR B 1 228 ? -30.454 -37.346 -32.534 1.00 40.98 228 TYR B C 1
ATOM 5126 O O . TYR B 1 228 ? -30.469 -37.355 -31.303 1.00 41.11 228 TYR B O 1
ATOM 5135 N N . ASN B 1 229 ? -30.284 -36.239 -33.257 1.00 39.65 229 ASN B N 1
ATOM 5136 C CA . ASN B 1 229 ? -30.235 -34.911 -32.655 1.00 38.84 229 ASN B CA 1
ATOM 5137 C C . ASN B 1 229 ? -29.053 -34.708 -31.688 1.00 38.12 229 ASN B C 1
ATOM 5138 O O . ASN B 1 229 ? -29.231 -34.312 -30.529 1.00 37.73 229 ASN B O 1
ATOM 5143 N N . LEU B 1 230 ? -27.847 -34.987 -32.171 1.00 37.01 230 LEU B N 1
ATOM 5144 C CA . LEU B 1 230 ? -26.639 -34.745 -31.380 1.00 36.50 230 LEU B CA 1
ATOM 5145 C C . LEU B 1 230 ? -26.257 -33.264 -31.395 1.00 35.68 230 LEU B C 1
ATOM 5146 O O . LEU B 1 230 ? -26.844 -32.476 -32.132 1.00 34.24 230 LEU B O 1
ATOM 5151 N N . ASP B 1 231 ? -25.278 -32.891 -30.573 1.00 35.73 231 ASP B N 1
ATOM 5152 C CA . ASP B 1 231 ? -24.961 -31.481 -30.340 1.00 35.31 231 ASP B CA 1
ATOM 5153 C C . ASP B 1 231 ? -23.674 -31.012 -31.025 1.00 34.81 231 ASP B C 1
ATOM 5154 O O . ASP B 1 231 ? -23.509 -29.822 -31.328 1.00 34.75 231 ASP B O 1
ATOM 5159 N N . PHE B 1 232 ? -22.767 -31.947 -31.278 1.00 33.95 232 PHE B N 1
ATOM 5160 C CA . PHE B 1 232 ? -21.470 -31.600 -31.835 1.00 33.52 232 PHE B CA 1
ATOM 5161 C C . PHE B 1 232 ? -21.013 -32.609 -32.861 1.00 33.67 232 PHE B C 1
ATOM 5162 O O . PHE B 1 232 ? -21.163 -33.821 -32.678 1.00 33.94 232 PHE B O 1
ATOM 5170 N N . ILE B 1 233 ? -20.457 -32.091 -33.943 1.00 33.59 233 ILE B N 1
ATOM 5171 C CA . ILE B 1 233 ? -19.735 -32.913 -34.891 1.00 34.75 233 ILE B CA 1
ATOM 5172 C C . ILE B 1 233 ? -18.277 -32.520 -34.750 1.00 34.74 233 ILE B C 1
ATOM 5173 O O . ILE B 1 233 ? -17.897 -31.398 -35.095 1.00 34.55 233 ILE B O 1
ATOM 5178 N N . ALA B 1 234 ? -17.473 -33.430 -34.214 1.00 34.80 234 ALA B N 1
ATOM 5179 C CA . ALA B 1 234 ? -16.034 -33.245 -34.216 1.00 35.55 234 ALA B CA 1
ATOM 5180 C C . ALA B 1 234 ? -15.506 -33.779 -35.550 1.00 36.00 234 ALA B C 1
ATOM 5181 O O . ALA B 1 234 ? -15.480 -34.990 -35.781 1.00 36.36 234 ALA B O 1
ATOM 5183 N N . LEU B 1 235 ? -15.108 -32.861 -36.427 1.00 36.27 235 LEU B N 1
ATOM 5184 C CA . LEU B 1 235 ? -14.759 -33.195 -37.811 1.00 37.56 235 LEU B CA 1
ATOM 5185 C C . LEU B 1 235 ? -13.266 -33.493 -37.954 1.00 37.70 235 LEU B C 1
ATOM 5186 O O . LEU B 1 235 ? -12.432 -32.583 -37.896 1.00 37.66 235 LEU B O 1
ATOM 5191 N N . SER B 1 236 ? -12.938 -34.772 -38.128 1.00 37.82 236 SER B N 1
ATOM 5192 C CA . SER B 1 236 ? -11.541 -35.222 -38.182 1.00 39.04 236 SER B CA 1
ATOM 5193 C C . SER B 1 236 ? -10.790 -34.748 -39.424 1.00 39.83 236 SER B C 1
ATOM 5194 O O . SER B 1 236 ? -11.342 -34.722 -40.531 1.00 39.79 236 SER B O 1
ATOM 5197 N N . PHE B 1 237 ? -9.528 -34.376 -39.208 1.00 41.01 237 PHE B N 1
ATOM 5198 C CA . PHE B 1 237 ? -8.584 -33.972 -40.262 1.00 42.90 237 PHE B CA 1
ATOM 5199 C C . PHE B 1 237 ? -9.060 -32.845 -41.187 1.00 43.41 237 PHE B C 1
ATOM 5200 O O . PHE B 1 237 ? -8.881 -32.919 -42.404 1.00 45.24 237 PHE B O 1
ATOM 5208 N N . VAL B 1 238 ? -9.661 -31.805 -40.617 1.00 43.53 238 VAL B N 1
ATOM 5209 C CA . VAL B 1 238 ? -10.062 -30.639 -41.410 1.00 43.65 238 VAL B CA 1
ATOM 5210 C C . VAL B 1 238 ? -8.800 -29.956 -41.930 1.00 44.58 238 VAL B C 1
ATOM 5211 O O . VAL B 1 238 ? -7.870 -29.712 -41.161 1.00 45.34 238 VAL B O 1
ATOM 5215 N N . GLN B 1 239 ? -8.762 -29.666 -43.230 1.00 45.92 239 GLN B N 1
ATOM 5216 C CA . GLN B 1 239 ? -7.554 -29.107 -43.860 1.00 47.00 239 GLN B CA 1
ATOM 5217 C C . GLN B 1 239 ? -7.709 -27.696 -44.416 1.00 46.93 239 GLN B C 1
ATOM 5218 O O . GLN B 1 239 ? -6.718 -26.991 -44.602 1.00 46.83 239 GLN B O 1
ATOM 5224 N N . ASN B 1 240 ? -8.948 -27.294 -44.682 1.00 47.44 240 ASN B N 1
ATOM 5225 C CA . ASN B 1 240 ? -9.243 -25.954 -45.187 1.00 47.49 240 ASN B CA 1
ATOM 5226 C C . ASN B 1 240 ? -10.696 -25.581 -44.931 1.00 46.58 240 ASN B C 1
ATOM 5227 O O . ASN B 1 240 ? -11.476 -26.407 -44.453 1.00 45.46 240 ASN B O 1
ATOM 5232 N N . GLY B 1 241 ? -11.051 -24.337 -45.249 1.00 46.60 241 GLY B N 1
ATOM 5233 C CA . GLY B 1 241 ? -12.425 -23.856 -45.126 1.00 45.40 241 GLY B CA 1
ATOM 5234 C C . GLY B 1 241 ? -13.423 -24.659 -45.940 1.00 45.64 241 GLY B C 1
ATOM 5235 O O . GLY B 1 241 ? -14.548 -24.882 -45.495 1.00 46.01 241 GLY B O 1
ATOM 5236 N N . ALA B 1 242 ? -13.007 -25.101 -47.128 1.00 45.88 242 ALA B N 1
ATOM 5237 C CA . ALA B 1 242 ? -13.871 -25.880 -48.023 1.00 45.58 242 ALA B CA 1
ATOM 5238 C C . ALA B 1 242 ? -14.392 -27.162 -47.369 1.00 45.12 242 ALA B C 1
ATOM 5239 O O . ALA B 1 242 ? -15.561 -27.515 -47.547 1.00 45.15 242 ALA B O 1
ATOM 5241 N N . ASP B 1 243 ? -13.534 -27.845 -46.610 1.00 45.01 243 ASP B N 1
ATOM 5242 C CA . ASP B 1 243 ? -13.947 -29.021 -45.828 1.00 45.98 243 ASP B CA 1
ATOM 5243 C C . ASP B 1 243 ? -15.076 -28.685 -44.850 1.00 45.25 243 ASP B C 1
ATOM 5244 O O . ASP B 1 243 ? -16.050 -29.436 -44.729 1.00 44.39 243 ASP B O 1
ATOM 5249 N N . VAL B 1 244 ? -14.936 -27.556 -44.158 1.00 45.20 244 VAL B N 1
ATOM 5250 C CA . VAL B 1 244 ? -15.963 -27.087 -43.229 1.00 46.38 244 VAL B CA 1
ATOM 5251 C C . VAL B 1 244 ? -17.265 -26.803 -43.981 1.00 47.06 244 VAL B C 1
ATOM 5252 O O . VAL B 1 244 ? -18.343 -27.238 -43.563 1.00 46.03 244 VAL B O 1
ATOM 5256 N N . GLN B 1 245 ? -17.148 -26.092 -45.100 1.00 49.59 245 GLN B N 1
ATOM 5257 C CA . GLN B 1 245 ? -18.304 -25.722 -45.920 1.00 51.95 245 GLN B CA 1
ATOM 5258 C C . GLN B 1 245 ? -19.040 -26.917 -46.533 1.00 50.13 245 GLN B C 1
ATOM 5259 O O . GLN B 1 245 ? -20.237 -26.832 -46.797 1.00 49.15 245 GLN B O 1
ATOM 5265 N N . LEU B 1 246 ? -18.326 -28.022 -46.747 1.00 48.97 246 LEU B N 1
ATOM 5266 C CA . LEU B 1 246 ? -18.945 -29.268 -47.196 1.00 48.70 246 LEU B CA 1
ATOM 5267 C C . LEU B 1 246 ? -19.847 -29.845 -46.100 1.00 46.88 246 LEU B C 1
ATOM 5268 O O . LEU B 1 246 ? -20.954 -30.318 -46.371 1.00 46.42 246 LEU B O 1
ATOM 5273 N N . CYS B 1 247 ? -19.368 -29.787 -44.862 1.00 45.22 247 CYS B N 1
ATOM 5274 C CA . CYS B 1 247 ? -20.148 -30.226 -43.712 1.00 42.78 247 CYS B CA 1
ATOM 5275 C C . CYS B 1 247 ? -21.367 -29.327 -43.479 1.00 41.34 247 CYS B C 1
ATOM 5276 O O . CYS B 1 247 ? -22.447 -29.823 -43.164 1.00 40.34 247 CYS B O 1
ATOM 5279 N N . ARG B 1 248 ? -21.183 -28.015 -43.641 1.00 40.65 248 ARG B N 1
ATOM 5280 C CA . ARG B 1 248 ? -22.291 -27.053 -43.637 1.00 41.03 248 ARG B CA 1
ATOM 5281 C C . ARG B 1 248 ? -23.347 -27.460 -44.662 1.00 41.86 248 ARG B C 1
ATOM 5282 O O . ARG B 1 248 ? -24.539 -27.487 -44.359 1.00 42.36 248 ARG B O 1
ATOM 5290 N N . GLN B 1 249 ? -22.887 -27.777 -45.873 1.00 42.70 249 GLN B N 1
ATOM 5291 C CA . GLN B 1 249 ? -23.757 -28.166 -46.984 1.00 44.14 249 GLN B CA 1
ATOM 5292 C C . GLN B 1 249 ? -24.579 -29.417 -46.653 1.00 43.42 249 GLN B C 1
ATOM 5293 O O . GLN B 1 249 ? -25.793 -29.433 -46.847 1.00 43.36 249 GLN B O 1
ATOM 5299 N N . ILE B 1 250 ? -23.909 -30.448 -46.143 1.00 42.09 250 ILE B N 1
ATOM 5300 C CA . ILE B 1 250 ? -24.574 -31.666 -45.691 1.00 41.80 250 ILE B CA 1
ATOM 5301 C C . ILE B 1 250 ? -25.689 -31.350 -44.692 1.00 42.16 250 ILE B C 1
ATOM 5302 O O . ILE B 1 250 ? -26.813 -31.847 -44.828 1.00 42.53 250 ILE B O 1
ATOM 5307 N N . ILE B 1 251 ? -25.372 -30.510 -43.708 1.00 41.39 251 ILE B N 1
ATOM 5308 C CA . ILE B 1 251 ? -26.328 -30.117 -42.671 1.00 40.78 251 ILE B CA 1
ATOM 5309 C C . ILE B 1 251 ? -27.550 -29.411 -43.266 1.00 41.13 251 ILE B C 1
ATOM 5310 O O . ILE B 1 251 ? -28.687 -29.763 -42.941 1.00 41.06 251 ILE B O 1
ATOM 5315 N N . SER B 1 252 ? -27.316 -28.436 -44.142 1.00 41.61 252 SER B N 1
ATOM 5316 C CA . SER B 1 252 ? -28.414 -27.685 -44.758 1.00 43.75 252 SER B CA 1
ATOM 5317 C C . SER B 1 252 ? -29.254 -28.521 -45.740 1.00 44.10 252 SER B C 1
ATOM 5318 O O . SER B 1 252 ? -30.437 -28.240 -45.940 1.00 45.33 252 SER B O 1
ATOM 5321 N N . GLU B 1 253 ? -28.642 -29.546 -46.332 1.00 43.74 253 GLU B N 1
ATOM 5322 C CA . GLU B 1 253 ? -29.311 -30.400 -47.314 1.00 44.59 253 GLU B CA 1
ATOM 5323 C C . GLU B 1 253 ? -30.016 -31.598 -46.674 1.00 45.09 253 GLU B C 1
ATOM 5324 O O . GLU B 1 253 ? -30.687 -32.377 -47.364 1.00 45.36 253 GLU B O 1
ATOM 5330 N N . ASN B 1 254 ? -29.862 -31.740 -45.359 1.00 44.55 254 ASN B N 1
ATOM 5331 C CA . ASN B 1 254 ? -30.460 -32.853 -44.637 1.00 44.24 254 ASN B CA 1
ATOM 5332 C C . ASN B 1 254 ? -31.274 -32.421 -43.427 1.00 45.09 254 ASN B C 1
ATOM 5333 O O . ASN B 1 254 ? -30.799 -32.475 -42.291 1.00 45.04 254 ASN B O 1
ATOM 5338 N N . THR B 1 255 ? -32.510 -32.002 -43.686 1.00 46.08 255 THR B N 1
ATOM 5339 C CA . THR B 1 255 ? -33.423 -31.560 -42.633 1.00 47.06 255 THR B CA 1
ATOM 5340 C C . THR B 1 255 ? -34.622 -32.508 -42.477 1.00 47.47 255 THR B C 1
ATOM 5341 O O . THR B 1 255 ? -35.612 -32.164 -41.823 1.00 48.04 255 THR B O 1
ATOM 5345 N N . GLN B 1 256 ? -34.511 -33.702 -43.060 1.00 46.72 256 GLN B N 1
ATOM 5346 C CA . GLN B 1 256 ? -35.586 -34.703 -43.047 1.00 47.37 256 GLN B CA 1
ATOM 5347 C C . GLN B 1 256 ? -35.941 -35.247 -41.660 1.00 48.70 256 GLN B C 1
ATOM 5348 O O . GLN B 1 256 ? -37.008 -35.835 -41.482 1.00 49.81 256 GLN B O 1
ATOM 5354 N N . TYR B 1 257 ? -35.047 -35.058 -40.691 1.00 48.94 257 TYR B N 1
ATOM 5355 C CA . TYR B 1 257 ? -35.272 -35.541 -39.328 1.00 49.46 257 TYR B CA 1
ATOM 5356 C C . TYR B 1 257 ? -35.619 -34.424 -38.346 1.00 49.90 257 TYR B C 1
ATOM 5357 O O . TYR B 1 257 ? -35.699 -34.659 -37.141 1.00 49.14 257 TYR B O 1
ATOM 5366 N N . SER B 1 258 ? -35.834 -33.215 -38.864 1.00 51.60 258 SER B N 1
ATOM 5367 C CA . SER B 1 258 ? -36.181 -32.064 -38.027 1.00 53.76 258 SER B CA 1
ATOM 5368 C C . SER B 1 258 ? -37.204 -31.124 -38.680 1.00 56.09 258 SER B C 1
ATOM 5369 O O . SER B 1 258 ? -37.132 -29.899 -38.509 1.00 57.03 258 SER B O 1
ATOM 5372 N N . ASN B 1 259 ? -38.148 -31.707 -39.422 1.00 58.30 259 ASN B N 1
ATOM 5373 C CA . ASN B 1 259 ? -39.275 -30.978 -40.030 1.00 59.97 259 ASN B CA 1
ATOM 5374 C C . ASN B 1 259 ? -38.892 -29.786 -40.912 1.00 58.67 259 ASN B C 1
ATOM 5375 O O . ASN B 1 259 ? -39.554 -28.746 -40.879 1.00 59.70 259 ASN B O 1
ATOM 5380 N N . GLY B 1 260 ? -37.829 -29.940 -41.696 1.00 56.51 260 GLY B N 1
ATOM 5381 C CA . GLY B 1 260 ? -37.395 -28.894 -42.622 1.00 54.75 260 GLY B CA 1
ATOM 5382 C C . GLY B 1 260 ? -36.654 -27.739 -41.970 1.00 54.40 260 GLY B C 1
ATOM 5383 O O . GLY B 1 260 ? -36.337 -26.749 -42.629 1.00 54.94 260 GLY B O 1
ATOM 5384 N N . ILE B 1 261 ? -36.383 -27.857 -40.673 1.00 53.42 261 ILE B N 1
ATOM 5385 C CA . ILE B 1 261 ? -35.618 -26.842 -39.952 1.00 52.81 261 ILE B CA 1
ATOM 5386 C C . ILE B 1 261 ? -34.176 -27.325 -39.783 1.00 50.66 261 ILE B C 1
ATOM 5387 O O . ILE B 1 261 ? -33.940 -28.361 -39.161 1.00 50.51 261 ILE B O 1
ATOM 5392 N N . PRO B 1 262 ? -33.211 -26.579 -40.350 1.00 49.40 262 PRO B N 1
ATOM 5393 C CA . PRO B 1 262 ? -31.796 -26.954 -40.273 1.00 47.62 262 PRO B CA 1
ATOM 5394 C C . PRO B 1 262 ? -31.313 -27.055 -38.827 1.00 45.46 262 PRO B C 1
ATOM 5395 O O . PRO B 1 262 ? -31.602 -26.176 -38.014 1.00 45.07 262 PRO B O 1
ATOM 5399 N N . SER B 1 263 ? -30.596 -28.131 -38.515 1.00 42.51 263 SER B N 1
ATOM 5400 C CA . SER B 1 263 ? -30.063 -28.339 -37.177 1.00 41.16 263 SER B CA 1
ATOM 5401 C C . SER B 1 263 ? -29.054 -27.256 -36.793 1.00 40.26 263 SER B C 1
ATOM 5402 O O . SER B 1 263 ? -28.381 -26.684 -37.644 1.00 39.52 263 SER B O 1
ATOM 5405 N N . SER B 1 264 ? -28.953 -26.979 -35.502 1.00 40.10 264 SER B N 1
ATOM 5406 C CA . SER B 1 264 ? -27.963 -26.024 -35.023 1.00 40.32 264 SER B CA 1
ATOM 5407 C C . SER B 1 264 ? -26.741 -26.744 -34.438 1.00 39.28 264 SER B C 1
ATOM 5408 O O . SER B 1 264 ? -25.961 -26.158 -33.697 1.00 40.06 264 SER B O 1
ATOM 5411 N N . ILE B 1 265 ? -26.590 -28.018 -34.790 1.00 38.65 265 ILE B N 1
ATOM 5412 C CA . ILE B 1 265 ? -25.442 -28.833 -34.395 1.00 37.79 265 ILE B CA 1
ATOM 5413 C C . ILE B 1 265 ? -24.119 -28.113 -34.713 1.00 38.17 265 ILE B C 1
ATOM 5414 O O . ILE B 1 265 ? -23.934 -27.593 -35.816 1.00 37.91 265 ILE B O 1
ATOM 5419 N N . LYS B 1 266 ? -23.217 -28.065 -33.734 1.00 37.90 266 LYS B N 1
ATOM 5420 C CA . LYS B 1 266 ? -21.983 -27.288 -33.873 1.00 37.61 266 LYS B CA 1
ATOM 5421 C C . LYS B 1 266 ? -20.892 -28.052 -34.612 1.00 36.90 266 LYS B C 1
ATOM 5422 O O . LYS B 1 266 ? -20.634 -29.229 -34.332 1.00 35.94 266 LYS B O 1
ATOM 5428 N N . ILE B 1 267 ? -20.255 -27.367 -35.557 1.00 36.19 267 ILE B N 1
ATOM 5429 C CA . ILE B 1 267 ? -19.117 -27.926 -36.269 1.00 35.66 267 ILE B CA 1
ATOM 5430 C C . ILE B 1 267 ? -17.847 -27.567 -35.527 1.00 35.50 267 ILE B C 1
ATOM 5431 O O . ILE B 1 267 ? -17.497 -26.395 -35.407 1.00 35.71 267 ILE B O 1
ATOM 5436 N N . ILE B 1 268 ? -17.173 -28.589 -35.022 1.00 35.60 268 ILE B N 1
ATOM 5437 C CA . ILE B 1 268 ? -15.911 -28.415 -34.327 1.00 36.24 268 ILE B CA 1
ATOM 5438 C C . ILE B 1 268 ? -14.828 -29.093 -35.153 1.00 37.29 268 ILE B C 1
ATOM 5439 O O . ILE B 1 268 ? -14.744 -30.325 -35.205 1.00 38.30 268 ILE B O 1
ATOM 5444 N N . SER B 1 269 ? -14.025 -28.272 -35.824 1.00 37.41 269 SER B N 1
ATOM 5445 C CA . SER B 1 269 ? -12.989 -28.761 -36.718 1.00 38.06 269 SER B CA 1
ATOM 5446 C C . SER B 1 269 ? -11.757 -29.208 -35.945 1.00 38.39 269 SER B C 1
ATOM 5447 O O . SER B 1 269 ? -11.229 -28.466 -35.114 1.00 38.91 269 SER B O 1
ATOM 5450 N N . LYS B 1 270 ? -11.308 -30.426 -36.222 1.00 38.85 270 LYS B N 1
ATOM 5451 C CA . LYS B 1 270 ? -10.101 -30.955 -35.602 1.00 39.72 270 LYS B CA 1
ATOM 5452 C C . LYS B 1 270 ? -8.876 -30.640 -36.453 1.00 41.24 270 LYS B C 1
ATOM 5453 O O . LYS B 1 270 ? -8.801 -31.023 -37.631 1.00 40.60 270 LYS B O 1
ATOM 5459 N N . ILE B 1 271 ? -7.936 -29.920 -35.845 1.00 41.87 271 ILE B N 1
ATOM 5460 C CA . ILE B 1 271 ? -6.648 -29.623 -36.452 1.00 42.03 271 ILE B CA 1
ATOM 5461 C C . ILE B 1 271 ? -5.703 -30.748 -36.051 1.00 43.48 271 ILE B C 1
ATOM 5462 O O . ILE B 1 271 ? -5.357 -30.887 -34.876 1.00 44.77 271 ILE B O 1
ATOM 5467 N N . GLU B 1 272 ? -5.312 -31.556 -37.033 1.00 45.01 272 GLU B N 1
ATOM 5468 C CA . GLU B 1 272 ? -4.599 -32.812 -36.795 1.00 46.27 272 GLU B CA 1
ATOM 5469 C C . GLU B 1 272 ? -3.377 -32.995 -37.693 1.00 47.15 272 GLU B C 1
ATOM 5470 O O . GLU B 1 272 ? -2.667 -33.995 -37.572 1.00 47.58 272 GLU B O 1
ATOM 5476 N N . ASN B 1 273 ? -3.151 -32.052 -38.606 1.00 46.60 273 ASN B N 1
ATOM 5477 C CA . ASN B 1 273 ? -2.005 -32.112 -39.508 1.00 46.92 273 ASN B CA 1
ATOM 5478 C C . ASN B 1 273 ? -1.512 -30.726 -39.927 1.00 47.46 273 ASN B C 1
ATOM 5479 O O . ASN B 1 273 ? -2.125 -29.710 -39.578 1.00 46.96 273 ASN B O 1
ATOM 5484 N N . LEU B 1 274 ? -0.410 -30.698 -40.674 1.00 48.25 274 LEU B N 1
ATOM 5485 C CA . LEU B 1 274 ? 0.249 -29.453 -41.069 1.00 49.08 274 LEU B CA 1
ATOM 5486 C C . LEU B 1 274 ? -0.647 -28.554 -41.918 1.00 49.90 274 LEU B C 1
ATOM 5487 O O . LEU B 1 274 ? -0.646 -27.333 -41.743 1.00 50.64 274 LEU B O 1
ATOM 5492 N N . GLU B 1 275 ? -1.401 -29.163 -42.830 1.00 50.55 275 GLU B N 1
ATOM 5493 C CA . GLU B 1 275 ? -2.351 -28.435 -43.667 1.00 51.81 275 GLU B CA 1
ATOM 5494 C C . GLU B 1 275 ? -3.354 -27.655 -42.828 1.00 49.49 275 GLU B C 1
ATOM 5495 O O . GLU B 1 275 ? -3.585 -26.467 -43.069 1.00 47.94 275 GLU B O 1
ATOM 5501 N N . GLY B 1 276 ? -3.932 -28.335 -41.839 1.00 47.94 276 GLY B N 1
ATOM 5502 C CA . GLY B 1 276 ? -4.853 -27.719 -40.894 1.00 46.47 276 GLY B CA 1
ATOM 5503 C C . GLY B 1 276 ? -4.237 -26.533 -40.178 1.00 46.16 276 GLY B C 1
ATOM 5504 O O . GLY B 1 276 ? -4.911 -25.527 -39.949 1.00 45.78 276 GLY B O 1
ATOM 5505 N N . VAL B 1 277 ? -2.954 -26.642 -39.837 1.00 45.73 277 VAL B N 1
ATOM 5506 C CA . VAL B 1 277 ? -2.245 -25.542 -39.187 1.00 46.41 277 VAL B CA 1
ATOM 5507 C C . VAL B 1 277 ? -2.026 -24.379 -40.161 1.00 47.59 277 VAL B C 1
ATOM 5508 O O . VAL B 1 277 ? -2.275 -23.220 -39.814 1.00 46.85 277 VAL B O 1
ATOM 5512 N N . ILE B 1 278 ? -1.584 -24.696 -41.378 1.00 49.13 278 ILE B N 1
ATOM 5513 C CA . ILE B 1 278 ? -1.375 -23.694 -42.427 1.00 50.10 278 ILE B CA 1
ATOM 5514 C C . ILE B 1 278 ? -2.647 -22.884 -42.699 1.00 49.71 278 ILE B C 1
ATOM 5515 O O . ILE B 1 278 ? -2.598 -21.659 -42.801 1.00 49.66 278 ILE B O 1
ATOM 5520 N N . ASN B 1 279 ? -3.780 -23.574 -42.795 1.00 49.48 279 ASN B N 1
ATOM 5521 C CA . ASN B 1 279 ? -5.052 -22.933 -43.128 1.00 49.41 279 ASN B CA 1
ATOM 5522 C C . ASN B 1 279 ? -5.925 -22.591 -41.918 1.00 48.99 279 ASN B C 1
ATOM 5523 O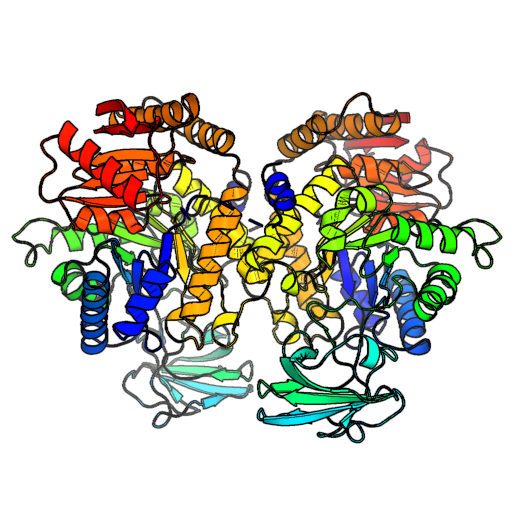 O . ASN B 1 279 ? -7.125 -22.319 -42.075 1.00 49.85 279 ASN B O 1
ATOM 5528 N N . PHE B 1 280 ? -5.321 -22.586 -40.728 1.00 47.11 280 PHE B N 1
ATOM 5529 C CA . PHE B 1 280 ? -6.063 -22.455 -39.474 1.00 46.49 280 PHE B CA 1
ATOM 5530 C C . PHE B 1 280 ? -7.059 -21.301 -39.431 1.00 47.55 280 PHE B C 1
ATOM 5531 O O . PHE B 1 280 ? -8.192 -21.490 -38.994 1.00 47.49 280 PHE B O 1
ATOM 5539 N N . ASP B 1 281 ? -6.628 -20.114 -39.860 1.00 49.34 281 ASP B N 1
ATOM 5540 C CA . ASP B 1 281 ? -7.462 -18.914 -39.804 1.00 50.85 281 ASP B CA 1
ATOM 5541 C C . ASP B 1 281 ? -8.781 -19.106 -40.541 1.00 51.05 281 ASP B C 1
ATOM 5542 O O . ASP B 1 281 ? -9.846 -18.767 -40.022 1.00 51.44 281 ASP B O 1
ATOM 5547 N N . SER B 1 282 ? -8.691 -19.656 -41.750 1.00 50.43 282 SER B N 1
ATOM 5548 C CA . SER B 1 282 ? -9.852 -19.938 -42.575 1.00 49.85 282 SER B CA 1
ATOM 5549 C C . SER B 1 282 ? -10.769 -20.949 -41.883 1.00 48.46 282 SER B C 1
ATOM 5550 O O . SER B 1 282 ? -11.977 -20.728 -41.778 1.00 47.21 282 SER B O 1
ATOM 5553 N N . ILE B 1 283 ? -10.178 -22.038 -41.397 1.00 46.42 283 ILE B N 1
ATOM 5554 C CA . ILE B 1 283 ? -10.911 -23.089 -40.698 1.00 45.22 283 ILE B CA 1
ATOM 5555 C C . ILE B 1 283 ? -11.619 -22.534 -39.457 1.00 45.14 283 ILE B C 1
ATOM 5556 O O . ILE B 1 283 ? -12.812 -22.767 -39.253 1.00 45.05 283 ILE B O 1
ATOM 5561 N N . CYS B 1 284 ? -10.874 -21.778 -38.657 1.00 45.47 284 CYS B N 1
ATOM 5562 C CA . CYS B 1 284 ? -11.369 -21.198 -37.412 1.00 45.73 284 CYS B CA 1
ATOM 5563 C C . CYS B 1 284 ? -12.543 -20.250 -37.645 1.00 45.82 284 CYS B C 1
ATOM 5564 O O . CYS B 1 284 ? -13.516 -20.259 -36.894 1.00 45.95 284 CYS B O 1
ATOM 5567 N N . SER B 1 285 ? -12.436 -19.438 -38.690 1.00 46.55 285 SER B N 1
ATOM 5568 C CA . SER B 1 285 ? -13.483 -18.504 -39.080 1.00 46.90 285 SER B CA 1
ATOM 5569 C C . SER B 1 285 ? -14.738 -19.211 -39.613 1.00 46.72 285 SER B C 1
ATOM 5570 O O . SER B 1 285 ? -15.852 -18.740 -39.398 1.00 46.04 285 SER B O 1
ATOM 5573 N N . GLU B 1 286 ? -14.555 -20.334 -40.305 1.00 46.85 286 GLU B N 1
ATOM 5574 C CA . GLU B 1 286 ? -15.687 -21.103 -40.847 1.00 47.37 286 GLU B CA 1
ATOM 5575 C C . GLU B 1 286 ? -16.370 -21.979 -39.796 1.00 44.52 286 GLU B C 1
ATOM 5576 O O . GLU B 1 286 ? -17.553 -22.277 -39.917 1.00 44.00 286 GLU B O 1
ATOM 5582 N N . SER B 1 287 ? -15.620 -22.395 -38.774 1.00 42.82 287 SER B N 1
ATOM 5583 C CA . SER B 1 287 ? -16.106 -23.385 -37.803 1.00 41.12 287 SER B CA 1
ATOM 5584 C C . SER B 1 287 ? -16.859 -22.771 -36.632 1.00 40.08 287 SER B C 1
ATOM 5585 O O . SER B 1 287 ? -16.772 -21.563 -36.389 1.00 39.62 287 SER B O 1
ATOM 5588 N N . ASP B 1 288 ? -17.598 -23.617 -35.913 1.00 38.55 288 ASP B N 1
ATOM 5589 C CA . ASP B 1 288 ? -18.254 -23.208 -34.675 1.00 38.05 288 ASP B CA 1
ATOM 5590 C C . ASP B 1 288 ? -17.302 -23.354 -33.492 1.00 37.51 288 ASP B C 1
ATOM 5591 O O . ASP B 1 288 ? -17.523 -22.767 -32.436 1.00 37.76 288 ASP B O 1
ATOM 5596 N N . GLY B 1 289 ? -16.239 -24.132 -33.687 1.00 37.17 289 GLY B N 1
ATOM 5597 C CA . GLY B 1 289 ? -15.213 -24.349 -32.673 1.00 36.09 289 GLY B CA 1
ATOM 5598 C C . GLY B 1 289 ? -14.030 -25.115 -33.237 1.00 36.37 289 GLY B C 1
ATOM 5599 O O . GLY B 1 289 ? -14.066 -25.578 -34.377 1.00 35.98 289 GLY B O 1
ATOM 5600 N N . ILE B 1 290 ? -12.981 -25.250 -32.430 1.00 36.34 290 ILE B N 1
ATOM 5601 C CA . ILE B 1 290 ? -11.738 -25.900 -32.844 1.00 36.67 290 ILE B CA 1
ATOM 5602 C C . ILE B 1 290 ? -11.329 -26.946 -31.812 1.00 37.69 290 ILE B C 1
ATOM 5603 O O . ILE B 1 290 ? -11.446 -26.717 -30.605 1.00 37.65 290 ILE B O 1
ATOM 5608 N N . MET B 1 291 ? -10.872 -28.101 -32.285 1.00 38.97 291 MET B N 1
ATOM 5609 C CA . MET B 1 291 ? -10.248 -29.084 -31.403 1.00 40.88 291 MET B CA 1
ATOM 5610 C C . MET B 1 291 ? -8.793 -29.285 -31.806 1.00 41.94 291 MET B C 1
ATOM 5611 O O . MET B 1 291 ? -8.499 -29.537 -32.977 1.00 42.19 291 MET B O 1
ATOM 5616 N N . VAL B 1 292 ? -7.892 -29.158 -30.838 1.00 42.51 292 VAL B N 1
ATOM 5617 C CA . VAL B 1 292 ? -6.491 -29.478 -31.057 1.00 44.65 292 VAL B CA 1
ATOM 5618 C C . VAL B 1 292 ? -6.258 -30.936 -30.670 1.00 46.05 292 VAL B C 1
ATOM 5619 O O . VAL B 1 292 ? -6.298 -31.291 -29.489 1.00 46.02 292 VAL B O 1
ATOM 5623 N N . ALA B 1 293 ? -6.034 -31.774 -31.679 1.00 48.70 293 ALA B N 1
ATOM 5624 C CA . ALA B 1 293 ? -5.854 -33.212 -31.485 1.00 51.30 293 ALA B CA 1
ATOM 5625 C C . ALA B 1 293 ? -4.460 -33.674 -31.899 1.00 53.38 293 ALA B C 1
ATOM 5626 O O . ALA B 1 293 ? -3.711 -32.928 -32.530 1.00 52.49 293 ALA B O 1
ATOM 5628 N N . ARG B 1 294 ? -4.137 -34.917 -31.543 1.00 57.44 294 ARG B N 1
ATOM 5629 C CA . ARG B 1 294 ? -2.833 -35.517 -31.803 1.00 61.24 294 ARG B CA 1
ATOM 5630 C C . ARG B 1 294 ? -2.626 -35.725 -33.307 1.00 63.15 294 ARG B C 1
ATOM 5631 O O . ARG B 1 294 ? -1.667 -35.203 -33.887 1.00 64.00 294 ARG B O 1
ATOM 5639 N N . GLY B 1 295 ? -3.541 -36.467 -33.930 1.00 64.01 295 GLY B N 1
ATOM 5640 C CA . GLY B 1 295 ? -3.505 -36.736 -35.370 1.00 65.00 295 GLY B CA 1
ATOM 5641 C C . GLY B 1 295 ? -2.148 -37.134 -35.922 1.00 67.77 295 GLY B C 1
ATOM 5642 O O . GLY B 1 295 ? -1.413 -37.898 -35.294 1.00 68.63 295 GLY B O 1
ATOM 5643 N N . ASP B 1 296 ? -1.824 -36.600 -37.099 1.00 69.23 296 ASP B N 1
ATOM 5644 C CA . ASP B 1 296 ? -0.560 -36.868 -37.782 1.00 70.98 296 ASP B CA 1
ATOM 5645 C C . ASP B 1 296 ? 0.495 -35.796 -37.525 1.00 70.07 296 ASP B C 1
ATOM 5646 O O . ASP B 1 296 ? 1.667 -35.988 -37.856 1.00 70.43 296 ASP B O 1
ATOM 5651 N N . LEU B 1 297 ? 0.072 -34.674 -36.942 1.00 67.41 297 LEU B N 1
ATOM 5652 C CA . LEU B 1 297 ? 0.915 -33.482 -36.794 1.00 65.40 297 LEU B CA 1
ATOM 5653 C C . LEU B 1 297 ? 2.345 -33.781 -36.332 1.00 66.32 297 LEU B C 1
ATOM 5654 O O . LEU B 1 297 ? 3.306 -33.247 -36.898 1.00 65.04 297 LEU B O 1
ATOM 5659 N N . GLY B 1 298 ? 2.474 -34.649 -35.327 1.00 65.52 298 GLY B N 1
ATOM 5660 C CA . GLY B 1 298 ? 3.777 -35.043 -34.784 1.00 67.50 298 GLY B CA 1
ATOM 5661 C C . GLY B 1 298 ? 4.708 -35.759 -35.753 1.00 68.80 298 GLY B C 1
ATOM 5662 O O . GLY B 1 298 ? 5.888 -35.961 -35.455 1.00 68.00 298 GLY B O 1
ATOM 5663 N N . MET B 1 299 ? 4.178 -36.140 -36.911 1.00 69.52 299 MET B N 1
ATOM 5664 C CA . MET B 1 299 ? 4.965 -36.788 -37.958 1.00 71.30 299 MET B CA 1
ATOM 5665 C C . MET B 1 299 ? 5.341 -35.836 -39.093 1.00 69.24 299 MET B C 1
ATOM 5666 O O . MET B 1 299 ? 6.208 -36.150 -39.910 1.00 70.40 299 MET B O 1
ATOM 5671 N N . GLU B 1 300 ? 4.692 -34.676 -39.139 1.00 66.82 300 GLU B N 1
ATOM 5672 C CA . GLU B 1 300 ? 4.884 -33.728 -40.234 1.00 66.00 300 GLU B CA 1
ATOM 5673 C C . GLU B 1 300 ? 5.735 -32.526 -39.832 1.00 65.44 300 GLU B C 1
ATOM 5674 O O . GLU B 1 300 ? 6.357 -31.885 -40.680 1.00 66.66 300 GLU B O 1
ATOM 5680 N N . ILE B 1 301 ? 5.755 -32.221 -38.538 1.00 63.98 301 ILE B N 1
ATOM 5681 C CA . ILE B 1 301 ? 6.567 -31.123 -38.006 1.00 63.47 301 ILE B CA 1
ATOM 5682 C C . ILE B 1 301 ? 7.417 -31.617 -36.835 1.00 61.92 301 ILE B C 1
ATOM 5683 O O . ILE B 1 301 ? 7.080 -32.630 -36.218 1.00 60.76 301 ILE B O 1
ATOM 5688 N N . PRO B 1 302 ? 8.528 -30.914 -36.532 1.00 61.93 302 PRO B N 1
ATOM 5689 C CA . PRO B 1 302 ? 9.305 -31.274 -35.344 1.00 62.43 302 PRO B CA 1
ATOM 5690 C C . PRO B 1 302 ? 8.431 -31.278 -34.085 1.00 61.27 302 PRO B C 1
ATOM 5691 O O . PRO B 1 302 ? 7.653 -30.342 -33.874 1.00 59.29 302 PRO B O 1
ATOM 5695 N N . PRO B 1 303 ? 8.543 -32.339 -33.265 1.00 61.74 303 PRO B N 1
ATOM 5696 C CA . PRO B 1 303 ? 7.715 -32.529 -32.069 1.00 60.68 303 PRO B CA 1
ATOM 5697 C C . PRO B 1 303 ? 7.804 -31.356 -31.097 1.00 59.18 303 PRO B C 1
ATOM 5698 O O . PRO B 1 303 ? 6.816 -31.031 -30.432 1.00 59.61 303 PRO B O 1
ATOM 5702 N N . GLU B 1 304 ? 8.976 -30.723 -31.034 1.00 57.91 304 GLU B N 1
ATOM 5703 C CA . GLU B 1 304 ? 9.192 -29.552 -30.184 1.00 56.07 304 GLU B CA 1
ATOM 5704 C C . GLU B 1 304 ? 8.324 -28.352 -30.571 1.00 53.76 304 GLU B C 1
ATOM 5705 O O . GLU B 1 304 ? 8.142 -27.436 -29.773 1.00 52.32 304 GLU B O 1
ATOM 5711 N N . LYS B 1 305 ? 7.790 -28.360 -31.788 1.00 52.90 305 LYS B N 1
ATOM 5712 C CA . LYS B 1 305 ? 6.991 -27.236 -32.275 1.00 51.78 305 LYS B CA 1
ATOM 5713 C C . LYS B 1 305 ? 5.493 -27.367 -31.997 1.00 49.79 305 LYS B C 1
ATOM 5714 O O . LYS B 1 305 ? 4.749 -26.399 -32.146 1.00 48.86 305 LYS B O 1
ATOM 5720 N N . ILE B 1 306 ? 5.061 -28.550 -31.568 1.00 49.16 306 ILE B N 1
ATOM 5721 C CA . ILE B 1 306 ? 3.639 -28.822 -31.341 1.00 49.65 306 ILE B CA 1
ATOM 5722 C C . ILE B 1 306 ? 3.004 -27.887 -30.299 1.00 48.01 306 ILE B C 1
ATOM 5723 O O . ILE B 1 306 ? 1.962 -27.268 -30.568 1.00 46.52 306 ILE B O 1
ATOM 5728 N N . PHE B 1 307 ? 3.630 -27.764 -29.127 1.00 45.76 307 PHE B N 1
ATOM 5729 C CA . PHE B 1 307 ? 3.082 -26.895 -28.076 1.00 44.60 307 PHE B CA 1
ATOM 5730 C C . PHE B 1 307 ? 2.992 -25.419 -28.514 1.00 43.96 307 PHE B C 1
ATOM 5731 O O . PHE B 1 307 ? 2.117 -24.683 -28.041 1.00 43.47 307 PHE B O 1
ATOM 5739 N N . VAL B 1 308 ? 3.896 -24.993 -29.396 1.00 42.01 308 VAL B N 1
ATOM 5740 C CA . VAL B 1 308 ? 3.860 -23.634 -29.939 1.00 42.70 308 VAL B CA 1
ATOM 5741 C C . VAL B 1 308 ? 2.602 -23.451 -30.794 1.00 43.25 308 VAL B C 1
ATOM 5742 O O . VAL B 1 308 ? 1.871 -22.464 -30.642 1.00 42.77 308 VAL B O 1
ATOM 5746 N N . ALA B 1 309 ? 2.348 -24.414 -31.678 1.00 43.64 309 ALA B N 1
ATOM 5747 C CA . ALA B 1 309 ? 1.146 -24.403 -32.501 1.00 43.58 309 ALA B CA 1
ATOM 5748 C C . ALA B 1 309 ? -0.105 -24.377 -31.631 1.00 43.12 309 ALA B C 1
ATOM 5749 O O . ALA B 1 309 ? -1.015 -23.585 -31.879 1.00 42.96 309 ALA B O 1
ATOM 5751 N N . GLN B 1 310 ? -0.139 -25.225 -30.603 1.00 43.33 310 GLN B N 1
ATOM 5752 C CA . GLN B 1 310 ? -1.302 -25.295 -29.722 1.00 43.36 310 GLN B CA 1
ATOM 5753 C C . GLN B 1 310 ? -1.583 -23.968 -29.012 1.00 43.20 310 GLN B C 1
ATOM 5754 O O . GLN B 1 310 ? -2.727 -23.508 -28.990 1.00 43.08 310 GLN B O 1
ATOM 5760 N N . LYS B 1 311 ? -0.544 -23.355 -28.448 1.00 42.82 311 LYS B N 1
ATOM 5761 C CA . LYS B 1 311 ? -0.695 -22.078 -27.748 1.00 42.91 311 LYS B CA 1
ATOM 5762 C C . LYS B 1 311 ? -1.242 -20.996 -28.671 1.00 43.08 311 LYS B C 1
ATOM 5763 O O . LYS B 1 311 ? -2.112 -20.220 -28.281 1.00 43.02 311 LYS B O 1
ATOM 5769 N N . CYS B 1 312 ? -0.746 -20.963 -29.902 1.00 44.27 312 CYS B N 1
ATOM 5770 C CA . CYS B 1 312 ? -1.212 -19.987 -30.874 1.00 45.50 312 CYS B CA 1
ATOM 5771 C C . CYS B 1 312 ? -2.675 -20.211 -31.249 1.00 44.10 312 CYS B C 1
ATOM 5772 O O . CYS B 1 312 ? -3.467 -19.265 -31.284 1.00 43.50 312 CYS B O 1
ATOM 5775 N N . MET B 1 313 ? -3.025 -21.462 -31.530 1.00 42.51 313 MET B N 1
ATOM 5776 C CA . MET B 1 313 ? -4.390 -21.798 -31.905 1.00 42.56 313 MET B CA 1
ATOM 5777 C C . MET B 1 313 ? -5.388 -21.448 -30.802 1.00 41.49 313 MET B C 1
ATOM 5778 O O . MET B 1 313 ? -6.474 -20.947 -31.096 1.00 41.76 313 MET B O 1
ATOM 5783 N N . ILE B 1 314 ? -5.010 -21.680 -29.543 1.00 40.12 314 ILE B N 1
ATOM 5784 C CA . ILE B 1 314 ? -5.869 -21.331 -28.402 1.00 39.32 314 ILE B CA 1
ATOM 5785 C C . ILE B 1 314 ? -6.065 -19.817 -28.286 1.00 39.79 314 ILE B C 1
ATOM 5786 O O . ILE B 1 314 ? -7.188 -19.347 -28.090 1.00 39.58 314 ILE B O 1
ATOM 5791 N N . SER B 1 315 ? -4.978 -19.059 -28.412 1.00 40.24 315 SER B N 1
ATOM 5792 C CA . SER B 1 315 ? -5.049 -17.599 -28.369 1.00 41.74 315 SER B CA 1
ATOM 5793 C C . SER B 1 315 ? -5.958 -17.017 -29.454 1.00 42.53 315 SER B C 1
ATOM 5794 O O . SER B 1 315 ? -6.783 -16.148 -29.167 1.00 43.56 315 SER B O 1
ATOM 5797 N N . LYS B 1 316 ? -5.812 -17.505 -30.685 1.00 42.06 316 LYS B N 1
ATOM 5798 C CA . LYS B 1 316 ? -6.641 -17.050 -31.804 1.00 42.99 316 LYS B CA 1
ATOM 5799 C C . LYS B 1 316 ? -8.123 -17.343 -31.588 1.00 42.55 316 LYS B C 1
ATOM 5800 O O . LYS B 1 316 ? -8.971 -16.509 -31.905 1.00 43.24 316 LYS B O 1
ATOM 5806 N N . CYS B 1 317 ? -8.425 -18.521 -31.042 1.00 41.27 317 CYS B N 1
ATOM 5807 C CA . CYS B 1 317 ? -9.799 -18.878 -30.687 1.00 40.65 317 CYS B CA 1
ATOM 5808 C C . CYS B 1 317 ? -10.375 -17.967 -29.604 1.00 40.68 317 CYS B C 1
ATOM 5809 O O . CYS B 1 317 ? -11.534 -17.552 -29.697 1.00 41.12 317 CYS B O 1
ATOM 5812 N N . ASN B 1 318 ? -9.567 -17.654 -28.592 1.00 39.74 318 ASN B N 1
ATOM 5813 C CA . ASN B 1 318 ? -9.983 -16.735 -27.534 1.00 40.35 318 ASN B CA 1
ATOM 5814 C C . ASN B 1 318 ? -10.347 -15.367 -28.105 1.00 41.37 318 ASN B C 1
ATOM 5815 O O . ASN B 1 318 ? -11.405 -14.817 -27.792 1.00 41.35 318 ASN B O 1
ATOM 5820 N N . VAL B 1 319 ? -9.472 -14.842 -28.962 1.00 41.82 319 VAL B N 1
ATOM 5821 C CA . VAL B 1 319 ? -9.669 -13.547 -29.611 1.00 42.55 319 VAL B CA 1
ATOM 5822 C C . VAL B 1 319 ? -10.926 -13.539 -30.493 1.00 43.14 319 VAL B C 1
ATOM 5823 O O . VAL B 1 319 ? -11.688 -12.564 -30.487 1.00 43.74 319 VAL B O 1
ATOM 5827 N N . ALA B 1 320 ? -11.148 -14.632 -31.222 1.00 42.24 320 ALA B N 1
ATOM 5828 C CA . ALA B 1 320 ? -12.308 -14.755 -32.107 1.00 42.36 320 ALA B CA 1
ATOM 5829 C C . ALA B 1 320 ? -13.602 -15.084 -31.355 1.00 42.79 320 ALA B C 1
ATOM 5830 O O . ALA B 1 320 ? -14.696 -14.862 -31.872 1.00 44.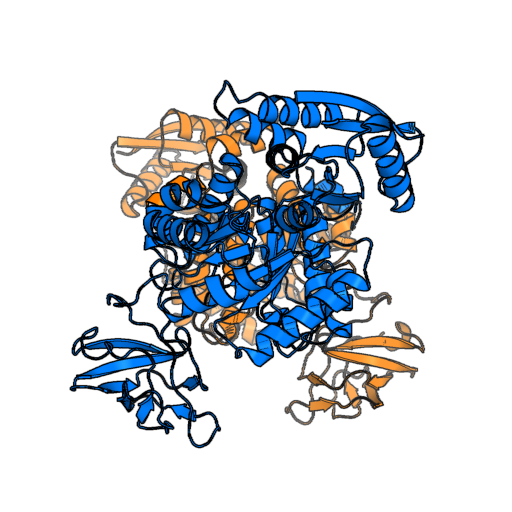71 320 ALA B O 1
ATOM 5832 N N . GLY B 1 321 ? -13.481 -15.615 -30.142 1.00 42.28 321 GLY B N 1
ATOM 5833 C CA . GLY B 1 321 ? -14.651 -15.982 -29.343 1.00 41.02 321 GLY B CA 1
ATOM 5834 C C . GLY B 1 321 ? -15.228 -17.337 -29.707 1.00 40.79 321 GLY B C 1
ATOM 5835 O O . GLY B 1 321 ? -16.393 -17.609 -29.437 1.00 40.66 321 GLY B O 1
ATOM 5836 N N . LYS B 1 322 ? -14.409 -18.182 -30.331 1.00 41.10 322 LYS B N 1
ATOM 5837 C CA . LYS B 1 322 ? -14.804 -19.541 -30.693 1.00 40.53 322 LYS B CA 1
ATOM 5838 C C . LYS B 1 322 ? -14.285 -20.485 -29.617 1.00 39.65 322 LYS B C 1
ATOM 5839 O O . LYS B 1 322 ? -13.143 -20.340 -29.175 1.00 39.90 322 LYS B O 1
ATOM 5845 N N . PRO B 1 323 ? -15.119 -21.447 -29.182 1.00 38.37 323 PRO B N 1
ATOM 5846 C CA . PRO B 1 323 ? -14.676 -22.437 -28.192 1.00 37.21 323 PRO B CA 1
ATOM 5847 C C . PRO B 1 323 ? -13.517 -23.269 -28.730 1.00 36.10 323 PRO B C 1
ATOM 5848 O O . PRO B 1 323 ? -13.495 -23.605 -29.914 1.00 35.33 323 PRO B O 1
ATOM 5852 N N . VAL B 1 324 ? -12.556 -23.578 -27.865 1.00 34.89 324 VAL B N 1
ATOM 5853 C CA . VAL B 1 324 ? -11.441 -24.433 -28.236 1.00 34.43 324 VAL B CA 1
ATOM 5854 C C . VAL B 1 324 ? -11.299 -25.599 -27.260 1.00 34.24 324 VAL B C 1
ATOM 5855 O O . VAL B 1 324 ? -11.360 -25.413 -26.040 1.00 34.17 324 VAL B O 1
ATOM 5859 N N . VAL B 1 325 ? -11.123 -26.795 -27.817 1.00 34.00 325 VAL B N 1
ATOM 5860 C CA . VAL B 1 325 ? -10.913 -28.011 -27.042 1.00 34.81 325 VAL B CA 1
ATOM 5861 C C . VAL B 1 325 ? -9.452 -28.467 -27.132 1.00 35.63 325 VAL B C 1
ATOM 5862 O O . VAL B 1 325 ? -8.917 -28.653 -28.222 1.00 35.46 325 VAL B O 1
ATOM 5866 N N . THR B 1 326 ? -8.809 -28.631 -25.981 1.00 38.48 326 THR B N 1
ATOM 5867 C CA . THR B 1 326 ? -7.479 -29.246 -25.912 1.00 41.11 326 THR B CA 1
ATOM 5868 C C . THR B 1 326 ? -7.658 -30.732 -25.622 1.00 42.13 326 THR B C 1
ATOM 5869 O O . THR B 1 326 ? -8.355 -31.098 -24.676 1.00 42.97 326 THR B O 1
ATOM 5873 N N . ALA B 1 327 ? -7.034 -31.577 -26.437 1.00 99.00 327 ALA B N 1
ATOM 5874 C CA . ALA B 1 327 ? -7.274 -33.012 -26.393 1.00 99.22 327 ALA B CA 1
ATOM 5875 C C . ALA B 1 327 ? -6.128 -33.787 -27.012 1.00 101.28 327 ALA B C 1
ATOM 5876 O O . ALA B 1 327 ? -6.187 -34.159 -28.186 1.00 109.60 327 ALA B O 1
ATOM 5878 N N . THR B 1 328 ? -5.084 -34.031 -26.228 1.00 98.08 328 THR B N 1
ATOM 5879 C CA . THR B 1 328 ? -3.911 -34.751 -26.725 1.00 100.06 328 THR B CA 1
ATOM 5880 C C . THR B 1 328 ? -3.687 -36.045 -25.941 1.00 97.80 328 THR B C 1
ATOM 5881 O O . THR B 1 328 ? -2.571 -36.576 -25.902 1.00 96.22 328 THR B O 1
ATOM 5885 N N . GLN B 1 329 ? -4.770 -36.551 -25.345 1.00 99.56 329 GLN B N 1
ATOM 5886 C CA . GLN B 1 329 ? -4.737 -37.672 -24.398 1.00 98.03 329 GLN B CA 1
ATOM 5887 C C . GLN B 1 329 ? -3.799 -37.327 -23.244 1.00 92.78 329 GLN B C 1
ATOM 5888 O O . GLN B 1 329 ? -2.730 -37.924 -23.081 1.00 91.68 329 GLN B O 1
ATOM 5894 N N . MET B 1 330 ? -4.221 -36.346 -22.454 1.00 92.49 330 MET B N 1
ATOM 5895 C CA . MET B 1 330 ? -3.386 -35.745 -21.417 1.00 90.57 330 MET B CA 1
ATOM 5896 C C . MET B 1 330 ? -3.001 -36.685 -20.274 1.00 88.76 330 MET B C 1
ATOM 5897 O O . MET B 1 330 ? -1.926 -36.537 -19.697 1.00 87.48 330 MET B O 1
ATOM 5902 N N . LEU B 1 331 ? -3.865 -37.648 -19.957 1.00 90.91 331 LEU B N 1
ATOM 5903 C CA . LEU B 1 331 ? -3.641 -38.525 -18.802 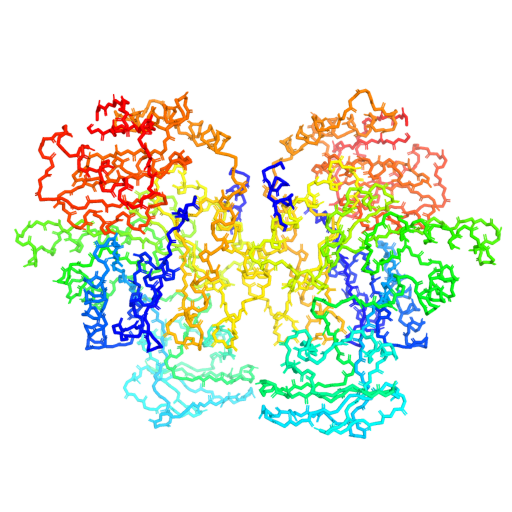1.00 92.13 331 LEU B CA 1
ATOM 5904 C C . LEU B 1 331 ? -3.387 -39.988 -19.194 1.00 96.08 331 LEU B C 1
ATOM 5905 O O . LEU B 1 331 ? -4.051 -40.900 -18.694 1.00 97.27 331 LEU B O 1
ATOM 5910 N N . GLU B 1 332 ? -2.403 -40.198 -20.070 1.00 99.85 332 GLU B N 1
ATOM 5911 C CA . GLU B 1 332 ? -2.041 -41.532 -20.579 1.00 106.23 332 GLU B CA 1
ATOM 5912 C C . GLU B 1 332 ? -1.838 -42.580 -19.487 1.00 108.24 332 GLU B C 1
ATOM 5913 O O . GLU B 1 332 ? -2.277 -43.724 -19.629 1.00 114.01 332 GLU B O 1
ATOM 5919 N N . SER B 1 333 ? -1.166 -42.179 -18.410 1.00 105.85 333 SER B N 1
ATOM 5920 C CA . SER B 1 333 ? -0.815 -43.077 -17.309 1.00 109.85 333 SER B CA 1
ATOM 5921 C C . SER B 1 333 ? -2.026 -43.640 -16.562 1.00 111.96 333 SER B C 1
ATOM 5922 O O . SER B 1 333 ? -1.920 -44.669 -15.895 1.00 116.45 333 SER B O 1
ATOM 5925 N N . MET B 1 334 ? -3.171 -42.976 -16.691 1.00 109.80 334 MET B N 1
ATOM 5926 C CA . MET B 1 334 ? -4.374 -43.361 -15.949 1.00 113.54 334 MET B CA 1
ATOM 5927 C C . MET B 1 334 ? -5.246 -44.404 -16.659 1.00 119.43 334 MET B C 1
ATOM 5928 O O . MET B 1 334 ? -6.423 -44.583 -16.320 1.00 123.10 334 MET B O 1
ATOM 5933 N N . ILE B 1 335 ? -4.660 -45.089 -17.638 1.00 121.85 335 ILE B N 1
ATOM 5934 C CA . ILE B 1 335 ? -5.289 -46.244 -18.276 1.00 128.75 335 ILE B CA 1
ATOM 5935 C C . ILE B 1 335 ? -4.886 -47.502 -17.501 1.00 135.04 335 ILE B C 1
ATOM 5936 O O . ILE B 1 335 ? -5.608 -48.502 -17.497 1.00 141.35 335 ILE B O 1
ATOM 5941 N N . LYS B 1 336 ? -3.735 -47.427 -16.832 1.00 133.63 336 LYS B N 1
ATOM 5942 C CA . LYS B 1 336 ? -3.177 -48.552 -16.079 1.00 140.18 336 LYS B CA 1
ATOM 5943 C C . LYS B 1 336 ? -2.710 -48.165 -14.670 1.00 136.89 336 LYS B C 1
ATOM 5944 O O . LYS B 1 336 ? -2.031 -48.948 -14.000 1.00 142.68 336 LYS B O 1
ATOM 5950 N N . SER B 1 337 ? -3.079 -46.966 -14.223 1.00 130.19 337 SER B N 1
ATOM 5951 C CA . SER B 1 337 ? -2.691 -46.474 -12.898 1.00 129.41 337 SER B CA 1
ATOM 5952 C C . SER B 1 337 ? -3.798 -45.650 -12.238 1.00 127.25 337 SER B C 1
ATOM 5953 O O . SER B 1 337 ? -4.593 -45.003 -12.923 1.00 123.98 337 SER B O 1
ATOM 5956 N N . ASN B 1 338 ? -3.830 -45.680 -10.907 1.00 130.79 338 ASN B N 1
ATOM 5957 C CA . ASN B 1 338 ? -4.836 -44.969 -10.114 1.00 131.80 338 ASN B CA 1
ATOM 5958 C C . ASN B 1 338 ? -4.791 -43.447 -10.269 1.00 125.44 338 ASN B C 1
ATOM 5959 O O . ASN B 1 338 ? -5.821 -42.779 -10.157 1.00 126.08 338 ASN B O 1
ATOM 5964 N N . ARG B 1 339 ? -3.600 -42.909 -10.522 1.00 120.22 339 ARG B N 1
ATOM 5965 C CA . ARG B 1 339 ? -3.406 -41.462 -10.621 1.00 115.26 339 ARG B CA 1
ATOM 5966 C C . ARG B 1 339 ? -2.307 -41.104 -11.637 1.00 107.96 339 ARG B C 1
ATOM 5967 O O . ARG B 1 339 ? -1.447 -41.940 -11.933 1.00 106.61 339 ARG B O 1
ATOM 5975 N N . PRO B 1 340 ? -2.330 -39.864 -12.178 1.00 103.36 340 PRO B N 1
ATOM 5976 C CA . PRO B 1 340 ? -1.352 -39.512 -13.203 1.00 98.11 340 PRO B CA 1
ATOM 5977 C C . PRO B 1 340 ? -0.055 -38.976 -12.606 1.00 97.49 340 PRO B C 1
ATOM 5978 O O . PRO B 1 340 ? 0.024 -38.745 -11.395 1.00 99.58 340 PRO B O 1
ATOM 5982 N N . THR B 1 341 ? 0.951 -38.777 -13.454 1.00 78.37 341 THR B N 1
ATOM 5983 C CA . THR B 1 341 ? 2.193 -38.144 -13.023 1.00 78.06 341 THR B CA 1
ATOM 5984 C C . THR B 1 341 ? 2.134 -36.641 -13.275 1.00 75.58 341 THR B C 1
ATOM 5985 O O . THR B 1 341 ? 1.246 -36.158 -13.982 1.00 73.09 341 THR B O 1
ATOM 5989 N N . ARG B 1 342 ? 3.083 -35.920 -12.681 1.00 75.99 342 ARG B N 1
ATOM 5990 C CA . ARG B 1 342 ? 3.138 -34.459 -12.729 1.00 77.44 342 ARG B CA 1
ATOM 5991 C C . ARG B 1 342 ? 2.906 -33.867 -14.115 1.00 76.07 342 ARG B C 1
ATOM 5992 O O . ARG B 1 342 ? 2.003 -33.045 -14.294 1.00 75.41 342 ARG B O 1
ATOM 6000 N N . ALA B 1 343 ? 3.716 -34.299 -15.083 1.00 75.72 343 ALA B N 1
ATOM 6001 C CA . ALA B 1 343 ? 3.665 -33.788 -16.459 1.00 72.59 343 ALA B CA 1
ATOM 6002 C C . ALA B 1 343 ? 2.251 -33.757 -17.037 1.00 69.56 343 ALA B C 1
ATOM 6003 O O . ALA B 1 343 ? 1.872 -32.811 -17.729 1.00 68.68 343 ALA B O 1
ATOM 6005 N N . GLU B 1 344 ? 1.474 -34.789 -16.732 1.00 67.26 344 GLU B N 1
ATOM 6006 C CA . GLU B 1 344 ? 0.121 -34.920 -17.263 1.00 66.21 344 GLU B CA 1
ATOM 6007 C C . GLU B 1 344 ? -0.846 -33.913 -16.643 1.00 62.78 344 GLU B C 1
ATOM 6008 O O . GLU B 1 344 ? -1.738 -33.397 -17.320 1.00 61.95 344 GLU B O 1
ATOM 6014 N N . MET B 1 345 ? -0.657 -33.637 -15.355 1.00 60.04 345 MET B N 1
ATOM 6015 C CA . MET B 1 345 ? -1.483 -32.673 -14.639 1.00 57.37 345 MET B CA 1
ATOM 6016 C C . MET B 1 345 ? -1.112 -31.247 -15.029 1.00 54.66 345 MET B C 1
ATOM 6017 O O . MET B 1 345 ? -1.994 -30.411 -15.235 1.00 52.08 345 MET B O 1
ATOM 6022 N N . THR B 1 346 ? 0.190 -30.974 -15.131 1.00 52.70 346 THR B N 1
ATOM 6023 C CA . THR B 1 346 ? 0.658 -29.645 -15.529 1.00 51.87 346 THR B CA 1
ATOM 6024 C C . THR B 1 346 ? 0.176 -29.306 -16.941 1.00 49.28 346 THR B C 1
ATOM 6025 O O . THR B 1 346 ? -0.162 -28.158 -17.224 1.00 46.77 346 THR B O 1
ATOM 6029 N N . ASP B 1 347 ? 0.125 -30.321 -17.804 1.00 48.81 347 ASP B N 1
ATOM 6030 C CA . ASP B 1 347 ? -0.375 -30.179 -19.174 1.00 49.17 347 ASP B CA 1
ATOM 6031 C C . ASP B 1 347 ? -1.809 -29.647 -19.202 1.00 47.51 347 ASP B C 1
ATOM 6032 O O . ASP B 1 347 ? -2.114 -28.706 -19.942 1.00 46.97 347 ASP B O 1
ATOM 6037 N N . VAL B 1 348 ? -2.675 -30.250 -18.389 1.00 45.48 348 VAL B N 1
ATOM 6038 C CA . VAL B 1 348 ? -4.062 -29.811 -18.249 1.00 43.59 348 VAL B CA 1
ATOM 6039 C C . VAL B 1 348 ? -4.121 -28.409 -17.642 1.00 42.02 348 VAL B C 1
ATOM 6040 O O . VAL B 1 348 ? -4.839 -27.541 -18.141 1.00 42.13 348 VAL B O 1
ATOM 6044 N N . ALA B 1 349 ? -3.359 -28.201 -16.569 1.00 40.22 349 ALA B N 1
ATOM 6045 C CA . ALA B 1 349 ? -3.297 -26.917 -15.877 1.00 39.28 349 ALA B CA 1
ATOM 6046 C C . ALA B 1 349 ? -2.895 -25.785 -16.820 1.00 38.94 349 ALA B C 1
ATOM 6047 O O . ALA B 1 349 ? -3.512 -24.717 -16.828 1.00 37.89 349 ALA B O 1
ATOM 6049 N N . ASN B 1 350 ? -1.857 -26.026 -17.614 1.00 38.96 350 ASN B N 1
ATOM 6050 C CA . ASN B 1 350 ? -1.382 -25.017 -18.536 1.00 39.39 350 ASN B CA 1
ATOM 6051 C C . ASN B 1 350 ? -2.300 -24.806 -19.738 1.00 38.95 350 ASN B C 1
ATOM 6052 O O . ASN B 1 350 ? -2.355 -23.707 -20.284 1.00 38.88 350 ASN B O 1
ATOM 6057 N N . ALA B 1 351 ? -3.039 -25.847 -20.118 1.00 38.26 351 ALA B N 1
ATOM 6058 C CA . ALA B 1 351 ? -4.057 -25.724 -21.157 1.00 38.25 351 ALA B CA 1
ATOM 6059 C C . ALA B 1 351 ? -5.128 -24.726 -20.715 1.00 38.24 351 ALA B C 1
ATOM 6060 O O . ALA B 1 351 ? -5.508 -23.837 -21.480 1.00 38.74 351 ALA B O 1
ATOM 6062 N N . VAL B 1 352 ? -5.578 -24.862 -19.468 1.00 37.49 352 VAL B N 1
ATOM 6063 C CA . VAL B 1 352 ? -6.550 -23.947 -18.873 1.00 36.89 352 VAL B CA 1
ATOM 6064 C C . VAL B 1 352 ? -5.989 -22.520 -18.829 1.00 37.71 352 VAL B C 1
ATOM 6065 O O . VAL B 1 352 ? -6.669 -21.556 -19.206 1.00 37.34 352 VAL B O 1
ATOM 6069 N N . LEU B 1 353 ? -4.739 -22.391 -18.392 1.00 38.41 353 LEU B N 1
ATOM 6070 C CA . LEU B 1 353 ? -4.092 -21.084 -18.323 1.00 38.49 353 LEU B CA 1
ATOM 6071 C C . LEU B 1 353 ? -3.793 -20.490 -19.707 1.00 38.70 353 LEU B C 1
ATOM 6072 O O . LEU B 1 353 ? -3.747 -19.270 -19.849 1.00 38.58 353 LEU B O 1
ATOM 6077 N N . ASP B 1 354 ? -3.610 -21.345 -20.715 1.00 38.89 354 ASP B N 1
ATOM 6078 C CA . ASP B 1 354 ? -3.444 -20.894 -22.103 1.00 40.30 354 ASP B CA 1
ATOM 6079 C C . ASP B 1 354 ? -4.736 -20.283 -22.660 1.00 40.03 354 ASP B C 1
ATOM 6080 O O . ASP B 1 354 ? -4.695 -19.500 -23.612 1.00 40.84 354 ASP B O 1
ATOM 6085 N N . GLY B 1 355 ? -5.874 -20.664 -22.080 1.00 38.20 355 GLY B N 1
ATOM 6086 C CA . GLY B 1 355 ? -7.172 -20.132 -22.478 1.00 37.63 355 GLY B CA 1
ATOM 6087 C C . GLY B 1 355 ? -8.159 -21.165 -23.005 1.00 37.26 355 GLY B C 1
ATOM 6088 O O . GLY B 1 355 ? -9.172 -20.807 -23.609 1.00 36.32 355 GLY B O 1
ATOM 6089 N N . SER B 1 356 ? -7.873 -22.445 -22.773 1.00 37.02 356 SER B N 1
ATOM 6090 C CA . SER B 1 356 ? -8.691 -23.531 -23.308 1.00 37.54 356 SER B CA 1
ATOM 6091 C C . SER B 1 356 ? -10.092 -23.588 -22.682 1.00 38.78 356 SER B C 1
ATOM 6092 O O . SER B 1 356 ? -10.246 -23.513 -21.461 1.00 40.11 356 SER B O 1
ATOM 6095 N N . ASP B 1 357 ? -11.109 -23.721 -23.530 1.00 39.80 357 ASP B N 1
ATOM 6096 C CA . ASP B 1 357 ? -12.496 -23.781 -23.082 1.00 40.57 357 ASP B CA 1
ATOM 6097 C C . ASP B 1 357 ? -12.868 -25.148 -22.512 1.00 40.90 357 ASP B C 1
ATOM 6098 O O . ASP B 1 357 ? -13.617 -25.233 -21.531 1.00 40.04 357 ASP B O 1
ATOM 6103 N N . CYS B 1 358 ? -12.357 -26.209 -23.140 1.00 41.21 358 CYS B N 1
ATOM 6104 C CA . CYS B 1 358 ? -12.588 -27.574 -22.681 1.00 41.81 358 CYS B CA 1
ATOM 6105 C C . CYS B 1 358 ? -11.347 -28.420 -22.795 1.00 41.37 358 CYS B C 1
ATOM 6106 O O . CYS B 1 358 ? -10.522 -28.227 -23.689 1.00 42.46 358 CYS B O 1
ATOM 6109 N N . VAL B 1 359 ? -11.247 -29.385 -21.896 1.00 40.61 359 VAL B N 1
ATOM 6110 C CA . VAL B 1 359 ? -10.234 -30.418 -21.976 1.00 41.36 359 VAL B CA 1
ATOM 6111 C C . VAL B 1 359 ? -10.938 -31.737 -22.274 1.00 42.95 359 VAL B C 1
ATOM 6112 O O . VAL B 1 359 ? -12.048 -31.976 -21.803 1.00 42.29 359 VAL B O 1
ATOM 6116 N N . MET B 1 360 ? -10.298 -32.581 -23.073 1.00 45.71 360 MET B N 1
ATOM 6117 C CA . MET B 1 360 ? -10.873 -33.865 -23.448 1.00 48.22 360 MET B CA 1
ATOM 6118 C C . MET B 1 360 ? -10.024 -35.039 -22.967 1.00 48.82 360 MET B C 1
ATOM 6119 O O . MET B 1 360 ? -8.811 -35.039 -23.149 1.00 49.18 360 MET B O 1
ATOM 6124 N N . LEU B 1 361 ? -10.679 -36.027 -22.358 1.00 51.19 361 LEU B N 1
ATOM 6125 C CA . LEU B 1 361 ? -10.064 -37.315 -22.024 1.00 54.28 361 LEU B CA 1
ATOM 6126 C C . LEU B 1 361 ? -10.346 -38.351 -23.107 1.00 56.76 361 LEU B C 1
ATOM 6127 O O . LEU B 1 361 ? -11.474 -38.445 -23.600 1.00 56.61 361 LEU B O 1
ATOM 6132 N N . SER B 1 362 ? -9.330 -39.139 -23.458 1.00 60.55 362 SER B N 1
ATOM 6133 C CA . SER B 1 362 ? -9.451 -40.125 -24.540 1.00 65.12 362 SER B CA 1
ATOM 6134 C C . SER B 1 362 ? -9.562 -41.568 -24.038 1.00 68.20 362 SER B C 1
ATOM 6135 O O . SER B 1 362 ? -10.657 -42.030 -23.700 1.00 67.65 362 SER B O 1
ATOM 6138 N N . GLY B 1 363 ? -8.429 -42.272 -23.997 1.00 70.03 363 GLY B N 1
ATOM 6139 C CA . GLY B 1 363 ? -8.388 -43.677 -23.592 1.00 71.99 363 GLY B CA 1
ATOM 6140 C C . GLY B 1 363 ? -8.474 -43.894 -22.092 1.00 73.17 363 GLY B C 1
ATOM 6141 O O . GLY B 1 363 ? -8.571 -45.032 -21.630 1.00 76.30 363 GLY B O 1
ATOM 6142 N N . GLU B 1 364 ? -8.439 -42.799 -21.337 1.00 72.58 364 GLU B N 1
ATOM 6143 C CA . GLU B 1 364 ? -8.513 -42.832 -19.876 1.00 73.26 364 GLU B CA 1
ATOM 6144 C C . GLU B 1 364 ? -9.904 -43.237 -19.389 1.00 74.10 364 GLU B C 1
ATOM 6145 O O . GLU B 1 364 ? -10.039 -43.916 -18.365 1.00 73.71 364 GLU B O 1
ATOM 6151 N N . THR B 1 365 ? -10.926 -42.805 -20.128 1.00 74.10 365 THR B N 1
ATOM 6152 C CA . THR B 1 365 ? -12.318 -43.140 -19.827 1.00 74.54 365 THR B CA 1
ATOM 6153 C C . THR B 1 365 ? -12.870 -44.234 -20.741 1.00 77.09 365 THR B C 1
ATOM 6154 O O . THR B 1 365 ? -13.589 -45.119 -20.275 1.00 79.64 365 THR B O 1
ATOM 6158 N N . ALA B 1 366 ? -12.518 -44.178 -22.027 1.00 77.39 366 ALA B N 1
ATOM 6159 C CA . ALA B 1 366 ? -13.031 -45.115 -23.034 1.00 78.67 366 ALA B CA 1
ATOM 6160 C C . ALA B 1 366 ? -12.754 -46.583 -22.694 1.00 81.12 366 ALA B C 1
ATOM 6161 O O . ALA B 1 366 ? -13.687 -47.378 -22.554 1.00 80.95 366 ALA B O 1
ATOM 6163 N N . ASN B 1 367 ? -11.479 -46.937 -22.561 1.00 81.89 367 ASN B N 1
ATOM 6164 C CA . ASN B 1 367 ? -11.100 -48.314 -22.240 1.00 85.31 367 ASN B CA 1
ATOM 6165 C C . ASN B 1 367 ? -9.985 -48.424 -21.195 1.00 85.60 367 ASN B C 1
ATOM 6166 O O . ASN B 1 367 ? -9.241 -49.409 -21.160 1.00 86.46 367 ASN B O 1
ATOM 6171 N N . GLY B 1 368 ? -9.894 -47.408 -20.339 1.00 84.55 368 GLY B N 1
ATOM 6172 C CA . GLY B 1 368 ? -8.937 -47.395 -19.239 1.00 82.66 368 GLY B CA 1
ATOM 6173 C C . GLY B 1 368 ? -9.414 -48.211 -18.055 1.00 82.74 368 GLY B C 1
ATOM 6174 O O . GLY B 1 368 ? -10.591 -48.572 -17.973 1.00 81.17 368 GLY B O 1
ATOM 6175 N N . ALA B 1 369 ? -8.491 -48.499 -17.138 1.00 84.42 369 ALA B N 1
ATOM 6176 C CA . ALA B 1 369 ? -8.798 -49.270 -15.931 1.00 85.91 369 ALA B CA 1
ATOM 6177 C C . ALA B 1 369 ? -9.318 -48.389 -14.794 1.00 85.99 369 ALA B C 1
ATOM 6178 O O . ALA B 1 369 ? -9.955 -48.883 -13.860 1.00 86.60 369 ALA B O 1
ATOM 6180 N N . PHE B 1 370 ? -9.042 -47.087 -14.881 1.00 85.89 370 PHE B N 1
ATOM 6181 C CA . PHE B 1 370 ? -9.477 -46.126 -13.866 1.00 84.41 370 PHE B CA 1
ATOM 6182 C C . PHE B 1 370 ? -10.094 -44.868 -14.495 1.00 81.94 370 PHE B C 1
ATOM 6183 O O . PHE B 1 370 ? -9.479 -43.795 -14.471 1.00 79.54 370 PHE B O 1
ATOM 6191 N N . PRO B 1 371 ? -11.315 -44.993 -15.059 1.00 80.83 371 PRO B N 1
ATOM 6192 C CA . PRO B 1 371 ? -11.974 -43.851 -15.699 1.00 79.99 371 PRO B CA 1
ATOM 6193 C C . PRO B 1 371 ? -12.427 -42.779 -14.700 1.00 78.74 371 PRO B C 1
ATOM 6194 O O . PRO B 1 371 ? -12.194 -41.586 -14.927 1.00 77.17 371 PRO B O 1
ATOM 6198 N N . PHE B 1 372 ? -13.052 -43.212 -13.604 1.00 76.85 372 PHE B N 1
ATOM 6199 C CA . PHE B 1 372 ? -13.647 -42.304 -12.621 1.00 75.56 372 PHE B CA 1
ATOM 6200 C C . PHE B 1 372 ? -12.614 -41.482 -11.853 1.00 73.10 372 PHE B C 1
ATOM 6201 O O . PHE B 1 372 ? -12.864 -40.325 -11.508 1.00 70.94 372 PHE B O 1
ATOM 6209 N N . ASP B 1 373 ? -11.459 -42.086 -11.589 1.00 71.55 373 ASP B N 1
ATOM 6210 C CA . ASP B 1 373 ? -10.356 -41.388 -10.936 1.00 70.14 373 ASP B CA 1
ATOM 6211 C C . ASP B 1 373 ? -9.760 -40.309 -11.840 1.00 66.34 373 ASP B C 1
ATOM 6212 O O . ASP B 1 373 ? -9.460 -39.207 -11.381 1.00 65.33 373 ASP B O 1
ATOM 6217 N N . ALA B 1 374 ? -9.609 -40.632 -13.122 1.00 63.53 374 ALA B N 1
ATOM 6218 C CA . ALA B 1 374 ? -9.086 -39.695 -14.115 1.00 61.45 374 ALA B CA 1
ATOM 6219 C C . ALA B 1 374 ? -9.890 -38.394 -14.177 1.00 57.75 374 ALA B C 1
ATOM 6220 O O . ALA B 1 374 ? -9.343 -37.315 -13.948 1.00 56.94 374 ALA B O 1
ATOM 6222 N N . VAL B 1 375 ? -11.185 -38.512 -14.463 1.00 54.42 375 VAL B N 1
ATOM 6223 C CA . VAL B 1 375 ? -12.073 -37.354 -14.582 1.00 52.76 375 VAL B CA 1
ATOM 6224 C C . VAL B 1 375 ? -12.007 -36.466 -13.341 1.00 51.98 375 VAL B C 1
ATOM 6225 O O . VAL B 1 375 ? -11.895 -35.241 -13.443 1.00 50.12 375 VAL B O 1
ATOM 6229 N N . ASN B 1 376 ? -12.063 -37.105 -12.176 1.00 52.85 376 ASN B N 1
ATOM 6230 C CA . ASN B 1 376 ? -12.029 -36.421 -10.893 1.00 53.10 376 ASN B CA 1
ATOM 6231 C C . ASN B 1 376 ? -10.743 -35.618 -10.691 1.00 51.51 376 ASN B C 1
ATOM 6232 O O . ASN B 1 376 ? -10.780 -34.469 -10.244 1.00 50.21 376 ASN B O 1
ATOM 6237 N N . VAL B 1 377 ? -9.616 -36.230 -11.037 1.00 50.65 377 VAL B N 1
ATOM 6238 C CA . VAL B 1 377 ? -8.320 -35.560 -11.015 1.00 50.89 377 VAL B CA 1
ATOM 6239 C C . VAL B 1 377 ? -8.307 -34.351 -11.961 1.00 49.54 377 VAL B C 1
ATOM 6240 O O . VAL B 1 377 ? -8.001 -33.232 -11.536 1.00 48.17 377 VAL B O 1
ATOM 6244 N N . MET B 1 378 ? -8.662 -34.580 -13.226 1.00 49.08 378 MET B N 1
ATOM 6245 C CA . MET B 1 378 ? -8.657 -33.527 -14.242 1.00 49.13 378 MET B CA 1
ATOM 6246 C C . MET B 1 378 ? -9.544 -32.351 -13.827 1.00 47.32 378 MET B C 1
ATOM 6247 O O . MET B 1 378 ? -9.207 -31.192 -14.076 1.00 45.76 378 MET B O 1
ATOM 6252 N N . SER B 1 379 ? -10.663 -32.659 -13.175 1.00 45.73 379 SER B N 1
ATOM 6253 C CA . SER B 1 379 ? -11.576 -31.633 -12.681 1.00 45.38 379 SER B CA 1
ATOM 6254 C C . SER B 1 379 ? -10.931 -30.753 -11.604 1.00 45.38 379 SER B C 1
ATOM 6255 O O . SER B 1 379 ? -11.048 -29.524 -11.646 1.00 44.31 379 SER B O 1
ATOM 6258 N N . ARG B 1 380 ? -10.254 -31.383 -10.648 1.00 45.81 380 ARG B N 1
ATOM 6259 C CA . ARG B 1 380 ? -9.614 -30.645 -9.563 1.00 46.62 380 ARG B CA 1
ATOM 6260 C C . ARG B 1 380 ? -8.448 -29.793 -10.057 1.00 44.78 380 ARG B C 1
ATOM 6261 O O . ARG B 1 380 ? -8.298 -28.649 -9.625 1.00 43.84 380 ARG B O 1
ATOM 6269 N N . VAL B 1 381 ? -7.655 -30.335 -10.983 1.00 43.03 381 VAL B N 1
ATOM 6270 C CA . VAL B 1 381 ? -6.578 -29.579 -11.628 1.00 42.12 381 VAL B CA 1
ATOM 6271 C C . VAL B 1 381 ? -7.124 -28.316 -12.307 1.00 42.09 381 VAL B C 1
ATOM 6272 O O . VAL B 1 381 ? -6.591 -27.217 -12.102 1.00 41.40 381 VAL B O 1
ATOM 6276 N N . CYS B 1 382 ? -8.184 -28.479 -13.105 1.00 41.06 382 CYS B N 1
ATOM 6277 C CA . CYS B 1 382 ? -8.831 -27.351 -13.783 1.00 40.85 382 CYS B CA 1
ATOM 6278 C C . CYS B 1 382 ? -9.233 -26.252 -12.805 1.00 40.84 382 CYS B C 1
ATOM 6279 O O . CYS B 1 382 ? -8.930 -25.081 -13.032 1.00 40.82 382 CYS B O 1
ATOM 6282 N N . ALA B 1 383 ? -9.910 -26.639 -11.724 1.00 41.40 383 ALA B N 1
ATOM 6283 C CA . ALA B 1 383 ? -10.369 -25.695 -10.705 1.00 42.22 383 ALA B CA 1
ATOM 6284 C C . ALA B 1 383 ? -9.189 -24.976 -10.064 1.00 42.64 383 ALA B C 1
ATOM 6285 O O . ALA B 1 383 ? -9.216 -23.757 -9.885 1.00 43.20 383 ALA B O 1
ATOM 6287 N N . GLN B 1 384 ? -8.149 -25.743 -9.748 1.00 43.80 384 GLN B N 1
ATOM 6288 C CA . GLN B 1 384 ? -6.926 -25.213 -9.156 1.00 45.39 384 GLN B CA 1
ATOM 6289 C C . GLN B 1 384 ? -6.207 -24.232 -10.085 1.00 45.45 384 GLN B C 1
ATOM 6290 O O . GLN B 1 384 ? -5.780 -23.165 -9.645 1.00 45.98 384 GLN B O 1
ATOM 6296 N N . ALA B 1 385 ? -6.085 -24.590 -11.366 1.00 44.57 385 ALA B N 1
ATOM 6297 C CA . ALA B 1 385 ? -5.474 -23.704 -12.363 1.00 44.46 385 ALA B CA 1
ATOM 6298 C C . ALA B 1 385 ? -6.266 -22.409 -12.518 1.00 44.67 385 ALA B C 1
ATOM 6299 O O . ALA B 1 385 ? -5.688 -21.337 -12.701 1.00 44.95 385 ALA B O 1
ATOM 6301 N N . GLU B 1 386 ? -7.589 -22.519 -12.422 1.00 44.33 386 GLU B N 1
ATOM 6302 C CA . GLU B 1 386 ? -8.479 -21.364 -12.496 1.00 44.82 386 GLU B CA 1
ATOM 6303 C C . GLU B 1 386 ? -8.298 -20.377 -11.337 1.00 46.51 386 GLU B C 1
ATOM 6304 O O . GLU B 1 386 ? -8.607 -19.193 -11.485 1.00 47.56 386 GLU B O 1
ATOM 6310 N N . THR B 1 387 ? -7.790 -20.854 -10.200 1.00 47.50 387 THR B N 1
ATOM 6311 C CA . THR B 1 387 ? -7.497 -19.968 -9.065 1.00 49.64 387 THR B CA 1
ATOM 6312 C C . THR B 1 387 ? -6.192 -19.184 -9.256 1.00 50.45 387 THR B C 1
ATOM 6313 O O . THR B 1 387 ? -5.893 -18.278 -8.477 1.00 51.73 387 THR B O 1
ATOM 6317 N N . CYS B 1 388 ? -5.431 -19.538 -10.294 1.00 50.76 388 CYS B N 1
ATOM 6318 C CA . CYS B 1 388 ? -4.196 -18.835 -10.667 1.00 51.16 388 CYS B CA 1
ATOM 6319 C C . CYS B 1 388 ? -4.445 -17.660 -11.613 1.00 50.81 388 CYS B C 1
ATOM 6320 O O . CYS B 1 388 ? -3.502 -16.983 -12.024 1.00 52.96 388 CYS B O 1
ATOM 6323 N N . ILE B 1 389 ? -5.701 -17.436 -11.982 1.00 49.29 389 ILE B N 1
ATOM 6324 C CA . ILE B 1 389 ? -6.026 -16.422 -12.982 1.00 49.39 389 ILE B CA 1
ATOM 6325 C C . ILE B 1 389 ? -6.243 -15.042 -12.355 1.00 50.01 389 ILE B C 1
ATOM 6326 O O . ILE B 1 389 ? -6.963 -14.902 -11.367 1.00 50.37 389 ILE B O 1
ATOM 6331 N N . ASP B 1 390 ? -5.598 -14.035 -12.935 1.00 51.35 390 ASP B N 1
ATOM 6332 C CA . ASP B 1 390 ? -5.872 -12.641 -12.618 1.00 52.01 390 ASP B CA 1
ATOM 6333 C C . ASP B 1 390 ? -7.012 -12.187 -13.527 1.00 50.60 390 ASP B C 1
ATOM 6334 O O . ASP B 1 390 ? -6.797 -11.859 -14.701 1.00 50.49 390 ASP B O 1
ATOM 6339 N N . TYR B 1 391 ? -8.227 -12.194 -12.981 1.00 49.07 391 TYR B N 1
ATOM 6340 C CA . TYR B 1 391 ? -9.442 -11.970 -13.772 1.00 47.35 391 TYR B CA 1
ATOM 6341 C C . TYR B 1 391 ? -9.591 -10.578 -14.395 1.00 47.86 391 TYR B C 1
ATOM 6342 O O . TYR B 1 391 ? -9.943 -10.480 -15.572 1.00 47.32 391 TYR B O 1
ATOM 6351 N N . PRO B 1 392 ? -9.316 -9.502 -13.624 1.00 49.23 392 PRO B N 1
ATOM 6352 C CA . PRO B 1 392 ? -9.310 -8.166 -14.234 1.00 49.75 392 PRO B CA 1
ATOM 6353 C C . PRO B 1 392 ? -8.262 -8.027 -15.343 1.00 50.10 392 PRO B C 1
ATOM 6354 O O . PRO B 1 392 ? -8.558 -7.457 -16.395 1.00 51.82 392 PRO B O 1
ATOM 6358 N N . VAL B 1 393 ? -7.062 -8.558 -15.118 1.00 49.33 393 VAL B N 1
ATOM 6359 C CA . VAL B 1 393 ? -5.991 -8.501 -16.118 1.00 49.71 393 VAL B CA 1
ATOM 6360 C C . VAL B 1 393 ? -6.396 -9.257 -17.385 1.00 49.26 393 VAL B C 1
ATOM 6361 O O . VAL B 1 393 ? -6.240 -8.747 -18.499 1.00 49.92 393 VAL B O 1
ATOM 6365 N N . LEU B 1 394 ? -6.942 -10.459 -17.206 1.00 48.41 394 LEU B N 1
ATOM 6366 C CA . LEU B 1 394 ? -7.427 -11.256 -18.326 1.00 47.80 394 LEU B CA 1
ATOM 6367 C C . LEU B 1 394 ? -8.505 -10.513 -19.115 1.00 47.98 394 LEU B C 1
ATOM 6368 O O . LEU B 1 394 ? -8.471 -10.492 -20.347 1.00 47.82 394 LEU B O 1
ATOM 6373 N N . TYR B 1 395 ? -9.445 -9.894 -18.402 1.00 47.96 395 TYR B N 1
ATOM 6374 C CA . TYR B 1 395 ? -10.521 -9.145 -19.046 1.00 47.72 395 TYR B CA 1
ATOM 6375 C C . TYR B 1 395 ? -9.999 -8.024 -19.940 1.00 48.63 395 TYR B C 1
ATOM 6376 O O . TYR B 1 395 ? -10.470 -7.854 -21.067 1.00 48.71 395 TYR B O 1
ATOM 6385 N N . HIS B 1 396 ? -9.034 -7.259 -19.438 1.00 49.76 396 HIS B N 1
ATOM 6386 C CA . HIS B 1 396 ? -8.484 -6.151 -20.212 1.00 51.66 396 HIS B CA 1
ATOM 6387 C C . HIS B 1 396 ? -7.658 -6.607 -21.380 1.00 50.67 396 HIS B C 1
ATOM 6388 O O . HIS B 1 396 ? -7.641 -5.949 -22.417 1.00 51.51 396 HIS B O 1
ATOM 6395 N N . ALA B 1 397 ? -6.988 -7.747 -21.235 1.00 49.43 397 ALA B N 1
ATOM 6396 C CA . ALA B 1 397 ? -6.218 -8.321 -22.334 1.00 49.65 397 ALA B CA 1
ATOM 6397 C C . ALA B 1 397 ? -7.134 -8.700 -23.500 1.00 49.64 397 ALA B C 1
ATOM 6398 O O . ALA B 1 397 ? -6.848 -8.366 -24.652 1.00 51.04 397 ALA B O 1
ATOM 6400 N N . ILE B 1 398 ? -8.238 -9.383 -23.201 1.00 48.58 398 ILE B N 1
ATOM 6401 C CA . ILE B 1 398 ? -9.196 -9.778 -24.237 1.00 48.67 398 ILE B CA 1
ATOM 6402 C C . ILE B 1 398 ? -9.916 -8.560 -24.821 1.00 49.13 398 ILE B C 1
ATOM 6403 O O . ILE B 1 398 ? -10.040 -8.444 -26.033 1.00 49.81 398 ILE B O 1
ATOM 6408 N N . HIS B 1 399 ? -10.350 -7.646 -23.956 1.00 50.84 399 HIS B N 1
ATOM 6409 C CA . HIS B 1 399 ? -11.041 -6.425 -24.380 1.00 53.38 399 HIS B CA 1
ATOM 6410 C C . HIS B 1 399 ? -10.206 -5.572 -25.299 1.00 55.71 399 HIS B C 1
ATOM 6411 O O . HIS B 1 399 ? -10.732 -4.968 -26.236 1.00 56.24 399 HIS B O 1
ATOM 6418 N N . SER B 1 400 ? -8.900 -5.521 -25.040 1.00 58.53 400 SER B N 1
ATOM 6419 C CA . SER B 1 400 ? -7.965 -4.747 -25.863 1.00 61.71 400 SER B CA 1
ATOM 6420 C C . SER B 1 400 ? -7.705 -5.392 -27.218 1.00 62.41 400 SER B C 1
ATOM 6421 O O . SER B 1 400 ? -7.434 -4.695 -28.196 1.00 63.00 400 SER B O 1
ATOM 6424 N N . SER B 1 401 ? -7.784 -6.722 -27.264 1.00 62.64 401 SER B N 1
ATOM 6425 C CA . SER B 1 401 ? -7.497 -7.484 -28.480 1.00 62.31 401 SER B CA 1
ATOM 6426 C C . SER B 1 401 ? -8.652 -7.461 -29.474 1.00 61.71 401 SER B C 1
ATOM 6427 O O . SER B 1 401 ? -8.478 -7.819 -30.641 1.00 62.53 401 SER B O 1
ATOM 6430 N N . VAL B 1 402 ? -9.828 -7.050 -29.010 1.00 60.21 402 VAL B N 1
ATOM 6431 C CA . VAL B 1 402 ? -11.010 -7.020 -29.865 1.00 59.20 402 VAL B CA 1
ATOM 6432 C C . VAL B 1 402 ? -11.122 -5.677 -30.591 1.00 59.44 402 VAL B C 1
ATOM 6433 O O . VAL B 1 402 ? -11.241 -4.632 -29.951 1.00 58.90 402 VAL B O 1
ATOM 6437 N N . PRO B 1 403 ? -11.070 -5.705 -31.937 1.00 60.40 403 PRO B N 1
ATOM 6438 C CA . PRO B 1 403 ? -11.188 -4.480 -32.733 1.00 60.58 403 PRO B CA 1
ATOM 6439 C C . PRO B 1 403 ? -12.558 -3.828 -32.574 1.00 58.93 403 PRO B C 1
ATOM 6440 O O . PRO B 1 403 ? -13.581 -4.515 -32.591 1.00 57.36 403 PRO B O 1
ATOM 6444 N N . LYS B 1 404 ? -12.559 -2.508 -32.407 1.00 58.87 404 LYS B N 1
ATOM 6445 C CA . LYS B 1 404 ? -13.786 -1.745 -32.192 1.00 58.12 404 LYS B CA 1
ATOM 6446 C C . LYS B 1 404 ? -14.133 -0.945 -33.447 1.00 57.80 404 LYS B C 1
ATOM 6447 O O . LYS B 1 404 ? -13.232 -0.534 -34.179 1.00 60.15 404 LYS B O 1
ATOM 6453 N N . PRO B 1 405 ? -15.435 -0.712 -33.705 1.00 55.86 405 PRO B N 1
ATOM 6454 C CA . PRO B 1 405 ? -16.587 -1.074 -32.881 1.00 53.88 405 PRO B CA 1
ATOM 6455 C C . PRO B 1 405 ? -17.015 -2.532 -33.028 1.00 52.33 405 PRO B C 1
ATOM 6456 O O . PRO B 1 405 ? -16.738 -3.162 -34.051 1.00 52.80 405 PRO B O 1
ATOM 6460 N N . VAL B 1 406 ? -17.675 -3.047 -31.995 1.00 49.85 406 VAL B N 1
ATOM 6461 C CA . VAL B 1 406 ? -18.277 -4.378 -32.013 1.00 47.99 406 VAL B CA 1
ATOM 6462 C C . VAL B 1 406 ? -19.775 -4.232 -32.264 1.00 47.76 406 VAL B C 1
ATOM 6463 O O . VAL B 1 406 ? -20.291 -3.116 -32.305 1.00 48.71 406 VAL B O 1
ATOM 6467 N N . ALA B 1 407 ? -20.469 -5.353 -32.439 1.00 47.27 407 ALA B N 1
ATOM 6468 C CA . ALA B 1 407 ? -21.924 -5.339 -32.580 1.00 46.99 407 ALA B CA 1
ATOM 6469 C C . ALA B 1 407 ? -22.585 -5.166 -31.209 1.00 45.97 407 ALA B C 1
ATOM 6470 O O . ALA B 1 407 ? -21.934 -5.353 -30.177 1.00 45.25 407 ALA B O 1
ATOM 6472 N N . VAL B 1 408 ? -23.871 -4.813 -31.205 1.00 45.63 408 VAL B N 1
ATOM 6473 C CA . VAL B 1 408 ? -24.617 -4.548 -29.960 1.00 45.01 408 VAL B CA 1
ATOM 6474 C C . VAL B 1 408 ? -24.485 -5.637 -28.878 1.00 44.55 408 VAL B C 1
ATOM 6475 O O . VAL B 1 408 ? -24.096 -5.326 -27.749 1.00 45.16 408 VAL B O 1
ATOM 6479 N N . PRO B 1 409 ? -24.799 -6.910 -29.210 1.00 44.91 409 PRO B N 1
ATOM 6480 C CA . PRO B 1 409 ? -24.711 -7.945 -28.161 1.00 43.87 409 PRO B CA 1
ATOM 6481 C C . PRO B 1 409 ? -23.318 -8.141 -27.551 1.00 42.92 409 PRO B C 1
ATOM 6482 O O . PRO B 1 409 ? -23.211 -8.474 -26.366 1.00 41.58 409 PRO B O 1
ATOM 6486 N N . GLU B 1 410 ? -22.265 -7.937 -28.340 1.00 42.73 410 GLU B N 1
ATOM 6487 C CA . GLU B 1 410 ? -20.908 -8.058 -27.812 1.00 42.42 410 GLU B CA 1
ATOM 6488 C C . GLU B 1 410 ? -20.591 -6.932 -26.817 1.00 42.34 410 GLU B C 1
ATOM 6489 O O . GLU B 1 410 ? -19.949 -7.170 -25.786 1.00 42.07 410 GLU B O 1
ATOM 6495 N N . ALA B 1 411 ? -21.049 -5.719 -27.128 1.00 41.98 411 ALA B N 1
ATOM 6496 C CA . ALA B 1 411 ? -20.952 -4.593 -26.203 1.00 41.73 411 ALA B CA 1
ATOM 6497 C C . ALA B 1 411 ? -21.704 -4.868 -24.899 1.00 41.38 411 ALA B C 1
ATOM 6498 O O . ALA B 1 411 ? -21.197 -4.576 -23.815 1.00 40.70 411 ALA B O 1
ATOM 6500 N N . ILE B 1 412 ? -22.907 -5.430 -25.014 1.00 41.70 412 ILE B N 1
ATOM 6501 C CA . ILE B 1 412 ? -23.708 -5.806 -23.846 1.00 42.58 412 ILE B CA 1
ATOM 6502 C C . ILE B 1 412 ? -22.970 -6.826 -22.978 1.00 42.55 412 ILE B C 1
ATOM 6503 O O . ILE B 1 412 ? -22.976 -6.718 -21.753 1.00 42.86 412 ILE B O 1
ATOM 6508 N N . ALA B 1 413 ? -22.319 -7.796 -23.619 1.00 42.84 413 ALA B N 1
ATOM 6509 C CA . ALA B 1 413 ? -21.576 -8.834 -22.910 1.00 42.49 413 ALA B CA 1
ATOM 6510 C C . ALA B 1 413 ? -20.415 -8.240 -22.122 1.00 42.76 413 ALA B C 1
ATOM 6511 O O . ALA B 1 413 ? -20.260 -8.526 -20.938 1.00 42.10 413 ALA B O 1
ATOM 6513 N N . CYS B 1 414 ? -19.618 -7.406 -22.788 1.00 45.00 414 CYS B N 1
ATOM 6514 C CA . CYS B 1 414 ? -18.536 -6.647 -22.153 1.00 46.64 414 CYS B CA 1
ATOM 6515 C C . CYS B 1 414 ? -18.980 -5.870 -20.929 1.00 45.09 414 CYS B C 1
ATOM 6516 O O . CYS B 1 414 ? -18.355 -5.957 -19.869 1.00 45.33 414 CYS B O 1
ATOM 6519 N N . SER B 1 415 ? -20.044 -5.091 -21.099 1.00 44.33 415 SER B N 1
ATOM 6520 C CA . SER B 1 415 ? -20.580 -4.259 -20.032 1.00 45.40 415 SER B CA 1
ATOM 6521 C C . SER B 1 415 ? -21.053 -5.094 -18.852 1.00 43.97 415 SER B C 1
ATOM 6522 O O . SER B 1 415 ? -20.900 -4.681 -17.705 1.00 44.43 415 SER B O 1
ATOM 6525 N N . ALA B 1 416 ? -21.613 -6.268 -19.140 1.00 42.49 416 ALA B N 1
ATOM 6526 C CA . ALA B 1 416 ? -22.081 -7.176 -18.096 1.00 42.28 416 ALA B CA 1
ATOM 6527 C C . ALA B 1 416 ? -20.911 -7.660 -17.241 1.00 41.51 416 ALA B C 1
ATOM 6528 O O . ALA B 1 416 ? -20.990 -7.629 -16.014 1.00 41.28 416 ALA B O 1
ATOM 6530 N N . VAL B 1 417 ? -19.825 -8.074 -17.891 1.00 40.10 417 VAL B N 1
ATOM 6531 C CA . VAL B 1 417 ? -18.618 -8.505 -17.180 1.00 40.03 417 VAL B CA 1
ATOM 6532 C C . VAL B 1 417 ? -18.027 -7.380 -16.317 1.00 41.24 417 VAL B C 1
ATOM 6533 O O . VAL B 1 417 ? -17.639 -7.616 -15.170 1.00 40.93 417 VAL B O 1
ATOM 6537 N N . GLU B 1 418 ? -17.978 -6.162 -16.861 1.00 42.97 418 GLU B N 1
ATOM 6538 C CA . GLU B 1 418 ? -17.456 -5.008 -16.120 1.00 45.01 418 GLU B CA 1
ATOM 6539 C C . GLU B 1 418 ? -18.345 -4.642 -14.928 1.00 44.51 418 GLU B C 1
ATOM 6540 O O . GLU B 1 418 ? -17.839 -4.313 -13.860 1.00 44.92 418 GLU B O 1
ATOM 6546 N N . SER B 1 419 ? -19.662 -4.703 -15.124 1.00 43.97 419 SER B N 1
ATOM 6547 C CA . SER B 1 419 ? -20.625 -4.385 -14.072 1.00 44.03 419 SER B CA 1
ATOM 6548 C C . SER B 1 419 ? -20.608 -5.423 -12.969 1.00 43.93 419 SER B C 1
ATOM 6549 O O . SER B 1 419 ? -20.734 -5.080 -11.794 1.00 44.45 419 SER B O 1
ATOM 6552 N N . ALA B 1 420 ? -20.457 -6.692 -13.357 1.00 40.82 420 ALA B N 1
ATOM 6553 C CA . ALA B 1 420 ? -20.324 -7.784 -12.401 1.00 40.33 420 ALA B CA 1
ATOM 6554 C C . ALA B 1 420 ? -19.149 -7.515 -11.472 1.00 40.55 420 ALA B C 1
ATOM 6555 O O . ALA B 1 420 ? -19.251 -7.704 -10.266 1.00 40.45 420 ALA B O 1
ATOM 6557 N N . HIS B 1 421 ? -18.043 -7.059 -12.051 1.00 41.28 421 HIS B N 1
ATOM 6558 C CA . HIS B 1 421 ? -16.845 -6.704 -11.298 1.00 42.84 421 HIS B CA 1
ATOM 6559 C C . HIS B 1 421 ? -17.080 -5.513 -10.396 1.00 43.00 421 HIS B C 1
ATOM 6560 O O . HIS B 1 421 ? -16.797 -5.572 -9.194 1.00 42.42 421 HIS B O 1
ATOM 6567 N N . ASP B 1 422 ? -17.632 -4.441 -10.964 1.00 42.27 422 ASP B N 1
ATOM 6568 C CA . ASP B 1 422 ? -17.770 -3.166 -10.261 1.00 43.18 422 ASP B CA 1
ATOM 6569 C C . ASP B 1 422 ? -18.708 -3.178 -9.041 1.00 43.44 422 ASP B C 1
ATOM 6570 O O . ASP B 1 422 ? -18.480 -2.432 -8.088 1.00 43.78 422 ASP B O 1
ATOM 6575 N N . VAL B 1 423 ? -19.756 -4.001 -9.074 1.00 42.08 423 VAL B N 1
ATOM 6576 C CA . VAL B 1 423 ? -20.626 -4.174 -7.903 1.00 42.52 423 VAL B CA 1
ATOM 6577 C C . VAL B 1 423 ? -20.292 -5.440 -7.109 1.00 43.21 423 VAL B C 1
ATOM 6578 O O . VAL B 1 423 ? -20.906 -5.708 -6.072 1.00 43.19 423 VAL B O 1
ATOM 6582 N N . ASN B 1 424 ? -19.319 -6.209 -7.599 1.00 43.53 424 ASN B N 1
ATOM 6583 C CA . ASN B 1 424 ? -18.931 -7.490 -6.994 1.00 44.51 424 ASN B CA 1
ATOM 6584 C C . ASN B 1 424 ? -20.083 -8.501 -6.973 1.00 43.75 424 ASN B C 1
ATOM 6585 O O . ASN B 1 424 ? -20.383 -9.105 -5.942 1.00 44.19 424 ASN B O 1
ATOM 6590 N N . ALA B 1 425 ? -20.729 -8.666 -8.125 1.00 42.79 425 ALA B N 1
ATOM 6591 C CA . ALA B 1 425 ? -21.828 -9.617 -8.282 1.00 42.32 425 ALA B CA 1
ATOM 6592 C C . ALA B 1 425 ? -21.324 -11.056 -8.208 1.00 42.76 425 ALA B C 1
ATOM 6593 O O . ALA B 1 425 ? -20.136 -11.317 -8.419 1.00 41.68 425 ALA B O 1
ATOM 6595 N N . LYS B 1 426 ? -22.230 -11.983 -7.901 1.00 44.27 426 LYS B N 1
ATOM 6596 C CA . LYS B 1 426 ? -21.894 -13.408 -7.861 1.00 44.89 426 LYS B CA 1
ATOM 6597 C C . LYS B 1 426 ? -22.236 -14.136 -9.160 1.00 42.96 426 LYS B C 1
ATOM 6598 O O . LYS B 1 426 ? -21.617 -15.148 -9.483 1.00 43.57 426 LYS B O 1
ATOM 6604 N N . LEU B 1 427 ? -23.215 -13.622 -9.901 1.00 41.49 427 LEU B N 1
ATOM 6605 C CA . LEU B 1 427 ? -23.687 -14.289 -11.114 1.00 39.78 427 LEU B CA 1
ATOM 6606 C C . LEU B 1 427 ? -23.939 -13.341 -12.266 1.00 38.69 427 LEU B C 1
ATOM 6607 O O . LEU B 1 427 ? -24.301 -12.180 -12.072 1.00 38.77 427 LEU B O 1
ATOM 6612 N N . ILE B 1 428 ? -23.737 -13.855 -13.472 1.00 38.02 428 ILE B N 1
ATOM 6613 C CA . ILE B 1 428 ? -24.197 -13.195 -14.677 1.00 37.47 428 ILE B CA 1
ATOM 6614 C C . ILE B 1 428 ? -25.241 -14.118 -15.290 1.00 38.02 428 ILE B C 1
ATOM 6615 O O . ILE B 1 428 ? -24.946 -15.261 -15.650 1.00 37.96 428 ILE B O 1
ATOM 6620 N N . ILE B 1 429 ? -26.471 -13.624 -15.368 1.00 38.35 429 ILE B N 1
ATOM 6621 C CA . ILE B 1 429 ? -27.583 -14.394 -15.905 1.00 38.94 429 ILE B CA 1
ATOM 6622 C C . ILE B 1 429 ? -27.955 -13.817 -17.258 1.00 39.97 429 ILE B C 1
ATOM 6623 O O . ILE B 1 429 ? -28.167 -12.611 -17.390 1.00 41.79 429 ILE B O 1
ATOM 6628 N N . THR B 1 430 ? -28.010 -14.680 -18.263 1.00 40.50 430 THR B N 1
ATOM 6629 C CA . THR B 1 430 ? -28.392 -14.260 -19.603 1.00 42.00 430 THR B CA 1
ATOM 6630 C C . THR B 1 430 ? -29.604 -15.044 -20.109 1.00 42.79 430 THR B C 1
ATOM 6631 O O . THR B 1 430 ? -29.627 -16.272 -20.065 1.00 42.06 430 THR B O 1
ATOM 6635 N N . ILE B 1 431 ? -30.625 -14.319 -20.552 1.00 44.92 431 ILE B N 1
ATOM 6636 C CA . ILE B 1 431 ? -31.784 -14.935 -21.185 1.00 45.77 431 ILE B CA 1
ATOM 6637 C C . ILE B 1 431 ? -31.478 -14.979 -22.673 1.00 46.88 431 ILE B C 1
ATOM 6638 O O . ILE B 1 431 ? -31.230 -13.942 -23.293 1.00 47.23 431 ILE B O 1
ATOM 6643 N N . THR B 1 432 ? -31.471 -16.184 -23.236 1.00 47.01 432 THR B N 1
ATOM 6644 C CA . THR B 1 432 ? -31.047 -16.368 -24.617 1.00 48.80 432 THR B CA 1
ATOM 6645 C C . THR B 1 432 ? -31.860 -17.432 -25.354 1.00 50.74 432 THR B C 1
ATOM 6646 O O . THR B 1 432 ? -32.266 -18.437 -24.769 1.00 51.20 432 THR B O 1
ATOM 6650 N N . GLU B 1 433 ? -32.097 -17.198 -26.641 1.00 53.73 433 GLU B N 1
ATOM 6651 C CA . GLU B 1 433 ? -32.818 -18.156 -27.470 1.00 56.53 433 GLU B CA 1
ATOM 6652 C C . GLU B 1 433 ? -31.871 -18.994 -28.340 1.00 55.33 433 GLU B C 1
ATOM 6653 O O . GLU B 1 433 ? -32.276 -20.020 -28.895 1.00 55.31 433 GLU B O 1
ATOM 6659 N N . THR B 1 434 ? -30.614 -18.558 -28.450 1.00 52.45 434 THR B N 1
ATOM 6660 C CA . THR B 1 434 ? -29.634 -19.215 -29.320 1.00 50.51 434 THR B CA 1
ATOM 6661 C C . THR B 1 434 ? -28.360 -19.633 -28.583 1.00 49.17 434 THR B C 1
ATOM 6662 O O . THR B 1 434 ? -27.657 -20.544 -29.018 1.00 48.47 434 THR B O 1
ATOM 6666 N N . GLY B 1 435 ? -28.063 -18.954 -27.477 1.00 48.39 435 GLY B N 1
ATOM 6667 C CA . GLY B 1 435 ? -26.828 -19.180 -26.726 1.00 46.26 435 GLY B CA 1
ATOM 6668 C C . GLY B 1 435 ? -25.711 -18.214 -27.087 1.00 46.16 435 GLY B C 1
ATOM 6669 O O . GLY B 1 435 ? -24.642 -18.242 -26.475 1.00 47.60 435 GLY B O 1
ATOM 6670 N N . ASN B 1 436 ? -25.956 -17.356 -28.076 1.00 46.49 436 ASN B N 1
ATOM 6671 C CA . ASN B 1 436 ? -24.935 -16.430 -28.586 1.00 46.69 436 ASN B CA 1
ATOM 6672 C C . ASN B 1 436 ? -24.416 -15.435 -27.552 1.00 44.92 436 ASN B C 1
ATOM 6673 O O . ASN B 1 436 ? -23.216 -15.176 -27.487 1.00 44.76 436 ASN B O 1
ATOM 6678 N N . THR B 1 437 ? -25.319 -14.893 -26.742 1.00 44.14 437 THR B N 1
ATOM 6679 C CA . THR B 1 437 ? -24.946 -13.953 -25.687 1.00 43.23 437 THR B CA 1
ATOM 6680 C C . THR B 1 437 ? -24.110 -14.635 -24.595 1.00 41.07 437 THR B C 1
ATOM 6681 O O . THR B 1 437 ? -23.117 -14.074 -24.126 1.00 40.26 437 THR B O 1
ATOM 6685 N N . ALA B 1 438 ? -24.510 -15.848 -24.212 1.00 39.34 438 ALA B N 1
ATOM 6686 C CA . ALA B 1 438 ? -23.754 -16.647 -23.252 1.00 37.27 438 ALA B CA 1
ATOM 6687 C C . ALA B 1 438 ? -22.335 -16.937 -23.754 1.00 36.31 438 ALA B C 1
ATOM 6688 O O . ALA B 1 438 ? -21.382 -16.894 -22.975 1.00 35.55 438 ALA B O 1
ATOM 6690 N N . ARG B 1 439 ? -22.198 -17.220 -25.050 1.00 35.54 439 ARG B N 1
ATOM 6691 C CA . ARG B 1 439 ? -20.874 -17.394 -25.666 1.00 34.90 439 ARG B CA 1
ATOM 6692 C C . ARG B 1 439 ? -20.051 -16.098 -25.654 1.00 34.07 439 ARG B C 1
ATOM 6693 O O . ARG B 1 439 ? -18.855 -16.128 -25.359 1.00 33.16 439 ARG B O 1
ATOM 6701 N N . LEU B 1 440 ? -20.696 -14.971 -25.960 1.00 33.69 440 LEU B N 1
ATOM 6702 C CA . LEU B 1 440 ? -20.044 -13.660 -25.917 1.00 33.90 440 LEU B CA 1
ATOM 6703 C C . LEU B 1 440 ? -19.565 -13.276 -24.510 1.00 33.27 440 LEU B C 1
ATOM 6704 O O . LEU B 1 440 ? -18.431 -12.822 -24.351 1.00 33.38 440 LEU B O 1
ATOM 6709 N N . ILE B 1 441 ? -20.411 -13.473 -23.498 1.00 32.47 441 ILE B N 1
ATOM 6710 C CA . ILE B 1 441 ? -19.997 -13.263 -22.107 1.00 32.94 441 ILE B CA 1
ATOM 6711 C C . ILE B 1 441 ? -18.816 -14.179 -21.755 1.00 33.82 441 ILE B C 1
ATOM 6712 O O . ILE B 1 441 ? -17.823 -13.730 -21.177 1.00 34.31 441 ILE B O 1
ATOM 6717 N N . SER B 1 442 ? -18.924 -15.455 -22.126 1.00 34.29 442 SER B N 1
ATOM 6718 C CA . SER B 1 442 ? -17.867 -16.431 -21.879 1.00 35.56 442 SER B CA 1
ATOM 6719 C C . SER B 1 442 ? -16.517 -15.974 -22.441 1.00 36.50 442 SER B C 1
ATOM 6720 O O . SER B 1 442 ? -15.470 -16.149 -21.804 1.00 37.19 442 SER B O 1
ATOM 6723 N N . LYS B 1 443 ? -16.561 -15.383 -23.630 1.00 36.25 443 LYS B N 1
ATOM 6724 C CA . LYS B 1 443 ? -15.387 -14.856 -24.304 1.00 36.63 443 LYS B CA 1
ATOM 6725 C C . LYS B 1 443 ? -14.610 -13.870 -23.426 1.00 37.62 443 LYS B C 1
ATOM 6726 O O . LYS B 1 443 ? -13.378 -13.834 -23.467 1.00 38.02 443 LYS B O 1
ATOM 6732 N N . TYR B 1 444 ? -15.324 -13.078 -22.629 1.00 37.38 444 TYR B N 1
ATOM 6733 C CA . TYR B 1 444 ? -14.669 -12.050 -21.827 1.00 37.68 444 TYR B CA 1
ATOM 6734 C C . TYR B 1 444 ? -14.233 -12.514 -20.441 1.00 36.84 444 TYR B C 1
ATOM 6735 O O . TYR B 1 444 ? -13.720 -11.727 -19.648 1.00 35.67 444 TYR B O 1
ATOM 6744 N N . ARG B 1 445 ? -14.441 -13.805 -20.186 1.00 36.63 445 ARG B N 1
ATOM 6745 C CA . ARG B 1 445 ? -13.856 -14.521 -19.050 1.00 37.30 445 ARG B CA 1
ATOM 6746 C C . ARG B 1 445 ? -14.156 -13.887 -17.687 1.00 37.63 445 ARG B C 1
ATOM 6747 O O . ARG B 1 445 ? -13.232 -13.526 -16.950 1.00 37.89 445 ARG B O 1
ATOM 6755 N N . PRO B 1 446 ? -15.450 -13.743 -17.345 1.00 37.44 446 PRO B N 1
ATOM 6756 C CA . PRO B 1 446 ? -15.765 -13.158 -16.047 1.00 37.34 446 PRO B CA 1
ATOM 6757 C C . PRO B 1 446 ? -15.404 -14.129 -14.933 1.00 38.20 446 PRO B C 1
ATOM 6758 O O . PRO B 1 446 ? -15.327 -15.335 -15.177 1.00 38.90 446 PRO B O 1
ATOM 6762 N N . SER B 1 447 ? -15.183 -13.618 -13.726 1.00 38.29 447 SER B N 1
ATOM 6763 C CA . SER B 1 447 ? -14.956 -14.491 -12.580 1.00 38.93 447 SER B CA 1
ATOM 6764 C C . SER B 1 447 ? -16.272 -15.124 -12.132 1.00 39.08 447 SER B C 1
ATOM 6765 O O . SER B 1 447 ? -16.284 -16.224 -11.579 1.00 39.21 447 SER B O 1
ATOM 6768 N N . GLN B 1 448 ? -17.376 -14.420 -12.377 1.00 39.21 448 GLN B N 1
ATOM 6769 C CA . GLN B 1 448 ? -18.710 -14.905 -12.029 1.00 39.21 448 GLN B CA 1
ATOM 6770 C C . GLN B 1 448 ? -19.114 -16.063 -12.925 1.00 38.84 448 GLN B C 1
ATOM 6771 O O . GLN B 1 448 ? -18.777 -16.086 -14.112 1.00 38.28 448 GLN B O 1
ATOM 6777 N N . THR B 1 449 ? -19.840 -17.015 -12.344 1.00 38.90 449 THR B N 1
ATOM 6778 C CA . THR B 1 449 ? -20.510 -18.069 -13.095 1.00 38.09 449 THR B CA 1
ATOM 6779 C C . THR B 1 449 ? -21.563 -17.438 -14.005 1.00 37.66 449 THR B C 1
ATOM 6780 O O . THR B 1 449 ? -22.272 -16.512 -13.601 1.00 37.15 449 THR B O 1
ATOM 6784 N N . ILE B 1 450 ? -21.633 -17.929 -15.240 1.00 36.68 450 ILE B N 1
ATOM 6785 C CA . ILE B 1 450 ? -22.611 -17.466 -16.210 1.00 35.91 450 ILE B CA 1
ATOM 6786 C C . ILE B 1 450 ? -23.779 -18.451 -16.238 1.00 36.17 450 ILE B C 1
ATOM 6787 O O . ILE B 1 450 ? -23.585 -19.649 -16.469 1.00 36.14 450 ILE B O 1
ATOM 6792 N N . ILE B 1 451 ? -24.981 -17.935 -15.989 1.00 35.78 451 ILE B N 1
ATOM 6793 C CA . ILE B 1 451 ? -26.207 -18.727 -16.022 1.00 36.07 451 ILE B CA 1
ATOM 6794 C C . ILE B 1 451 ? -26.995 -18.370 -17.283 1.00 36.06 451 ILE B C 1
ATOM 6795 O O . ILE B 1 451 ? -27.476 -17.244 -17.431 1.00 35.30 451 ILE B O 1
ATOM 6800 N N . ALA B 1 452 ? -27.111 -19.326 -18.198 1.00 36.55 452 ALA B N 1
ATOM 6801 C CA . ALA B 1 452 ? -27.903 -19.123 -19.407 1.00 37.55 452 ALA B CA 1
ATOM 6802 C C . ALA B 1 452 ? -29.309 -19.693 -19.220 1.00 37.88 452 ALA B C 1
ATOM 6803 O O . ALA B 1 452 ? -29.463 -20.851 -18.843 1.00 38.39 452 ALA B O 1
ATOM 6805 N N . CYS B 1 453 ? -30.323 -18.870 -19.466 1.00 39.09 453 CYS B N 1
ATOM 6806 C CA . CYS B 1 453 ? -31.717 -19.301 -19.375 1.00 40.59 453 CYS B CA 1
ATOM 6807 C C . CYS B 1 453 ? -32.308 -19.387 -20.764 1.00 41.66 453 CYS B C 1
ATOM 6808 O O . CYS B 1 453 ? -32.360 -18.394 -21.489 1.00 42.75 453 CYS B O 1
ATOM 6811 N N . THR B 1 454 ? -32.752 -20.582 -21.128 1.00 42.51 454 THR B N 1
ATOM 6812 C CA . THR B 1 454 ? -33.287 -20.840 -22.455 1.00 43.28 454 THR B CA 1
ATOM 6813 C C . THR B 1 454 ? -34.530 -21.732 -22.356 1.00 44.23 454 THR B C 1
ATOM 6814 O O . THR B 1 454 ? -34.767 -22.382 -21.330 1.00 42.57 454 THR B O 1
ATOM 6818 N N . ALA B 1 455 ? -35.329 -21.741 -23.419 1.00 46.11 455 ALA B N 1
ATOM 6819 C CA . ALA B 1 455 ? -36.476 -22.644 -23.515 1.00 48.10 455 ALA B CA 1
ATOM 6820 C C . ALA B 1 455 ? -36.154 -23.865 -24.380 1.00 48.64 455 ALA B C 1
ATOM 6821 O O . ALA B 1 455 ? -36.944 -24.810 -24.453 1.00 50.16 455 ALA B O 1
ATOM 6823 N N . LYS B 1 456 ? -34.993 -23.837 -25.028 1.00 48.44 456 LYS B N 1
ATOM 6824 C CA . LYS B 1 456 ? -34.610 -24.875 -25.982 1.00 48.66 456 LYS B CA 1
ATOM 6825 C C . LYS B 1 456 ? -33.455 -25.714 -25.431 1.00 47.81 456 LYS B C 1
ATOM 6826 O O . LYS B 1 456 ? -32.325 -25.233 -25.348 1.00 46.71 456 LYS B O 1
ATOM 6832 N N . PRO B 1 457 ? -33.742 -26.972 -25.039 1.00 48.12 457 PRO B N 1
ATOM 6833 C CA . PRO B 1 457 ? -32.739 -27.896 -24.485 1.00 46.42 457 PRO B CA 1
ATOM 6834 C C . PRO B 1 457 ? -31.484 -28.079 -25.362 1.00 45.51 457 PRO B C 1
ATOM 6835 O O . PRO B 1 457 ? -30.391 -28.307 -24.826 1.00 43.14 457 PRO B O 1
ATOM 6839 N N . GLU B 1 458 ? -31.638 -27.983 -26.684 1.00 44.99 458 GLU B N 1
ATOM 6840 C CA . GLU B 1 458 ? -30.488 -28.038 -27.596 1.00 45.10 458 GLU B CA 1
ATOM 6841 C C . GLU B 1 458 ? -29.502 -26.885 -27.342 1.00 44.01 458 GLU B C 1
ATOM 6842 O O . GLU B 1 458 ? -28.289 -27.065 -27.446 1.00 43.14 458 GLU B O 1
ATOM 6848 N N . VAL B 1 459 ? -30.036 -25.712 -27.003 1.00 42.78 459 VAL B N 1
ATOM 6849 C CA . VAL B 1 459 ? -29.219 -24.540 -26.702 1.00 41.72 459 VAL B CA 1
ATOM 6850 C C . VAL B 1 459 ? -28.373 -24.789 -25.456 1.00 41.02 459 VAL B C 1
ATOM 6851 O O . VAL B 1 459 ? -27.181 -24.470 -25.436 1.00 41.40 459 VAL B O 1
ATOM 6855 N N . ALA B 1 460 ? -28.984 -25.381 -24.433 1.00 40.23 460 ALA B N 1
ATOM 6856 C CA . ALA B 1 460 ? -28.267 -25.754 -23.215 1.00 39.68 460 ALA B CA 1
ATOM 6857 C C . ALA B 1 460 ? -27.135 -26.751 -23.490 1.00 39.91 460 ALA B C 1
ATOM 6858 O O . ALA B 1 460 ? -26.026 -26.620 -22.952 1.00 40.91 460 ALA B O 1
ATOM 6860 N N . ARG B 1 461 ? -27.421 -27.742 -24.328 1.00 39.35 461 ARG B N 1
ATOM 6861 C CA . ARG B 1 461 ? -26.450 -28.771 -24.652 1.00 39.52 461 ARG B CA 1
ATOM 6862 C C . ARG B 1 461 ? -25.297 -28.204 -25.482 1.00 39.20 461 ARG B C 1
ATOM 6863 O O . ARG B 1 461 ? -24.134 -28.548 -25.258 1.00 37.63 461 ARG B O 1
ATOM 6871 N N . GLY B 1 462 ? -25.629 -27.321 -26.422 1.00 39.40 462 GLY B N 1
ATOM 6872 C CA . GLY B 1 462 ? -24.632 -26.629 -27.234 1.00 39.46 462 GLY B CA 1
ATOM 6873 C C . GLY B 1 462 ? -23.637 -25.826 -26.410 1.00 39.63 462 GLY B C 1
ATOM 6874 O O . GLY B 1 462 ? -22.467 -25.699 -26.789 1.00 39.66 462 GLY B O 1
ATOM 6875 N N . LEU B 1 463 ? -24.097 -25.296 -25.277 1.00 39.10 463 LEU B N 1
ATOM 6876 C CA . LEU B 1 463 ? -23.275 -24.434 -24.427 1.00 38.87 463 LEU B CA 1
ATOM 6877 C C . LEU B 1 463 ? -22.331 -25.202 -23.501 1.00 39.61 463 LEU B C 1
ATOM 6878 O O . LEU B 1 463 ? -21.551 -24.599 -22.754 1.00 40.20 463 LEU B O 1
ATOM 6883 N N . LYS B 1 464 ? -22.390 -26.529 -23.563 1.00 39.96 464 LYS B N 1
ATOM 6884 C CA . LYS B 1 464 ? -21.546 -27.369 -22.721 1.00 40.12 464 LYS B CA 1
ATOM 6885 C C . LYS B 1 464 ? -20.086 -27.391 -23.171 1.00 39.86 464 LYS B C 1
ATOM 6886 O O . LYS B 1 464 ? -19.283 -28.140 -22.621 1.00 39.62 464 LYS B O 1
ATOM 6892 N N . ILE B 1 465 ? -19.746 -26.573 -24.166 1.00 39.65 465 ILE B N 1
ATOM 6893 C CA . ILE B 1 465 ? -18.339 -26.352 -24.529 1.00 39.62 465 ILE B CA 1
ATOM 6894 C C . ILE B 1 465 ? -17.870 -24.910 -24.292 1.00 39.63 465 ILE B C 1
ATOM 6895 O O . ILE B 1 465 ? -16.715 -24.582 -24.546 1.00 40.19 465 ILE B O 1
ATOM 6900 N N . ALA B 1 466 ? -18.764 -24.056 -23.801 1.00 39.10 466 ALA B N 1
ATOM 6901 C CA . ALA B 1 466 ? -18.380 -22.702 -23.410 1.00 39.29 466 ALA B CA 1
ATOM 6902 C C . ALA B 1 466 ? -17.940 -22.692 -21.948 1.00 39.18 466 ALA B C 1
ATOM 6903 O O . ALA B 1 466 ? -18.666 -23.170 -21.070 1.00 39.37 466 ALA B O 1
ATOM 6905 N N . ARG B 1 467 ? -16.751 -22.149 -21.696 1.00 38.31 467 ARG B N 1
ATOM 6906 C CA . ARG B 1 467 ? -16.189 -22.115 -20.350 1.00 38.18 467 ARG B CA 1
ATOM 6907 C C . ARG B 1 467 ? -17.012 -21.241 -19.395 1.00 37.21 467 ARG B C 1
ATOM 6908 O O . ARG B 1 467 ? -17.404 -20.124 -19.747 1.00 36.60 467 ARG B O 1
ATOM 6916 N N . GLY B 1 468 ? -17.278 -21.771 -18.200 1.00 36.41 468 GLY B N 1
ATOM 6917 C CA . GLY B 1 468 ? -17.935 -21.027 -17.128 1.00 36.65 468 GLY B CA 1
ATOM 6918 C C . GLY B 1 468 ? -19.423 -20.781 -17.298 1.00 37.78 468 GLY B C 1
ATOM 6919 O O . GLY B 1 468 ? -19.998 -19.939 -16.603 1.00 37.94 468 GLY B O 1
ATOM 6920 N N . VAL B 1 469 ? -20.048 -21.522 -18.213 1.00 38.11 469 VAL B N 1
ATOM 6921 C CA . VAL B 1 469 ? -21.476 -21.396 -18.471 1.00 38.27 469 VAL B CA 1
ATOM 6922 C C . VAL B 1 469 ? -22.244 -22.592 -17.912 1.00 39.44 469 VAL B C 1
ATOM 6923 O O . VAL B 1 469 ? -21.916 -23.749 -18.190 1.00 39.60 469 VAL B O 1
ATOM 6927 N N . LYS B 1 470 ? -23.264 -22.291 -17.118 1.00 41.20 470 LYS B N 1
ATOM 6928 C CA . LYS B 1 470 ? -24.214 -23.281 -16.645 1.00 43.27 470 LYS B CA 1
ATOM 6929 C C . LYS B 1 470 ? -25.567 -22.901 -17.226 1.00 44.19 470 LYS B C 1
ATOM 6930 O O . LYS B 1 470 ? -25.844 -21.713 -17.434 1.00 44.45 470 LYS B O 1
ATOM 6936 N N . THR B 1 471 ? -26.410 -23.897 -17.491 1.00 44.73 471 THR B N 1
ATOM 6937 C CA . THR B 1 471 ? -27.648 -23.659 -18.237 1.00 45.44 471 THR B CA 1
ATOM 6938 C C . THR B 1 471 ? -28.939 -24.080 -17.522 1.00 45.57 471 THR B C 1
ATOM 6939 O O . THR B 1 471 ? -29.049 -25.195 -17.015 1.00 45.93 471 THR B O 1
ATOM 6943 N N . TYR B 1 472 ? -29.908 -23.168 -17.491 1.00 44.82 472 TYR B N 1
ATOM 6944 C CA . TYR B 1 472 ? -31.229 -23.433 -16.931 1.00 45.66 472 TYR B CA 1
ATOM 6945 C C . TYR B 1 472 ? -32.259 -23.532 -18.056 1.00 46.37 472 TYR B C 1
ATOM 6946 O O . TYR B 1 472 ? -32.517 -22.547 -18.761 1.00 46.18 472 TYR B O 1
ATOM 6955 N N . VAL B 1 473 ? -32.835 -24.721 -18.230 1.00 46.14 473 VAL B N 1
ATOM 6956 C CA . VAL B 1 473 ? -33.859 -24.931 -19.250 1.00 47.22 473 VAL B CA 1
ATOM 6957 C C . VAL B 1 473 ? -35.233 -24.673 -18.643 1.00 49.75 473 VAL B C 1
ATOM 6958 O O . VAL B 1 473 ? -35.569 -25.216 -17.587 1.00 49.19 473 VAL B O 1
ATOM 6962 N N . LEU B 1 474 ? -36.012 -23.827 -19.312 1.00 52.51 474 LEU B N 1
ATOM 6963 C CA . LEU B 1 474 ? -37.323 -23.417 -18.821 1.00 56.14 474 LEU B CA 1
ATOM 6964 C C . LEU B 1 474 ? -38.399 -23.696 -19.857 1.00 59.70 474 LEU B C 1
ATOM 6965 O O . LEU B 1 474 ? -38.107 -23.815 -21.048 1.00 60.16 474 LEU B O 1
ATOM 6970 N N . ASN B 1 475 ? -39.641 -23.812 -19.391 1.00 64.13 475 ASN B N 1
ATOM 6971 C CA . ASN B 1 475 ? -40.795 -23.987 -20.274 1.00 67.69 475 ASN B CA 1
ATOM 6972 C C . ASN B 1 475 ? -40.996 -22.780 -21.193 1.00 67.24 475 ASN B C 1
ATOM 6973 O O . ASN B 1 475 ? -41.248 -22.935 -22.391 1.00 65.37 475 ASN B O 1
ATOM 6978 N N . SER B 1 476 ? -40.862 -21.585 -20.620 1.00 68.00 476 SER B N 1
ATOM 6979 C CA . SER B 1 476 ? -41.023 -20.337 -21.359 1.00 68.77 476 SER B CA 1
ATOM 6980 C C . SER B 1 476 ? -39.943 -19.334 -20.984 1.00 67.75 476 SER B C 1
ATOM 6981 O O . SER B 1 476 ? -39.406 -19.360 -19.873 1.00 68.22 476 SER B O 1
ATOM 6984 N N . ILE B 1 477 ? -39.646 -18.438 -21.917 1.00 67.57 477 ILE B N 1
ATOM 6985 C CA . ILE B 1 477 ? -38.599 -17.448 -21.729 1.00 66.47 477 ILE B CA 1
ATOM 6986 C C . ILE B 1 477 ? -39.143 -16.025 -21.928 1.00 68.32 477 ILE B C 1
ATOM 6987 O O . ILE B 1 477 ? -38.399 -15.043 -21.862 1.00 67.50 477 ILE B O 1
ATOM 6992 N N . HIS B 1 478 ? -40.459 -15.937 -22.123 1.00 71.78 478 HIS B N 1
ATOM 6993 C CA . HIS B 1 478 ? -41.147 -14.690 -22.479 1.00 74.88 478 HIS B CA 1
ATOM 6994 C C . HIS B 1 478 ? -41.127 -13.601 -21.438 1.00 73.24 478 HIS B C 1
ATOM 6995 O O . HIS B 1 478 ? -40.877 -12.440 -21.770 1.00 73.34 478 HIS B O 1
ATOM 7002 N N . HIS B 1 479 ? -41.400 -13.948 -20.183 1.00 70.65 479 HIS B N 1
ATOM 7003 C CA . HIS B 1 479 ? -41.485 -12.937 -19.126 1.00 68.96 479 HIS B CA 1
ATOM 7004 C C . HIS B 1 479 ? -40.191 -12.774 -18.375 1.00 65.18 479 HIS B C 1
ATOM 7005 O O . HIS B 1 479 ? -39.927 -13.493 -17.410 1.00 63.58 479 HIS B O 1
ATOM 7012 N N . SER B 1 480 ? -39.387 -11.807 -18.818 1.00 63.15 480 SER B N 1
ATOM 7013 C CA . SER B 1 480 ? -38.045 -11.549 -18.282 1.00 62.73 480 SER B CA 1
ATOM 7014 C C . SER B 1 480 ? -37.961 -11.528 -16.760 1.00 62.63 480 SER B C 1
ATOM 7015 O O . SER B 1 480 ? -37.090 -12.179 -16.180 1.00 61.17 480 SER B O 1
ATOM 7018 N N . GLU B 1 481 ? -38.868 -10.784 -16.126 1.00 63.98 481 GLU B N 1
ATOM 7019 C CA . GLU B 1 481 ? -38.898 -10.653 -14.668 1.00 63.92 481 GLU B CA 1
ATOM 7020 C C . GLU B 1 481 ? -39.052 -12.019 -14.004 1.00 60.69 481 GLU B C 1
ATOM 7021 O O . GLU B 1 481 ? -38.350 -12.331 -13.041 1.00 59.46 481 GLU B O 1
ATOM 7027 N N . VAL B 1 482 ? -39.964 -12.828 -14.543 1.00 57.78 482 VAL B N 1
ATOM 7028 C CA . VAL B 1 482 ? -40.238 -14.168 -14.028 1.00 56.12 482 VAL B CA 1
ATOM 7029 C C . VAL B 1 482 ? -39.033 -15.084 -14.251 1.00 53.40 482 VAL B C 1
ATOM 7030 O O . VAL B 1 482 ? -38.580 -15.761 -13.325 1.00 52.98 482 VAL B O 1
ATOM 7034 N N . VAL B 1 483 ? -38.512 -15.084 -15.475 1.00 51.58 483 VAL B N 1
ATOM 7035 C CA . VAL B 1 483 ? -37.327 -15.865 -15.819 1.00 50.99 483 VAL B CA 1
ATOM 7036 C C . VAL B 1 483 ? -36.185 -15.617 -14.821 1.00 50.44 483 VAL B C 1
ATOM 7037 O O . VAL B 1 483 ? -35.613 -16.568 -14.280 1.00 49.61 483 VAL B O 1
ATOM 7041 N N . ILE B 1 484 ? -35.889 -14.341 -14.571 1.00 49.05 484 ILE B N 1
ATOM 7042 C CA . ILE B 1 484 ? -34.826 -13.929 -13.648 1.00 48.87 484 ILE B CA 1
ATOM 7043 C C . ILE B 1 484 ? -35.115 -14.336 -12.195 1.00 49.55 484 ILE B C 1
ATOM 7044 O O . ILE B 1 484 ? -34.206 -14.766 -11.473 1.00 49.06 484 ILE B O 1
ATOM 7049 N N . SER B 1 485 ? -36.375 -14.208 -11.782 1.00 49.57 485 SER B N 1
ATOM 7050 C CA . SER B 1 485 ? -36.808 -14.613 -10.443 1.00 49.74 485 SER B CA 1
ATOM 7051 C C . SER B 1 485 ? -36.599 -16.101 -10.193 1.00 48.94 485 SER B C 1
ATOM 7052 O O . SER B 1 485 ? -36.069 -16.492 -9.152 1.00 48.91 485 SER B O 1
ATOM 7055 N N . ASN B 1 486 ? -37.027 -16.920 -11.151 1.00 48.53 486 ASN B N 1
ATOM 7056 C CA . ASN B 1 486 ? -36.880 -18.373 -11.054 1.00 48.51 486 ASN B CA 1
ATOM 7057 C C . ASN B 1 486 ? -35.428 -18.817 -11.177 1.00 47.03 486 ASN B C 1
ATOM 7058 O O . ASN B 1 486 ? -35.018 -19.775 -10.526 1.00 47.69 486 ASN B O 1
ATOM 7063 N N . ALA B 1 487 ? -34.659 -18.109 -12.005 1.00 45.41 487 ALA B N 1
ATOM 7064 C CA . ALA B 1 487 ? -33.237 -18.392 -12.166 1.00 44.68 487 ALA B CA 1
ATOM 7065 C C . ALA B 1 487 ? -32.492 -18.127 -10.865 1.00 44.66 487 ALA B C 1
ATOM 7066 O O . ALA B 1 487 ? -31.655 -18.925 -10.456 1.00 44.44 487 ALA B O 1
ATOM 7068 N N . LEU B 1 488 ? -32.824 -17.012 -10.216 1.00 45.57 488 LEU B N 1
ATOM 7069 C CA . LEU B 1 488 ? -32.228 -16.639 -8.938 1.00 45.78 488 LEU B CA 1
ATOM 7070 C C . LEU B 1 488 ? -32.614 -17.602 -7.820 1.00 47.47 488 LEU B C 1
ATOM 7071 O O . LEU B 1 488 ? -31.781 -17.941 -6.972 1.00 48.36 488 LEU B O 1
ATOM 7076 N N . ALA B 1 489 ? -33.875 -18.040 -7.825 1.00 47.43 489 ALA B N 1
ATOM 7077 C CA . ALA B 1 489 ? -34.373 -18.995 -6.835 1.00 47.71 489 ALA B CA 1
ATOM 7078 C C . ALA B 1 489 ? -33.713 -20.369 -7.000 1.00 46.99 489 ALA B C 1
ATOM 7079 O O . ALA B 1 489 ? -33.326 -20.997 -6.015 1.00 47.30 489 ALA B O 1
ATOM 7081 N N . LEU B 1 490 ? -33.574 -20.816 -8.247 1.00 46.05 490 LEU B N 1
ATOM 7082 C CA . LEU B 1 490 ? -32.896 -22.076 -8.552 1.00 46.09 490 LEU B CA 1
ATOM 7083 C C . LEU B 1 490 ? -31.400 -22.003 -8.251 1.00 46.31 490 LEU B C 1
ATOM 7084 O O . LEU B 1 490 ? -30.808 -22.989 -7.808 1.00 47.48 490 LEU B O 1
ATOM 7089 N N . ALA B 1 491 ? -30.801 -20.837 -8.483 1.00 45.60 491 ALA B N 1
ATOM 7090 C CA . ALA B 1 491 ? -29.391 -20.614 -8.175 1.00 46.69 491 ALA B CA 1
ATOM 7091 C C . ALA B 1 491 ? -29.156 -20.568 -6.665 1.00 47.98 491 ALA B C 1
ATOM 7092 O O . ALA B 1 491 ? -28.146 -21.068 -6.168 1.00 47.15 491 ALA B O 1
ATOM 7094 N N . LYS B 1 492 ? -30.097 -19.959 -5.947 1.00 50.61 492 LYS B N 1
ATOM 7095 C CA . LYS B 1 492 ? -30.082 -19.953 -4.487 1.00 52.95 492 LYS B CA 1
ATOM 7096 C C . LYS B 1 492 ? -30.124 -21.403 -3.988 1.00 52.77 492 LYS B C 1
ATOM 7097 O O . LYS B 1 492 ? -29.292 -21.812 -3.177 1.00 53.26 492 LYS B O 1
ATOM 7103 N N . GLU B 1 493 ? -31.071 -22.178 -4.514 1.00 51.78 493 GLU B N 1
ATOM 7104 C CA . GLU B 1 493 ? -31.213 -23.598 -4.184 1.00 52.88 493 GLU B CA 1
ATOM 7105 C C . GLU B 1 493 ? -29.921 -24.404 -4.411 1.00 52.03 493 GLU B C 1
ATOM 7106 O O . GLU B 1 493 ? -29.582 -25.283 -3.610 1.00 51.33 493 GLU B O 1
ATOM 7112 N N . GLU B 1 494 ? -29.209 -24.090 -5.494 1.00 50.76 494 GLU B N 1
ATOM 7113 C CA . GLU B 1 494 ? -27.965 -24.781 -5.858 1.00 50.22 494 GLU B CA 1
ATOM 7114 C C . GLU B 1 494 ? -26.726 -24.186 -5.172 1.00 49.57 494 GLU B C 1
ATOM 7115 O O . GLU B 1 494 ? -25.599 -24.625 -5.416 1.00 47.93 494 GLU B O 1
ATOM 7121 N N . SER B 1 495 ? -26.951 -23.195 -4.307 1.00 50.45 495 SER B N 1
ATOM 7122 C CA . SER B 1 495 ? -25.883 -22.517 -3.562 1.00 51.78 495 SER B CA 1
ATOM 7123 C C . SER B 1 495 ? -24.889 -21.786 -4.469 1.00 51.15 495 SER B C 1
ATOM 7124 O O . SER B 1 495 ? -23.678 -21.839 -4.253 1.00 51.69 495 SER B O 1
ATOM 7127 N N . LEU B 1 496 ? -25.412 -21.107 -5.486 1.00 50.25 496 LEU B N 1
ATOM 7128 C CA . LEU B 1 496 ? -24.577 -20.323 -6.391 1.00 49.79 496 LEU B CA 1
ATOM 7129 C C . LEU B 1 496 ? -24.639 -18.840 -6.021 1.00 49.40 496 LEU B C 1
ATOM 7130 O O . LEU B 1 496 ? -23.774 -18.054 -6.407 1.00 49.30 496 LEU B O 1
ATOM 7135 N N . ILE B 1 497 ? -25.665 -18.478 -5.258 1.00 49.54 497 ILE B N 1
ATOM 7136 C CA . ILE B 1 497 ? -25.891 -17.102 -4.838 1.00 51.11 497 ILE B CA 1
ATOM 7137 C C . ILE B 1 497 ? -26.654 -17.077 -3.509 1.00 53.79 497 ILE B C 1
ATOM 7138 O O . ILE B 1 497 ? -27.354 -18.032 -3.169 1.00 53.77 497 ILE B O 1
ATOM 7143 N N . GLU B 1 498 ? -26.503 -15.984 -2.766 1.00 56.85 498 GLU B N 1
ATOM 7144 C CA . GLU B 1 498 ? -27.184 -15.798 -1.485 1.00 60.22 498 GLU B CA 1
ATOM 7145 C C . GLU B 1 498 ? -28.026 -14.522 -1.498 1.00 59.69 498 GLU B C 1
ATOM 7146 O O . GLU B 1 498 ? -27.879 -13.683 -2.392 1.00 58.78 498 GLU B O 1
ATOM 7152 N N . SER B 1 499 ? -28.910 -14.386 -0.510 1.00 59.19 499 SER B N 1
ATOM 7153 C CA . SER B 1 499 ? -29.768 -13.208 -0.386 1.00 58.49 499 SER B CA 1
ATOM 7154 C C . SER B 1 499 ? -28.945 -11.945 -0.191 1.00 56.59 499 SER B C 1
ATOM 7155 O O . SER B 1 499 ? -27.978 -11.939 0.568 1.00 56.95 499 SER B O 1
ATOM 7158 N N . GLY B 1 500 ? -29.328 -10.885 -0.895 1.00 54.99 500 GLY B N 1
ATOM 7159 C CA . GLY B 1 500 ? -28.611 -9.619 -0.824 1.00 54.25 500 GLY B CA 1
ATOM 7160 C C . GLY B 1 500 ? -27.506 -9.492 -1.859 1.00 52.96 500 GLY B C 1
ATOM 7161 O O . GLY B 1 500 ? -27.074 -8.380 -2.170 1.00 52.88 500 GLY B O 1
ATOM 7162 N N . ASP B 1 501 ? -27.047 -10.629 -2.383 1.00 51.77 501 ASP B N 1
ATOM 7163 C CA . ASP B 1 501 ? -26.028 -10.655 -3.435 1.00 50.33 501 ASP B CA 1
ATOM 7164 C C . ASP B 1 501 ? -26.552 -10.073 -4.741 1.00 47.79 501 ASP B C 1
ATOM 7165 O O . ASP B 1 501 ? -27.740 -10.197 -5.059 1.00 47.05 501 ASP B O 1
ATOM 7170 N N . PHE B 1 502 ? -25.651 -9.441 -5.487 1.00 45.38 502 PHE B N 1
ATOM 7171 C CA . PHE B 1 502 ? -25.970 -8.898 -6.798 1.00 43.36 502 PHE B CA 1
ATOM 7172 C C . PHE B 1 502 ? -25.786 -9.933 -7.900 1.00 41.79 502 PHE B C 1
ATOM 7173 O O . PHE B 1 502 ? -24.951 -10.839 -7.796 1.00 41.34 502 PHE B O 1
ATOM 7181 N N . ALA B 1 503 ? -26.590 -9.788 -8.949 1.00 40.28 503 ALA B N 1
ATOM 7182 C CA . ALA B 1 503 ? -26.428 -10.535 -10.184 1.00 38.57 503 ALA B CA 1
ATOM 7183 C C . ALA B 1 503 ? -26.683 -9.593 -11.353 1.00 38.28 503 ALA B C 1
ATOM 7184 O O . ALA B 1 503 ? -27.558 -8.728 -11.285 1.00 37.37 503 ALA B O 1
ATOM 7186 N N . ILE B 1 504 ? -25.916 -9.762 -12.422 1.00 38.04 504 ILE B N 1
ATOM 7187 C CA . ILE B 1 504 ? -26.156 -9.016 -13.643 1.00 38.65 504 ILE B CA 1
ATOM 7188 C C . ILE B 1 504 ? -27.117 -9.832 -14.489 1.00 39.93 504 ILE B C 1
ATOM 7189 O O . ILE B 1 504 ? -26.898 -11.026 -14.709 1.00 40.89 504 ILE B O 1
ATOM 7194 N N . ALA B 1 505 ? -28.189 -9.195 -14.949 1.00 40.72 505 ALA B N 1
ATOM 7195 C CA . ALA B 1 505 ? -29.135 -9.856 -15.828 1.00 41.79 505 ALA B CA 1
ATOM 7196 C C . ALA B 1 505 ? -29.052 -9.243 -17.213 1.00 42.85 505 ALA B C 1
ATOM 7197 O O . ALA B 1 505 ? -29.084 -8.019 -17.359 1.00 42.54 505 ALA B O 1
ATOM 7199 N N . VAL B 1 506 ? -28.931 -10.106 -18.220 1.00 44.25 506 VAL B N 1
ATOM 7200 C CA . VAL B 1 506 ? -28.797 -9.689 -19.615 1.00 47.70 506 VAL B CA 1
ATOM 7201 C C . VAL B 1 506 ? -29.835 -10.403 -20.476 1.00 51.15 506 VAL B C 1
ATOM 7202 O O . VAL B 1 506 ? -29.936 -11.630 -20.439 1.00 52.62 506 VAL B O 1
ATOM 7206 N N . HIS B 1 507 ? -30.606 -9.638 -21.246 1.00 55.63 507 HIS B N 1
ATOM 7207 C CA . HIS B 1 507 ? -31.548 -10.225 -22.201 1.00 61.12 507 HIS B CA 1
ATOM 7208 C C . HIS B 1 507 ? -31.858 -9.328 -23.361 1.00 65.67 507 HIS B C 1
ATOM 7209 O O . HIS B 1 507 ? -31.031 -8.496 -23.742 1.00 68.02 507 HIS B O 1
ATOM 7216 N N . ASN B 1 518 ? -29.416 -7.108 -26.089 1.00 61.40 518 ASN B N 1
ATOM 7217 C CA . ASN B 1 518 ? -29.469 -5.624 -26.253 1.00 62.59 518 ASN B CA 1
ATOM 7218 C C . ASN B 1 518 ? -29.690 -4.844 -24.945 1.00 60.43 518 ASN B C 1
ATOM 7219 O O . ASN B 1 518 ? -29.624 -3.608 -24.937 1.00 60.04 518 ASN B O 1
ATOM 7224 N N . LEU B 1 519 ? -29.942 -5.566 -23.852 1.00 57.00 519 LEU B N 1
ATOM 7225 C CA . LEU B 1 519 ? -30.319 -4.957 -22.574 1.00 54.08 519 LEU B CA 1
ATOM 7226 C C . LEU B 1 519 ? -29.557 -5.558 -21.384 1.00 52.25 519 LEU B C 1
ATOM 7227 O O . LEU B 1 519 ? -29.285 -6.759 -21.352 1.00 49.92 519 LEU B O 1
ATOM 7232 N N . MET B 1 520 ? -29.235 -4.711 -20.406 1.00 51.33 520 MET B N 1
ATOM 7233 C CA . MET B 1 520 ? -28.505 -5.126 -19.210 1.00 50.33 520 MET B CA 1
ATOM 7234 C C . MET B 1 520 ? -29.016 -4.428 -17.950 1.00 49.37 520 MET B C 1
ATOM 7235 O O . MET B 1 520 ? -29.247 -3.218 -17.949 1.00 49.01 520 MET B O 1
ATOM 7240 N N . LYS B 1 521 ? -29.180 -5.196 -16.876 1.00 48.21 521 LYS B N 1
ATOM 7241 C CA . LYS B 1 521 ? -29.559 -4.633 -15.582 1.00 48.47 521 LYS B CA 1
ATOM 7242 C C . LYS B 1 521 ? -28.874 -5.344 -14.420 1.00 47.20 521 LYS B C 1
ATOM 7243 O O . LYS B 1 521 ? -28.332 -6.442 -14.582 1.00 46.31 521 LYS B O 1
ATOM 7249 N N . ILE B 1 522 ? -28.890 -4.700 -13.255 1.00 45.99 522 ILE B N 1
ATOM 7250 C CA . ILE B 1 522 ? -28.323 -5.278 -12.045 1.00 45.16 522 ILE B CA 1
ATOM 7251 C C . ILE B 1 522 ? -29.435 -5.478 -11.022 1.00 46.48 522 ILE B C 1
ATOM 7252 O O . ILE B 1 522 ? -30.137 -4.532 -10.661 1.00 47.70 522 ILE B O 1
ATOM 7257 N N . VAL B 1 523 ? -29.595 -6.720 -10.575 1.00 46.97 523 VAL B N 1
ATOM 7258 C CA . VAL B 1 523 ? -30.629 -7.077 -9.607 1.00 48.61 523 VAL B CA 1
ATOM 7259 C C . VAL B 1 523 ? -30.012 -7.608 -8.315 1.00 51.01 523 VAL B C 1
ATOM 7260 O O . VAL B 1 523 ? -28.863 -8.069 -8.299 1.00 50.54 523 VAL B O 1
ATOM 7264 N N . ARG B 1 524 ? -30.786 -7.534 -7.236 1.00 53.06 524 ARG B N 1
ATOM 7265 C CA . ARG B 1 524 ? -30.401 -8.106 -5.956 1.00 55.05 524 ARG B CA 1
ATOM 7266 C C . ARG B 1 524 ? -31.172 -9.406 -5.728 1.00 56.13 524 ARG B C 1
ATOM 7267 O O . ARG B 1 524 ? -32.386 -9.458 -5.931 1.00 56.37 524 ARG B O 1
ATOM 7275 N N . CYS B 1 525 ? -30.462 -10.454 -5.320 1.00 57.27 525 CYS B N 1
ATOM 7276 C CA . CYS B 1 525 ? -31.090 -11.736 -5.026 1.00 58.52 525 CYS B CA 1
ATOM 7277 C C . CYS B 1 525 ? -31.953 -11.629 -3.770 1.00 60.91 525 CYS B C 1
ATOM 7278 O O . CYS B 1 525 ? -31.449 -11.267 -2.704 1.00 61.18 525 CYS B O 1
ATOM 7281 N N . PRO B 1 526 ? -33.261 -11.927 -3.897 1.00 63.37 526 PRO B N 1
ATOM 7282 C CA . PRO B 1 526 ? -34.181 -11.855 -2.754 1.00 65.69 526 PRO B CA 1
ATOM 7283 C C . PRO B 1 526 ? -33.829 -12.854 -1.650 1.00 67.72 526 PRO B C 1
ATOM 7284 O O . PRO B 1 526 ? -34.169 -12.652 -0.482 1.00 70.35 526 PRO B O 1
#

Nearest PDB structures (foldseek):
  4drs-assembly1_A  TM=1.002E+00  e=0.000E+00  Cryptosporidium parvum Iowa II
  6p0y-assembly1_A-2  TM=9.364E-01  e=1.301E-93  Cryptosporidium parvum Iowa II
  6p0y-assembly1_B-2  TM=9.532E-01  e=1.493E-92  Cryptosporidium parvum Iowa II
  3ma8-assembly1_B-2  TM=8.982E-01  e=7.714E-94  Cryptosporidium parvum Iowa II
  3ma8-assembly1_A-2  TM=8.950E-01  e=5.359E-92  Cryptosporidium parvum Iowa II

Foldseek 3Di:
DLLVVLVVVCQFFFFFEEEEAAPQQQALVSLLLLVVLGHAEYEYEPLDDDPVSVVSSVVSNVVSVVVPVQGFYAYEYEFNFQFKWKAAEDVHDWDWAAFFAKAKEFQPRPDHHYRRYIYMVQQCVLVWDDQFWWKAKQLRFFIWGFHDGDNGMTITGGHHTGTDHGGITMDTPPTDRPDDQQHPVNLCCVQVPCQQVVGAEYERPPDQALVSLVVSVVSQQVRCVNPVNDRRPRFYEYEHAADSCLVRVVRNLVNGLAYEYEPHCHCPHDPVVCSVVSLLVSQVVCLLVLHAYEYEHQLAPVLLPDLDGDPSSLVVLLVSVVSRHNYYYHDCNQRRGPHNSSVSNSSRVSSSSSLSSDPLVVLLVVSVVSHDDDDDLLLVQLNVQLVVCVVQVAQEEEEEDAQCVSVSSNLSSPHSHAYEYEYQDSSNQSNCSSRTRYRYDHDVDRPDQVVSVLVVLVVCVVVVSDDFQGWYWYYHSDIDIDTRD/DLLVVLVVVCAFFFFAEEEEAADLQQALVSLLLLVVLGHAEYEYEVLDDDPVSVVSSVVSNVVNCVVPVQGFYAYEYEFNFDFKWKAAEDVHDWDWAAFFAKAKEFAPRPDYHYRHYIYMVQQCVLVFDDAQWWKDKQLNFFTWGFHDGDNGMTITTGHHTGTDHGRITMDGPPTDRPGGQQDPVNLCCCQVPCQQVVGAEYERPPDQALVSLVVSVVSQQVRCPNPVNDGHPRFYEYEQAAPSCLVRVVRNLVNGLAYEDEPHCHVVHDPPVCSVVSLLVSQVVCLLVLHAYEYEHQLAVVLLEDLDGDDSSLVVLLVCVVSRHNYYYHDSNNHRGPHNSSVSNSSRVSSSSSLSSDPLVVLLVVSVVSHDDDDDLLLVVLNVQLVVCVVQVFQEEEEEDAQCVSVSSNLSSPHSHQYEYEYQDSSNQNNCSSRTRYHYDHDVDRPDPVVSVLVSLVVCVVVVSDDFQGWYWYYHSDIDIDTRD

Organism: Cryptosporidium parvum (strain Iowa II) (NCBI:txid353152)

Solvent-accessible surface area: 39523 Å² total; per-residue (Å²): 183,22,22,18,114,7,14,110,166,41,176,77,56,18,0,8,0,0,0,5,12,12,117,45,0,42,77,37,124,14,0,24,14,0,14,88,72,10,9,7,0,0,14,4,36,6,13,88,58,84,102,85,47,14,58,112,10,4,95,31,2,91,98,0,26,174,46,79,113,111,49,29,10,0,4,0,0,1,2,55,11,25,37,10,24,4,5,90,7,102,60,42,157,97,28,124,14,152,45,53,57,79,0,80,0,11,20,81,92,117,63,108,0,54,38,120,25,8,1,0,44,4,81,71,0,11,164,16,16,129,112,36,17,49,0,29,0,16,83,53,30,1,27,0,59,2,75,91,60,19,132,73,44,0,28,0,80,1,64,90,65,58,83,12,18,48,127,77,48,9,12,12,51,94,30,141,41,94,60,78,24,9,14,129,90,6,95,97,6,0,15,44,6,0,14,87,39,83,4,8,0,0,0,1,4,31,0,44,54,5,67,18,0,107,68,0,86,96,1,12,70,108,24,28,111,97,44,148,50,121,79,36,66,10,30,0,1,0,13,0,11,12,52,77,0,6,117,43,2,90,54,0,8,86,58,2,40,1,0,0,5,12,70,27,36,5,13,77,84,11,59,20,14,41,15,9,0,0,17,22,0,0,0,42,60,0,29,70,53,27,49,13,0,1,0,5,9,54,3,0,57,41,0,48,185,42,91,107,17,28,30,10,11,10,14,9,0,0,10,2,1,58,35,9,0,8,0,0,6,0,25,7,0,0,10,93,5,66,74,12,68,54,0,0,47,15,0,17,100,1,0,32,27,0,12,62,13,22,50,37,59,96,51,24,113,55,12,59,94,56,10,110,109,131,46,68,90,60,22,44,31,0,10,54,0,9,96,21,0,107,101,52,103,4,90,1,0,1,0,23,10,113,75,0,80,28,0,55,38,0,4,25,0,16,7,54,17,16,2,0,0,0,0,35,94,69,50,5,0,54,2,0,21,4,3,7,9,5,44,15,10,69,35,152,44,30,157,129,27,122,82,6,11,59,74,3,5,60,50,0,88,124,44,103,36,6,123,61,35,29,65,0,0,1,1,52,132,71,56,65,70,34,146,3,119,177,22,21,21,120,11,18,118,171,42,165,87,55,20,0,8,0,0,0,8,13,14,114,48,0,45,73,35,142,12,0,38,16,0,14,88,76,11,9,6,0,0,15,4,39,6,20,94,56,87,99,91,48,15,54,119,9,4,95,31,3,85,103,0,29,170,45,82,116,98,49,27,9,0,3,0,0,1,1,58,10,26,39,8,29,6,6,77,8,102,60,41,154,96,25,122,12,152,43,54,60,80,0,74,0,11,22,80,98,114,64,106,1,50,39,119,24,7,1,0,42,6,79,76,0,12,169,19,13,128,110,38,15,49,0,30,0,15,86,53,27,0,25,0,55,2,82,93,62,18,137,74,46,0,30,0,74,1,68,90,65,57,81,13,16,45,130,78,48,8,14,10,50,96,30,143,41,96,60,78,20,9,16,132,94,6,102,98,6,0,10,44,5,1,14,90,43,80,4,8,0,0,0,1,4,32,0,46,50,5,68,18,0,104,72,0,85,93,3,13,69,117,21,28,106,96,44,147,54,122,80,33,57,9,30,0,0,0,14,0,11,12,52,77,0,7,116,45,2,87,52,0,8,85,57,3,40,0,0,0,3,11,70,31,40,2,13,82,83,10,53,18,14,51,12,7,0,0,18,20,0,1,0,40,54,0,23,67,57,24,50,9,0,1,1,4,8,53,1,0,55,40,0,48,186,42,84,108,13,35,34,8,12,12,15,10,0,0,12,2,1,59,37,11,0,8,0,0,7,0,23,10,0,0,10,98,4,69,74,10,68,58,0,0,50,7,0,15,94,1,0,31,24,0,11,71,13,25,48,42,56,94,52,22,112,54,15,58,94,59,9,108,107,134,42,70,93,58,23,45,28,0,8,53,0,8,93,22,0,110,103,54,96,3,88,1,0,0,0,22,10,114,75,0,85,26,0,45,39,0,5,20,0,15,6,55,16,16,2,0,0,0,0,35,95,67,51,5,0,48,3,1,23,5,4,7,9,6,46,10,8,71,32,152,44,29,156,130,25,118,79,5,10,63,73,0,6,63,49,0,89,121,40,100,36,5,117,62,32,32,62,0,0,0,2,51,130,67,55,65,71,34,144,3,130

Radius of gyration: 30.43 Å; Cα contacts (8 Å, |Δi|>4): 2208; chains: 2; bounding box: 86×68×78 Å

InterPro domains:
  IPR001697 Pyruvate kinase [PR01050] (108-124)
  IPR001697 Pyruvate kinase [PR01050] (273-299)
  IPR001697 Pyruvate kinase [PR01050] (300-324)
  IPR001697 Pyruvate kinase [PR01050] (325-349)
  IPR001697 Pyruvate kinase [PR01050] (350-368)
  IPR001697 Pyruvate kinase [PR01050] (369-385)
  IPR001697 Pyruvate kinase [PTHR11817] (46-511)
  IPR001697 Pyruvate kinase [TIGR01064] (50-529)
  IPR011037 Pyruvate kinase-like, insert domain superfamily [SSF50800] (119-216)
  IPR015793 Pyruvate kinase, barrel [PF00224] (50-381)
  IPR015795 Pyruvate kinase, C-terminal [PF02887] (416-529)
  IPR015806 Pyruvate kinase, insert domain superfamily [G3DSA:2.40.33.10] (119-217)
  IPR015813 Pyruvate/Phosphoenolpyruvate kinase-like domain superfamily [SSF51621] (43-397)
  IPR018209 Pyruvate kinase, active site [PS00110] (271-283)
  IPR036918 Pyruvate kinase, C-terminal domain superfamily [G3DSA:3.40.1380.20] (392-518)
  IPR036918 Pyruvate kinase, C-terminal domain superfamily [SSF52935] (379-531)
  IPR040442 Pyruvate kinase-like domain superfamily [G3DSA:3.20.20.60] (50-391)